Protein 2GIX (pdb70)

B-factor: mean 27.85, std 11.25, range [10.17, 77.4]

Structure (mmCIF, N/CA/C/O backbone):
data_2GIX
#
_entry.id   2GIX
#
_cell.length_a   140.674
_cell.length_b   98.876
_cell.length_c   98.094
_cell.angle_alpha   90.00
_cell.angle_beta   130.68
_cell.angle_gamma   90.00
#
_symmetry.space_group_name_H-M   'C 1 2 1'
#
loop_
_entity.id
_entity.type
_entity.pdbx_description
1 polymer 'Inward rectifier potassium channel 2'
2 non-polymer 'POTASSIUM ION'
3 non-polymer (4S)-2-METHYL-2,4-PENTANEDIOL
4 water water
#
loop_
_atom_site.group_PDB
_atom_site.id
_atom_site.type_symbol
_atom_site.label_atom_id
_atom_site.label_alt_id
_atom_site.label_comp_id
_atom_site.label_asym_id
_atom_site.label_entity_id
_atom_site.label_seq_id
_atom_site.pdbx_PDB_ins_code
_atom_site.Cartn_x
_atom_site.Cartn_y
_atom_site.Cartn_z
_atom_site.occupancy
_atom_site.B_iso_or_equiv
_atom_site.auth_seq_id
_atom_site.auth_comp_id
_atom_site.auth_asym_id
_atom_site.auth_atom_id
_atom_site.pdbx_PDB_model_num
ATOM 1 N N . SER A 1 2 ? 30.081 -46.684 4.044 1.00 45.24 41 SER A N 1
ATOM 2 C CA . SER A 1 2 ? 30.033 -46.524 5.528 1.00 45.29 41 SER A CA 1
ATOM 3 C C . SER A 1 2 ? 31.396 -46.606 6.304 1.00 44.35 41 SER A C 1
ATOM 4 O O . SER A 1 2 ? 31.973 -45.556 6.522 1.00 44.30 41 SER A O 1
ATOM 7 N N . HIS A 1 3 ? 31.919 -47.770 6.729 1.00 42.76 42 HIS A N 1
ATOM 8 C CA . HIS A 1 3 ? 32.854 -47.727 7.931 1.00 41.58 42 HIS A CA 1
ATOM 9 C C . HIS A 1 3 ? 34.114 -48.610 7.968 1.00 41.41 42 HIS A C 1
ATOM 10 O O . HIS A 1 3 ? 34.111 -49.732 7.463 1.00 41.15 42 HIS A O 1
ATOM 17 N N . GLY A 1 4 ? 35.178 -48.078 8.585 1.00 40.81 43 GLY A N 1
ATOM 18 C CA . GLY A 1 4 ? 36.445 -48.785 8.819 1.00 41.04 43 GLY A CA 1
ATOM 19 C C . GLY A 1 4 ? 36.304 -49.905 9.856 1.00 40.63 43 GLY A C 1
ATOM 20 O O . GLY A 1 4 ? 35.254 -50.037 10.497 1.00 40.68 43 GLY A O 1
ATOM 21 N N . ARG A 1 5 ? 37.338 -50.739 9.984 1.00 40.12 44 ARG A N 1
ATOM 22 C CA . ARG A 1 5 ? 37.297 -51.921 10.882 1.00 39.51 44 ARG A CA 1
ATOM 23 C C . ARG A 1 5 ? 37.196 -51.469 12.344 1.00 37.78 44 ARG A C 1
ATOM 24 O O . ARG A 1 5 ? 36.464 -52.025 13.160 1.00 38.14 44 ARG A O 1
ATOM 32 N N . SER A 1 6 ? 37.942 -50.430 12.657 1.00 35.22 45 SER A N 1
ATOM 33 C CA . SER A 1 6 ? 38.082 -49.979 14.017 1.00 33.14 45 SER A CA 1
ATOM 34 C C . SER A 1 6 ? 37.030 -48.900 14.297 1.00 30.20 45 SER A C 1
ATOM 35 O O . SER A 1 6 ? 36.670 -48.106 13.411 1.00 30.19 45 SER A O 1
ATOM 38 N N . ARG A 1 7 ? 36.505 -48.878 15.505 1.00 26.76 46 ARG A N 1
ATOM 39 C CA . ARG A 1 7 ? 35.681 -47.734 15.903 1.00 24.06 46 ARG A CA 1
ATOM 40 C C . ARG A 1 7 ? 36.477 -46.426 15.953 1.00 22.93 46 ARG A C 1
ATOM 41 O O . ARG A 1 7 ? 37.663 -46.416 16.254 1.00 22.66 46 ARG A O 1
ATOM 49 N N . PHE A 1 8 ? 35.794 -45.313 15.713 1.00 21.76 47 PHE A N 1
ATOM 50 C CA . PHE A 1 8 ? 36.434 -44.036 15.740 1.00 21.37 47 PHE A CA 1
ATOM 51 C C . PHE A 1 8 ? 36.547 -43.523 17.166 1.00 20.68 47 PHE A C 1
ATOM 52 O O . PHE A 1 8 ? 37.569 -42.915 17.550 1.00 20.62 47 PHE A O 1
ATOM 60 N N . VAL A 1 9 ? 35.497 -43.771 17.960 1.00 19.96 48 VAL A N 1
ATOM 61 C CA . VAL A 1 9 ? 35.430 -43.289 19.340 1.00 19.27 48 VAL A CA 1
ATOM 62 C C . VAL A 1 9 ? 35.220 -44.537 20.219 1.00 19.34 48 VAL A C 1
ATOM 63 O O . VAL A 1 9 ? 34.281 -45.299 20.005 1.00 17.33 48 VAL A O 1
ATOM 67 N N . LYS A 1 10 ? 36.121 -44.769 21.157 1.00 19.76 49 LYS A N 1
ATOM 68 C CA . LYS A 1 10 ? 35.947 -45.863 22.117 1.00 22.85 49 LYS A CA 1
ATOM 69 C C . LYS A 1 10 ? 34.881 -45.527 23.166 1.00 23.62 49 LYS A C 1
ATOM 70 O O . LYS A 1 10 ? 34.564 -44.344 23.358 1.00 22.18 49 LYS A O 1
ATOM 76 N N . LYS A 1 11 ? 34.356 -46.574 23.840 1.00 24.65 50 LYS A N 1
ATOM 77 C CA . LYS A 1 11 ? 33.276 -46.434 24.836 1.00 26.47 50 LYS A CA 1
ATOM 78 C C . LYS A 1 11 ? 33.614 -45.473 25.940 1.00 27.14 50 LYS A C 1
ATOM 79 O O . LYS A 1 11 ? 32.712 -44.813 26.509 1.00 28.66 50 LYS A O 1
ATOM 85 N N . ASP A 1 12 ? 34.903 -45.397 26.253 1.00 27.61 51 ASP A N 1
ATOM 86 C CA . ASP A 1 12 ? 35.413 -44.493 27.270 1.00 27.21 51 ASP A CA 1
ATOM 87 C C . ASP A 1 12 ? 35.677 -43.085 26.742 1.00 26.31 51 ASP A C 1
ATOM 88 O O . ASP A 1 12 ? 36.305 -42.296 27.450 1.00 27.00 51 ASP A O 1
ATOM 93 N N . GLY A 1 13 ? 35.260 -42.788 25.499 1.00 25.15 52 GLY A N 1
ATOM 94 C CA . GLY A 1 13 ? 35.428 -41.438 24.917 1.00 21.71 52 GLY A CA 1
ATOM 95 C C . GLY A 1 13 ? 36.778 -41.131 24.283 1.00 21.79 52 GLY A C 1
ATOM 96 O O . GLY A 1 13 ? 36.931 -40.100 23.619 1.00 19.49 52 GLY A O 1
ATOM 97 N N . HIS A 1 14 ? 37.763 -42.004 24.487 1.00 21.12 53 HIS A N 1
ATOM 98 C CA . HIS A 1 14 ? 39.035 -41.948 23.744 1.00 22.11 53 HIS A CA 1
ATOM 99 C C . HIS A 1 14 ? 38.803 -42.044 22.227 1.00 22.39 53 HIS A C 1
ATOM 100 O O . HIS A 1 14 ? 38.134 -42.948 21.745 1.00 21.37 53 HIS A O 1
ATOM 107 N N . CYS A 1 15 ? 39.329 -41.089 21.477 1.00 22.81 54 CYS A N 1
ATOM 108 C CA . CYS A 1 15 ? 39.297 -41.205 20.040 1.00 24.29 54 CYS A CA 1
ATOM 109 C C . CYS A 1 15 ? 40.499 -41.991 19.534 1.00 24.57 54 CYS A C 1
ATOM 110 O O . CYS A 1 15 ? 41.665 -41.656 19.816 1.00 26.47 54 CYS A O 1
ATOM 113 N N . ASN A 1 16 ? 40.182 -42.982 18.733 1.00 25.40 55 ASN A N 1
ATOM 114 C CA . ASN A 1 16 ? 41.094 -43.984 18.186 1.00 26.07 55 ASN A CA 1
ATOM 115 C C . ASN A 1 16 ? 41.887 -43.452 16.968 1.00 25.48 55 ASN A C 1
ATOM 116 O O . ASN A 1 16 ? 41.860 -44.019 15.886 1.00 24.44 55 ASN A O 1
ATOM 121 N N . VAL A 1 17 ? 42.595 -42.344 17.165 1.00 25.84 56 VAL A N 1
ATOM 122 C CA . VAL A 1 17 ? 43.250 -41.629 16.087 1.00 26.33 56 VAL A CA 1
ATOM 123 C C . VAL A 1 17 ? 44.702 -41.365 16.485 1.00 28.33 56 VAL A C 1
ATOM 124 O O . VAL A 1 17 ? 45.019 -41.046 17.667 1.00 27.15 56 VAL A O 1
ATOM 128 N N . GLN A 1 18 ? 45.608 -41.526 15.528 1.00 27.93 57 GLN A N 1
ATOM 129 C CA . GLN A 1 18 ? 46.976 -41.137 15.795 1.00 28.70 57 GLN A CA 1
ATOM 130 C C . GLN A 1 18 ? 47.379 -40.114 14.748 1.00 27.49 57 GLN A C 1
ATOM 131 O O . GLN A 1 18 ? 47.073 -40.271 13.577 1.00 27.06 57 GLN A O 1
ATOM 137 N N . PHE A 1 19 ? 48.002 -39.032 15.181 1.00 28.29 58 PHE A N 1
ATOM 138 C CA . PHE A 1 19 ? 48.429 -37.944 14.302 1.00 28.60 58 PHE A CA 1
ATOM 139 C C . PHE A 1 19 ? 49.861 -38.150 13.887 1.00 28.46 58 PHE A C 1
ATOM 140 O O . PHE A 1 19 ? 50.691 -38.440 14.713 1.00 28.83 58 PHE A O 1
ATOM 148 N N . ILE A 1 20 ? 50.155 -38.033 12.597 1.00 28.53 59 ILE A N 1
ATOM 149 C CA . ILE A 1 20 ? 51.546 -38.149 12.139 1.00 28.20 59 ILE A CA 1
ATOM 150 C C . ILE A 1 20 ? 51.939 -36.912 11.325 1.00 29.04 59 ILE A C 1
ATOM 151 O O . ILE A 1 20 ? 51.076 -36.222 10.781 1.00 27.82 59 ILE A O 1
ATOM 156 N N . ASN A 1 21 ? 53.236 -36.625 11.273 1.00 30.31 60 ASN A N 1
ATOM 157 C CA . ASN A 1 21 ? 53.775 -35.523 10.472 1.00 32.03 60 ASN A CA 1
ATOM 158 C C . ASN A 1 21 ? 53.239 -34.156 10.871 1.00 33.85 60 ASN A C 1
ATOM 159 O O . ASN A 1 21 ? 53.022 -33.321 10.017 1.00 33.55 60 ASN A O 1
ATOM 164 N N . VAL A 1 22 ? 52.997 -33.958 12.166 1.00 37.08 61 VAL A N 1
ATOM 165 C CA . VAL A 1 22 ? 52.526 -32.690 12.709 1.00 40.95 61 VAL A CA 1
ATOM 166 C C . VAL A 1 22 ? 53.791 -31.842 12.882 1.00 44.66 61 VAL A C 1
ATOM 167 O O . VAL A 1 22 ? 54.691 -32.205 13.662 1.00 45.77 61 VAL A O 1
ATOM 171 N N . GLY A 1 23 ? 53.919 -30.778 12.094 1.00 47.99 62 GLY A N 1
ATOM 172 C CA . GLY A 1 23 ? 55.206 -30.053 12.015 1.00 52.46 62 GLY A CA 1
ATOM 173 C C . GLY A 1 23 ? 56.028 -30.326 13.268 1.00 54.94 62 GLY A C 1
ATOM 174 O O . GLY A 1 23 ? 57.019 -31.050 13.212 1.00 56.32 62 GLY A O 1
ATOM 175 N N . GLU A 1 24 ? 55.575 -29.743 14.387 1.00 57.25 63 GLU A N 1
ATOM 176 C CA . GLU A 1 24 ? 55.965 -30.060 15.774 1.00 59.08 63 GLU A CA 1
ATOM 177 C C . GLU A 1 24 ? 56.022 -28.774 16.606 1.00 60.15 63 GLU A C 1
ATOM 178 O O . GLU A 1 24 ? 56.427 -27.727 16.093 1.00 60.66 63 GLU A O 1
ATOM 180 N N . LYS A 1 25 ? 55.603 -28.868 17.874 1.00 61.07 64 LYS A N 1
ATOM 181 C CA . LYS A 1 25 ? 55.768 -27.793 18.874 1.00 61.84 64 LYS A CA 1
ATOM 182 C C . LYS A 1 25 ? 55.429 -26.389 18.355 1.00 62.26 64 LYS A C 1
ATOM 183 O O . LYS A 1 25 ? 56.314 -25.613 17.952 1.00 62.76 64 LYS A O 1
ATOM 185 N N . ARG A 1 26 ? 54.142 -26.065 18.372 1.00 62.33 189 ARG A N 1
ATOM 186 C CA . ARG A 1 26 ? 53.669 -24.806 17.803 1.00 62.13 189 ARG A CA 1
ATOM 187 C C . ARG A 1 26 ? 53.037 -23.892 18.853 1.00 61.92 189 ARG A C 1
ATOM 188 O O . ARG A 1 26 ? 52.627 -24.342 19.942 1.00 62.73 189 ARG A O 1
ATOM 190 N N . ASN A 1 27 ? 53.004 -22.600 18.538 1.00 60.68 190 ASN A N 1
ATOM 191 C CA . ASN A 1 27 ? 52.078 -21.693 19.179 1.00 59.23 190 ASN A CA 1
ATOM 192 C C . ASN A 1 27 ? 50.853 -21.794 18.284 1.00 58.08 190 ASN A C 1
ATOM 193 O O . ASN A 1 27 ? 50.989 -21.837 17.045 1.00 59.13 190 ASN A O 1
ATOM 195 N N . GLU A 1 28 ? 49.665 -21.834 18.883 1.00 55.55 191 GLU A N 1
ATOM 196 C CA . GLU A 1 28 ? 48.410 -22.095 18.138 1.00 52.72 191 GLU A CA 1
ATOM 197 C C . GLU A 1 28 ? 48.359 -23.547 17.632 1.00 49.52 191 GLU A C 1
ATOM 198 O O . GLU A 1 28 ? 49.063 -23.935 16.694 1.00 50.09 191 GLU A O 1
ATOM 204 N N . THR A 1 29 ? 47.522 -24.344 18.274 1.00 45.04 192 THR A N 1
ATOM 205 C CA . THR A 1 29 ? 47.354 -25.726 17.920 1.00 40.33 192 THR A CA 1
ATOM 206 C C . THR A 1 29 ? 46.073 -25.931 17.099 1.00 36.06 192 THR A C 1
ATOM 207 O O . THR A 1 29 ? 45.922 -26.966 16.465 1.00 35.31 192 THR A O 1
ATOM 211 N N . LEU A 1 30 ? 45.174 -24.943 17.066 1.00 30.49 193 LEU A N 1
ATOM 212 C CA . LEU A 1 30 ? 44.122 -24.926 16.034 1.00 25.50 193 LEU A CA 1
ATOM 213 C C . LEU A 1 30 ? 44.719 -24.341 14.720 1.00 23.64 193 LEU A C 1
ATOM 214 O O . LEU A 1 30 ? 45.490 -23.407 14.769 1.00 21.54 193 LEU A O 1
ATOM 219 N N . VAL A 1 31 ? 44.411 -24.925 13.565 1.00 21.18 194 VAL A N 1
ATOM 220 C CA . VAL A 1 31 ? 45.027 -24.470 12.284 1.00 20.34 194 VAL A CA 1
ATOM 221 C C . VAL A 1 31 ? 43.990 -24.448 11.139 1.00 18.09 194 VAL A C 1
ATOM 222 O O . VAL A 1 31 ? 43.109 -25.302 11.109 1.00 18.23 194 VAL A O 1
ATOM 226 N N . PHE A 1 32 ? 44.054 -23.451 10.240 1.00 15.88 195 PHE A N 1
ATOM 227 C CA . PHE A 1 32 ? 43.247 -23.451 9.016 1.00 15.53 195 PHE A CA 1
ATOM 228 C C . PHE A 1 32 ? 44.112 -23.785 7.833 1.00 15.16 195 PHE A C 1
ATOM 229 O O . PHE A 1 32 ? 45.312 -23.475 7.855 1.00 17.08 195 PHE A O 1
ATOM 237 N N . SER A 1 33 ? 43.563 -24.432 6.823 1.00 15.35 196 SER A N 1
ATOM 238 C CA . SER A 1 33 ? 44.322 -24.688 5.575 1.00 15.87 196 SER A CA 1
ATOM 239 C C . SER A 1 33 ? 44.811 -23.339 4.970 1.00 17.46 196 SER A C 1
ATOM 240 O O . SER A 1 33 ? 44.147 -22.292 5.142 1.00 16.43 196 SER A O 1
ATOM 243 N N . HIS A 1 34 ? 45.958 -23.360 4.285 1.00 18.42 197 HIS A N 1
ATOM 244 C CA . HIS A 1 34 ? 46.543 -22.135 3.677 1.00 19.42 197 HIS A CA 1
ATOM 245 C C . HIS A 1 34 ? 45.594 -21.554 2.644 1.00 18.30 197 HIS A C 1
ATOM 246 O O . HIS A 1 34 ? 45.501 -20.347 2.512 1.00 18.31 197 HIS A O 1
ATOM 253 N N . ASN A 1 35 ? 44.885 -22.416 1.916 1.00 17.66 198 ASN A N 1
ATOM 254 C CA . ASN A 1 35 ? 43.925 -21.984 0.910 1.00 18.24 198 ASN A CA 1
ATOM 255 C C . ASN A 1 35 ? 42.509 -22.432 1.145 1.00 17.74 198 ASN A C 1
ATOM 256 O O . ASN A 1 35 ? 42.268 -23.461 1.731 1.00 18.01 198 ASN A O 1
ATOM 261 N N . ALA A 1 36 ? 41.573 -21.698 0.565 1.00 18.04 199 ALA A N 1
ATOM 262 C CA . ALA A 1 36 ? 40.204 -22.161 0.481 1.00 17.15 199 ALA A CA 1
ATOM 263 C C . ALA A 1 36 ? 39.977 -22.654 -0.947 1.00 17.72 199 ALA A C 1
ATOM 264 O O . ALA A 1 36 ? 40.814 -22.418 -1.885 1.00 19.13 199 ALA A O 1
ATOM 266 N N . VAL A 1 37 ? 38.870 -23.341 -1.157 1.00 16.85 200 VAL A N 1
ATOM 267 C CA . VAL A 1 37 ? 38.606 -23.911 -2.502 1.00 17.57 200 VAL A CA 1
ATOM 268 C C . VAL A 1 37 ? 37.193 -23.649 -2.885 1.00 17.60 200 VAL A C 1
ATOM 269 O O . VAL A 1 37 ? 36.341 -23.482 -2.028 1.00 19.43 200 VAL A O 1
ATOM 273 N N . ILE A 1 38 ? 36.946 -23.596 -4.176 1.00 17.45 201 ILE A N 1
ATOM 274 C CA . ILE A 1 38 ? 35.596 -23.618 -4.654 1.00 17.77 201 ILE A CA 1
ATOM 275 C C . ILE A 1 38 ? 35.433 -24.880 -5.510 1.00 19.76 201 ILE A C 1
ATOM 276 O O . ILE A 1 38 ? 36.252 -25.124 -6.425 1.00 20.56 201 ILE A O 1
ATOM 281 N N . ALA A 1 39 ? 34.414 -25.705 -5.209 1.00 18.71 202 ALA A N 1
ATOM 282 C CA . ALA A 1 39 ? 34.200 -26.909 -6.004 1.00 19.39 202 ALA A CA 1
ATOM 283 C C . ALA A 1 39 ? 32.774 -27.386 -5.905 1.00 19.94 202 ALA A C 1
ATOM 284 O O . ALA A 1 39 ? 32.006 -26.921 -5.046 1.00 19.12 202 ALA A O 1
ATOM 286 N N . MET A 1 40 ? 32.404 -28.307 -6.793 1.00 21.11 203 MET A N 1
ATOM 287 C CA . MET A 1 40 ? 31.054 -28.917 -6.733 1.00 22.13 203 MET A CA 1
ATOM 288 C C . MET A 1 40 ? 30.988 -29.999 -5.617 1.00 22.66 203 MET A C 1
ATOM 289 O O . MET A 1 40 ? 31.889 -30.819 -5.454 1.00 22.15 203 MET A O 1
ATOM 294 N N . ARG A 1 41 ? 29.916 -29.984 -4.856 1.00 23.85 204 ARG A N 1
ATOM 295 C CA . ARG A 1 41 ? 29.690 -31.016 -3.879 1.00 26.03 204 ARG A CA 1
ATOM 296 C C . ARG A 1 41 ? 28.206 -31.317 -3.901 1.00 27.05 204 ARG A C 1
ATOM 297 O O . ARG A 1 41 ? 27.378 -30.456 -3.612 1.00 27.23 204 ARG A O 1
ATOM 305 N N . ASP A 1 42 ? 27.889 -32.530 -4.330 1.00 27.86 205 ASP A N 1
ATOM 306 C CA . ASP A 1 42 ? 26.514 -32.984 -4.552 1.00 29.88 205 ASP A CA 1
ATOM 307 C C . ASP A 1 42 ? 25.601 -31.983 -5.265 1.00 29.24 205 ASP A C 1
ATOM 308 O O . ASP A 1 42 ? 24.543 -31.610 -4.758 1.00 29.83 205 ASP A O 1
ATOM 313 N N . GLY A 1 43 ? 26.053 -31.536 -6.428 1.00 28.32 206 GLY A N 1
ATOM 314 C CA . GLY A 1 43 ? 25.260 -30.701 -7.326 1.00 27.69 206 GLY A CA 1
ATOM 315 C C . GLY A 1 43 ? 25.278 -29.222 -7.011 1.00 27.33 206 GLY A C 1
ATOM 316 O O . GLY A 1 43 ? 24.574 -28.451 -7.664 1.00 27.31 206 GLY A O 1
ATOM 317 N N . LYS A 1 44 ? 26.078 -28.808 -6.025 1.00 25.46 207 LYS A N 1
ATOM 318 C CA . LYS A 1 44 ? 26.059 -27.431 -5.594 1.00 24.27 207 LYS A CA 1
ATOM 319 C C . LYS A 1 44 ? 27.464 -26.882 -5.538 1.00 22.75 207 LYS A C 1
ATOM 320 O O . LYS A 1 44 ? 28.406 -27.581 -5.124 1.00 20.99 207 LYS A O 1
ATOM 326 N N . LEU A 1 45 ? 27.617 -25.635 -5.971 1.00 20.99 208 LEU A N 1
ATOM 327 C CA . LEU A 1 45 ? 28.924 -24.999 -5.967 1.00 20.88 208 LEU A CA 1
ATOM 328 C C . LEU A 1 45 ? 29.137 -24.486 -4.555 1.00 20.18 208 LEU A C 1
ATOM 329 O O . LEU A 1 45 ? 28.268 -23.786 -4.015 1.00 20.56 208 LEU A O 1
ATOM 334 N N . CYS A 1 46 ? 30.262 -24.856 -3.947 1.00 20.19 209 CYS A N 1
ATOM 335 C CA . CYS A 1 46 ? 30.527 -24.559 -2.546 1.00 19.79 209 CYS A CA 1
ATOM 336 C C . CYS A 1 46 ? 31.897 -23.945 -2.388 1.00 19.06 209 CYS A C 1
ATOM 337 O O . CYS A 1 46 ? 32.868 -24.372 -3.075 1.00 19.53 209 CYS A O 1
ATOM 340 N N . LEU A 1 47 ? 31.974 -22.984 -1.462 1.00 16.66 210 LEU A N 1
ATOM 341 C CA . LEU A 1 47 ? 33.258 -22.501 -0.900 1.00 16.63 210 LEU A CA 1
ATOM 342 C C . LEU A 1 47 ? 33.607 -23.339 0.340 1.00 17.25 210 LEU A C 1
ATOM 343 O O . LEU A 1 47 ? 32.758 -23.489 1.235 1.00 16.65 210 LEU A O 1
ATOM 348 N N . MET A 1 48 ? 34.819 -23.903 0.388 1.00 16.58 211 MET A N 1
ATOM 349 C CA . MET A 1 48 ? 35.194 -24.800 1.494 1.00 17.37 211 MET A CA 1
ATOM 350 C C . MET A 1 48 ? 36.543 -24.398 2.016 1.00 16.06 211 MET A C 1
ATOM 351 O O . MET A 1 48 ? 37.332 -23.810 1.284 1.00 15.63 211 MET A O 1
ATOM 356 N N . TRP A 1 49 ? 36.798 -24.686 3.290 1.00 15.97 212 TRP A N 1
ATOM 357 C CA . TRP A 1 49 ? 38.097 -24.488 3.856 1.00 15.58 212 TRP A CA 1
ATOM 358 C C . TRP A 1 49 ? 38.258 -25.525 4.937 1.00 16.64 212 TRP A C 1
ATOM 359 O O . TRP A 1 49 ? 37.285 -26.109 5.407 1.00 17.10 212 TRP A O 1
ATOM 370 N N . ARG A 1 50 ? 39.487 -25.756 5.349 1.00 16.09 213 ARG A N 1
ATOM 371 C CA . ARG A 1 50 ? 39.731 -26.864 6.230 1.00 17.44 213 ARG A CA 1
ATOM 372 C C . ARG A 1 50 ? 40.194 -26.379 7.578 1.00 16.09 213 ARG A C 1
ATOM 373 O O . ARG A 1 50 ? 41.005 -25.468 7.655 1.00 15.48 213 ARG A O 1
ATOM 381 N N . VAL A 1 51 ? 39.730 -27.035 8.641 1.00 15.62 214 VAL A N 1
ATOM 382 C CA . VAL A 1 51 ? 40.199 -26.684 9.964 1.00 17.22 214 VAL A CA 1
ATOM 383 C C . VAL A 1 51 ? 40.693 -27.926 10.729 1.00 17.89 214 VAL A C 1
ATOM 384 O O . VAL A 1 51 ? 40.168 -29.013 10.555 1.00 17.69 214 VAL A O 1
ATOM 388 N N . GLY A 1 52 ? 41.729 -27.761 11.539 1.00 17.33 215 GLY A N 1
ATOM 389 C CA . GLY A 1 52 ? 42.298 -28.870 12.309 1.00 20.90 215 GLY A CA 1
ATOM 390 C C . GLY A 1 52 ? 42.652 -28.538 13.742 1.00 23.70 215 GLY A C 1
ATOM 391 O O . GLY A 1 52 ? 42.821 -27.360 14.104 1.00 22.38 215 GLY A O 1
ATOM 392 N N . ASN A 1 53 ? 42.754 -29.595 14.550 1.00 26.09 216 ASN A N 1
ATOM 393 C CA . ASN A 1 53 ? 42.976 -29.508 15.969 1.00 29.52 216 ASN A CA 1
ATOM 394 C C . ASN A 1 53 ? 44.199 -30.366 16.227 1.00 31.90 216 ASN A C 1
ATOM 395 O O . ASN A 1 53 ? 44.184 -31.592 15.996 1.00 30.71 216 ASN A O 1
ATOM 400 N N . LEU A 1 54 ? 45.262 -29.711 16.673 1.00 34.80 217 LEU A N 1
ATOM 401 C CA . LEU A 1 54 ? 46.484 -30.389 17.092 1.00 38.35 217 LEU A CA 1
ATOM 402 C C . LEU A 1 54 ? 46.657 -30.346 18.613 1.00 40.09 217 LEU A C 1
ATOM 403 O O . LEU A 1 54 ? 47.679 -30.791 19.148 1.00 40.79 217 LEU A O 1
ATOM 408 N N . GLN A 1 55 ? 45.648 -29.821 19.315 1.00 41.45 218 GLN A N 1
ATOM 409 C CA . GLN A 1 55 ? 45.694 -29.762 20.779 1.00 42.15 218 GLN A CA 1
ATOM 410 C C . GLN A 1 55 ? 45.966 -31.144 21.402 1.00 42.89 218 GLN A C 1
ATOM 411 O O . GLN A 1 55 ? 45.918 -32.203 20.714 1.00 43.06 218 GLN A O 1
ATOM 417 N N . LYS A 1 56 ? 46.250 -31.091 22.707 1.00 42.59 219 LYS A N 1
ATOM 418 C CA . LYS A 1 56 ? 46.360 -32.255 23.591 1.00 42.94 219 LYS A CA 1
ATOM 419 C C . LYS A 1 56 ? 44.975 -32.605 24.141 1.00 41.72 219 LYS A C 1
ATOM 420 O O . LYS A 1 56 ? 44.808 -33.619 24.840 1.00 42.20 219 LYS A O 1
ATOM 426 N N . SER A 1 57 ? 43.991 -31.766 23.797 1.00 39.61 220 SER A N 1
ATOM 427 C CA . SER A 1 57 ? 42.675 -31.794 24.413 1.00 37.14 220 SER A CA 1
ATOM 428 C C . SER A 1 57 ? 41.585 -31.644 23.327 1.00 34.70 220 SER A C 1
ATOM 429 O O . SER A 1 57 ? 41.858 -31.186 22.235 1.00 34.74 220 SER A O 1
ATOM 432 N N . HIS A 1 58 ? 40.361 -32.026 23.660 1.00 30.16 221 HIS A N 1
ATOM 433 C CA . HIS A 1 58 ? 39.212 -31.786 22.818 1.00 27.45 221 HIS A CA 1
ATOM 434 C C . HIS A 1 58 ? 38.778 -30.319 22.858 1.00 25.64 221 HIS A C 1
ATOM 435 O O . HIS A 1 58 ? 39.062 -29.621 23.837 1.00 24.91 221 HIS A O 1
ATOM 442 N N . LEU A 1 59 ? 38.176 -29.841 21.775 1.00 21.94 222 LEU A N 1
ATOM 443 C CA . LEU A 1 59 ? 37.643 -28.497 21.750 1.00 20.99 222 LEU A CA 1
ATOM 444 C C . LEU A 1 59 ? 36.160 -28.594 22.064 1.00 19.63 222 LEU A C 1
ATOM 445 O O . LEU A 1 59 ? 35.385 -29.138 21.291 1.00 20.56 222 LEU A O 1
ATOM 450 N N . VAL A 1 60 ? 35.761 -28.102 23.226 1.00 17.90 223 VAL A N 1
ATOM 451 C CA . VAL A 1 60 ? 34.386 -28.254 23.707 1.00 17.27 223 VAL A CA 1
ATOM 452 C C . VAL A 1 60 ? 33.478 -27.143 23.180 1.00 17.28 223 VAL A C 1
ATOM 453 O O . VAL A 1 60 ? 33.925 -25.989 23.066 1.00 18.14 223 VAL A O 1
ATOM 457 N N . GLU A 1 61 ? 32.237 -27.471 22.824 1.00 15.47 224 GLU A N 1
ATOM 458 C CA . GLU A 1 61 ? 31.307 -26.487 22.255 1.00 16.39 224 GLU A CA 1
ATOM 459 C C . GLU A 1 61 ? 31.988 -25.675 21.129 1.00 15.97 224 GLU A C 1
ATOM 460 O O . GLU A 1 61 ? 31.977 -24.460 21.107 1.00 15.69 224 GLU A O 1
ATOM 466 N N . ALA A 1 62 ? 32.586 -26.395 20.192 1.00 15.33 225 ALA A N 1
ATOM 467 C CA . ALA A 1 62 ? 33.268 -25.774 19.036 1.00 15.23 225 ALA A CA 1
ATOM 468 C C . ALA A 1 62 ? 32.266 -25.380 17.965 1.00 14.97 225 ALA A C 1
ATOM 469 O O . ALA A 1 62 ? 31.268 -26.071 17.721 1.00 14.90 225 ALA A O 1
ATOM 471 N N . HIS A 1 63 ? 32.521 -24.241 17.332 1.00 13.57 226 HIS A N 1
ATOM 472 C CA . HIS A 1 63 ? 31.627 -23.777 16.335 1.00 14.44 226 HIS A CA 1
ATOM 473 C C . HIS A 1 63 ? 32.425 -22.809 15.428 1.00 13.30 226 HIS A C 1
ATOM 474 O O . HIS A 1 63 ? 33.395 -22.194 15.860 1.00 11.86 226 HIS A O 1
ATOM 481 N N . VAL A 1 64 ? 31.994 -22.734 14.178 1.00 13.64 227 VAL A N 1
ATOM 482 C CA . VAL A 1 64 ? 32.656 -21.937 13.142 1.00 13.99 227 VAL A CA 1
ATOM 483 C C . VAL A 1 64 ? 31.838 -20.773 12.637 1.00 13.52 227 VAL A C 1
ATOM 484 O O . VAL A 1 64 ? 30.615 -20.827 12.656 1.00 12.18 227 VAL A O 1
ATOM 488 N N . ARG A 1 65 ? 32.524 -19.750 12.099 1.00 13.38 228 ARG A N 1
ATOM 489 C CA . ARG A 1 65 ? 31.851 -18.680 11.374 1.00 14.59 228 ARG A CA 1
ATOM 490 C C . ARG A 1 65 ? 32.784 -18.245 10.272 1.00 15.33 228 ARG A C 1
ATOM 491 O O . ARG A 1 65 ? 33.981 -18.527 10.334 1.00 15.32 228 ARG A O 1
ATOM 499 N N . ALA A 1 66 ? 32.229 -17.476 9.335 1.00 14.62 229 ALA A N 1
ATOM 500 C CA . ALA A 1 66 ? 33.031 -16.803 8.292 1.00 15.24 229 ALA A CA 1
ATOM 501 C C . ALA A 1 66 ? 32.379 -15.461 7.962 1.00 15.24 229 ALA A C 1
ATOM 502 O O . ALA A 1 66 ? 31.150 -15.338 8.074 1.00 16.08 229 ALA A O 1
ATOM 504 N N . GLN A 1 67 ? 33.183 -14.445 7.625 1.00 15.77 230 GLN A N 1
ATOM 505 C CA . GLN A 1 67 ? 32.598 -13.179 7.230 1.00 16.62 230 GLN A CA 1
ATOM 506 C C . GLN A 1 67 ? 33.320 -12.686 6.027 1.00 17.11 230 GLN A C 1
ATOM 507 O O . GLN A 1 67 ? 34.507 -12.812 5.950 1.00 17.01 230 GLN A O 1
ATOM 513 N N . LEU A 1 68 ? 32.592 -12.105 5.097 1.00 17.91 231 LEU A N 1
ATOM 514 C CA . LEU A 1 68 ? 33.213 -11.303 4.016 1.00 19.08 231 LEU A CA 1
ATOM 515 C C . LEU A 1 68 ? 33.396 -9.862 4.486 1.00 19.65 231 LEU A C 1
ATOM 516 O O . LEU A 1 68 ? 32.475 -9.244 5.028 1.00 19.11 231 LEU A O 1
ATOM 521 N N . LEU A 1 69 ? 34.627 -9.379 4.353 1.00 20.02 232 LEU A N 1
ATOM 522 C CA . LEU A 1 69 ? 35.028 -8.068 4.782 1.00 21.14 232 LEU A CA 1
ATOM 523 C C . LEU A 1 69 ? 35.139 -7.143 3.570 1.00 22.56 232 LEU A C 1
ATOM 524 O O . LEU A 1 69 ? 35.887 -7.441 2.621 1.00 22.13 232 LEU A O 1
ATOM 529 N N . LYS A 1 70 ? 34.356 -6.053 3.567 1.00 22.99 233 LYS A N 1
ATOM 530 C CA . LYS A 1 70 ? 34.520 -5.014 2.526 1.00 23.47 233 LYS A CA 1
ATOM 531 C C . LYS A 1 70 ? 34.047 -3.663 3.055 1.00 23.84 233 LYS A C 1
ATOM 532 O O . LYS A 1 70 ? 33.349 -3.598 4.086 1.00 23.38 233 LYS A O 1
ATOM 538 N N . SER A 1 71 ? 34.439 -2.592 2.374 1.00 22.62 234 SER A N 1
ATOM 539 C CA . SER A 1 71 ? 33.864 -1.300 2.692 1.00 23.15 234 SER A CA 1
ATOM 540 C C . SER A 1 71 ? 32.622 -1.189 1.818 1.00 23.18 234 SER A C 1
ATOM 541 O O . SER A 1 71 ? 32.487 -1.924 0.822 1.00 23.93 234 SER A O 1
ATOM 544 N N . ARG A 1 72 ? 31.684 -0.320 2.194 1.00 23.10 235 ARG A N 1
ATOM 545 C CA . ARG A 1 72 ? 30.586 0.017 1.296 1.00 22.27 235 ARG A CA 1
ATOM 546 C C . ARG A 1 72 ? 30.031 1.408 1.537 1.00 21.08 235 ARG A C 1
ATOM 547 O O . ARG A 1 72 ? 30.319 2.040 2.571 1.00 21.92 235 ARG A O 1
ATOM 555 N N . ILE A 1 73 ? 29.237 1.872 0.576 1.00 21.08 236 ILE A N 1
ATOM 556 C CA . ILE A 1 73 ? 28.531 3.155 0.640 1.00 21.54 236 ILE A CA 1
ATOM 557 C C . ILE A 1 73 ? 27.040 2.883 0.648 1.00 21.48 236 ILE A C 1
ATOM 558 O O . ILE A 1 73 ? 26.541 2.212 -0.227 1.00 21.34 236 ILE A O 1
ATOM 563 N N . THR A 1 74 ? 26.324 3.415 1.630 1.00 22.02 237 THR A N 1
ATOM 564 C CA . THR A 1 74 ? 24.878 3.297 1.624 1.00 22.18 237 THR A CA 1
ATOM 565 C C . THR A 1 74 ? 24.238 4.183 0.535 1.00 22.99 237 THR A C 1
ATOM 566 O O . THR A 1 74 ? 24.884 5.102 -0.006 1.00 23.56 237 THR A O 1
ATOM 570 N N . SER A 1 75 ? 22.975 3.912 0.218 1.00 22.82 238 SER A N 1
ATOM 571 C CA . SER A 1 75 ? 22.218 4.797 -0.635 1.00 25.18 238 SER A CA 1
ATOM 572 C C . SER A 1 75 ? 22.134 6.215 -0.095 1.00 25.07 238 SER A C 1
ATOM 573 O O . SER A 1 75 ? 21.945 7.142 -0.872 1.00 24.52 238 SER A O 1
ATOM 576 N N . GLU A 1 76 ? 22.259 6.404 1.215 1.00 24.42 239 GLU A N 1
ATOM 577 C CA . GLU A 1 76 ? 22.246 7.775 1.754 1.00 24.38 239 GLU A CA 1
ATOM 578 C C . GLU A 1 76 ? 23.609 8.431 1.597 1.00 23.43 239 GLU A C 1
ATOM 579 O O . GLU A 1 76 ? 23.816 9.556 2.046 1.00 24.83 239 GLU A O 1
ATOM 585 N N . GLY A 1 77 ? 24.568 7.747 0.991 1.00 22.83 240 GLY A N 1
ATOM 586 C CA . GLY A 1 77 ? 25.920 8.320 0.929 1.00 21.48 240 GLY A CA 1
ATOM 587 C C . GLY A 1 77 ? 26.813 8.065 2.115 1.00 22.31 240 GLY A C 1
ATOM 588 O O . GLY A 1 77 ? 27.900 8.659 2.233 1.00 22.95 240 GLY A O 1
ATOM 589 N N . GLU A 1 78 ? 26.438 7.146 3.010 1.00 21.52 241 GLU A N 1
ATOM 590 C CA . GLU A 1 78 ? 27.305 6.927 4.169 1.00 20.22 241 GLU A CA 1
ATOM 591 C C . GLU A 1 78 ? 28.438 5.975 3.822 1.00 19.60 241 GLU A C 1
ATOM 592 O O . GLU A 1 78 ? 28.206 4.973 3.223 1.00 19.16 241 GLU A O 1
ATOM 598 N N . TYR A 1 79 ? 29.655 6.306 4.211 1.00 19.83 242 TYR A N 1
ATOM 599 C CA . TYR A 1 79 ? 30.795 5.426 4.004 1.00 20.96 242 TYR A CA 1
ATOM 600 C C . TYR A 1 79 ? 30.965 4.525 5.215 1.00 20.71 242 TYR A C 1
ATOM 601 O O . TYR A 1 79 ? 31.120 5.003 6.345 1.00 20.68 242 TYR A O 1
ATOM 610 N N . ILE A 1 80 ? 30.965 3.219 4.975 1.00 21.04 243 ILE A N 1
ATOM 611 C CA . ILE A 1 80 ? 31.190 2.234 6.038 1.00 20.06 243 ILE A CA 1
ATOM 612 C C . ILE A 1 80 ? 32.547 1.637 5.791 1.00 20.23 243 ILE A C 1
ATOM 613 O O . ILE A 1 80 ? 32.717 0.939 4.802 1.00 20.86 243 ILE A O 1
ATOM 618 N N . PRO A 1 81 ? 33.563 1.979 6.605 1.00 21.19 244 PRO A N 1
ATOM 619 C CA . PRO A 1 81 ? 34.879 1.409 6.262 1.00 21.32 244 PRO A CA 1
ATOM 620 C C . PRO A 1 81 ? 34.941 -0.105 6.315 1.00 21.97 244 PRO A C 1
ATOM 621 O O . PRO A 1 81 ? 35.700 -0.697 5.597 1.00 21.14 244 PRO A O 1
ATOM 625 N N . LEU A 1 82 ? 34.193 -0.737 7.215 1.00 22.55 245 LEU A N 1
ATOM 626 C CA . LEU A 1 82 ? 34.253 -2.180 7.305 1.00 23.44 245 LEU A CA 1
ATOM 627 C C . LEU A 1 82 ? 32.883 -2.747 7.551 1.00 23.81 245 LEU A C 1
ATOM 628 O O . LEU A 1 82 ? 32.283 -2.567 8.624 1.00 23.44 245 LEU A O 1
ATOM 633 N N . ASP A 1 83 ? 32.364 -3.382 6.521 1.00 23.97 246 ASP A N 1
ATOM 634 C CA . ASP A 1 83 ? 31.099 -4.024 6.588 1.00 25.14 246 ASP A CA 1
ATOM 635 C C . ASP A 1 83 ? 31.462 -5.503 6.702 1.00 24.86 246 ASP A C 1
ATOM 636 O O . ASP A 1 83 ? 32.194 -6.029 5.859 1.00 24.53 246 ASP A O 1
ATOM 641 N N . GLN A 1 84 ? 31.021 -6.150 7.778 1.00 23.42 247 GLN A N 1
ATOM 642 C CA . GLN A 1 84 ? 31.360 -7.546 8.022 1.00 23.85 247 GLN A CA 1
ATOM 643 C C . GLN A 1 84 ? 30.124 -8.365 7.779 1.00 24.41 247 GLN A C 1
ATOM 644 O O . GLN A 1 84 ? 29.198 -8.328 8.594 1.00 24.59 247 GLN A O 1
ATOM 650 N N . ILE A 1 85 ? 30.132 -9.115 6.673 1.00 24.48 248 ILE A N 1
ATOM 651 C CA . ILE A 1 85 ? 28.959 -9.778 6.135 1.00 24.75 248 ILE A CA 1
ATOM 652 C C . ILE A 1 85 ? 29.083 -11.248 6.471 1.00 24.79 248 ILE A C 1
ATOM 653 O O . ILE A 1 85 ? 29.976 -11.938 5.987 1.00 22.81 248 ILE A O 1
ATOM 658 N N . ASP A 1 86 ? 28.199 -11.736 7.327 1.00 25.40 249 ASP A N 1
ATOM 659 C CA . ASP A 1 86 ? 28.266 -13.136 7.736 1.00 25.91 249 ASP A CA 1
ATOM 660 C C . ASP A 1 86 ? 28.007 -14.091 6.597 1.00 25.31 249 ASP A C 1
ATOM 661 O O . ASP A 1 86 ? 27.166 -13.842 5.781 1.00 26.52 249 ASP A O 1
ATOM 666 N N . ILE A 1 87 ? 28.811 -15.136 6.508 1.00 23.30 250 ILE A N 1
ATOM 667 C CA . ILE A 1 87 ? 28.695 -16.186 5.481 1.00 23.25 250 ILE A CA 1
ATOM 668 C C . ILE A 1 87 ? 28.137 -17.469 6.127 1.00 21.40 250 ILE A C 1
ATOM 669 O O . ILE A 1 87 ? 28.668 -17.950 7.141 1.00 21.49 250 ILE A O 1
ATOM 674 N N . ASN A 1 88 ? 27.058 -17.986 5.557 1.00 20.43 251 ASN A N 1
ATOM 675 C CA . ASN A 1 88 ? 26.312 -19.112 6.126 1.00 20.09 251 ASN A CA 1
ATOM 676 C C . ASN A 1 88 ? 27.076 -20.424 6.128 1.00 19.21 251 ASN A C 1
ATOM 677 O O . ASN A 1 88 ? 27.410 -21.008 5.056 1.00 19.71 251 ASN A O 1
ATOM 682 N N . VAL A 1 89 ? 27.366 -20.877 7.342 1.00 18.22 252 VAL A N 1
ATOM 683 C CA . VAL A 1 89 ? 28.001 -22.172 7.548 1.00 18.57 252 VAL A CA 1
ATOM 684 C C . VAL A 1 89 ? 27.131 -23.011 8.529 1.00 18.19 252 VAL A C 1
ATOM 685 O O . VAL A 1 89 ? 27.608 -23.863 9.228 1.00 18.70 252 VAL A O 1
ATOM 689 N N . GLY A 1 90 ? 25.835 -22.776 8.533 1.00 17.20 253 GLY A N 1
ATOM 690 C CA . GLY A 1 90 ? 24.976 -23.680 9.270 1.00 16.59 253 GLY A CA 1
ATOM 691 C C . GLY A 1 90 ? 24.426 -23.167 10.605 1.00 15.68 253 GLY A C 1
ATOM 692 O O . GLY A 1 90 ? 23.740 -23.916 11.323 1.00 17.17 253 GLY A O 1
ATOM 693 N N . PHE A 1 91 ? 24.592 -21.888 10.895 1.00 15.08 254 PHE A N 1
ATOM 694 C CA . PHE A 1 91 ? 24.072 -21.361 12.178 1.00 15.73 254 PHE A CA 1
ATOM 695 C C . PHE A 1 91 ? 22.634 -21.740 12.492 1.00 16.36 254 PHE A C 1
ATOM 696 O O . PHE A 1 91 ? 22.305 -22.204 13.585 1.00 16.68 254 PHE A O 1
ATOM 704 N N . ASP A 1 92 ? 21.781 -21.570 11.512 1.00 18.28 255 ASP A N 1
ATOM 705 C CA . ASP A 1 92 ? 20.348 -21.649 11.740 1.00 20.77 255 ASP A CA 1
ATOM 706 C C . ASP A 1 92 ? 19.849 -23.051 12.074 1.00 20.08 255 ASP A C 1
ATOM 707 O O . ASP A 1 92 ? 18.817 -23.171 12.740 1.00 18.82 255 ASP A O 1
ATOM 712 N N . SER A 1 93 ? 20.570 -24.104 11.653 1.00 18.85 256 SER A N 1
ATOM 713 C CA . SER A 1 93 ? 20.216 -25.483 12.080 1.00 17.98 256 SER A CA 1
ATOM 714 C C . SER A 1 93 ? 21.178 -26.082 13.120 1.00 18.10 256 SER A C 1
ATOM 715 O O . SER A 1 93 ? 20.996 -27.222 13.584 1.00 19.36 256 SER A O 1
ATOM 718 N N . GLY A 1 94 ? 22.189 -25.330 13.532 1.00 15.39 257 GLY A N 1
ATOM 719 C CA . GLY A 1 94 ? 23.115 -25.847 14.536 1.00 16.26 257 GLY A CA 1
ATOM 720 C C . GLY A 1 94 ? 24.262 -26.647 13.953 1.00 16.24 257 GLY A C 1
ATOM 721 O O . GLY A 1 94 ? 25.056 -27.219 14.687 1.00 16.00 257 GLY A O 1
ATOM 722 N N . ILE A 1 95 ? 24.377 -26.693 12.633 1.00 16.18 258 ILE A N 1
ATOM 723 C CA . ILE A 1 95 ? 25.479 -27.465 12.069 1.00 16.95 258 ILE A CA 1
ATOM 724 C C . ILE A 1 95 ? 26.763 -26.638 11.853 1.00 17.39 258 ILE A C 1
ATOM 725 O O . ILE A 1 95 ? 27.716 -27.144 11.264 1.00 17.19 258 ILE A O 1
ATOM 730 N N . ASP A 1 96 ? 26.783 -25.398 12.349 1.00 15.60 259 ASP A N 1
ATOM 731 C CA . ASP A 1 96 ? 28.026 -24.622 12.518 1.00 15.97 259 ASP A CA 1
ATOM 732 C C . ASP A 1 96 ? 28.794 -25.168 13.739 1.00 15.90 259 ASP A C 1
ATOM 733 O O . ASP A 1 96 ? 29.987 -24.843 13.983 1.00 16.56 259 ASP A O 1
ATOM 738 N N . ARG A 1 97 ? 28.120 -26.033 14.509 1.00 15.98 260 ARG A N 1
ATOM 739 C CA . ARG A 1 97 ? 28.721 -26.655 15.687 1.00 15.61 260 ARG A CA 1
ATOM 740 C C . ARG A 1 97 ? 29.401 -27.920 15.232 1.00 16.16 260 ARG A C 1
ATOM 741 O O . ARG A 1 97 ? 28.806 -28.704 14.521 1.00 17.45 260 ARG A O 1
ATOM 749 N N . ILE A 1 98 ? 30.626 -28.142 15.662 1.00 15.86 261 ILE A N 1
ATOM 750 C CA . ILE A 1 98 ? 31.406 -29.253 15.073 1.00 16.32 261 ILE A CA 1
ATOM 751 C C . ILE A 1 98 ? 32.006 -30.054 16.195 1.00 16.22 261 ILE A C 1
ATOM 752 O O . ILE A 1 98 ? 32.161 -29.542 17.309 1.00 16.16 261 ILE A O 1
ATOM 757 N N . PHE A 1 99 ? 32.299 -31.317 15.911 1.00 17.09 262 PHE A N 1
ATOM 758 C CA . PHE A 1 99 ? 32.991 -32.195 16.816 1.00 17.35 262 PHE A CA 1
ATOM 759 C C . PHE A 1 99 ? 34.307 -32.480 16.096 1.00 18.46 262 PHE A C 1
ATOM 760 O O . PHE A 1 99 ? 34.369 -33.297 15.148 1.00 17.97 262 PHE A O 1
ATOM 768 N N . LEU A 1 100 ? 35.347 -31.776 16.512 1.00 17.95 263 LEU A N 1
ATOM 769 C CA . LEU A 1 100 ? 36.553 -31.706 15.706 1.00 20.21 263 LEU A CA 1
ATOM 770 C C . LEU A 1 100 ? 37.560 -32.701 16.229 1.00 20.74 263 LEU A C 1
ATOM 771 O O . LEU A 1 100 ? 38.214 -32.444 17.243 1.00 21.38 263 LEU A O 1
ATOM 776 N N . VAL A 1 101 ? 37.719 -33.813 15.530 1.00 20.39 264 VAL A N 1
ATOM 777 C CA . VAL A 1 101 ? 38.783 -34.761 15.898 1.00 22.17 264 VAL A CA 1
ATOM 778 C C . VAL A 1 101 ? 39.846 -34.845 14.809 1.00 22.24 264 VAL A C 1
ATOM 779 O O . VAL A 1 101 ? 40.985 -34.384 15.005 1.00 24.30 264 VAL A O 1
ATOM 783 N N . SER A 1 102 ? 39.454 -35.411 13.669 1.00 21.09 265 SER A N 1
ATOM 784 C CA . SER A 1 102 ? 40.211 -35.397 12.403 1.00 20.72 265 SER A CA 1
ATOM 785 C C . SER A 1 102 ? 39.867 -34.083 11.637 1.00 19.60 265 SER A C 1
ATOM 786 O O . SER A 1 102 ? 38.748 -33.534 11.817 1.00 18.64 265 SER A O 1
ATOM 789 N N . PRO A 1 103 ? 40.823 -33.512 10.857 1.00 18.45 266 PRO A N 1
ATOM 790 C CA . PRO A 1 103 ? 40.498 -32.252 10.167 1.00 17.50 266 PRO A CA 1
ATOM 791 C C . PRO A 1 103 ? 39.159 -32.222 9.467 1.00 18.00 266 PRO A C 1
ATOM 792 O O . PRO A 1 103 ? 38.781 -33.160 8.780 1.00 18.02 266 PRO A O 1
ATOM 796 N N . ILE A 1 104 ? 38.435 -31.136 9.641 1.00 16.51 267 ILE A N 1
ATOM 797 C CA . ILE A 1 104 ? 37.123 -31.004 9.029 1.00 16.13 267 ILE A CA 1
ATOM 798 C C . ILE A 1 104 ? 37.137 -29.940 7.880 1.00 16.62 267 ILE A C 1
ATOM 799 O O . ILE A 1 104 ? 37.726 -28.863 8.021 1.00 16.90 267 ILE A O 1
ATOM 804 N N . THR A 1 105 ? 36.500 -30.278 6.770 1.00 15.21 268 THR A N 1
ATOM 805 C CA . THR A 1 105 ? 36.248 -29.352 5.659 1.00 16.10 268 THR A CA 1
ATOM 806 C C . THR A 1 105 ? 34.933 -28.637 5.917 1.00 16.54 268 THR A C 1
ATOM 807 O O . THR A 1 105 ? 33.860 -29.243 5.916 1.00 16.20 268 THR A O 1
ATOM 811 N N . ILE A 1 106 ? 35.037 -27.346 6.186 1.00 16.66 269 ILE A N 1
ATOM 812 C CA . ILE A 1 106 ? 33.856 -26.518 6.444 1.00 17.02 269 ILE A CA 1
ATOM 813 C C . ILE A 1 106 ? 33.293 -26.131 5.081 1.00 17.19 269 ILE A C 1
ATOM 814 O O . ILE A 1 106 ? 34.053 -25.792 4.173 1.00 17.84 269 ILE A O 1
ATOM 819 N N . VAL A 1 107 ? 31.974 -26.205 4.935 1.00 17.87 270 VAL A N 1
ATOM 820 C CA . VAL A 1 107 ? 31.301 -25.999 3.659 1.00 19.04 270 VAL A CA 1
ATOM 821 C C . VAL A 1 107 ? 30.313 -24.812 3.692 1.00 19.80 270 VAL A C 1
ATOM 822 O O . VAL A 1 107 ? 29.391 -24.787 4.487 1.00 20.53 270 VAL A O 1
ATOM 826 N N . HIS A 1 108 ? 30.534 -23.838 2.821 1.00 18.86 271 HIS A N 1
ATOM 827 C CA . HIS A 1 108 ? 29.568 -22.784 2.536 1.00 19.49 271 HIS A CA 1
ATOM 828 C C . HIS A 1 108 ? 28.938 -23.052 1.168 1.00 20.42 271 HIS A C 1
ATOM 829 O O . HIS A 1 108 ? 29.601 -22.882 0.126 1.00 19.68 271 HIS A O 1
ATOM 836 N N . GLU A 1 109 ? 27.665 -23.425 1.173 1.00 19.57 272 GLU A N 1
ATOM 837 C CA . GLU A 1 109 ? 26.935 -23.541 -0.074 1.00 20.94 272 GLU A CA 1
ATOM 838 C C . GLU A 1 109 ? 26.673 -22.187 -0.711 1.00 20.27 272 GLU A C 1
ATOM 839 O O . GLU A 1 109 ? 26.061 -21.305 -0.099 1.00 20.37 272 GLU A O 1
ATOM 845 N N . ILE A 1 110 ? 27.124 -22.013 -1.946 1.00 21.05 273 ILE A N 1
ATOM 846 C CA . ILE A 1 110 ? 26.947 -20.721 -2.622 1.00 22.65 273 ILE A CA 1
ATOM 847 C C . ILE A 1 110 ? 25.541 -20.791 -3.257 1.00 24.43 273 ILE A C 1
ATOM 848 O O . ILE A 1 110 ? 25.362 -21.281 -4.374 1.00 24.93 273 ILE A O 1
ATOM 853 N N . ASP A 1 111 ? 24.546 -20.343 -2.505 1.00 24.96 274 ASP A N 1
ATOM 854 C CA . ASP A 1 111 ? 23.190 -20.287 -3.023 1.00 26.63 274 ASP A CA 1
ATOM 855 C C . ASP A 1 111 ? 22.779 -18.819 -3.250 1.00 27.25 274 ASP A C 1
ATOM 856 O O . ASP A 1 111 ? 23.618 -17.908 -3.183 1.00 26.63 274 ASP A O 1
ATOM 861 N N . GLU A 1 112 ? 21.496 -18.586 -3.499 1.00 27.98 275 GLU A N 1
ATOM 862 C CA . GLU A 1 112 ? 21.037 -17.226 -3.829 1.00 30.21 275 GLU A CA 1
ATOM 863 C C . GLU A 1 112 ? 21.301 -16.194 -2.741 1.00 29.41 275 GLU A C 1
ATOM 864 O O . GLU A 1 112 ? 21.465 -15.022 -3.046 1.00 29.55 275 GLU A O 1
ATOM 870 N N . ASP A 1 113 ? 21.361 -16.631 -1.485 1.00 28.54 276 ASP A N 1
ATOM 871 C CA . ASP A 1 113 ? 21.648 -15.735 -0.362 1.00 28.92 276 ASP A CA 1
ATOM 872 C C . ASP A 1 113 ? 23.139 -15.571 -0.048 1.00 28.21 276 ASP A C 1
ATOM 873 O O . ASP A 1 113 ? 23.516 -14.815 0.828 1.00 27.95 276 ASP A O 1
ATOM 878 N N . SER A 1 114 ? 23.996 -16.241 -0.801 1.00 27.21 277 SER A N 1
ATOM 879 C CA . SER A 1 114 ? 25.406 -16.103 -0.546 1.00 26.48 277 SER A CA 1
ATOM 880 C C . SER A 1 114 ? 25.972 -14.849 -1.211 1.00 26.85 277 SER A C 1
ATOM 881 O O . SER A 1 114 ? 25.654 -14.593 -2.366 1.00 27.85 277 SER A O 1
ATOM 884 N N . PRO A 1 115 ? 26.893 -14.120 -0.534 1.00 26.65 278 PRO A N 1
ATOM 885 C CA . PRO A 1 115 ? 27.566 -13.008 -1.214 1.00 25.90 278 PRO A CA 1
ATOM 886 C C . PRO A 1 115 ? 28.287 -13.410 -2.491 1.00 26.04 278 PRO A C 1
ATOM 887 O O . PRO A 1 115 ? 28.603 -12.559 -3.290 1.00 25.51 278 PRO A O 1
ATOM 891 N N . LEU A 1 116 ? 28.554 -14.702 -2.689 1.00 25.97 279 LEU A N 1
ATOM 892 C CA . LEU A 1 116 ? 29.331 -15.163 -3.840 1.00 25.92 279 LEU A CA 1
ATOM 893 C C . LEU A 1 116 ? 28.484 -15.700 -4.982 1.00 26.11 279 LEU A C 1
ATOM 894 O O . LEU A 1 116 ? 29.010 -16.211 -5.963 1.00 26.16 279 LEU A O 1
ATOM 899 N N . TYR A 1 117 ? 27.168 -15.629 -4.831 1.00 26.40 280 TYR A N 1
ATOM 900 C CA . TYR A 1 117 ? 26.257 -16.215 -5.782 1.00 26.21 280 TYR A CA 1
ATOM 901 C C . TYR A 1 117 ? 26.580 -15.829 -7.235 1.00 27.31 280 TYR A C 1
ATOM 902 O O . TYR A 1 117 ? 26.586 -16.674 -8.120 1.00 26.75 280 TYR A O 1
ATOM 911 N N . ASP A 1 118 ? 26.887 -14.561 -7.481 1.00 28.32 281 ASP A N 1
ATOM 912 C CA . ASP A 1 118 ? 27.209 -14.123 -8.848 1.00 29.79 281 ASP A CA 1
ATOM 913 C C . ASP A 1 118 ? 28.655 -14.183 -9.278 1.00 29.50 281 ASP A C 1
ATOM 914 O O . ASP A 1 118 ? 29.020 -13.567 -10.289 1.00 29.50 281 ASP A O 1
ATOM 919 N N . LEU A 1 119 ? 29.501 -14.907 -8.569 1.00 28.33 282 LEU A N 1
ATOM 920 C CA . LEU A 1 119 ? 30.918 -14.805 -8.896 1.00 27.82 282 LEU A CA 1
ATOM 921 C C . LEU A 1 119 ? 31.409 -16.031 -9.636 1.00 26.43 282 LEU A C 1
ATOM 922 O O . LEU A 1 119 ? 31.247 -17.128 -9.170 1.00 25.64 282 LEU A O 1
ATOM 927 N N . SER A 1 120 ? 31.954 -15.807 -10.815 1.00 25.70 283 SER A N 1
ATOM 928 C CA . SER A 1 120 ? 32.528 -16.836 -11.661 1.00 25.31 283 SER A CA 1
ATOM 929 C C . SER A 1 120 ? 33.987 -16.931 -11.312 1.00 25.22 283 SER A C 1
ATOM 930 O O . SER A 1 120 ? 34.477 -16.125 -10.520 1.00 23.66 283 SER A O 1
ATOM 933 N N . LYS A 1 121 ? 34.691 -17.886 -11.912 1.00 25.36 284 LYS A N 1
ATOM 934 C CA . LYS A 1 121 ? 36.078 -18.076 -11.620 1.00 27.44 284 LYS A CA 1
ATOM 935 C C . LYS A 1 121 ? 36.865 -16.836 -12.073 1.00 29.38 284 LYS A C 1
ATOM 936 O O . LYS A 1 121 ? 37.813 -16.406 -11.426 1.00 26.88 284 LYS A O 1
ATOM 942 N N . GLN A 1 122 ? 36.460 -16.309 -13.230 1.00 31.48 285 GLN A N 1
ATOM 943 C CA . GLN A 1 122 ? 37.025 -15.090 -13.790 1.00 34.22 285 GLN A CA 1
ATOM 944 C C . GLN A 1 122 ? 36.819 -13.901 -12.839 1.00 33.84 285 GLN A C 1
ATOM 945 O O . GLN A 1 122 ? 37.777 -13.187 -12.531 1.00 34.45 285 GLN A O 1
ATOM 951 N N . ASP A 1 123 ? 35.586 -13.696 -12.370 1.00 33.98 286 ASP A N 1
ATOM 952 C CA . ASP A 1 123 ? 35.271 -12.680 -11.347 1.00 35.07 286 ASP A CA 1
ATOM 953 C C . ASP A 1 123 ? 36.196 -12.794 -10.130 1.00 35.57 286 ASP A C 1
ATOM 954 O O . ASP A 1 123 ? 36.836 -11.824 -9.737 1.00 35.69 286 ASP A O 1
ATOM 959 N N . ILE A 1 124 ? 36.268 -13.975 -9.524 1.00 35.38 287 ILE A N 1
ATOM 960 C CA . ILE A 1 124 ? 37.172 -14.169 -8.383 1.00 36.06 287 ILE A CA 1
ATOM 961 C C . ILE A 1 124 ? 38.643 -13.821 -8.721 1.00 36.31 287 ILE A C 1
ATOM 962 O O . ILE A 1 124 ? 39.330 -13.200 -7.903 1.00 35.99 287 ILE A O 1
ATOM 967 N N . ASP A 1 125 ? 39.109 -14.219 -9.911 1.00 37.08 288 ASP A N 1
ATOM 968 C CA . ASP A 1 125 ? 40.465 -13.878 -10.394 1.00 38.47 288 ASP A CA 1
ATOM 969 C C . ASP A 1 125 ? 40.759 -12.368 -10.397 1.00 38.63 288 ASP A C 1
ATOM 970 O O . ASP A 1 125 ? 41.916 -11.964 -10.321 1.00 38.91 288 ASP A O 1
ATOM 975 N N . ASN A 1 126 ? 39.718 -11.540 -10.454 1.00 38.72 289 ASN A N 1
ATOM 976 C CA . ASN A 1 126 ? 39.902 -10.092 -10.523 1.00 39.16 289 ASN A CA 1
ATOM 977 C C . ASN A 1 126 ? 39.336 -9.350 -9.335 1.00 38.07 289 ASN A C 1
ATOM 978 O O . ASN A 1 126 ? 39.204 -8.131 -9.366 1.00 38.03 289 ASN A O 1
ATOM 983 N N . ALA A 1 127 ? 38.995 -10.105 -8.291 1.00 36.44 290 ALA A N 1
ATOM 984 C CA . ALA A 1 127 ? 38.391 -9.562 -7.103 1.00 34.23 290 ALA A CA 1
ATOM 985 C C . ALA A 1 127 ? 39.442 -9.276 -6.011 1.00 33.28 290 ALA A C 1
ATOM 986 O O . ALA A 1 127 ? 40.578 -9.773 -6.052 1.00 32.64 290 ALA A O 1
ATOM 988 N N . ASP A 1 128 ? 39.058 -8.478 -5.030 1.00 33.08 291 ASP A N 1
ATOM 989 C CA . ASP A 1 128 ? 40.000 -8.038 -3.998 1.00 33.15 291 ASP A CA 1
ATOM 990 C C . ASP A 1 128 ? 39.473 -8.282 -2.565 1.00 31.52 291 ASP A C 1
ATOM 991 O O . ASP A 1 128 ? 40.086 -7.830 -1.578 1.00 31.72 291 ASP A O 1
ATOM 996 N N . PHE A 1 129 ? 38.340 -8.984 -2.452 1.00 28.65 292 PHE A N 1
ATOM 997 C CA . PHE A 1 129 ? 37.690 -9.169 -1.145 1.00 25.69 292 PHE A CA 1
ATOM 998 C C . PHE A 1 129 ? 38.493 -10.064 -0.180 1.00 22.85 292 PHE A C 1
ATOM 999 O O . PHE A 1 129 ? 39.458 -10.723 -0.578 1.00 21.38 292 PHE A O 1
ATOM 1007 N N . GLU A 1 130 ? 38.086 -10.083 1.091 1.00 22.27 293 GLU A N 1
ATOM 1008 C CA . GLU A 1 130 ? 38.754 -10.889 2.120 1.00 19.35 293 GLU A CA 1
ATOM 1009 C C . GLU A 1 130 ? 37.669 -11.626 2.917 1.00 20.26 293 GLU A C 1
ATOM 1010 O O . GLU A 1 130 ? 36.644 -11.033 3.306 1.00 19.85 293 GLU A O 1
ATOM 1016 N N . ILE A 1 131 ? 37.869 -12.923 3.094 1.00 19.09 294 ILE A N 1
ATOM 1017 C CA . ILE A 1 131 ? 36.962 -13.736 3.899 1.00 18.77 294 ILE A CA 1
ATOM 1018 C C . ILE A 1 131 ? 37.688 -14.173 5.163 1.00 17.94 294 ILE A C 1
ATOM 1019 O O . ILE A 1 131 ? 38.713 -14.828 5.094 1.00 18.13 294 ILE A O 1
ATOM 1024 N N . VAL A 1 132 ? 37.179 -13.768 6.325 1.00 17.41 295 VAL A N 1
ATOM 1025 C CA . VAL A 1 132 ? 37.785 -14.175 7.585 1.00 17.10 295 VAL A CA 1
ATOM 1026 C C . VAL A 1 132 ? 37.020 -15.414 8.030 1.00 15.89 295 VAL A C 1
ATOM 1027 O O . VAL A 1 132 ? 35.790 -15.490 7.853 1.00 15.30 295 VAL A O 1
ATOM 1031 N N . VAL A 1 133 ? 37.763 -16.363 8.577 1.00 15.64 296 VAL A N 1
ATOM 1032 C CA . VAL A 1 133 ? 37.201 -17.622 9.026 1.00 14.85 296 VAL A CA 1
ATOM 1033 C C . VAL A 1 133 ? 37.623 -17.752 10.463 1.00 15.47 296 VAL A C 1
ATOM 1034 O O . VAL A 1 133 ? 38.688 -17.260 10.836 1.00 14.42 296 VAL A O 1
ATOM 1038 N N . ILE A 1 134 ? 36.727 -18.320 11.278 1.00 15.41 297 ILE A N 1
ATOM 1039 C CA . ILE A 1 134 ? 36.897 -18.351 12.717 1.00 16.02 297 ILE A CA 1
ATOM 1040 C C . ILE A 1 134 ? 36.407 -19.686 13.213 1.00 14.71 297 ILE A C 1
ATOM 1041 O O . ILE A 1 134 ? 35.399 -20.230 12.720 1.00 14.54 297 ILE A O 1
ATOM 1046 N N . LEU A 1 135 ? 37.148 -20.193 14.189 1.00 13.79 298 LEU A N 1
ATOM 1047 C CA . LEU A 1 135 ? 36.789 -21.406 14.940 1.00 14.02 298 LEU A CA 1
ATOM 1048 C C . LEU A 1 135 ? 36.939 -20.985 16.396 1.00 14.18 298 LEU A C 1
ATOM 1049 O O . LEU A 1 135 ? 38.021 -20.495 16.807 1.00 14.63 298 LEU A O 1
ATOM 1054 N N . GLU A 1 136 ? 35.868 -21.190 17.165 1.00 14.40 299 GLU A N 1
ATOM 1055 C CA . GLU A 1 136 ? 35.818 -20.856 18.589 1.00 16.22 299 GLU A CA 1
ATOM 1056 C C . GLU A 1 136 ? 35.422 -22.094 19.392 1.00 16.01 299 GLU A C 1
ATOM 1057 O O . GLU A 1 136 ? 34.646 -22.904 18.916 1.00 16.85 299 GLU A O 1
ATOM 1063 N N . GLY A 1 137 ? 35.879 -22.193 20.626 1.00 15.91 300 GLY A N 1
ATOM 1064 C CA . GLY A 1 137 ? 35.482 -23.314 21.505 1.00 16.92 300 GLY A CA 1
ATOM 1065 C C . GLY A 1 137 ? 36.307 -23.241 22.756 1.00 16.51 300 GLY A C 1
ATOM 1066 O O . GLY A 1 137 ? 37.148 -22.348 22.875 1.00 16.93 300 GLY A O 1
ATOM 1067 N N . MET A 1 138 ? 36.107 -24.182 23.676 1.00 16.40 301 MET A N 1
ATOM 1068 C CA . MET A 1 138 ? 36.854 -24.221 24.944 1.00 17.18 301 MET A CA 1
ATOM 1069 C C . MET A 1 138 ? 37.799 -25.388 24.948 1.00 17.68 301 MET A C 1
ATOM 1070 O O . MET A 1 138 ? 37.398 -26.505 24.576 1.00 16.81 301 MET A O 1
ATOM 1075 N N . VAL A 1 139 ? 39.051 -25.155 25.335 1.00 17.21 302 VAL A N 1
ATOM 1076 C CA . VAL A 1 139 ? 39.978 -26.278 25.527 1.00 18.39 302 VAL A CA 1
ATOM 1077 C C . VAL A 1 139 ? 39.455 -27.125 26.677 1.00 19.09 302 VAL A C 1
ATOM 1078 O O . VAL A 1 139 ? 39.239 -26.599 27.780 1.00 17.88 302 VAL A O 1
ATOM 1082 N N . GLU A 1 140 ? 39.241 -28.424 26.437 1.00 19.52 303 GLU A N 1
ATOM 1083 C CA . GLU A 1 140 ? 38.649 -29.341 27.457 1.00 21.38 303 GLU A CA 1
ATOM 1084 C C . GLU A 1 140 ? 39.372 -29.217 28.829 1.00 22.41 303 GLU A C 1
ATOM 1085 O O . GLU A 1 140 ? 38.739 -29.035 29.879 1.00 22.26 303 GLU A O 1
ATOM 1091 N N . ALA A 1 141 ? 40.702 -29.303 28.789 1.00 22.63 304 ALA A N 1
ATOM 1092 C CA . ALA A 1 141 ? 41.494 -29.440 29.995 1.00 22.72 304 ALA A CA 1
ATOM 1093 C C . ALA A 1 141 ? 41.459 -28.179 30.887 1.00 23.20 304 ALA A C 1
ATOM 1094 O O . ALA A 1 141 ? 41.535 -28.286 32.137 1.00 23.94 304 ALA A O 1
ATOM 1096 N N . THR A 1 142 ? 41.304 -26.997 30.285 1.00 22.52 305 THR A N 1
ATOM 1097 C CA . THR A 1 142 ? 41.404 -25.749 31.069 1.00 22.13 305 THR A CA 1
ATOM 1098 C C . THR A 1 142 ? 40.253 -24.785 30.912 1.00 22.25 305 THR A C 1
ATOM 1099 O O . THR A 1 142 ? 40.276 -23.695 31.504 1.00 22.28 305 THR A O 1
ATOM 1103 N N . ALA A 1 143 ? 39.268 -25.147 30.095 1.00 22.58 306 ALA A N 1
ATOM 1104 C CA . ALA A 1 143 ? 38.161 -24.230 29.692 1.00 22.28 306 ALA A CA 1
ATOM 1105 C C . ALA A 1 143 ? 38.620 -22.914 29.012 1.00 23.47 306 ALA A C 1
ATOM 1106 O O . ALA A 1 143 ? 37.806 -22.031 28.821 1.00 24.65 306 ALA A O 1
ATOM 1108 N N . MET A 1 144 ? 39.898 -22.792 28.649 1.00 23.36 307 MET A N 1
ATOM 1109 C CA . MET A 1 144 ? 40.391 -21.662 27.845 1.00 24.15 307 MET A CA 1
ATOM 1110 C C . MET A 1 144 ? 39.568 -21.467 26.564 1.00 23.66 307 MET A C 1
ATOM 1111 O O . MET A 1 144 ? 39.513 -22.361 25.721 1.00 22.36 307 MET A O 1
ATOM 1116 N N . THR A 1 145 ? 38.957 -20.294 26.406 1.00 22.12 308 THR A N 1
ATOM 1117 C CA . THR A 1 145 ? 38.237 -19.997 25.195 1.00 22.38 308 THR A CA 1
ATOM 1118 C C . THR A 1 145 ? 39.201 -19.569 24.077 1.00 21.47 308 THR A C 1
ATOM 1119 O O . THR A 1 145 ? 39.940 -18.596 24.203 1.00 22.30 308 THR A O 1
ATOM 1123 N N . LYS A 1 146 ? 39.212 -20.314 22.990 1.00 20.36 309 LYS A N 1
ATOM 1124 C CA . LYS A 1 146 ? 40.049 -19.944 21.852 1.00 20.33 309 LYS A CA 1
ATOM 1125 C C . LYS A 1 146 ? 39.217 -19.327 20.776 1.00 18.92 309 LYS A C 1
ATOM 1126 O O . LYS A 1 146 ? 38.042 -19.692 20.621 1.00 18.67 309 LYS A O 1
ATOM 1132 N N . GLN A 1 147 ? 39.806 -18.397 20.036 1.00 16.76 310 GLN A N 1
ATOM 1133 C CA . GLN A 1 147 ? 39.242 -17.964 18.793 1.00 16.68 310 GLN A CA 1
ATOM 1134 C C . GLN A 1 147 ? 40.367 -18.065 17.773 1.00 18.64 310 GLN A C 1
ATOM 1135 O O . GLN A 1 147 ? 41.270 -17.213 17.710 1.00 19.83 310 GLN A O 1
ATOM 1141 N N . CYS A 1 148 ? 40.334 -19.147 16.999 1.00 18.21 311 CYS A N 1
ATOM 1142 C CA . CYS A 1 148 ? 41.320 -19.310 15.954 1.00 17.30 311 CYS A CA 1
ATOM 1143 C C . CYS A 1 148 ? 40.843 -18.529 14.731 1.00 16.40 311 CYS A C 1
ATOM 1144 O O . CYS A 1 148 ? 39.701 -18.653 14.349 1.00 15.89 311 CYS A O 1
ATOM 1147 N N . ARG A 1 149 ? 41.695 -17.687 14.140 1.00 15.92 312 ARG A N 1
ATOM 1148 C CA . ARG A 1 149 ? 41.239 -16.867 13.019 1.00 16.90 312 ARG A CA 1
ATOM 1149 C C . ARG A 1 149 ? 42.198 -17.101 11.873 1.00 16.67 312 ARG A C 1
ATOM 1150 O O . ARG A 1 149 ? 43.386 -17.300 12.080 1.00 16.31 312 ARG A O 1
ATOM 1158 N N . SER A 1 150 ? 41.673 -17.042 10.670 1.00 16.98 313 SER A N 1
ATOM 1159 C CA . SER A 1 150 ? 42.525 -16.910 9.483 1.00 16.79 313 SER A CA 1
ATOM 1160 C C . SER A 1 150 ? 41.778 -16.073 8.467 1.00 16.50 313 SER A C 1
ATOM 1161 O O . SER A 1 150 ? 40.701 -15.530 8.769 1.00 16.18 313 SER A O 1
ATOM 1164 N N . SER A 1 151 ? 42.338 -15.977 7.266 1.00 16.49 314 SER A N 1
ATOM 1165 C CA . SER A 1 151 ? 41.850 -15.101 6.237 1.00 17.60 314 SER A CA 1
ATOM 1166 C C . SER A 1 151 ? 42.177 -15.694 4.863 1.00 17.71 314 SER A C 1
ATOM 1167 O O . SER A 1 151 ? 43.291 -16.207 4.663 1.00 17.34 314 SER A O 1
ATOM 1170 N N . TYR A 1 152 ? 41.204 -15.605 3.946 1.00 16.17 315 TYR A N 1
ATOM 1171 C CA . TYR A 1 152 ? 41.408 -15.903 2.549 1.00 15.82 315 TYR A CA 1
ATOM 1172 C C . TYR A 1 152 ? 41.065 -14.638 1.762 1.00 16.46 315 TYR A C 1
ATOM 1173 O O . TYR A 1 152 ? 39.887 -14.175 1.745 1.00 15.05 315 TYR A O 1
ATOM 1182 N N . LEU A 1 153 ? 42.099 -14.072 1.147 1.00 15.89 316 LEU A N 1
ATOM 1183 C CA . LEU A 1 153 ? 41.879 -13.128 0.067 1.00 17.73 316 LEU A CA 1
ATOM 1184 C C . LEU A 1 153 ? 41.325 -13.880 -1.145 1.00 19.30 316 LEU A C 1
ATOM 1185 O O . LEU A 1 153 ? 41.547 -15.094 -1.263 1.00 18.84 316 LEU A O 1
ATOM 1190 N N . ALA A 1 154 ? 40.671 -13.150 -2.059 1.00 20.63 317 ALA A N 1
ATOM 1191 C CA . ALA A 1 154 ? 40.088 -13.748 -3.269 1.00 22.77 317 ALA A CA 1
ATOM 1192 C C . ALA A 1 154 ? 41.078 -14.578 -4.061 1.00 23.68 317 ALA A C 1
ATOM 1193 O O . ALA A 1 154 ? 40.718 -15.646 -4.570 1.00 24.39 317 ALA A O 1
ATOM 1195 N N . ASN A 1 155 ? 42.333 -14.115 -4.122 1.00 25.17 318 ASN A N 1
ATOM 1196 C CA . ASN A 1 155 ? 43.426 -14.832 -4.785 1.00 25.75 318 ASN A CA 1
ATOM 1197 C C . ASN A 1 155 ? 43.982 -16.039 -4.015 1.00 26.37 318 ASN A C 1
ATOM 1198 O O . ASN A 1 155 ? 44.825 -16.783 -4.534 1.00 25.78 318 ASN A O 1
ATOM 1203 N N . GLU A 1 156 ? 43.535 -16.230 -2.769 1.00 25.58 319 GLU A N 1
ATOM 1204 C CA . GLU A 1 156 ? 43.918 -17.415 -1.987 1.00 24.55 319 GLU A CA 1
ATOM 1205 C C . GLU A 1 156 ? 42.846 -18.536 -2.061 1.00 23.33 319 GLU A C 1
ATOM 1206 O O . GLU A 1 156 ? 42.994 -19.620 -1.469 1.00 22.76 319 GLU A O 1
ATOM 1212 N N . ILE A 1 157 ? 41.802 -18.278 -2.847 1.00 21.47 320 ILE A N 1
ATOM 1213 C CA . ILE A 1 157 ? 40.770 -19.263 -3.151 1.00 21.38 320 ILE A CA 1
ATOM 1214 C C . ILE A 1 157 ? 41.056 -19.999 -4.489 1.00 21.58 320 ILE A C 1
ATOM 1215 O O . ILE A 1 157 ? 41.153 -19.367 -5.548 1.00 22.08 320 ILE A O 1
ATOM 1220 N N . LEU A 1 158 ? 41.124 -21.321 -4.416 1.00 20.04 321 LEU A N 1
ATOM 1221 C CA . LEU A 1 158 ? 41.483 -22.160 -5.532 1.00 19.60 321 LEU A CA 1
ATOM 1222 C C . LEU A 1 158 ? 40.224 -22.704 -6.145 1.00 19.44 321 LEU A C 1
ATOM 1223 O O . LEU A 1 158 ? 39.602 -23.604 -5.623 1.00 19.90 321 LEU A O 1
ATOM 1228 N N . TRP A 1 159 ? 39.817 -22.108 -7.253 1.00 19.44 322 TRP A N 1
ATOM 1229 C CA . TRP A 1 159 ? 38.637 -22.528 -7.989 1.00 20.06 322 TRP A CA 1
ATOM 1230 C C . TRP A 1 159 ? 38.943 -23.893 -8.615 1.00 21.35 322 TRP A C 1
ATOM 1231 O O . TRP A 1 159 ? 40.024 -24.103 -9.204 1.00 21.87 322 TRP A O 1
ATOM 1242 N N . GLY A 1 160 ? 38.018 -24.839 -8.418 1.00 21.45 323 GLY A N 1
ATOM 1243 C CA . GLY A 1 160 ? 38.158 -26.163 -8.972 1.00 21.81 323 GLY A CA 1
ATOM 1244 C C . GLY A 1 160 ? 39.141 -27.072 -8.288 1.00 22.52 323 GLY A C 1
ATOM 1245 O O . GLY A 1 160 ? 39.691 -27.982 -8.935 1.00 23.88 323 GLY A O 1
ATOM 1246 N N . HIS A 1 161 ? 39.299 -26.901 -6.975 1.00 21.26 324 HIS A N 1
ATOM 1247 C CA . HIS A 1 161 ? 40.162 -27.732 -6.186 1.00 20.31 324 HIS A CA 1
ATOM 1248 C C . HIS A 1 161 ? 39.387 -28.435 -5.073 1.00 19.77 324 HIS A C 1
ATOM 1249 O O . HIS A 1 161 ? 38.320 -27.976 -4.672 1.00 18.66 324 HIS A O 1
ATOM 1256 N N . ARG A 1 162 ? 39.958 -29.534 -4.586 1.00 19.76 325 ARG A N 1
ATOM 1257 C CA . ARG A 1 162 ? 39.433 -30.313 -3.451 1.00 21.26 325 ARG A CA 1
ATOM 1258 C C . ARG A 1 162 ? 40.621 -30.637 -2.608 1.00 20.61 325 ARG A C 1
ATOM 1259 O O . ARG A 1 162 ? 41.729 -30.669 -3.118 1.00 21.46 325 ARG A O 1
ATOM 1267 N N . TYR A 1 163 ? 40.407 -30.810 -1.305 1.00 19.44 326 TYR A N 1
ATOM 1268 C CA . TYR A 1 163 ? 41.465 -31.177 -0.384 1.00 17.84 326 TYR A CA 1
ATOM 1269 C C . TYR A 1 163 ? 41.868 -32.657 -0.529 1.00 18.45 326 TYR A C 1
ATOM 1270 O O . TYR A 1 163 ? 41.008 -33.505 -0.775 1.00 19.92 326 TYR A O 1
ATOM 1279 N N . GLU A 1 164 ? 43.154 -32.946 -0.327 1.00 17.36 327 GLU A N 1
ATOM 1280 C CA . GLU A 1 164 ? 43.653 -34.287 -0.199 1.00 18.93 327 GLU A CA 1
ATOM 1281 C C . GLU A 1 164 ? 43.128 -34.829 1.140 1.00 19.54 327 GLU A C 1
ATOM 1282 O O . GLU A 1 164 ? 43.195 -34.106 2.171 1.00 20.11 327 GLU A O 1
ATOM 1288 N N . PRO A 1 165 ? 42.621 -36.090 1.135 1.00 18.44 328 PRO A N 1
ATOM 1289 C CA . PRO A 1 165 ? 42.228 -36.784 2.364 1.00 18.86 328 PRO A CA 1
ATOM 1290 C C . PRO A 1 165 ? 43.426 -36.778 3.319 1.00 19.19 328 PRO A C 1
ATOM 1291 O O . PRO A 1 165 ? 44.556 -37.003 2.876 1.00 19.94 328 PRO A O 1
ATOM 1295 N N . VAL A 1 166 ? 43.182 -36.566 4.607 1.00 18.98 329 VAL A N 1
ATOM 1296 C CA . VAL A 1 166 ? 44.223 -36.704 5.666 1.00 18.80 329 VAL A CA 1
ATOM 1297 C C . VAL A 1 166 ? 44.016 -37.946 6.549 1.00 18.97 329 VAL A C 1
ATOM 1298 O O . VAL A 1 166 ? 44.943 -38.418 7.227 1.00 19.16 329 VAL A O 1
ATOM 1302 N N . LEU A 1 167 ? 42.801 -38.473 6.528 1.00 18.70 330 LEU A N 1
ATOM 1303 C CA . LEU A 1 167 ? 42.389 -39.526 7.464 1.00 19.44 330 LEU A CA 1
ATOM 1304 C C . LEU A 1 167 ? 42.416 -40.877 6.757 1.00 19.56 330 LEU A C 1
ATOM 1305 O O . LEU A 1 167 ? 41.741 -41.037 5.732 1.00 19.22 330 LEU A O 1
ATOM 1310 N N . PHE A 1 168 ? 43.185 -41.800 7.331 1.00 20.12 331 PHE A N 1
ATOM 1311 C CA . PHE A 1 168 ? 43.412 -43.158 6.809 1.00 22.64 331 PHE A CA 1
ATOM 1312 C C . PHE A 1 168 ? 43.182 -44.264 7.835 1.00 24.07 331 PHE A C 1
ATOM 1313 O O . PHE A 1 168 ? 43.547 -44.165 9.002 1.00 24.56 331 PHE A O 1
ATOM 1321 N N . GLU A 1 169 ? 42.615 -45.344 7.355 1.00 26.65 332 GLU A N 1
ATOM 1322 C CA . GLU A 1 169 ? 42.319 -46.503 8.176 1.00 29.35 332 GLU A CA 1
ATOM 1323 C C . GLU A 1 169 ? 43.566 -47.394 8.358 1.00 30.70 332 GLU A C 1
ATOM 1324 O O . GLU A 1 169 ? 44.229 -47.795 7.388 1.00 30.51 332 GLU A O 1
ATOM 1330 N N . GLU A 1 170 ? 43.895 -47.680 9.610 1.00 31.81 333 GLU A N 1
ATOM 1331 C CA . GLU A 1 170 ? 44.786 -48.788 9.919 1.00 34.18 333 GLU A CA 1
ATOM 1332 C C . GLU A 1 170 ? 43.940 -49.920 10.503 1.00 35.32 333 GLU A C 1
ATOM 1333 O O . GLU A 1 170 ? 42.707 -49.796 10.641 1.00 35.94 333 GLU A O 1
ATOM 1339 N N . LYS A 1 171 ? 44.596 -51.032 10.827 1.00 37.08 334 LYS A N 1
ATOM 1340 C CA . LYS A 1 171 ? 43.905 -52.199 11.371 1.00 37.69 334 LYS A CA 1
ATOM 1341 C C . LYS A 1 171 ? 43.108 -51.870 12.637 1.00 36.93 334 LYS A C 1
ATOM 1342 O O . LYS A 1 171 ? 41.901 -52.118 12.698 1.00 36.03 334 LYS A O 1
ATOM 1348 N N . HIS A 1 172 ? 43.783 -51.295 13.624 1.00 36.88 335 HIS A N 1
ATOM 1349 C CA . HIS A 1 172 ? 43.142 -51.004 14.915 1.00 37.06 335 HIS A CA 1
ATOM 1350 C C . HIS A 1 172 ? 42.911 -49.528 15.219 1.00 35.51 335 HIS A C 1
ATOM 1351 O O . HIS A 1 172 ? 42.466 -49.189 16.302 1.00 35.75 335 HIS A O 1
ATOM 1358 N N . TYR A 1 173 ? 43.249 -48.639 14.297 1.00 32.77 336 TYR A N 1
ATOM 1359 C CA . TYR A 1 173 ? 43.146 -47.241 14.611 1.00 29.87 336 TYR A CA 1
ATOM 1360 C C . TYR A 1 173 ? 43.115 -46.456 13.317 1.00 28.62 336 TYR A C 1
ATOM 1361 O O . TYR A 1 173 ? 43.207 -47.029 12.220 1.00 28.60 336 TYR A O 1
ATOM 1370 N N . TYR A 1 174 ? 42.951 -45.149 13.448 1.00 25.94 337 TYR A N 1
ATOM 1371 C CA . TYR A 1 174 ? 42.915 -44.256 12.310 1.00 24.26 337 TYR A CA 1
ATOM 1372 C C . TYR A 1 174 ? 44.1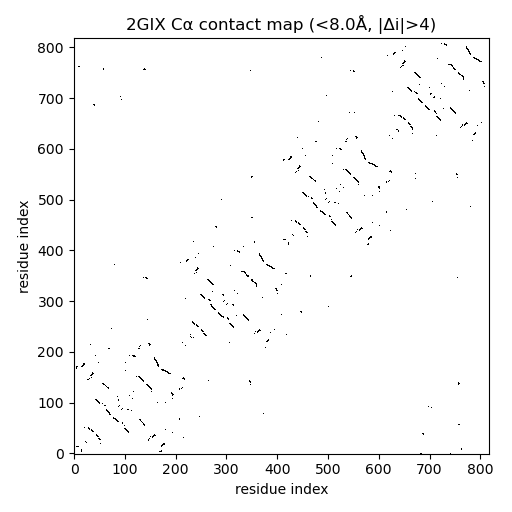27 -43.367 12.409 1.00 23.78 337 TYR A C 1
ATOM 1373 O O . TYR A 1 174 ? 44.581 -43.074 13.500 1.00 23.72 337 TYR A O 1
ATOM 1382 N N . LYS A 1 175 ? 44.708 -43.010 11.278 1.00 23.63 338 LYS A N 1
ATOM 1383 C CA . LYS A 1 175 ? 45.840 -42.126 11.324 1.00 24.39 338 LYS A CA 1
ATOM 1384 C C . LYS A 1 175 ? 45.497 -40.849 10.583 1.00 23.05 338 LYS A C 1
ATOM 1385 O O . LYS A 1 175 ? 44.790 -40.864 9.591 1.00 22.75 338 LYS A O 1
ATOM 1391 N N . VAL A 1 176 ? 45.926 -39.728 11.131 1.00 23.84 339 VAL A N 1
ATOM 1392 C CA . VAL A 1 176 ? 45.700 -38.438 10.487 1.00 23.01 339 VAL A CA 1
ATOM 1393 C C . VAL A 1 176 ? 47.047 -37.949 9.994 1.00 23.04 339 VAL A C 1
ATOM 1394 O O . VAL A 1 176 ? 47.917 -37.661 10.791 1.00 23.07 339 VAL A O 1
ATOM 1398 N N . ASP A 1 177 ? 47.215 -37.885 8.674 1.00 23.10 340 ASP A N 1
ATOM 1399 C CA . ASP A 1 177 ? 48.498 -37.493 8.092 1.00 22.58 340 ASP A CA 1
ATOM 1400 C C . ASP A 1 177 ? 48.526 -35.992 7.822 1.00 21.56 340 ASP A C 1
ATOM 1401 O O . ASP A 1 177 ? 47.985 -35.516 6.833 1.00 20.62 340 ASP A O 1
ATOM 1406 N N . TYR A 1 178 ? 49.147 -35.235 8.726 1.00 22.24 341 TYR A N 1
ATOM 1407 C CA . TYR A 1 178 ? 49.102 -33.775 8.619 1.00 22.91 341 TYR A CA 1
ATOM 1408 C C . TYR A 1 178 ? 49.951 -33.211 7.478 1.00 23.71 341 TYR A C 1
ATOM 1409 O O . TYR A 1 178 ? 49.817 -32.048 7.134 1.00 22.69 341 TYR A O 1
ATOM 1418 N N . SER A 1 179 ? 50.809 -34.045 6.872 1.00 23.88 342 SER A N 1
ATOM 1419 C CA . SER A 1 179 ? 51.561 -33.627 5.700 1.00 23.55 342 SER A CA 1
ATOM 1420 C C . SER A 1 179 ? 50.603 -33.379 4.539 1.00 23.39 342 SER A C 1
ATOM 1421 O O . SER A 1 179 ? 50.950 -32.681 3.609 1.00 23.44 342 SER A O 1
ATOM 1424 N N . ARG A 1 180 ? 49.375 -33.901 4.617 1.00 22.84 343 ARG A N 1
ATOM 1425 C CA . ARG A 1 180 ? 48.391 -33.669 3.568 1.00 23.24 343 ARG A CA 1
ATOM 1426 C C . ARG A 1 180 ? 47.395 -32.543 3.868 1.00 22.77 343 ARG A C 1
ATOM 1427 O O . ARG A 1 180 ? 46.593 -32.207 3.022 1.00 21.35 343 ARG A O 1
ATOM 1435 N N . PHE A 1 181 ? 47.438 -32.007 5.085 1.00 22.19 344 PHE A N 1
ATOM 1436 C CA . PHE A 1 181 ? 46.478 -30.999 5.545 1.00 20.64 344 PHE A CA 1
ATOM 1437 C C . PHE A 1 181 ? 46.222 -29.847 4.542 1.00 20.68 344 PHE A C 1
ATOM 1438 O O . PHE A 1 181 ? 45.075 -29.545 4.224 1.00 19.83 344 PHE A O 1
ATOM 1446 N N . HIS A 1 182 ? 47.290 -29.218 4.048 1.00 19.62 345 HIS A N 1
ATOM 1447 C CA . HIS A 1 182 ? 47.169 -28.080 3.156 1.00 19.68 345 HIS A CA 1
ATOM 1448 C C . HIS A 1 182 ? 47.088 -28.421 1.707 1.00 21.26 345 HIS A C 1
ATOM 1449 O O . HIS A 1 182 ? 46.886 -27.516 0.864 1.00 21.88 345 HIS A O 1
ATOM 1456 N N . LYS A 1 183 ? 47.247 -29.701 1.383 1.00 20.41 346 LYS A N 1
ATOM 1457 C CA . LYS A 1 183 ? 47.356 -30.083 -0.016 1.00 21.96 346 LYS A CA 1
ATOM 1458 C C . LYS A 1 183 ? 45.992 -30.217 -0.700 1.00 21.78 346 LYS A C 1
ATOM 1459 O O . LYS A 1 183 ? 44.987 -30.569 -0.074 1.00 19.22 346 LYS A O 1
ATOM 1465 N N . THR A 1 184 ? 45.957 -29.878 -1.981 1.00 22.74 347 THR A N 1
ATOM 1466 C CA . THR A 1 184 ? 44.756 -30.006 -2.774 1.00 25.93 347 THR A CA 1
ATOM 1467 C C . THR A 1 184 ? 45.055 -30.703 -4.083 1.00 28.33 347 THR A C 1
ATOM 1468 O O . THR A 1 184 ? 46.211 -30.795 -4.529 1.00 30.16 347 THR A O 1
ATOM 1472 N N . TYR A 1 185 ? 44.006 -31.194 -4.710 1.00 29.24 348 TYR A N 1
ATOM 1473 C CA . TYR A 1 185 ? 44.130 -31.590 -6.086 1.00 30.12 348 TYR A CA 1
ATOM 1474 C C . TYR A 1 185 ? 43.087 -30.859 -6.947 1.00 29.57 348 TYR A C 1
ATOM 1475 O O . TYR A 1 185 ? 42.138 -30.254 -6.443 1.00 26.98 348 TYR A O 1
ATOM 1484 N N . GLU A 1 186 ? 43.341 -30.868 -8.250 1.00 29.44 349 GLU A N 1
ATOM 1485 C CA . GLU A 1 186 ? 42.643 -30.026 -9.179 1.00 29.70 349 GLU A CA 1
ATOM 1486 C C . GLU A 1 186 ? 41.608 -30.882 -9.918 1.00 28.58 349 GLU A C 1
ATOM 1487 O O . GLU A 1 186 ? 41.874 -32.044 -10.283 1.00 29.19 349 GLU A O 1
ATOM 1493 N N . VAL A 1 187 ? 40.425 -30.303 -10.104 1.00 26.08 350 VAL A N 1
ATOM 1494 C CA . VAL A 1 187 ? 39.306 -30.984 -10.720 1.00 25.58 350 VAL A CA 1
ATOM 1495 C C . VAL A 1 187 ? 38.869 -30.226 -11.959 1.00 25.76 350 VAL A C 1
ATOM 1496 O O . VAL A 1 187 ? 38.002 -29.356 -11.861 1.00 25.22 350 VAL A O 1
ATOM 1500 N N . PRO A 1 188 ? 39.479 -30.549 -13.130 1.00 26.39 351 PRO A N 1
ATOM 1501 C CA . PRO A 1 188 ? 39.236 -29.842 -14.423 1.00 27.43 351 PRO A CA 1
ATOM 1502 C C . PRO A 1 188 ? 37.773 -29.788 -14.853 1.00 28.20 351 PRO A C 1
ATOM 1503 O O . PRO A 1 188 ? 37.378 -28.900 -15.586 1.00 29.22 351 PRO A O 1
ATOM 1507 N N . ASN A 1 189 ? 36.996 -30.744 -14.381 1.00 29.05 352 ASN A N 1
ATOM 1508 C CA . ASN A 1 189 ? 35.573 -30.899 -14.646 1.00 30.81 352 ASN A CA 1
ATOM 1509 C C . ASN A 1 189 ? 34.660 -29.810 -13.982 1.00 30.18 352 ASN A C 1
ATOM 1510 O O . ASN A 1 189 ? 33.520 -29.635 -14.383 1.00 31.14 352 ASN A O 1
ATOM 1515 N N . THR A 1 190 ? 35.192 -29.029 -13.042 1.00 29.81 353 THR A N 1
ATOM 1516 C CA . THR A 1 190 ? 34.449 -27.957 -12.342 1.00 27.64 353 THR A CA 1
ATOM 1517 C C . THR A 1 190 ? 33.984 -26.866 -13.304 1.00 28.63 353 THR A C 1
ATOM 1518 O O . THR A 1 190 ? 34.789 -26.337 -14.053 1.00 29.35 353 THR A O 1
ATOM 1522 N N . PRO A 1 191 ? 32.687 -26.471 -13.248 1.00 29.06 354 PRO A N 1
ATOM 1523 C CA . PRO A 1 191 ? 32.235 -25.359 -14.067 1.00 28.51 354 PRO A CA 1
ATOM 1524 C C . PRO A 1 191 ? 33.004 -24.095 -13.706 1.00 28.92 354 PRO A C 1
ATOM 1525 O O . PRO A 1 191 ? 33.374 -23.913 -12.546 1.00 27.96 354 PRO A O 1
ATOM 1529 N N . LEU A 1 192 ? 33.226 -23.230 -14.694 1.00 29.33 355 LEU A N 1
ATOM 1530 C CA . LEU A 1 192 ? 33.947 -21.960 -14.494 1.00 29.58 355 LEU A CA 1
ATOM 1531 C C . LEU A 1 192 ? 33.007 -20.770 -14.243 1.00 29.34 355 LEU A C 1
ATOM 1532 O O . LEU A 1 192 ? 33.436 -19.685 -13.866 1.00 30.31 355 LEU A O 1
ATOM 1537 N N . CYS A 1 193 ? 31.719 -20.989 -14.425 1.00 29.14 356 CYS A N 1
ATOM 1538 C CA . CYS A 1 193 ? 30.737 -19.936 -14.310 1.00 29.25 356 CYS A CA 1
ATOM 1539 C C . CYS A 1 193 ? 30.234 -19.839 -12.873 1.00 28.61 356 CYS A C 1
ATOM 1540 O O . CYS A 1 193 ? 30.534 -20.695 -12.056 1.00 28.95 356 CYS A O 1
ATOM 1543 N N . SER A 1 194 ? 29.401 -18.850 -12.597 1.00 27.66 357 SER A N 1
ATOM 1544 C CA . SER A 1 194 ? 28.920 -18.595 -11.246 1.00 27.17 357 SER A CA 1
ATOM 1545 C C . SER A 1 194 ? 27.843 -19.577 -10.835 1.00 26.55 357 SER A C 1
ATOM 1546 O O . SER A 1 194 ? 27.289 -20.289 -11.673 1.00 26.44 357 SER A O 1
ATOM 1549 N N . ALA A 1 195 ? 27.543 -19.592 -9.534 1.00 26.75 358 ALA A N 1
ATOM 1550 C CA . ALA A 1 195 ? 26.471 -20.411 -8.979 1.00 26.59 358 ALA A CA 1
ATOM 1551 C C . ALA A 1 195 ? 25.131 -20.008 -9.582 1.00 27.61 358 ALA A C 1
ATOM 1552 O O . ALA A 1 195 ? 24.288 -20.868 -9.828 1.00 26.53 358 ALA A O 1
ATOM 1554 N N . ARG A 1 196 ? 24.953 -18.712 -9.834 1.00 28.69 359 ARG A N 1
ATOM 1555 C CA . ARG A 1 196 ? 23.718 -18.210 -10.440 1.00 30.14 359 ARG A CA 1
ATOM 1556 C C . ARG A 1 196 ? 23.543 -18.734 -11.871 1.00 30.72 359 ARG A C 1
ATOM 1557 O O . ARG A 1 196 ? 22.453 -19.190 -12.237 1.00 31.54 359 ARG A O 1
ATOM 1565 N N . ASP A 1 197 ? 24.608 -18.670 -12.666 1.00 31.50 360 ASP A N 1
ATOM 1566 C CA . ASP A 1 197 ? 24.618 -19.268 -13.990 1.00 32.22 360 ASP A CA 1
ATOM 1567 C C . ASP A 1 197 ? 24.223 -20.738 -13.908 1.00 32.47 360 ASP A C 1
ATOM 1568 O O . ASP A 1 197 ? 23.417 -21.200 -14.699 1.00 31.94 360 ASP A O 1
ATOM 1573 N N . LEU A 1 198 ? 24.795 -21.465 -12.947 1.00 32.74 361 LEU A N 1
ATOM 1574 C CA . LEU A 1 198 ? 24.482 -22.884 -12.802 1.00 34.24 361 LEU A CA 1
ATOM 1575 C C . LEU A 1 198 ? 22.976 -23.094 -12.550 1.00 33.76 361 LEU A C 1
ATOM 1576 O O . LEU A 1 198 ? 22.375 -23.972 -13.133 1.00 33.26 361 LEU A O 1
ATOM 1581 N N . ALA A 1 199 ? 22.398 -22.270 -11.685 1.00 34.83 362 ALA A N 1
ATOM 1582 C CA . ALA A 1 199 ? 20.992 -22.337 -11.338 1.00 36.48 362 ALA A CA 1
ATOM 1583 C C . ALA A 1 199 ? 20.118 -22.029 -12.550 1.00 38.12 362 ALA A C 1
ATOM 1584 O O . ALA A 1 199 ? 19.051 -22.643 -12.717 1.00 38.21 362 ALA A O 1
ATOM 1586 N N . GLU A 1 200 ? 20.551 -21.070 -13.381 1.00 39.83 363 GLU A N 1
ATOM 1587 C CA . GLU A 1 200 ? 19.826 -20.740 -14.642 1.00 41.59 363 GLU A CA 1
ATOM 1588 C C . GLU A 1 200 ? 19.864 -21.869 -15.656 1.00 42.01 363 GLU A C 1
ATOM 1589 O O . GLU A 1 200 ? 18.834 -22.220 -16.212 1.00 42.03 363 GLU A O 1
ATOM 1595 N N . LYS A 1 201 ? 21.042 -22.449 -15.872 1.00 43.40 364 LYS A N 1
ATOM 1596 C CA . LYS A 1 201 ? 21.179 -23.584 -16.798 1.00 44.84 364 LYS A CA 1
ATOM 1597 C C . LYS A 1 201 ? 20.350 -24.813 -16.380 1.00 45.57 364 LYS A C 1
ATOM 1598 O O . LYS A 1 201 ? 19.681 -25.419 -17.214 1.00 45.35 364 LYS A O 1
ATOM 1604 N N . LYS A 1 202 ? 20.378 -25.148 -15.094 1.00 46.61 365 LYS A N 1
ATOM 1605 C CA . LYS A 1 202 ? 19.543 -26.201 -14.517 1.00 47.83 365 LYS A CA 1
ATOM 1606 C C . LYS A 1 202 ? 18.063 -25.937 -14.775 1.00 48.72 365 LYS A C 1
ATOM 1607 O O . LYS A 1 202 ? 17.306 -26.861 -15.045 1.00 48.68 365 LYS A O 1
ATOM 1613 N N . TYR A 1 203 ? 17.661 -24.672 -14.688 1.00 50.03 366 TYR A N 1
ATOM 1614 C CA . TYR A 1 203 ? 16.272 -24.277 -14.877 1.00 51.18 366 TYR A CA 1
ATOM 1615 C C . TYR A 1 203 ? 15.872 -24.463 -16.328 1.00 51.99 366 TYR A C 1
ATOM 1616 O O . TYR A 1 203 ? 14.837 -25.081 -16.629 1.00 51.97 366 TYR A O 1
ATOM 1625 N N . ILE A 1 204 ? 16.719 -23.947 -17.218 1.00 52.93 367 ILE A N 1
ATOM 1626 C CA . ILE A 1 204 ? 16.535 -24.055 -18.657 1.00 54.01 367 ILE A CA 1
ATOM 1627 C C . ILE A 1 204 ? 16.457 -25.520 -19.099 1.00 55.17 367 ILE A C 1
ATOM 1628 O O . ILE A 1 204 ? 15.616 -25.879 -19.923 1.00 55.23 367 ILE A O 1
ATOM 1633 N N . LEU A 1 205 ? 17.306 -26.361 -18.519 1.00 56.47 368 LEU A N 1
ATOM 1634 C CA . LEU A 1 205 ? 17.320 -27.784 -18.818 1.00 57.62 368 LEU A CA 1
ATOM 1635 C C . LEU A 1 205 ? 16.015 -28.504 -18.479 1.00 58.54 368 LEU A C 1
ATOM 1636 O O . LEU A 1 205 ? 15.593 -29.398 -19.219 1.00 58.90 368 LEU A O 1
ATOM 1641 N N . SER A 1 206 ? 15.378 -28.128 -17.377 1.00 59.32 369 SER A N 1
ATOM 1642 C CA . SER A 1 206 ? 14.168 -28.829 -16.960 1.00 60.37 369 SER A CA 1
ATOM 1643 C C . SER A 1 206 ? 12.882 -28.295 -17.625 1.00 61.05 369 SER A C 1
ATOM 1644 O O . SER A 1 206 ? 11.876 -29.010 -17.687 1.00 61.09 369 SER A O 1
ATOM 1647 N N . ASN A 1 207 ? 12.934 -27.061 -18.140 1.00 61.91 370 ASN A N 1
ATOM 1648 C CA . ASN A 1 207 ? 11.745 -26.354 -18.660 1.00 62.55 370 ASN A CA 1
ATOM 1649 C C . ASN A 1 207 ? 11.684 -26.191 -20.193 1.00 62.56 370 ASN A C 1
ATOM 1650 O O . ASN A 1 207 ? 12.549 -26.666 -20.939 1.00 62.33 370 ASN A O 1
ATOM 1655 N N . SER B 1 2 ? 36.599 -2.423 -3.266 1.00 35.93 41 SER B N 1
ATOM 1656 C CA . SER B 1 2 ? 36.026 -2.184 -1.894 1.00 36.21 41 SER B CA 1
ATOM 1657 C C . SER B 1 2 ? 36.827 -2.849 -0.747 1.00 35.31 41 SER B C 1
ATOM 1658 O O . SER B 1 2 ? 36.257 -3.281 0.290 1.00 34.89 41 SER B O 1
ATOM 1661 N N . HIS B 1 3 ? 38.140 -2.950 -0.933 1.00 33.82 42 HIS B N 1
ATOM 1662 C CA . HIS B 1 3 ? 39.018 -3.481 0.114 1.00 32.37 42 HIS B CA 1
ATOM 1663 C C . HIS B 1 3 ? 40.332 -2.720 0.036 1.00 32.33 42 HIS B C 1
ATOM 1664 O O . HIS B 1 3 ? 40.833 -2.463 -1.058 1.00 32.32 42 HIS B O 1
ATOM 1671 N N . GLY B 1 4 ? 40.850 -2.304 1.190 1.00 31.47 43 GLY B N 1
ATOM 1672 C CA . GLY B 1 4 ? 42.144 -1.667 1.281 1.00 31.75 43 GLY B CA 1
ATOM 1673 C C . GLY B 1 4 ? 43.268 -2.557 0.755 1.00 32.26 43 GLY B C 1
ATOM 1674 O O . GLY B 1 4 ? 43.056 -3.735 0.435 1.00 31.10 43 GLY B O 1
ATOM 1675 N N . ARG B 1 5 ? 44.459 -1.970 0.668 1.00 32.11 44 ARG B N 1
ATOM 1676 C CA . ARG B 1 5 ? 45.611 -2.615 0.086 1.00 33.24 44 ARG B CA 1
ATOM 1677 C C . ARG B 1 5 ? 46.056 -3.805 0.933 1.00 32.52 44 ARG B C 1
ATOM 1678 O O . ARG B 1 5 ? 46.335 -4.887 0.408 1.00 33.08 44 ARG B O 1
ATOM 1686 N N . SER B 1 6 ? 46.147 -3.590 2.238 1.00 29.85 45 SER B N 1
ATOM 1687 C CA . SER B 1 6 ? 46.549 -4.636 3.175 1.00 29.73 45 SER B CA 1
ATOM 1688 C C . SER B 1 6 ? 45.380 -5.550 3.607 1.00 27.27 45 SER B C 1
ATOM 1689 O O . SER B 1 6 ? 44.241 -5.128 3.601 1.00 27.25 45 SER B O 1
ATOM 1692 N N . ARG B 1 7 ? 45.692 -6.787 3.982 1.00 25.44 46 ARG B N 1
ATOM 1693 C CA . ARG B 1 7 ? 44.714 -7.692 4.585 1.00 23.99 46 ARG B CA 1
ATOM 1694 C C . ARG B 1 7 ? 44.366 -7.233 6.008 1.00 21.85 46 ARG B C 1
ATOM 1695 O O . ARG B 1 7 ? 45.196 -6.693 6.743 1.00 20.65 46 ARG B O 1
ATOM 1703 N N . PHE B 1 8 ? 43.113 -7.423 6.372 1.00 20.85 47 PHE B N 1
ATOM 1704 C CA . PHE B 1 8 ? 42.668 -7.035 7.731 1.00 19.67 47 PHE B CA 1
ATOM 1705 C C . PHE B 1 8 ? 43.139 -8.080 8.765 1.00 19.28 47 PHE B C 1
ATOM 1706 O O . PHE B 1 8 ? 43.500 -7.734 9.911 1.00 19.43 47 PHE B O 1
ATOM 1714 N N . VAL B 1 9 ? 43.121 -9.357 8.375 1.00 19.27 48 VAL B N 1
ATOM 1715 C CA . VAL B 1 9 ? 43.507 -10.444 9.267 1.00 18.61 48 VAL B CA 1
ATOM 1716 C C . VAL B 1 9 ? 44.655 -11.216 8.585 1.00 18.79 48 VAL B C 1
ATOM 1717 O O . VAL B 1 9 ? 44.525 -11.625 7.430 1.00 17.57 48 VAL B O 1
ATOM 1721 N N . LYS B 1 10 ? 45.767 -11.417 9.281 1.00 19.47 49 LYS B N 1
ATOM 1722 C CA . LYS B 1 10 ? 46.859 -12.156 8.688 1.00 21.37 49 LYS B CA 1
ATOM 1723 C C . LYS B 1 10 ? 46.588 -13.658 8.715 1.00 22.62 49 LYS B C 1
ATOM 1724 O O . LYS B 1 10 ? 45.735 -14.131 9.493 1.00 20.39 49 LYS B O 1
ATOM 1730 N N . LYS B 1 11 ? 47.311 -14.403 7.868 1.00 22.83 50 LYS B N 1
ATOM 1731 C CA . LYS B 1 11 ? 47.127 -15.861 7.797 1.00 25.05 50 LYS B CA 1
ATOM 1732 C C . LYS B 1 11 ? 47.250 -16.556 9.146 1.00 25.29 50 LYS B C 1
ATOM 1733 O O . LYS B 1 11 ? 46.559 -17.566 9.400 1.00 25.03 50 LYS B O 1
ATOM 1739 N N . ASP B 1 12 ? 48.153 -16.031 9.980 1.00 25.72 51 ASP B N 1
ATOM 1740 C CA . ASP B 1 12 ? 48.380 -16.523 11.331 1.00 26.71 51 ASP B CA 1
ATOM 1741 C C . ASP B 1 12 ? 47.332 -16.050 12.337 1.00 25.73 51 ASP B C 1
ATOM 1742 O O . ASP B 1 12 ? 47.446 -16.375 13.499 1.00 26.53 51 ASP B O 1
ATOM 1747 N N . GLY B 1 13 ? 46.334 -15.288 11.895 1.00 24.76 52 GLY B N 1
ATOM 1748 C CA . GLY B 1 13 ? 45.240 -14.848 12.789 1.00 25.00 52 GLY B CA 1
ATOM 1749 C C . GLY B 1 13 ? 45.425 -13.512 13.469 1.00 25.63 52 GLY B C 1
ATOM 1750 O O . GLY B 1 13 ? 44.476 -12.929 14.004 1.00 24.91 52 GLY B O 1
ATOM 1751 N N . HIS B 1 14 ? 46.633 -12.978 13.421 1.00 25.59 53 HIS B N 1
ATOM 1752 C CA . HIS B 1 14 ? 46.854 -11.646 13.951 1.00 27.25 53 HIS B CA 1
ATOM 1753 C C . HIS B 1 14 ? 46.042 -10.636 13.137 1.00 25.35 53 HIS B C 1
ATOM 1754 O O . HIS B 1 14 ? 46.074 -10.641 11.910 1.00 25.07 53 HIS B O 1
ATOM 1761 N N . CYS B 1 15 ? 45.315 -9.756 13.817 1.00 24.52 54 CYS B N 1
ATOM 1762 C CA . CYS B 1 15 ? 44.585 -8.686 13.111 1.00 24.67 54 CYS B CA 1
ATOM 1763 C C . CYS B 1 15 ? 45.531 -7.555 12.767 1.00 23.95 54 CYS B C 1
ATOM 1764 O O . CYS B 1 15 ? 46.322 -7.155 13.575 1.00 24.29 54 CYS B O 1
ATOM 1767 N N . ASN B 1 16 ? 45.491 -7.072 11.537 1.00 24.18 55 ASN B N 1
ATOM 1768 C CA . ASN B 1 16 ? 46.444 -6.053 11.082 1.00 25.37 55 ASN B CA 1
ATOM 1769 C C . ASN B 1 16 ? 45.983 -4.603 11.390 1.00 25.07 55 ASN B C 1
ATOM 1770 O O . ASN B 1 16 ? 45.813 -3.777 10.498 1.00 24.70 55 ASN B O 1
ATOM 1775 N N . VAL B 1 17 ? 45.791 -4.320 12.668 1.00 25.69 56 VAL B N 1
ATOM 1776 C CA . VAL B 1 17 ? 45.173 -3.079 13.137 1.00 26.18 56 VAL B CA 1
ATOM 1777 C C . VAL B 1 17 ? 46.049 -2.500 14.272 1.00 26.99 56 VAL B C 1
ATOM 1778 O O . VAL B 1 17 ? 46.498 -3.234 15.160 1.00 27.29 56 VAL B O 1
ATOM 1782 N N . GLN B 1 18 ? 46.314 -1.203 14.196 1.00 26.66 57 GLN B N 1
ATOM 1783 C CA . GLN B 1 18 ? 47.011 -0.454 15.237 1.00 27.76 57 GLN B CA 1
ATOM 1784 C C . GLN B 1 18 ? 46.018 0.531 15.838 1.00 25.72 57 GLN B C 1
ATOM 1785 O O 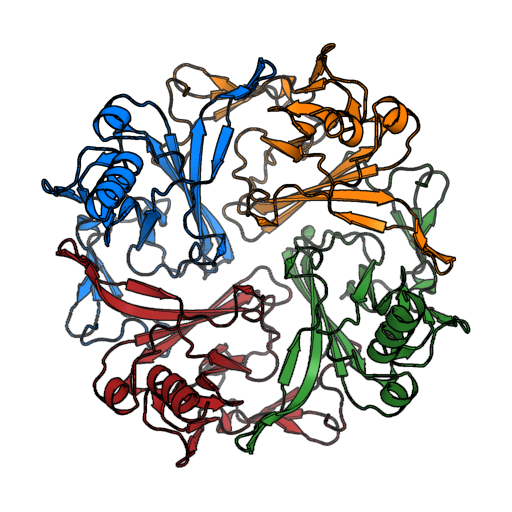. GLN B 1 18 ? 45.370 1.260 15.104 1.00 25.96 57 GLN B O 1
ATOM 1791 N N . PHE B 1 19 ? 45.914 0.554 17.164 1.00 25.17 58 PHE B N 1
ATOM 1792 C CA . PHE B 1 19 ? 45.036 1.466 17.877 1.00 24.89 58 PHE B CA 1
ATOM 1793 C C . PHE B 1 19 ? 45.809 2.724 18.309 1.00 24.73 58 PHE B C 1
ATOM 1794 O O . PHE B 1 19 ? 46.872 2.609 18.856 1.00 24.40 58 PHE B O 1
ATOM 1802 N N . ILE B 1 20 ? 45.298 3.914 18.026 1.00 23.68 59 ILE B N 1
ATOM 1803 C CA . ILE B 1 20 ? 46.024 5.126 18.411 1.00 24.91 59 ILE B CA 1
ATOM 1804 C C . ILE B 1 20 ? 45.086 6.054 19.201 1.00 26.42 59 ILE B C 1
ATOM 1805 O O . ILE B 1 20 ? 43.832 5.945 19.094 1.00 24.20 59 ILE B O 1
ATOM 1810 N N . ASN B 1 21 ? 45.684 6.975 19.965 1.00 27.91 60 ASN B N 1
ATOM 1811 C CA . ASN B 1 21 ? 44.925 7.994 20.707 1.00 30.80 60 ASN B CA 1
ATOM 1812 C C . ASN B 1 21 ? 43.906 7.378 21.653 1.00 34.04 60 ASN B C 1
ATOM 1813 O O . ASN B 1 21 ? 42.762 7.851 21.731 1.00 34.31 60 ASN B O 1
ATOM 1818 N N . VAL B 1 22 ? 44.285 6.293 22.328 1.00 37.70 61 VAL B N 1
ATOM 1819 C CA . VAL B 1 22 ? 43.372 5.650 23.279 1.00 41.79 61 VAL B CA 1
ATOM 1820 C C . VAL B 1 22 ? 43.367 6.416 24.601 1.00 45.33 61 VAL B C 1
ATOM 1821 O O . VAL B 1 22 ? 42.434 6.293 25.401 1.00 45.68 61 VAL B O 1
ATOM 1825 N N . GLY B 1 23 ? 44.422 7.208 24.798 1.00 48.81 62 GLY B N 1
ATOM 1826 C CA . GLY B 1 23 ? 44.573 8.115 25.929 1.00 53.53 62 GLY B CA 1
ATOM 1827 C C . GLY B 1 23 ? 44.868 7.443 27.255 1.00 56.36 62 GLY B C 1
ATOM 1828 O O . GLY B 1 23 ? 45.039 6.230 27.326 1.00 56.70 62 GLY B O 1
ATOM 1829 N N . GLU B 1 24 ? 44.965 8.264 28.299 1.00 59.72 63 GLU B N 1
ATOM 1830 C CA . GLU B 1 24 ? 44.887 7.804 29.691 1.00 62.52 63 GLU B CA 1
ATOM 1831 C C . GLU B 1 24 ? 43.411 7.615 30.042 1.00 63.79 63 GLU B C 1
ATOM 1832 O O . GLU B 1 24 ? 43.049 7.635 31.223 1.00 64.08 63 GLU B O 1
ATOM 1838 N N . LYS B 1 25 ? 42.581 7.441 29.000 1.00 65.25 64 LYS B N 1
ATOM 1839 C CA . LYS B 1 25 ? 41.108 7.441 29.087 1.00 66.42 64 LYS B CA 1
ATOM 1840 C C . LYS B 1 25 ? 40.573 6.915 30.427 1.00 67.09 64 LYS B C 1
ATOM 1841 O O . LYS B 1 25 ? 40.846 5.754 30.793 1.00 67.26 64 LYS B O 1
ATOM 1843 N N . ARG B 1 26 ? 39.833 7.780 31.149 1.00 67.56 189 ARG B N 1
ATOM 1844 C CA . ARG B 1 26 ? 39.253 7.465 32.483 1.00 67.28 189 ARG B CA 1
ATOM 1845 C C . ARG B 1 26 ? 39.083 5.952 32.715 1.00 66.76 189 ARG B C 1
ATOM 1846 O O . ARG B 1 26 ? 39.639 5.397 33.673 1.00 67.09 189 ARG B O 1
ATOM 1848 N N . ASN B 1 27 ? 38.335 5.302 31.822 1.00 65.74 190 ASN B N 1
ATOM 1849 C CA . ASN B 1 27 ? 38.305 3.838 31.743 1.00 64.73 190 ASN B CA 1
ATOM 1850 C C . ASN B 1 27 ? 39.022 3.321 30.473 1.00 63.73 190 ASN B C 1
ATOM 1851 O O . ASN B 1 27 ? 38.810 3.849 29.359 1.00 64.12 190 ASN B O 1
ATOM 1853 N N . GLU B 1 28 ? 39.898 2.326 30.662 1.00 61.66 191 GLU B N 1
ATOM 1854 C CA . GLU B 1 28 ? 40.313 1.418 29.579 1.00 59.27 191 GLU B CA 1
ATOM 1855 C C . GLU B 1 28 ? 39.152 0.434 29.346 1.00 57.34 191 GLU B C 1
ATOM 1856 O O . GLU B 1 28 ? 39.164 -0.388 28.427 1.00 56.88 191 GLU B O 1
ATOM 1858 N N . THR B 1 29 ? 38.147 0.581 30.207 1.00 54.84 192 THR B N 1
ATOM 1859 C CA . THR B 1 29 ? 36.923 -0.201 30.237 1.00 52.40 192 THR B CA 1
ATOM 1860 C C . THR B 1 29 ? 35.832 0.394 29.306 1.00 50.08 192 THR B C 1
ATOM 1861 O O . THR B 1 29 ? 34.844 -0.283 29.004 1.00 49.85 192 THR B O 1
ATOM 1865 N N . LEU B 1 30 ? 36.042 1.637 28.849 1.00 46.88 193 LEU B N 1
ATOM 1866 C CA . LEU B 1 30 ? 35.263 2.285 27.744 1.00 43.51 193 LEU B CA 1
ATOM 1867 C C . LEU B 1 30 ? 34.958 1.375 26.549 1.00 40.06 193 LEU B C 1
ATOM 1868 O O . LEU B 1 30 ? 35.846 0.852 25.874 1.00 41.23 193 LEU B O 1
ATOM 1873 N N . VAL B 1 31 ? 33.681 1.203 26.280 1.00 34.37 194 VAL B N 1
ATOM 1874 C CA . VAL B 1 31 ? 33.281 0.227 25.325 1.00 29.10 194 VAL B CA 1
ATOM 1875 C C . VAL B 1 31 ? 32.238 0.846 24.447 1.00 24.94 194 VAL B C 1
ATOM 1876 O O . VAL B 1 31 ? 32.253 0.601 23.271 1.00 24.13 194 VAL B O 1
ATOM 1880 N N . PHE B 1 32 ? 31.362 1.687 25.002 1.00 20.84 195 PHE B N 1
ATOM 1881 C CA . PHE B 1 32 ? 30.236 2.229 24.221 1.00 19.11 195 PHE B CA 1
ATOM 1882 C C . PHE B 1 32 ? 30.365 3.713 23.881 1.00 18.38 195 PHE B C 1
ATOM 1883 O O . PHE B 1 32 ? 30.843 4.466 24.723 1.00 17.78 195 PHE B O 1
ATOM 1891 N N . SER B 1 33 ? 29.875 4.137 22.697 1.00 17.00 196 SER B N 1
ATOM 1892 C CA . SER B 1 33 ? 29.850 5.559 22.374 1.00 16.84 196 SER B CA 1
ATOM 1893 C C . SER B 1 33 ? 28.982 6.326 23.379 1.00 16.64 196 SER B C 1
ATOM 1894 O O . SER B 1 33 ? 27.973 5.819 23.891 1.00 15.38 196 SER B O 1
ATOM 1897 N N . HIS B 1 34 ? 29.393 7.538 23.672 1.00 17.57 197 HIS B N 1
ATOM 1898 C CA . HIS B 1 34 ? 28.660 8.368 24.637 1.00 18.31 197 HIS B CA 1
ATOM 1899 C C . HIS B 1 34 ? 27.207 8.601 24.222 1.00 18.51 197 HIS B C 1
ATOM 1900 O O . HIS B 1 34 ? 26.321 8.626 25.102 1.00 19.20 197 HIS B O 1
ATOM 1907 N N . ASN B 1 35 ? 26.961 8.724 22.910 1.00 18.26 198 ASN B N 1
ATOM 1908 C CA . ASN B 1 35 ? 25.657 8.924 22.342 1.00 17.32 198 ASN B CA 1
ATOM 1909 C C . ASN B 1 35 ? 25.283 7.771 21.400 1.00 18.55 198 ASN B C 1
ATOM 1910 O O . ASN B 1 35 ? 26.157 7.130 20.799 1.00 19.15 198 ASN B O 1
ATOM 1915 N N . ALA B 1 36 ? 23.975 7.566 21.228 1.00 18.01 199 ALA B N 1
ATOM 1916 C CA . ALA B 1 36 ? 23.403 6.723 20.192 1.00 17.61 199 ALA B CA 1
ATOM 1917 C C . ALA B 1 36 ? 22.906 7.690 19.135 1.00 17.13 199 ALA B C 1
ATOM 1918 O O . ALA B 1 36 ? 22.780 8.884 19.422 1.00 17.70 199 ALA B O 1
ATOM 1920 N N . VAL B 1 37 ? 22.600 7.201 17.942 1.00 16.63 200 VAL B N 1
ATOM 1921 C CA . VAL B 1 37 ? 22.106 8.094 16.877 1.00 17.25 200 VAL B CA 1
ATOM 1922 C C . VAL B 1 37 ? 20.883 7.478 16.253 1.00 17.08 200 VAL B C 1
ATOM 1923 O O . VAL B 1 37 ? 20.677 6.312 16.364 1.00 17.27 200 VAL B O 1
ATOM 1927 N N . ILE B 1 38 ? 20.048 8.284 15.626 1.00 17.63 201 ILE B N 1
ATOM 1928 C CA . ILE B 1 38 ? 19.026 7.751 14.776 1.00 17.38 201 ILE B CA 1
ATOM 1929 C C . ILE B 1 38 ? 19.291 8.304 13.386 1.00 18.83 201 ILE B C 1
ATOM 1930 O O . ILE B 1 38 ? 19.410 9.522 13.200 1.00 19.50 201 ILE B O 1
ATOM 1935 N N . ALA B 1 39 ? 19.363 7.423 12.399 1.00 19.05 202 ALA B N 1
ATOM 1936 C CA . ALA B 1 39 ? 19.576 7.898 11.038 1.00 20.51 202 ALA B CA 1
ATOM 1937 C C . ALA B 1 39 ? 19.074 6.868 10.048 1.00 21.07 202 ALA B C 1
ATOM 1938 O O . ALA B 1 39 ? 18.845 5.686 10.393 1.00 18.64 202 ALA B O 1
ATOM 1940 N N . MET B 1 40 ? 18.946 7.328 8.798 1.00 21.85 203 MET B N 1
ATOM 1941 C CA . MET B 1 40 ? 18.610 6.455 7.658 1.00 23.32 203 MET B CA 1
ATOM 1942 C C . MET B 1 40 ? 19.823 5.636 7.223 1.00 24.60 203 MET B C 1
ATOM 1943 O O . MET B 1 40 ? 20.923 6.176 7.060 1.00 22.71 203 MET B O 1
ATOM 1948 N N . ARG B 1 41 ? 19.588 4.351 6.991 1.00 24.52 204 ARG B N 1
ATOM 1949 C CA . ARG B 1 41 ? 20.592 3.501 6.389 1.00 26.80 204 ARG B CA 1
ATOM 1950 C C . ARG B 1 41 ? 19.901 2.526 5.433 1.00 27.41 204 ARG B C 1
ATOM 1951 O O . ARG B 1 41 ? 19.041 1.751 5.828 1.00 27.90 204 ARG B O 1
ATOM 1959 N N . ASP B 1 42 ? 20.257 2.611 4.160 1.00 27.97 205 ASP B N 1
ATOM 1960 C CA . ASP B 1 42 ? 19.618 1.833 3.105 1.00 29.24 205 ASP B CA 1
ATOM 1961 C C . ASP B 1 42 ? 18.072 1.850 3.153 1.00 29.18 205 ASP B C 1
ATOM 1962 O O . ASP B 1 42 ? 17.429 0.815 3.153 1.00 30.17 205 ASP B O 1
ATOM 1967 N N . GLY B 1 43 ? 17.515 3.054 3.189 1.00 28.64 206 GLY B N 1
ATOM 1968 C CA . GLY B 1 43 ? 16.084 3.285 3.162 1.00 28.34 206 GLY B CA 1
ATOM 1969 C C . GLY B 1 43 ? 15.339 2.862 4.430 1.00 28.00 206 GLY B C 1
ATOM 1970 O O . GLY B 1 43 ? 14.118 2.823 4.426 1.00 27.07 206 GLY B O 1
ATOM 1971 N N . LYS B 1 44 ? 16.069 2.542 5.498 1.00 26.63 207 LYS B N 1
ATOM 1972 C CA . LYS B 1 44 ? 15.450 2.216 6.800 1.00 26.31 207 LYS B CA 1
ATOM 1973 C C . LYS B 1 44 ? 15.870 3.204 7.883 1.00 24.45 207 LYS B C 1
ATOM 1974 O O . LYS B 1 44 ? 17.026 3.596 7.947 1.00 24.32 207 LYS B O 1
ATOM 1980 N N . LEU B 1 45 ? 14.942 3.618 8.746 1.00 23.06 208 LEU B N 1
ATOM 1981 C CA . LEU B 1 45 ? 15.306 4.475 9.878 1.00 22.50 208 LEU B CA 1
ATOM 1982 C C . LEU B 1 45 ? 15.911 3.547 10.962 1.00 21.74 208 LEU B C 1
ATOM 1983 O O . LEU B 1 45 ? 15.276 2.547 11.348 1.00 22.74 208 LEU B O 1
ATOM 1988 N N . CYS B 1 46 ? 17.124 3.840 11.422 1.00 21.01 209 CYS B N 1
ATOM 1989 C CA . CYS B 1 46 ? 17.824 2.951 12.374 1.00 20.30 209 CYS B CA 1
ATOM 1990 C C . CYS B 1 46 ? 18.266 3.687 13.596 1.00 19.68 209 CYS B C 1
ATOM 1991 O O . CYS B 1 46 ? 18.763 4.811 13.509 1.00 20.52 209 CYS B O 1
ATOM 1994 N N . LEU B 1 47 ? 18.148 3.007 14.724 1.00 19.01 210 LEU B N 1
ATOM 1995 C CA . LEU B 1 47 ? 18.837 3.357 15.950 1.00 18.32 210 LEU B CA 1
ATOM 1996 C C . LEU B 1 47 ? 20.202 2.630 15.988 1.00 17.64 210 LEU B C 1
ATOM 1997 O O . LEU B 1 47 ? 20.274 1.410 15.775 1.00 16.78 210 LEU B O 1
ATOM 2002 N N . MET B 1 48 ? 21.265 3.405 16.215 1.00 16.32 211 MET B N 1
ATOM 2003 C CA . MET B 1 48 ? 22.635 2.878 16.175 1.00 17.39 211 MET B CA 1
ATOM 2004 C C . MET B 1 48 ? 23.451 3.345 17.330 1.00 15.76 211 MET B C 1
ATOM 2005 O O . MET B 1 48 ? 23.206 4.401 17.878 1.00 15.92 211 MET B O 1
ATOM 2010 N N . TRP B 1 49 ? 24.443 2.543 17.690 1.00 14.67 212 TRP B N 1
ATOM 2011 C CA . TRP B 1 49 ? 25.400 2.924 18.712 1.00 15.10 212 TRP B CA 1
ATOM 2012 C C . TRP B 1 49 ? 26.682 2.175 18.439 1.00 15.40 212 TRP B C 1
ATOM 2013 O O . TRP B 1 49 ? 26.651 1.132 17.796 1.00 14.49 212 TRP B O 1
ATOM 2024 N N . ARG B 1 50 ? 27.804 2.699 18.921 1.00 16.88 213 ARG B N 1
ATOM 2025 C CA . ARG B 1 50 ? 29.080 2.101 18.591 1.00 17.90 213 ARG B CA 1
ATOM 2026 C C . ARG B 1 50 ? 29.622 1.350 19.817 1.00 18.08 213 ARG B C 1
ATOM 2027 O O . ARG B 1 50 ? 29.420 1.749 20.966 1.00 18.80 213 ARG B O 1
ATOM 2035 N N . VAL B 1 51 ? 30.269 0.224 19.575 1.00 18.12 214 VAL B N 1
ATOM 2036 C CA . VAL B 1 51 ? 30.876 -0.530 20.628 1.00 19.07 214 VAL B CA 1
ATOM 2037 C C . VAL B 1 51 ? 32.320 -0.874 20.199 1.00 20.29 214 VAL B C 1
ATOM 2038 O O . VAL B 1 51 ? 32.553 -1.222 19.040 1.00 19.17 214 VAL B O 1
ATOM 2042 N N . GLY B 1 52 ? 33.288 -0.723 21.089 1.00 19.77 215 GLY B N 1
ATOM 2043 C CA . GLY B 1 52 ? 34.648 -1.181 20.786 1.00 22.78 215 GLY B CA 1
ATOM 2044 C C . GLY B 1 52 ? 34.967 -2.385 21.646 1.00 24.96 215 GLY B C 1
ATOM 2045 O O . GLY B 1 52 ? 34.268 -2.622 22.654 1.00 25.58 215 GLY B O 1
ATOM 2046 N N . ASN B 1 53 ? 35.999 -3.171 21.282 1.00 26.53 216 ASN B N 1
ATOM 2047 C CA . ASN B 1 53 ? 36.416 -4.263 22.200 1.00 27.51 216 ASN B CA 1
ATOM 2048 C C . ASN B 1 53 ? 37.132 -3.647 23.392 1.00 28.85 216 ASN B C 1
ATOM 2049 O O . ASN B 1 53 ? 37.643 -2.522 23.276 1.00 28.65 216 ASN B O 1
ATOM 2054 N N . LEU B 1 54 ? 37.142 -4.378 24.521 1.00 30.03 217 LEU B N 1
ATOM 2055 C CA . LEU B 1 54 ? 37.864 -3.981 25.724 1.00 31.38 217 LEU B CA 1
ATOM 2056 C C . LEU B 1 54 ? 39.342 -3.987 25.419 1.00 33.01 217 LEU B C 1
ATOM 2057 O O . LEU B 1 54 ? 39.823 -4.950 24.828 1.00 33.36 217 LEU B O 1
ATOM 2062 N N . GLN B 1 55 ? 40.075 -2.931 25.785 1.00 34.39 218 GLN B N 1
ATOM 2063 C CA . GLN B 1 55 ? 41.498 -2.858 25.404 1.00 36.49 218 GLN B CA 1
ATOM 2064 C C . GLN B 1 55 ? 42.327 -3.965 26.061 1.00 35.88 218 GLN B C 1
ATOM 2065 O O . GLN B 1 55 ? 43.219 -4.551 25.438 1.00 35.77 218 GLN B O 1
ATOM 2071 N N . LYS B 1 56 ? 41.999 -4.260 27.314 1.00 35.76 219 LYS B N 1
ATOM 2072 C CA . LYS B 1 56 ? 42.833 -5.153 28.126 1.00 36.53 219 LYS B CA 1
ATOM 2073 C C . LYS B 1 56 ? 42.204 -6.534 28.419 1.00 35.43 219 LYS B C 1
ATOM 2074 O O . LYS B 1 56 ? 42.806 -7.362 29.127 1.00 35.83 219 LYS B O 1
ATOM 2080 N N . SER B 1 57 ? 41.028 -6.784 27.848 1.00 33.71 220 SER B N 1
ATOM 2081 C CA . SER B 1 57 ? 40.280 -8.038 28.001 1.00 32.92 220 SER B CA 1
ATOM 2082 C C . SER B 1 57 ? 39.584 -8.402 26.681 1.00 31.49 220 SER B C 1
ATOM 2083 O O . SER B 1 57 ? 38.355 -8.410 26.628 1.00 32.19 220 SER B O 1
ATOM 2086 N N . HIS B 1 58 ? 40.347 -8.658 25.621 1.00 29.40 221 HIS B N 1
ATOM 2087 C CA . HIS B 1 58 ? 39.789 -8.860 24.296 1.00 27.75 221 HIS B CA 1
ATOM 2088 C C . HIS B 1 58 ? 38.720 -9.978 24.262 1.00 26.73 221 HIS B C 1
ATOM 2089 O O . HIS B 1 58 ? 39.036 -11.158 24.483 1.00 24.68 221 HIS B O 1
ATOM 2096 N N . LEU B 1 59 ? 37.492 -9.597 23.889 1.00 24.45 222 LEU B N 1
ATOM 2097 C CA . LEU B 1 59 ? 36.334 -10.492 23.988 1.00 22.22 222 LEU B CA 1
ATOM 2098 C C . LEU B 1 59 ? 36.083 -11.227 22.696 1.00 20.61 222 LEU B C 1
ATOM 2099 O O . LEU B 1 59 ? 36.071 -10.633 21.610 1.00 20.65 222 LEU B O 1
ATOM 2104 N N . VAL B 1 60 ? 35.888 -12.527 22.825 1.00 18.30 223 VAL B N 1
ATOM 2105 C CA . VAL B 1 60 ? 35.505 -13.425 21.729 1.00 16.52 223 VAL B CA 1
ATOM 2106 C C . VAL B 1 60 ? 34.203 -14.155 22.089 1.00 16.96 223 VAL B C 1
ATOM 2107 O O . VAL B 1 60 ? 33.690 -13.969 23.197 1.00 16.46 223 VAL B O 1
ATOM 2111 N N . GLU B 1 61 ? 33.627 -14.914 21.138 1.00 16.91 224 GLU B N 1
ATOM 2112 C CA . GLU B 1 61 ? 32.246 -15.386 21.294 1.00 18.33 224 GLU B CA 1
ATOM 2113 C C . GLU B 1 61 ? 31.331 -14.193 21.722 1.00 17.74 224 GLU B C 1
ATOM 2114 O O . GLU B 1 61 ? 30.473 -14.343 22.596 1.00 14.82 224 GLU B O 1
ATOM 2120 N N . ALA B 1 62 ? 31.570 -13.007 21.128 1.00 17.09 225 ALA B N 1
ATOM 2121 C CA . ALA B 1 62 ? 30.945 -11.757 21.628 1.00 15.51 225 ALA B CA 1
ATOM 2122 C C . ALA B 1 62 ? 29.602 -11.571 21.002 1.00 15.66 225 ALA B C 1
ATOM 2123 O O . ALA B 1 62 ? 29.395 -11.918 19.827 1.00 13.19 225 ALA B O 1
ATOM 2125 N N . HIS B 1 63 ? 28.660 -11.000 21.768 1.00 13.87 226 HIS B N 1
ATOM 2126 C CA . HIS B 1 63 ? 27.375 -10.729 21.186 1.00 13.75 226 HIS B CA 1
ATOM 2127 C C . HIS B 1 63 ? 26.717 -9.556 21.947 1.00 13.21 226 HIS B C 1
ATOM 2128 O O . HIS B 1 63 ? 27.133 -9.211 23.042 1.00 13.44 226 HIS B O 1
ATOM 2135 N N . VAL B 1 64 ? 25.725 -8.928 21.330 1.00 12.28 227 VAL B N 1
ATOM 2136 C CA . VAL B 1 64 ? 25.188 -7.697 21.862 1.00 12.42 227 VAL B CA 1
ATOM 2137 C C . VAL B 1 64 ? 23.704 -7.815 22.163 1.00 12.79 227 VAL B C 1
ATOM 2138 O O . VAL B 1 64 ? 23.010 -8.604 21.576 1.00 11.00 227 VAL B O 1
ATOM 2142 N N . ARG B 1 65 ? 23.216 -6.969 23.058 1.00 13.86 228 ARG B N 1
ATOM 2143 C CA . ARG B 1 65 ? 21.770 -6.889 23.290 1.00 14.43 228 ARG B CA 1
ATOM 2144 C C . ARG B 1 65 ? 21.453 -5.482 23.653 1.00 14.67 228 ARG B C 1
ATOM 2145 O O . ARG B 1 65 ? 22.366 -4.691 24.014 1.00 14.36 228 ARG B O 1
ATOM 2153 N N . ALA B 1 66 ? 20.162 -5.162 23.567 1.00 14.82 229 ALA B N 1
ATOM 2154 C CA . ALA B 1 66 ? 19.671 -3.877 24.007 1.00 14.42 229 ALA B CA 1
ATOM 2155 C C . ALA B 1 66 ? 18.273 -4.052 24.556 1.00 15.02 229 ALA B C 1
ATOM 2156 O O . ALA B 1 66 ? 17.483 -4.887 24.015 1.00 16.32 229 ALA B O 1
ATOM 2158 N N . GLN B 1 67 ? 17.918 -3.219 25.546 1.00 15.59 230 GLN B N 1
ATOM 2159 C CA . GLN B 1 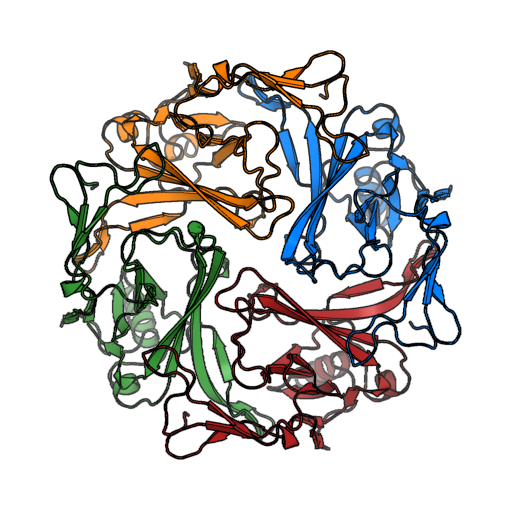67 ? 16.538 -3.207 26.047 1.00 16.86 230 GLN B CA 1
ATOM 2160 C C . GLN B 1 67 ? 16.037 -1.797 26.270 1.00 16.82 230 GLN B C 1
ATOM 2161 O O . GLN B 1 67 ? 16.758 -0.967 26.744 1.00 16.89 230 GLN B O 1
ATOM 2167 N N . LEU B 1 68 ? 14.794 -1.531 25.927 1.00 16.93 231 LEU B N 1
ATOM 2168 C CA . LEU B 1 68 ? 14.157 -0.328 26.425 1.00 18.66 231 LEU B CA 1
ATOM 2169 C C . LEU B 1 68 ? 13.539 -0.505 27.844 1.00 18.77 231 LEU B C 1
ATOM 2170 O O . LEU B 1 68 ? 12.800 -1.474 28.097 1.00 19.15 231 LEU B O 1
ATOM 2175 N N . LEU B 1 69 ? 13.899 0.390 28.766 1.00 20.39 232 LEU B N 1
ATOM 2176 C CA . LEU B 1 69 ? 13.474 0.358 30.163 1.00 21.72 232 LEU B CA 1
ATOM 2177 C C . LEU B 1 69 ? 12.396 1.423 30.362 1.00 23.37 232 LEU B C 1
ATOM 2178 O O . LEU B 1 69 ? 12.561 2.609 29.993 1.00 23.12 232 LEU B O 1
ATOM 2183 N N . LYS B 1 70 ? 11.258 0.987 30.884 1.00 23.79 233 LYS B N 1
ATOM 2184 C CA . LYS B 1 70 ? 10.219 1.924 31.299 1.00 24.13 233 LYS B CA 1
ATOM 2185 C C . LYS B 1 70 ? 9.290 1.195 32.260 1.00 24.20 233 LYS B C 1
ATOM 2186 O O . LYS B 1 70 ? 9.324 -0.035 32.334 1.00 25.19 233 LYS B O 1
ATOM 2192 N N . SER B 1 71 ? 8.448 1.959 32.959 1.00 23.56 234 SER B N 1
ATOM 2193 C CA . SER B 1 71 ? 7.322 1.399 33.717 1.00 23.82 234 SER B CA 1
ATOM 2194 C C . SER B 1 71 ? 6.083 1.290 32.818 1.00 24.44 234 SER B C 1
ATOM 2195 O O . SER B 1 71 ? 5.975 1.932 31.745 1.00 24.30 234 SER B O 1
ATOM 2198 N N . ARG B 1 72 ? 5.152 0.434 33.218 1.00 24.08 235 ARG B N 1
ATOM 2199 C CA . ARG B 1 72 ? 3.892 0.352 32.494 1.00 23.27 235 ARG B CA 1
ATOM 2200 C C . ARG B 1 72 ? 2.792 -0.208 33.365 1.00 22.78 235 ARG B C 1
ATOM 2201 O O . ARG B 1 72 ? 3.050 -0.822 34.402 1.00 23.30 235 ARG B O 1
ATOM 2209 N N . ILE B 1 73 ? 1.563 0.027 32.943 1.00 22.79 236 ILE B N 1
ATOM 2210 C CA . ILE B 1 73 ? 0.383 -0.426 33.683 1.00 22.66 236 ILE B CA 1
ATOM 2211 C C . ILE B 1 73 ? -0.244 -1.405 32.737 1.00 21.98 236 ILE B C 1
ATOM 2212 O O . ILE B 1 73 ? -0.469 -1.059 31.581 1.00 23.53 236 ILE B O 1
ATOM 2217 N N . THR B 1 74 ? -0.553 -2.609 33.193 1.00 21.55 237 THR B N 1
ATOM 2218 C CA . THR B 1 74 ? -1.237 -3.549 32.337 1.00 20.13 237 THR B CA 1
ATOM 2219 C C . THR B 1 74 ? -2.719 -3.168 32.191 1.00 20.94 237 THR B C 1
ATOM 2220 O O . THR B 1 74 ? -3.253 -2.376 32.993 1.00 21.22 237 THR B O 1
ATOM 2224 N N . SER B 1 75 ? -3.405 -3.757 31.206 1.00 20.28 238 SER B N 1
ATOM 2225 C CA . SER B 1 75 ? -4.832 -3.496 31.106 1.00 22.79 238 SER B CA 1
ATOM 2226 C C . SER B 1 75 ? -5.642 -3.927 32.345 1.00 22.26 238 SER B C 1
ATOM 2227 O O . SER B 1 75 ? -6.754 -3.422 32.542 1.00 20.68 238 SER B O 1
ATOM 2230 N N . GLU B 1 76 ? -5.093 -4.825 33.176 1.00 21.08 239 GLU B N 1
ATOM 2231 C CA . GLU B 1 76 ? -5.791 -5.264 34.394 1.00 21.98 239 GLU B CA 1
ATOM 2232 C C . GLU B 1 76 ? -5.525 -4.276 35.527 1.00 21.39 239 GLU B C 1
ATOM 2233 O O . GLU B 1 76 ? -5.937 -4.502 36.643 1.00 21.98 239 GLU B O 1
ATOM 2239 N N . GLY B 1 77 ? -4.750 -3.231 35.262 1.00 20.88 240 GLY B N 1
ATOM 2240 C CA . GLY B 1 77 ? -4.428 -2.259 36.287 1.00 20.65 240 GLY B CA 1
ATOM 2241 C C . GLY B 1 77 ? -3.176 -2.545 37.085 1.00 21.29 240 GLY B C 1
ATOM 2242 O O . GLY B 1 77 ? -2.905 -1.844 38.079 1.00 22.41 240 GLY B O 1
ATOM 2243 N N . GLU B 1 78 ? -2.394 -3.558 36.695 1.00 20.10 241 GLU B N 1
ATOM 2244 C CA . GLU B 1 78 ? -1.142 -3.854 37.421 1.00 19.63 241 GLU B CA 1
ATOM 2245 C C . GLU B 1 78 ? -0.039 -2.842 37.072 1.00 19.85 241 GLU B C 1
ATOM 2246 O O . GLU B 1 78 ? 0.202 -2.570 35.891 1.00 19.51 241 GLU B O 1
ATOM 2252 N N . TYR B 1 79 ? 0.627 -2.297 38.083 1.00 19.62 242 TYR B N 1
ATOM 2253 C CA . TYR B 1 79 ? 1.742 -1.380 37.872 1.00 19.43 242 TYR B CA 1
ATOM 2254 C C . TYR B 1 79 ? 3.016 -2.232 37.821 1.00 20.21 242 TYR B C 1
ATOM 2255 O O . TYR B 1 79 ? 3.286 -2.977 38.763 1.00 17.73 242 TYR B O 1
ATOM 2264 N N . ILE B 1 80 ? 3.745 -2.116 36.706 1.00 20.04 243 ILE B N 1
ATOM 2265 C CA . ILE B 1 80 ? 5.050 -2.759 36.506 1.00 21.07 243 ILE B CA 1
ATOM 2266 C C . ILE B 1 80 ? 6.147 -1.680 36.622 1.00 20.19 243 ILE B C 1
ATOM 2267 O O . ILE B 1 80 ? 6.254 -0.785 35.760 1.00 20.47 243 ILE B O 1
ATOM 2272 N N . PRO B 1 81 ? 6.911 -1.693 37.712 1.00 19.52 244 PRO B N 1
ATOM 2273 C CA . PRO B 1 81 ? 7.904 -0.657 37.871 1.00 19.78 244 PRO B CA 1
ATOM 2274 C C . PRO B 1 81 ? 8.946 -0.665 36.748 1.00 20.68 244 PRO B C 1
ATOM 2275 O O . PRO B 1 81 ? 9.406 0.401 36.331 1.00 20.69 244 PRO B O 1
ATOM 2279 N N . LEU B 1 82 ? 9.332 -1.849 36.280 1.00 20.80 245 LEU B N 1
ATOM 2280 C CA . LEU B 1 82 ? 10.412 -1.929 35.296 1.00 23.30 245 LEU B CA 1
ATOM 2281 C C . LEU B 1 82 ? 10.125 -3.015 34.300 1.00 23.36 245 LEU B C 1
ATOM 2282 O O . LEU B 1 82 ? 10.201 -4.172 34.630 1.00 24.04 245 LEU B O 1
ATOM 2287 N N . ASP B 1 83 ? 9.749 -2.605 33.098 1.00 24.52 246 ASP B N 1
ATOM 2288 C CA . ASP B 1 83 ? 9.489 -3.487 31.991 1.00 25.82 246 ASP B CA 1
ATOM 2289 C C . ASP B 1 83 ? 10.774 -3.345 31.153 1.00 25.03 246 ASP B C 1
ATOM 2290 O O . ASP B 1 83 ? 11.255 -2.227 30.930 1.00 24.79 246 ASP B O 1
ATOM 2295 N N . GLN B 1 84 ? 11.350 -4.480 30.775 1.00 23.69 247 GLN B N 1
ATOM 2296 C CA . GLN B 1 84 ? 12.635 -4.547 30.113 1.00 23.52 247 GLN B CA 1
ATOM 2297 C C . GLN B 1 84 ? 12.357 -5.200 28.799 1.00 23.83 247 GLN B C 1
ATOM 2298 O O . GLN B 1 84 ? 12.220 -6.411 28.729 1.00 23.22 247 GLN B O 1
ATOM 2304 N N . ILE B 1 85 ? 12.234 -4.384 27.764 1.00 24.56 248 ILE B N 1
ATOM 2305 C CA . ILE B 1 85 ? 11.756 -4.835 26.472 1.00 26.38 248 ILE B CA 1
ATOM 2306 C C . ILE B 1 85 ? 12.961 -4.942 25.551 1.00 25.68 248 ILE B C 1
ATOM 2307 O O . ILE B 1 85 ? 13.613 -3.947 25.228 1.00 22.69 248 ILE B O 1
ATOM 2312 N N . ASP B 1 86 ? 13.234 -6.167 25.124 1.00 26.35 249 ASP B N 1
ATOM 2313 C CA . ASP B 1 86 ? 14.408 -6.413 24.323 1.00 26.88 249 ASP B CA 1
ATOM 2314 C C . ASP B 1 86 ? 14.212 -5.736 22.959 1.00 24.71 249 ASP B C 1
ATOM 2315 O O . ASP B 1 86 ? 13.145 -5.781 22.430 1.00 24.70 249 ASP B O 1
ATOM 2320 N N . ILE B 1 87 ? 15.257 -5.116 22.434 1.00 22.99 250 ILE B N 1
ATOM 2321 C CA . ILE B 1 87 ? 15.298 -4.381 21.147 1.00 24.08 250 ILE B CA 1
ATOM 2322 C C . ILE B 1 87 ? 16.066 -5.252 20.095 1.00 22.75 250 ILE B C 1
ATOM 2323 O O . ILE B 1 87 ? 17.202 -5.679 20.360 1.00 21.12 250 ILE B O 1
ATOM 2328 N N . ASN B 1 88 ? 15.465 -5.539 18.942 1.00 21.94 251 ASN B N 1
ATOM 2329 C CA . ASN B 1 88 ? 16.059 -6.498 17.989 1.00 21.94 251 ASN B CA 1
ATOM 2330 C C . ASN B 1 88 ? 17.400 -5.961 17.424 1.00 20.71 251 ASN B C 1
ATOM 2331 O O . ASN B 1 88 ? 17.402 -4.941 16.735 1.00 20.53 251 ASN B O 1
ATOM 2336 N N . VAL B 1 89 ? 18.502 -6.656 17.725 1.00 17.74 252 VAL B N 1
ATOM 2337 C CA . VAL B 1 89 ? 19.795 -6.436 17.042 1.00 16.96 252 VAL B CA 1
ATOM 2338 C C . VAL B 1 89 ? 20.344 -7.710 16.350 1.00 16.33 252 VAL B C 1
ATOM 2339 O O . VAL B 1 89 ? 21.549 -7.853 16.164 1.00 16.06 252 VAL B O 1
ATOM 2343 N N . GLY B 1 90 ? 19.450 -8.627 16.000 1.00 14.73 253 GLY B N 1
ATOM 2344 C CA . GLY B 1 90 ? 19.798 -9.701 15.070 1.00 15.18 253 GLY B CA 1
ATOM 2345 C C . GLY B 1 90 ? 19.872 -11.037 15.744 1.00 15.45 253 GLY B C 1
ATOM 2346 O O . GLY B 1 90 ? 20.333 -11.962 15.149 1.00 16.43 253 GLY B O 1
ATOM 2347 N N . PHE B 1 91 ? 19.403 -11.163 16.979 1.00 14.02 254 PHE B N 1
ATOM 2348 C CA . PHE B 1 91 ? 19.356 -12.504 17.614 1.00 15.68 254 PHE B CA 1
ATOM 2349 C C . PHE B 1 91 ? 18.857 -13.652 16.729 1.00 15.81 254 PHE B C 1
ATOM 2350 O O . PHE B 1 91 ? 19.447 -14.736 16.666 1.00 14.86 254 PHE B O 1
ATOM 2358 N N . ASP B 1 92 ? 17.739 -13.425 16.071 1.00 18.23 255 ASP B N 1
ATOM 2359 C CA . ASP B 1 92 ? 17.098 -14.526 15.375 1.00 19.78 255 ASP B CA 1
ATOM 2360 C C . ASP B 1 92 ? 17.891 -15.052 14.180 1.00 20.24 255 ASP B C 1
ATOM 2361 O O . ASP B 1 92 ? 17.784 -16.229 13.872 1.00 18.75 255 ASP B O 1
ATOM 2366 N N . SER B 1 93 ? 18.711 -14.211 13.546 1.00 19.37 256 SER B N 1
ATOM 2367 C CA . SER B 1 93 ? 19.496 -14.715 12.434 1.00 19.26 256 SER B CA 1
ATOM 2368 C C . SER B 1 93 ? 20.950 -14.928 12.846 1.00 19.44 256 SER B C 1
ATOM 2369 O O . SER B 1 93 ? 21.772 -15.424 12.054 1.00 20.50 256 SER B O 1
ATOM 2372 N N . GLY B 1 94 ? 21.303 -14.544 14.070 1.00 18.86 257 GLY B N 1
ATOM 2373 C CA . GLY B 1 94 ? 22.668 -14.773 14.560 1.00 18.49 257 GLY B CA 1
ATOM 2374 C C . GLY B 1 94 ? 23.606 -13.585 14.318 1.00 18.44 257 GLY B C 1
ATOM 2375 O O . GLY B 1 94 ? 24.795 -13.658 14.586 1.00 17.61 257 GLY B O 1
ATOM 2376 N N . ILE B 1 95 ? 23.075 -12.467 13.848 1.00 18.16 258 ILE B N 1
ATOM 2377 C CA . ILE B 1 95 ? 23.946 -11.325 13.554 1.00 18.15 258 ILE B CA 1
ATOM 2378 C C . ILE B 1 95 ? 24.138 -10.405 14.773 1.00 18.34 258 ILE B C 1
ATOM 2379 O O . ILE B 1 95 ? 24.804 -9.379 14.684 1.00 18.44 258 ILE B O 1
ATOM 2384 N N . ASP B 1 96 ? 23.523 -10.770 15.903 1.00 16.80 259 ASP B N 1
ATOM 2385 C CA . ASP B 1 96 ? 23.838 -10.161 17.196 1.00 17.47 259 ASP B CA 1
ATOM 2386 C C . ASP B 1 96 ? 25.256 -10.638 17.636 1.00 15.99 259 ASP B C 1
ATOM 2387 O O . ASP B 1 96 ? 25.871 -10.063 18.498 1.00 16.03 259 ASP B O 1
ATOM 2392 N N . ARG B 1 97 ? 25.796 -11.655 16.970 1.00 16.24 260 ARG B N 1
ATOM 2393 C CA . ARG B 1 97 ? 27.117 -12.196 17.292 1.00 17.23 260 ARG B CA 1
ATOM 2394 C C . ARG B 1 97 ? 28.149 -11.404 16.499 1.00 18.19 260 ARG B C 1
ATOM 2395 O O . ARG B 1 97 ? 28.075 -11.347 15.266 1.00 20.16 260 ARG B O 1
ATOM 2403 N N . ILE B 1 98 ? 29.105 -10.799 17.164 1.00 17.57 261 ILE B N 1
ATOM 2404 C CA . ILE B 1 98 ? 30.011 -9.880 16.455 1.00 18.49 261 ILE B CA 1
ATOM 2405 C C . ILE B 1 98 ? 31.445 -10.370 16.568 1.00 19.30 261 ILE B C 1
ATOM 2406 O O . ILE B 1 98 ? 31.829 -10.982 17.568 1.00 20.58 261 ILE B O 1
ATOM 2411 N N . PHE B 1 99 ? 32.200 -10.158 15.497 1.00 19.64 262 PHE B N 1
ATOM 2412 C CA . PHE B 1 99 ? 33.625 -10.388 15.470 1.00 19.09 262 PHE B CA 1
ATOM 2413 C C . PHE B 1 99 ? 34.229 -8.996 15.643 1.00 18.86 262 PHE B C 1
ATOM 2414 O O . PHE B 1 99 ? 34.343 -8.242 14.686 1.00 17.51 262 PHE B O 1
ATOM 2422 N N . LEU B 1 100 ? 34.628 -8.685 16.879 1.00 18.81 263 LEU B N 1
ATOM 2423 C CA . LEU B 1 100 ? 34.852 -7.333 17.320 1.00 18.96 263 LEU B CA 1
ATOM 2424 C C . LEU B 1 100 ? 36.337 -7.023 17.318 1.00 19.02 263 LEU B C 1
ATOM 2425 O O . LEU B 1 100 ? 37.045 -7.418 18.207 1.00 18.78 263 LEU B O 1
ATOM 2430 N N . VAL B 1 101 ? 36.825 -6.375 16.276 1.00 19.11 264 VAL B N 1
ATOM 2431 C CA . VAL B 1 101 ? 38.259 -6.044 16.226 1.00 19.41 264 VAL B CA 1
ATOM 2432 C C . VAL B 1 101 ? 38.328 -4.509 16.355 1.00 20.26 264 VAL B C 1
ATOM 2433 O O . VAL B 1 101 ? 38.545 -3.982 17.446 1.00 21.29 264 VAL B O 1
ATOM 2437 N N . SER B 1 102 ? 38.024 -3.806 15.271 1.00 20.22 265 SER B N 1
ATOM 2438 C CA . SER B 1 102 ? 37.733 -2.377 15.318 1.00 21.17 265 SER B CA 1
ATOM 2439 C C . SER B 1 102 ? 36.264 -2.049 15.697 1.00 20.33 265 SER B C 1
ATOM 2440 O O . SER B 1 102 ? 35.362 -2.871 15.520 1.00 19.40 265 SER B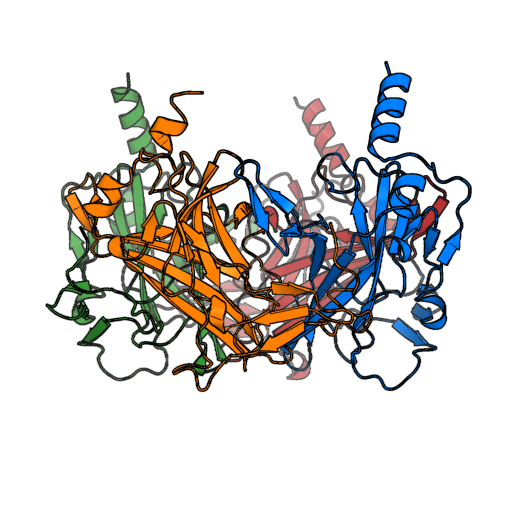 O 1
ATOM 2443 N N . PRO B 1 103 ? 36.044 -0.854 16.261 1.00 20.38 266 PRO B N 1
ATOM 2444 C CA . PRO B 1 103 ? 34.727 -0.510 16.801 1.00 19.84 266 PRO B CA 1
ATOM 2445 C C . PRO B 1 103 ? 33.611 -0.740 15.789 1.00 19.02 266 PRO B C 1
ATOM 2446 O O . PRO B 1 103 ? 33.734 -0.383 14.627 1.00 18.29 266 PRO B O 1
ATOM 2450 N N . ILE B 1 104 ? 32.566 -1.422 16.227 1.00 15.93 267 ILE B N 1
ATOM 2451 C CA . ILE B 1 104 ? 31.457 -1.762 15.368 1.00 16.91 267 ILE B CA 1
ATOM 2452 C C . ILE B 1 104 ? 30.242 -0.879 15.666 1.00 17.08 267 ILE B C 1
ATOM 2453 O O . ILE B 1 104 ? 29.956 -0.630 16.808 1.00 19.80 267 ILE B O 1
ATOM 2458 N N . THR B 1 105 ? 29.533 -0.424 14.644 1.00 17.28 268 THR B N 1
ATOM 2459 C CA . THR B 1 105 ? 28.268 0.307 14.830 1.00 16.50 268 THR B CA 1
ATOM 2460 C C . THR B 1 105 ? 27.112 -0.701 14.824 1.00 17.11 268 THR B C 1
ATOM 2461 O O . THR B 1 105 ? 26.832 -1.338 13.798 1.00 16.75 268 THR B O 1
ATOM 2465 N N . ILE B 1 106 ? 26.510 -0.908 15.992 1.00 14.97 269 ILE B N 1
ATOM 2466 C CA . ILE B 1 106 ? 25.405 -1.831 16.111 1.00 15.36 269 ILE B CA 1
ATOM 2467 C C . ILE B 1 106 ? 24.130 -1.157 15.574 1.00 15.70 269 ILE B C 1
ATOM 2468 O O . ILE B 1 106 ? 23.932 0.020 15.787 1.00 16.54 269 ILE B O 1
ATOM 2473 N N . VAL B 1 107 ? 23.279 -1.910 14.886 1.00 17.10 270 VAL B N 1
ATOM 2474 C CA . VAL B 1 107 ? 22.145 -1.337 14.160 1.00 17.19 270 VAL B CA 1
ATOM 2475 C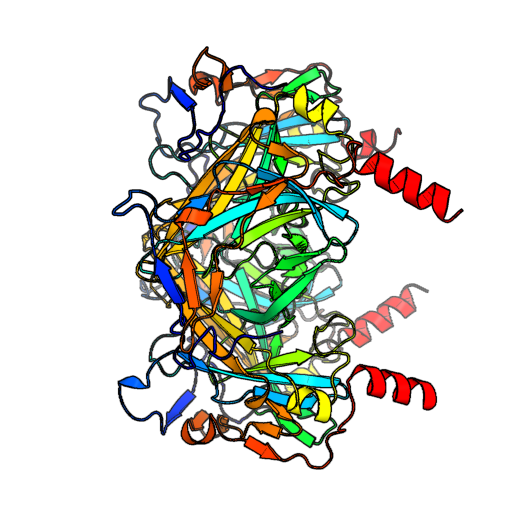 C . VAL B 1 107 ? 20.824 -2.032 14.589 1.00 18.32 270 VAL B C 1
ATOM 2476 O O . VAL B 1 107 ? 20.692 -3.232 14.494 1.00 17.37 270 VAL B O 1
ATOM 2480 N N . HIS B 1 108 ? 19.904 -1.256 15.152 1.00 18.79 271 HIS B N 1
ATOM 2481 C CA . HIS B 1 108 ? 18.550 -1.714 15.384 1.00 19.90 271 HIS B CA 1
ATOM 2482 C C . HIS B 1 108 ? 17.724 -1.041 14.304 1.00 20.07 271 HIS B C 1
ATOM 2483 O O . HIS B 1 108 ? 17.555 0.169 14.338 1.00 20.33 271 HIS B O 1
ATOM 2490 N N . GLU B 1 109 ? 17.195 -1.810 13.368 1.00 21.40 272 GLU B N 1
ATOM 2491 C CA . GLU B 1 109 ? 16.272 -1.264 12.358 1.00 24.06 272 GLU B CA 1
ATOM 2492 C C . GLU B 1 109 ? 14.922 -0.971 12.994 1.00 23.90 272 GLU B C 1
ATOM 2493 O O . GLU B 1 109 ? 14.311 -1.837 13.613 1.00 23.98 272 GLU B O 1
ATOM 2499 N N . ILE B 1 110 ? 14.452 0.258 12.864 1.00 25.63 273 ILE B N 1
ATOM 2500 C CA . ILE B 1 110 ? 13.186 0.618 13.504 1.00 25.94 273 ILE B CA 1
ATOM 2501 C C . ILE B 1 110 ? 12.063 0.166 12.547 1.00 27.73 273 ILE B C 1
ATOM 2502 O O . ILE B 1 110 ? 11.611 0.923 11.658 1.00 28.99 273 ILE B O 1
ATOM 2507 N N . ASP B 1 111 ? 11.669 -1.091 12.667 1.00 28.15 274 ASP B N 1
ATOM 2508 C CA . ASP B 1 111 ? 10.543 -1.574 11.874 1.00 29.96 274 ASP B CA 1
ATOM 2509 C C . ASP B 1 111 ? 9.249 -1.669 12.695 1.00 30.52 274 ASP B C 1
ATOM 2510 O O . ASP B 1 111 ? 9.135 -1.077 13.788 1.00 29.57 274 ASP B O 1
ATOM 2515 N N . GLU B 1 112 ? 8.274 -2.384 12.146 1.00 32.38 275 GLU B N 1
ATOM 2516 C CA . GLU B 1 112 ? 6.910 -2.414 12.711 1.00 34.34 275 GLU B CA 1
ATOM 2517 C C . GLU B 1 112 ? 6.917 -3.035 14.087 1.00 33.72 275 GLU B C 1
ATOM 2518 O O . GLU B 1 112 ? 6.073 -2.713 14.906 1.00 34.46 275 GLU B O 1
ATOM 2524 N N . ASP B 1 113 ? 7.936 -3.853 14.355 1.00 33.27 276 ASP B N 1
ATOM 2525 C CA . ASP B 1 113 ? 8.072 -4.587 15.615 1.00 33.30 276 ASP B CA 1
ATOM 2526 C C . ASP B 1 113 ? 8.993 -3.891 16.642 1.00 32.02 276 ASP B C 1
ATOM 2527 O O . ASP B 1 113 ? 9.123 -4.337 17.790 1.00 31.62 276 ASP B O 1
ATOM 2532 N N . SER B 1 114 ? 9.617 -2.783 16.242 1.00 30.23 277 SER B N 1
ATOM 2533 C CA . SER B 1 114 ? 10.414 -2.017 17.185 1.00 28.38 277 SER B CA 1
ATOM 2534 C C . SER B 1 114 ? 9.512 -1.201 18.111 1.00 28.82 277 SER B C 1
ATOM 2535 O O . SER B 1 114 ? 8.507 -0.700 17.672 1.00 29.04 277 SER B O 1
ATOM 2538 N N . PRO B 1 115 ? 9.895 -1.041 19.386 1.00 29.60 278 PRO B N 1
ATOM 2539 C CA . PRO B 1 115 ? 9.220 -0.076 20.285 1.00 30.51 278 PRO B CA 1
ATOM 2540 C C . PRO B 1 115 ? 9.364 1.392 19.869 1.00 30.62 278 PRO B C 1
ATOM 2541 O O . PRO B 1 115 ? 8.638 2.256 20.365 1.00 30.87 278 PRO B O 1
ATOM 2545 N N . LEU B 1 116 ? 10.277 1.677 18.943 1.00 29.44 279 LEU B N 1
ATOM 2546 C CA . LEU B 1 116 ? 10.449 3.035 18.499 1.00 28.90 279 LEU B CA 1
ATOM 2547 C C . LEU B 1 116 ? 9.657 3.377 17.238 1.00 29.18 279 LEU B C 1
ATOM 2548 O O . LEU B 1 116 ? 9.761 4.495 16.759 1.00 29.32 279 LEU B O 1
ATOM 2553 N N . TYR B 1 117 ? 8.877 2.431 16.711 1.00 29.04 280 TYR B N 1
ATOM 2554 C CA . TYR B 1 117 ? 8.287 2.549 15.371 1.00 30.89 280 TYR B CA 1
ATOM 2555 C C . TYR B 1 117 ? 7.452 3.829 15.163 1.00 30.88 280 TYR B C 1
ATOM 2556 O O . TYR B 1 117 ? 7.433 4.405 14.101 1.00 30.01 280 TYR B O 1
ATOM 2565 N N . ASP B 1 118 ? 6.805 4.277 16.224 1.00 32.76 281 ASP B N 1
ATOM 2566 C CA . ASP B 1 118 ? 5.911 5.418 16.184 1.00 34.30 281 ASP B CA 1
ATOM 2567 C C . ASP B 1 118 ? 6.508 6.750 16.644 1.00 34.38 281 ASP B C 1
ATOM 2568 O O . ASP B 1 118 ? 5.803 7.773 16.680 1.00 34.94 281 ASP B O 1
ATOM 2573 N N . LEU B 1 119 ? 7.802 6.754 16.943 1.00 33.37 282 LEU B N 1
ATOM 2574 C CA . LEU B 1 119 ? 8.452 7.936 17.478 1.00 33.09 282 LEU B CA 1
ATOM 2575 C C . LEU B 1 119 ? 9.151 8.813 16.430 1.00 32.44 282 LEU B C 1
ATOM 2576 O O . LEU B 1 119 ? 10.026 8.366 15.696 1.00 31.91 282 LEU B O 1
ATOM 2581 N N . SER B 1 120 ? 8.711 10.065 16.341 1.00 31.75 283 SER B N 1
ATOM 2582 C CA . SER B 1 120 ? 9.363 11.068 15.522 1.00 30.49 283 SER B CA 1
ATOM 2583 C C . SER B 1 120 ? 10.445 11.758 16.336 1.00 30.62 283 SER B C 1
ATOM 2584 O O . SER B 1 120 ? 10.550 11.519 17.531 1.00 30.52 283 SER B O 1
ATOM 2587 N N . LYS B 1 121 ? 11.232 12.624 15.701 1.00 30.97 284 LYS B N 1
ATOM 2588 C CA . LYS B 1 121 ? 12.233 13.401 16.398 1.00 32.61 284 LYS B CA 1
ATOM 2589 C C . LYS B 1 121 ? 11.638 14.181 17.594 1.00 34.18 284 LYS B C 1
ATOM 2590 O O . LYS B 1 121 ? 12.229 14.243 18.686 1.00 34.76 284 LYS B O 1
ATOM 2596 N N . GLN B 1 122 ? 10.470 14.772 17.394 1.00 35.65 285 GLN B N 1
ATOM 2597 C CA . GLN B 1 122 ? 9.822 15.524 18.477 1.00 37.56 285 GLN B CA 1
ATOM 2598 C C . GLN B 1 122 ? 9.289 14.619 19.600 1.00 37.40 285 GLN B C 1
ATOM 2599 O O . GLN B 1 122 ? 9.295 15.006 20.764 1.00 37.83 285 GLN B O 1
ATOM 2605 N N . ASP B 1 123 ? 8.832 13.427 19.243 1.00 38.02 286 ASP B N 1
ATOM 2606 C CA . ASP B 1 123 ? 8.480 12.409 20.229 1.00 39.13 286 ASP B CA 1
ATOM 2607 C C . ASP B 1 123 ? 9.695 12.011 21.073 1.00 39.60 286 ASP B C 1
ATOM 2608 O O . ASP B 1 123 ? 9.557 11.826 22.279 1.00 40.37 286 ASP B O 1
ATOM 2613 N N . ILE B 1 124 ? 10.868 11.858 20.456 1.00 39.49 287 ILE B N 1
ATOM 2614 C CA . ILE B 1 124 ? 12.059 11.513 21.232 1.00 40.09 287 ILE B CA 1
ATOM 2615 C C . ILE B 1 124 ? 12.469 12.684 22.135 1.00 40.59 287 ILE B C 1
ATOM 2616 O O . ILE B 1 124 ? 13.007 12.475 23.225 1.00 40.50 287 ILE B O 1
ATOM 2621 N N . ASP B 1 125 ? 12.206 13.912 21.690 1.00 41.42 288 ASP B N 1
ATOM 2622 C CA . ASP B 1 125 ? 12.507 15.106 22.500 1.00 41.97 288 ASP B CA 1
ATOM 2623 C C . ASP B 1 125 ? 11.654 15.230 23.769 1.00 41.31 288 ASP B C 1
ATOM 2624 O O . ASP B 1 125 ? 12.094 15.795 24.763 1.00 41.58 288 ASP B O 1
ATOM 2629 N N . ASN B 1 126 ? 10.440 14.704 23.719 1.00 41.17 289 ASN B N 1
ATOM 2630 C CA . ASN B 1 126 ? 9.497 14.777 24.844 1.00 40.49 289 ASN B CA 1
ATOM 2631 C C . ASN B 1 126 ? 9.539 13.523 25.689 1.00 39.73 289 ASN B C 1
ATOM 2632 O O . ASN B 1 126 ? 8.697 13.351 26.578 1.00 39.59 289 ASN B O 1
ATOM 2637 N N . ALA B 1 127 ? 10.467 12.619 25.362 1.00 37.45 290 ALA B N 1
ATOM 2638 C CA . ALA B 1 127 ? 10.509 11.306 25.997 1.00 35.88 290 ALA B CA 1
ATOM 2639 C C . ALA B 1 127 ? 11.482 11.283 27.165 1.00 34.05 290 ALA B C 1
ATOM 2640 O O . ALA B 1 127 ? 12.374 12.117 27.267 1.00 33.01 290 ALA B O 1
ATOM 2642 N N . ASP B 1 128 ? 11.294 10.314 28.047 1.00 33.57 291 ASP B N 1
ATOM 2643 C CA . ASP B 1 128 ? 12.183 10.121 29.179 1.00 32.97 291 ASP B CA 1
ATOM 2644 C C . ASP B 1 128 ? 12.707 8.659 29.277 1.00 31.59 291 ASP B C 1
ATOM 2645 O O . ASP B 1 128 ? 13.361 8.302 30.280 1.00 31.16 291 ASP B O 1
ATOM 2650 N N . PHE B 1 129 ? 12.409 7.818 28.282 1.00 29.36 292 PHE B N 1
ATOM 2651 C CA . PHE B 1 129 ? 12.845 6.392 28.358 1.00 27.72 292 PHE B CA 1
ATOM 2652 C C . PHE B 1 129 ? 14.358 6.230 28.383 1.00 25.09 292 PHE B C 1
ATOM 2653 O O . PHE B 1 129 ? 15.095 7.153 28.087 1.00 24.03 292 PHE B O 1
ATOM 2661 N N . GLU B 1 130 ? 14.799 5.017 28.676 1.00 24.22 293 GLU B N 1
ATOM 2662 C CA . GLU B 1 130 ? 16.220 4.709 28.764 1.00 21.66 293 GLU B CA 1
ATOM 2663 C C . GLU B 1 130 ? 16.480 3.440 27.945 1.00 21.28 293 GLU B C 1
ATOM 2664 O O . GLU B 1 130 ? 15.707 2.464 28.015 1.00 20.72 293 GLU B O 1
ATOM 2670 N N . ILE B 1 131 ? 17.550 3.413 27.179 1.00 18.76 294 ILE B N 1
ATOM 2671 C CA . ILE B 1 131 ? 17.873 2.189 26.415 1.00 17.80 294 ILE B CA 1
ATOM 2672 C C . ILE B 1 131 ? 19.185 1.660 26.983 1.00 17.40 294 ILE B C 1
ATOM 2673 O O . ILE B 1 131 ? 20.185 2.384 26.976 1.00 17.00 294 ILE B O 1
ATOM 2678 N N . VAL B 1 132 ? 19.147 0.476 27.604 1.00 16.02 295 VAL B N 1
ATOM 2679 C CA . VAL B 1 132 ? 20.384 -0.197 28.109 1.00 16.23 295 VAL B CA 1
ATOM 2680 C C . VAL B 1 132 ? 21.004 -0.966 26.967 1.00 14.97 295 VAL B C 1
ATOM 2681 O O . VAL B 1 132 ? 20.281 -1.589 26.194 1.00 16.08 295 VAL B O 1
ATOM 2685 N N . VAL B 1 133 ? 22.318 -0.885 26.839 1.00 15.13 296 VAL B N 1
ATOM 2686 C CA . VAL B 1 133 ? 23.038 -1.585 25.784 1.00 14.70 296 VAL B CA 1
ATOM 2687 C C . VAL B 1 133 ? 24.044 -2.507 26.472 1.00 15.60 296 VAL B C 1
ATOM 2688 O O . VAL B 1 133 ? 24.617 -2.149 27.489 1.00 14.44 296 VAL B O 1
ATOM 2692 N N . ILE B 1 134 ? 24.185 -3.723 25.936 1.00 15.17 297 ILE B N 1
ATOM 2693 C CA . ILE B 1 134 ? 25.017 -4.742 26.547 1.00 15.67 297 ILE B CA 1
ATOM 2694 C C . ILE B 1 134 ? 25.904 -5.424 25.509 1.00 14.46 297 ILE B C 1
ATOM 2695 O O . ILE B 1 134 ? 25.465 -5.668 24.386 1.00 12.75 297 ILE B O 1
ATOM 2700 N N . LEU B 1 135 ? 27.148 -5.669 25.926 1.00 15.12 298 LEU B N 1
ATOM 2701 C CA . LEU B 1 135 ? 28.131 -6.470 25.211 1.00 16.04 298 LEU B CA 1
ATOM 2702 C C . LEU B 1 135 ? 28.586 -7.559 26.178 1.00 16.30 298 LEU B C 1
ATOM 2703 O O . LEU B 1 135 ? 29.032 -7.259 27.281 1.00 17.50 298 LEU B O 1
ATOM 2708 N N . GLU B 1 136 ? 28.514 -8.824 25.746 1.00 17.31 299 GLU B N 1
ATOM 2709 C CA . GLU B 1 136 ? 29.005 -9.971 26.555 1.00 17.50 299 GLU B CA 1
ATOM 2710 C C . GLU B 1 136 ? 29.914 -10.833 25.693 1.00 17.90 299 GLU B C 1
ATOM 2711 O O . GLU B 1 136 ? 29.766 -10.827 24.471 1.00 16.19 299 GLU B O 1
ATOM 2717 N N . GLY B 1 137 ? 30.893 -11.493 26.322 1.00 17.28 300 GLY B N 1
ATOM 2718 C CA . GLY B 1 137 ? 31.740 -12.436 25.590 1.00 17.49 300 GLY B CA 1
ATOM 2719 C C . GLY B 1 137 ? 32.658 -13.061 26.589 1.00 17.66 300 GLY B C 1
ATOM 2720 O O . GLY B 1 137 ? 32.516 -12.810 27.804 1.00 17.69 300 GLY B O 1
ATOM 2721 N N . MET B 1 138 ? 33.585 -13.865 26.082 1.00 17.03 301 MET B N 1
ATOM 2722 C CA . MET B 1 138 ? 34.569 -14.571 26.863 1.00 16.83 301 MET B CA 1
ATOM 2723 C C . MET B 1 138 ? 35.884 -13.882 26.597 1.00 17.06 301 MET B C 1
ATOM 2724 O O . MET B 1 138 ? 36.142 -13.490 25.459 1.00 17.42 301 MET B O 1
ATOM 2729 N N . VAL B 1 139 ? 36.719 -13.738 27.615 1.00 16.70 302 VAL B N 1
ATOM 2730 C CA . VAL B 1 139 ? 38.060 -13.147 27.450 1.00 17.22 302 VAL B CA 1
ATOM 2731 C C . VAL B 1 139 ? 38.929 -14.185 26.711 1.00 17.39 302 VAL B C 1
ATOM 2732 O O . VAL B 1 139 ? 39.133 -15.298 27.168 1.00 14.81 302 VAL B O 1
ATOM 2736 N N . GLU B 1 140 ? 39.408 -13.807 25.541 1.00 17.54 303 GLU B N 1
ATOM 2737 C CA . GLU B 1 140 ? 40.191 -14.699 24.708 1.00 18.08 303 GLU B CA 1
ATOM 2738 C C . GLU B 1 140 ? 41.359 -15.322 25.448 1.00 19.20 303 GLU B C 1
ATOM 2739 O O . GLU B 1 140 ? 42.054 -14.638 26.221 1.00 19.74 303 GLU B O 1
ATOM 2745 N N . ALA B 1 141 ? 41.575 -16.619 25.219 1.00 19.38 304 ALA B N 1
ATOM 2746 C CA . ALA B 1 141 ? 42.645 -17.382 25.877 1.00 20.48 304 ALA B CA 1
ATOM 2747 C C . ALA B 1 141 ? 42.433 -17.601 27.413 1.00 21.19 304 ALA B C 1
ATOM 2748 O O . ALA B 1 141 ? 43.385 -17.880 28.174 1.00 20.31 304 ALA B O 1
ATOM 2750 N N . THR B 1 142 ? 41.183 -17.502 27.864 1.00 20.35 305 THR B N 1
ATOM 2751 C CA . THR B 1 142 ? 40.910 -17.689 29.281 1.00 19.39 305 THR B CA 1
ATOM 2752 C C . THR B 1 142 ? 39.556 -18.300 29.397 1.00 19.93 305 THR B C 1
ATOM 2753 O O . THR B 1 142 ? 38.847 -18.374 28.413 1.00 19.32 305 THR B O 1
ATOM 2757 N N . ALA B 1 143 ? 39.174 -18.642 30.636 1.00 18.57 306 ALA B N 1
ATOM 2758 C CA . ALA B 1 143 ? 37.841 -19.129 30.904 1.00 18.93 306 ALA B CA 1
ATOM 2759 C C . ALA B 1 143 ? 36.957 -18.031 31.532 1.00 19.26 306 ALA B C 1
ATOM 2760 O O . ALA B 1 143 ? 35.895 -18.340 32.083 1.00 18.33 306 ALA B O 1
ATOM 2762 N N . MET B 1 144 ? 37.382 -16.769 31.415 1.00 17.69 307 MET B N 1
ATOM 2763 C CA . MET B 1 144 ? 36.735 -15.660 32.121 1.00 18.24 307 MET B CA 1
ATOM 2764 C C . MET B 1 144 ? 35.714 -15.052 31.194 1.00 18.80 307 MET B C 1
ATOM 2765 O O . MET B 1 144 ? 35.884 -15.140 29.971 1.00 18.41 307 MET B O 1
ATOM 2770 N N . THR B 1 145 ? 34.647 -14.490 31.764 1.00 18.74 308 THR B N 1
ATOM 2771 C CA . THR B 1 145 ? 33.574 -13.879 31.021 1.00 20.57 308 THR B CA 1
ATOM 2772 C C . THR B 1 145 ? 33.414 -12.417 31.405 1.00 21.38 308 THR B C 1
ATOM 2773 O O . THR B 1 145 ? 33.877 -12.032 32.471 1.00 22.64 308 THR B O 1
ATOM 2777 N N . LYS B 1 146 ? 32.791 -11.611 30.524 1.00 21.32 309 LYS B N 1
ATOM 2778 C CA . LYS B 1 146 ? 32.533 -10.189 30.742 1.00 20.83 309 LYS B CA 1
ATOM 2779 C C . LYS B 1 146 ? 31.160 -9.780 30.213 1.00 19.49 309 LYS B C 1
ATOM 2780 O O . LYS B 1 146 ? 30.676 -10.315 29.191 1.00 18.15 309 LYS B O 1
ATOM 2786 N N . GLN B 1 147 ? 30.535 -8.856 30.931 1.00 18.50 310 GLN B N 1
ATOM 2787 C CA . GLN B 1 147 ? 29.299 -8.163 30.530 1.00 18.62 310 GLN B CA 1
ATOM 2788 C C . GLN B 1 147 ? 29.575 -6.673 30.728 1.00 19.15 310 GLN B C 1
ATOM 2789 O O . GLN B 1 147 ? 29.814 -6.273 31.854 1.00 18.97 310 GLN B O 1
ATOM 2795 N N . CYS B 1 148 ? 29.565 -5.881 29.636 1.00 18.13 311 CYS B N 1
ATOM 2796 C CA . CYS B 1 148 ? 29.865 -4.446 29.661 1.00 18.37 311 CYS B CA 1
ATOM 2797 C C . CYS B 1 148 ? 28.534 -3.798 29.424 1.00 16.55 311 CYS B C 1
ATOM 2798 O O . CYS B 1 148 ? 27.793 -4.265 28.577 1.00 14.32 311 CYS B O 1
ATOM 2801 N N . ARG B 1 149 ? 28.192 -2.784 30.214 1.00 14.84 312 ARG B N 1
ATOM 2802 C CA . ARG B 1 149 ? 26.885 -2.160 30.047 1.00 15.79 312 ARG B CA 1
ATOM 2803 C C . ARG B 1 149 ? 27.034 -0.669 29.881 1.00 16.23 312 ARG B C 1
ATOM 2804 O O . ARG B 1 149 ? 28.007 -0.051 30.351 1.00 15.65 312 ARG B O 1
ATOM 2812 N N . SER B 1 150 ? 26.036 -0.088 29.231 1.00 16.33 313 SER B N 1
ATOM 2813 C CA . SER B 1 150 ? 25.892 1.350 29.253 1.00 16.53 313 SER B CA 1
ATOM 2814 C C . SER B 1 150 ? 24.440 1.645 29.009 1.00 15.99 313 SER B C 1
ATOM 2815 O O . SER B 1 150 ? 23.590 0.745 28.959 1.00 15.66 313 SER B O 1
ATOM 2818 N N . SER B 1 151 ? 24.140 2.910 28.838 1.00 15.83 314 SER B N 1
ATOM 2819 C CA . SER B 1 151 ? 22.779 3.349 28.792 1.00 16.78 314 SER B CA 1
ATOM 2820 C C . SER B 1 151 ? 22.661 4.665 27.997 1.00 16.53 314 SER B C 1
ATOM 2821 O O . SER B 1 151 ? 23.570 5.502 28.022 1.00 17.40 314 SER B O 1
ATOM 2824 N N . TYR B 1 152 ? 21.569 4.804 27.255 1.00 16.14 315 TYR B N 1
ATOM 2825 C CA . TYR B 1 152 ? 21.232 6.039 26.584 1.00 17.26 315 TYR B CA 1
ATOM 2826 C C . TYR B 1 152 ? 19.832 6.484 27.070 1.00 17.60 315 TYR B C 1
ATOM 2827 O O . TYR B 1 152 ? 18.830 5.820 26.790 1.00 17.58 315 TYR B O 1
ATOM 2836 N N . LEU B 1 153 ? 19.777 7.634 27.729 1.00 18.60 316 LEU B N 1
ATOM 2837 C CA . LEU B 1 153 ? 18.486 8.320 27.896 1.00 20.12 316 LEU B CA 1
ATOM 2838 C C . LEU B 1 153 ? 18.015 8.829 26.543 1.00 21.12 316 LEU B C 1
ATOM 2839 O O . LEU B 1 153 ? 18.845 9.037 25.642 1.00 21.05 316 LEU B O 1
ATOM 2844 N N . ALA B 1 154 ? 16.692 8.996 26.384 1.00 21.77 317 ALA B N 1
ATOM 2845 C CA . ALA B 1 154 ? 16.131 9.538 25.163 1.00 23.01 317 ALA B CA 1
ATOM 2846 C C . ALA B 1 154 ? 16.855 10.787 24.663 1.00 24.18 317 ALA B C 1
ATOM 2847 O O . ALA B 1 154 ? 17.119 10.941 23.464 1.00 24.17 317 ALA B O 1
ATOM 2849 N N . ASN B 1 155 ? 17.200 11.677 25.588 1.00 25.82 318 ASN B N 1
ATOM 2850 C CA . ASN B 1 155 ? 17.953 12.884 25.247 1.00 26.84 318 ASN B CA 1
ATOM 2851 C C . ASN B 1 155 ? 19.427 12.679 24.910 1.00 26.30 318 ASN B C 1
ATOM 2852 O O . ASN B 1 155 ? 20.113 13.640 24.621 1.00 25.79 318 ASN B O 1
ATOM 2857 N N . GLU B 1 156 ? 19.918 11.441 24.981 1.00 24.72 319 GLU B N 1
ATOM 2858 C CA . GLU B 1 156 ? 21.301 11.152 24.597 1.00 24.08 319 GLU B CA 1
ATOM 2859 C C . GLU B 1 156 ? 21.353 10.495 23.223 1.00 23.52 319 GLU B C 1
ATOM 2860 O O . GLU B 1 156 ? 22.436 10.091 22.757 1.00 24.33 319 GLU B O 1
ATOM 2866 N N . ILE B 1 157 ? 20.183 10.371 22.603 1.00 21.43 320 ILE B N 1
ATOM 2867 C CA . ILE B 1 157 ? 20.069 9.828 21.262 1.00 20.77 320 ILE B CA 1
ATOM 2868 C C . ILE B 1 157 ? 20.021 11.006 20.299 1.00 21.00 320 ILE B C 1
ATOM 2869 O O . ILE B 1 157 ? 19.117 11.843 20.387 1.00 20.09 320 ILE B O 1
ATOM 2874 N N . LEU B 1 158 ? 20.988 11.072 19.387 1.00 20.35 321 LEU B N 1
ATOM 2875 C CA . LEU B 1 158 ? 21.059 12.200 18.444 1.00 19.94 321 LEU B CA 1
ATOM 2876 C C . LEU B 1 158 ? 20.377 11.905 17.135 1.00 21.19 321 LEU B C 1
ATOM 2877 O O . LEU B 1 158 ? 20.874 11.125 16.316 1.00 19.94 321 LEU B O 1
ATOM 2882 N N . TRP B 1 159 ? 19.229 12.544 16.934 1.00 21.76 322 TRP B N 1
ATOM 2883 C CA . TRP B 1 159 ? 18.412 12.312 15.738 1.00 22.87 322 TRP B CA 1
ATOM 2884 C C . TRP B 1 159 ? 19.111 13.018 14.555 1.00 22.73 322 TRP B C 1
ATOM 2885 O O . TRP B 1 159 ? 19.469 14.206 14.632 1.00 23.57 322 TRP B O 1
ATOM 2896 N N . GLY B 1 160 ? 19.277 12.287 13.469 1.00 22.27 323 GLY B N 1
ATOM 2897 C CA . GLY B 1 160 ? 19.925 12.828 12.301 1.00 22.66 323 GLY B CA 1
ATOM 2898 C C . GLY B 1 160 ? 21.426 12.892 12.391 1.00 23.47 323 GLY B C 1
ATOM 2899 O O . GLY B 1 160 ? 22.023 13.748 11.713 1.00 25.51 323 GLY B O 1
ATOM 2900 N N . HIS B 1 161 ? 22.060 12.005 13.189 1.00 22.11 324 HIS B N 1
ATOM 2901 C CA . HIS B 1 161 ? 23.512 11.969 13.273 1.00 21.63 324 HIS B CA 1
ATOM 2902 C C . HIS B 1 161 ? 24.098 10.651 12.796 1.00 21.06 324 HIS B C 1
ATOM 2903 O O . HIS B 1 161 ? 23.432 9.630 12.846 1.00 20.78 324 HIS B O 1
ATOM 2910 N N . ARG B 1 162 ? 25.361 10.678 12.372 1.00 21.13 325 ARG B N 1
ATOM 2911 C CA . ARG B 1 162 ? 26.094 9.433 12.031 1.00 22.12 325 ARG B CA 1
ATOM 2912 C C . ARG B 1 162 ? 27.427 9.485 12.709 1.00 21.45 325 ARG B C 1
ATOM 2913 O O . ARG B 1 162 ? 27.891 10.581 13.004 1.00 21.40 325 ARG B O 1
ATOM 2921 N N . TYR B 1 163 ? 28.042 8.333 13.008 1.00 20.45 326 TYR B N 1
ATOM 2922 C CA . TYR B 1 163 ? 29.391 8.327 13.637 1.00 19.18 326 TYR B CA 1
ATOM 2923 C C . TYR B 1 163 ? 30.484 8.760 12.649 1.00 19.75 326 TYR B C 1
ATOM 2924 O O . TYR B 1 163 ? 30.442 8.391 11.488 1.00 20.71 326 TYR B O 1
ATOM 2933 N N . GLU B 1 164 ? 31.459 9.508 13.123 1.00 18.99 327 GLU B N 1
ATOM 2934 C CA . GLU B 1 164 ? 32.722 9.620 12.416 1.00 21.00 327 GLU B CA 1
ATOM 2935 C C . GLU B 1 164 ? 33.436 8.242 12.297 1.00 20.66 327 GLU B C 1
ATOM 2936 O O . GLU B 1 164 ? 33.500 7.509 13.281 1.00 20.34 327 GLU B O 1
ATOM 2942 N N . PRO B 1 165 ? 33.966 7.908 11.088 1.00 20.51 328 PRO B N 1
ATOM 2943 C CA . PRO B 1 165 ? 34.825 6.734 10.860 1.00 20.12 328 PRO B CA 1
ATOM 2944 C C . PRO B 1 165 ? 35.941 6.730 11.878 1.00 18.86 328 PRO B C 1
ATOM 2945 O O . PRO B 1 165 ? 36.506 7.770 12.137 1.00 17.97 328 PRO B O 1
ATOM 2949 N N . VAL B 1 166 ? 36.260 5.574 12.455 1.00 19.08 329 VAL B N 1
ATOM 2950 C CA . VAL B 1 166 ? 37.483 5.451 13.245 1.00 18.20 329 VAL B CA 1
ATOM 2951 C C . VAL B 1 166 ? 38.531 4.597 12.511 1.00 18.78 329 VAL B C 1
ATOM 2952 O O . VAL B 1 166 ? 39.686 4.586 12.891 1.00 19.28 329 VAL B O 1
ATOM 2956 N N . LEU B 1 167 ? 38.137 3.888 11.461 1.00 18.64 330 LEU B N 1
ATOM 2957 C CA . LEU B 1 167 ? 39.038 2.883 10.876 1.00 19.27 330 LEU B CA 1
ATOM 2958 C C . LEU B 1 167 ? 39.660 3.450 9.593 1.00 19.34 330 LEU B C 1
ATOM 2959 O O . LEU B 1 167 ? 38.909 3.851 8.709 1.00 19.75 330 LEU B O 1
ATOM 2964 N N . PHE B 1 168 ? 40.997 3.452 9.506 1.00 19.24 331 PHE B N 1
ATOM 2965 C CA . PHE B 1 168 ? 41.718 4.144 8.407 1.00 21.73 331 PHE B CA 1
ATOM 2966 C C . PHE B 1 168 ? 42.766 3.243 7.788 1.00 23.36 331 PHE B C 1
ATOM 2967 O O . PHE B 1 168 ? 43.443 2.522 8.507 1.00 21.70 331 PHE B O 1
ATOM 2975 N N . GLU B 1 169 ? 42.873 3.291 6.463 1.00 24.31 332 GLU B N 1
ATOM 2976 C CA . GLU B 1 169 ? 43.891 2.508 5.759 1.00 26.87 332 GLU B CA 1
ATOM 2977 C C . GLU B 1 169 ? 45.261 3.187 5.733 1.00 28.47 332 GLU B C 1
ATOM 2978 O O . GLU B 1 169 ? 45.378 4.312 5.272 1.00 28.17 332 GLU B O 1
ATOM 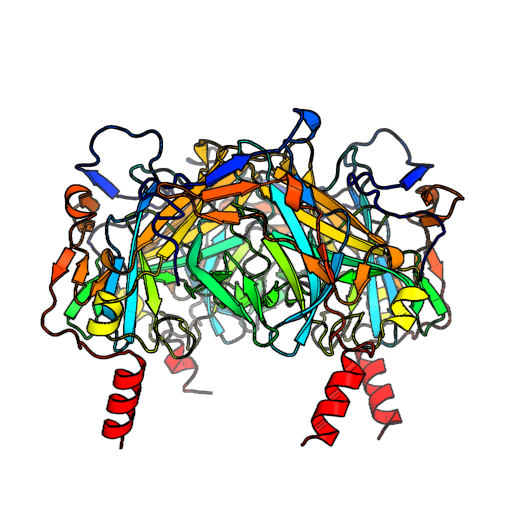2984 N N . GLU B 1 170 ? 46.294 2.512 6.244 1.00 29.83 333 GLU B N 1
ATOM 2985 C CA . GLU B 1 170 ? 47.679 2.852 5.915 1.00 31.32 333 GLU B CA 1
ATOM 2986 C C . GLU B 1 170 ? 48.183 1.826 4.895 1.00 32.54 333 GLU B C 1
ATOM 2987 O O . GLU B 1 170 ? 47.456 0.883 4.524 1.00 32.80 333 GLU B O 1
ATOM 2993 N N . LYS B 1 171 ? 49.423 1.983 4.436 1.00 33.88 334 LYS B N 1
ATOM 2994 C CA . LYS B 1 171 ? 49.980 1.052 3.439 1.00 35.20 334 LYS B CA 1
ATOM 2995 C C . LYS B 1 171 ? 50.006 -0.429 3.895 1.00 34.50 334 LYS B C 1
ATOM 2996 O O . LYS B 1 171 ? 49.525 -1.302 3.190 1.00 34.58 334 LYS B O 1
ATOM 3002 N N . HIS B 1 172 ? 50.567 -0.701 5.067 1.00 34.45 335 HIS B N 1
ATOM 3003 C CA . HIS B 1 172 ? 50.745 -2.093 5.496 1.00 34.25 335 HIS B CA 1
ATOM 3004 C C . HIS B 1 172 ? 49.833 -2.520 6.644 1.00 33.06 335 HIS B C 1
ATOM 3005 O O . HIS B 1 172 ? 50.033 -3.597 7.207 1.00 32.85 335 HIS B O 1
ATOM 3012 N N . TYR B 1 173 ? 48.899 -1.658 7.046 1.00 30.70 336 TYR B N 1
ATOM 3013 C CA . TYR B 1 173 ? 48.015 -1.980 8.172 1.00 28.36 336 TYR B CA 1
ATOM 3014 C C . TYR B 1 173 ? 46.881 -0.974 8.258 1.00 27.26 336 TYR B C 1
ATOM 3015 O O . TYR B 1 173 ? 46.784 -0.060 7.424 1.00 26.55 336 TYR B O 1
ATOM 3024 N N . TYR B 1 174 ? 46.014 -1.163 9.248 1.00 25.26 337 TYR B N 1
ATOM 3025 C CA . TYR B 1 174 ? 44.861 -0.288 9.442 1.00 24.81 337 TYR B CA 1
ATOM 3026 C C . TYR B 1 174 ? 45.039 0.349 10.795 1.00 24.70 337 TYR B C 1
ATOM 3027 O O . TYR B 1 174 ? 45.591 -0.279 11.709 1.00 25.09 337 TYR B O 1
ATOM 3036 N N . LYS B 1 175 ? 44.670 1.610 10.924 1.00 24.30 338 LYS B N 1
ATOM 3037 C CA . LYS B 1 175 ? 44.686 2.195 12.236 1.00 25.79 338 LYS B CA 1
ATOM 3038 C C . LYS B 1 175 ? 43.274 2.551 12.677 1.00 24.15 338 LYS B C 1
ATOM 3039 O O . LYS B 1 175 ? 42.433 2.901 11.857 1.00 24.27 338 LYS B O 1
ATOM 3045 N N . VAL B 1 176 ? 43.050 2.432 13.982 1.00 23.44 339 VAL B N 1
ATOM 3046 C CA . VAL B 1 176 ? 41.795 2.780 14.619 1.00 23.12 339 VAL B CA 1
ATOM 3047 C C . VAL B 1 176 ? 42.105 4.028 15.438 1.00 22.48 339 VAL B C 1
ATOM 3048 O O . VAL B 1 176 ? 42.871 3.971 16.393 1.00 22.35 339 VAL B O 1
ATOM 3052 N N . ASP B 1 177 ? 41.533 5.154 15.046 1.00 21.57 340 ASP B N 1
ATOM 3053 C CA . ASP B 1 177 ? 41.842 6.395 15.723 1.00 21.89 340 ASP B CA 1
ATOM 3054 C C . ASP B 1 177 ? 40.768 6.602 16.765 1.00 21.66 340 ASP B C 1
ATOM 3055 O O . ASP B 1 177 ? 39.663 7.017 16.448 1.00 20.72 340 ASP B O 1
ATOM 3060 N N . TYR B 1 178 ? 41.105 6.292 18.018 1.00 20.83 341 TYR B N 1
ATOM 3061 C CA . TYR B 1 178 ? 40.124 6.376 19.093 1.00 22.21 341 TYR B CA 1
ATOM 3062 C C . TYR B 1 178 ? 39.692 7.810 19.444 1.00 21.92 341 TYR B C 1
ATOM 3063 O O . TYR B 1 178 ? 38.670 7.997 20.127 1.00 20.85 341 TYR B O 1
ATOM 3072 N N . SER B 1 179 ? 40.435 8.806 18.945 1.00 21.03 342 SER B N 1
ATOM 3073 C CA . SER B 1 179 ? 40.028 10.216 19.076 1.00 21.54 342 SER B CA 1
ATOM 3074 C C . SER B 1 179 ? 38.687 10.501 18.398 1.00 21.86 342 SER B C 1
ATOM 3075 O O . SER B 1 179 ? 37.970 11.438 18.763 1.00 22.36 342 SER B O 1
ATOM 3078 N N . ARG B 1 180 ? 38.286 9.641 17.463 1.00 21.62 343 ARG B N 1
ATOM 3079 C CA . ARG B 1 180 ? 37.024 9.841 16.767 1.00 20.72 343 ARG B CA 1
ATOM 3080 C C . ARG B 1 180 ? 35.918 8.967 17.257 1.00 20.17 343 ARG B C 1
ATOM 3081 O O . ARG B 1 180 ? 34.799 9.076 16.783 1.00 19.84 343 ARG B O 1
ATOM 3089 N N . PHE B 1 181 ? 36.225 8.103 18.219 1.00 19.87 344 PHE B N 1
ATOM 3090 C CA . PHE B 1 181 ? 35.232 7.148 18.739 1.00 19.08 344 PHE B CA 1
ATOM 3091 C C . PHE B 1 181 ? 33.848 7.733 19.083 1.00 18.26 344 PHE B C 1
ATOM 3092 O O . PHE B 1 181 ? 32.844 7.183 18.709 1.00 18.28 344 PHE B O 1
ATOM 3100 N N . HIS B 1 182 ? 33.802 8.803 19.868 1.00 17.71 345 HIS B N 1
ATOM 3101 C CA . HIS B 1 182 ? 32.536 9.400 20.292 1.00 18.66 345 HIS B CA 1
ATOM 3102 C C . HIS B 1 182 ? 31.986 10.457 19.347 1.00 20.11 345 HIS B C 1
ATOM 3103 O O . HIS B 1 182 ? 30.885 11.030 19.589 1.00 19.40 345 HIS B O 1
ATOM 3110 N N . LYS B 1 183 ? 32.715 10.714 18.250 1.00 19.79 346 LYS B N 1
ATOM 3111 C CA . LYS B 1 183 ? 32.367 11.862 17.424 1.00 20.54 346 LYS B CA 1
ATOM 3112 C C . LYS B 1 183 ? 31.297 11.526 16.402 1.00 20.82 346 LYS B C 1
ATOM 3113 O O . LYS B 1 183 ? 31.225 10.387 15.907 1.00 18.79 346 LYS B O 1
ATOM 3119 N N . THR B 1 184 ? 30.447 12.510 16.097 1.00 20.80 347 THR B N 1
ATOM 3120 C CA . THR B 1 184 ? 29.415 12.330 15.118 1.00 23.42 347 THR B CA 1
ATOM 3121 C C . THR B 1 184 ? 29.389 13.495 14.125 1.00 25.39 347 THR B C 1
ATOM 3122 O O . THR B 1 184 ? 29.989 14.551 14.362 1.00 26.52 347 THR B O 1
ATOM 3126 N N . TYR B 1 185 ? 28.727 13.284 13.008 1.00 26.98 348 TYR B N 1
ATOM 3127 C CA . TYR B 1 185 ? 28.371 14.396 12.177 1.00 28.79 348 TYR B CA 1
ATOM 3128 C C . TYR B 1 185 ? 26.868 14.440 11.974 1.00 29.43 348 TYR B C 1
ATOM 3129 O O . TYR B 1 185 ? 26.143 13.479 12.296 1.00 28.01 348 TYR B O 1
ATOM 3138 N N . GLU B 1 186 ? 26.395 15.587 11.511 1.00 29.38 349 GLU B N 1
ATOM 3139 C CA . GLU B 1 186 ? 24.976 15.806 11.360 1.00 30.96 349 GLU B CA 1
ATOM 3140 C C . GLU B 1 186 ? 24.577 15.641 9.903 1.00 30.14 349 GLU B C 1
ATOM 3141 O O . GLU B 1 186 ? 25.247 16.124 8.973 1.00 31.41 349 GLU B O 1
ATOM 3147 N N . VAL B 1 187 ? 23.476 14.946 9.709 1.00 28.59 350 VAL B N 1
ATOM 3148 C CA . VAL B 1 187 ? 22.900 14.738 8.410 1.00 29.12 350 VAL B CA 1
ATOM 3149 C C . VAL B 1 187 ? 21.576 15.528 8.316 1.00 29.04 350 VAL B C 1
ATOM 3150 O O . VAL B 1 187 ? 20.527 14.976 8.653 1.00 28.32 350 VAL B O 1
ATOM 3154 N N . PRO B 1 188 ? 21.632 16.828 7.907 1.00 29.75 351 PRO B N 1
ATOM 3155 C CA . PRO B 1 188 ? 20.385 17.664 7.818 1.00 30.84 351 PRO B CA 1
ATOM 3156 C C . PRO B 1 188 ? 19.266 17.037 6.993 1.00 31.49 351 PRO B C 1
ATOM 3157 O O . PRO B 1 188 ? 18.111 17.339 7.207 1.00 31.72 351 PRO B O 1
ATOM 3161 N N . ASN B 1 189 ? 19.652 16.131 6.100 1.00 33.08 352 ASN B N 1
ATOM 3162 C CA . ASN B 1 189 ? 18.796 15.402 5.157 1.00 35.21 352 ASN B CA 1
ATOM 3163 C C . ASN B 1 189 ? 17.887 14.367 5.843 1.00 35.29 352 ASN B C 1
ATOM 3164 O O . ASN B 1 189 ? 16.979 13.821 5.210 1.00 35.83 352 ASN B O 1
ATOM 3169 N N . THR B 1 190 ? 18.129 14.097 7.132 1.00 34.28 353 THR B N 1
ATOM 3170 C CA . THR B 1 190 ? 17.374 13.054 7.827 1.00 32.99 353 THR B CA 1
ATOM 3171 C C . THR B 1 190 ? 15.922 13.439 8.011 1.00 33.17 353 THR B C 1
ATOM 3172 O O . THR B 1 190 ? 15.638 14.509 8.547 1.00 33.18 353 THR B O 1
ATOM 3176 N N . PRO B 1 191 ? 14.998 12.552 7.596 1.00 33.61 354 PRO B N 1
ATOM 3177 C CA . PRO B 1 191 ? 13.573 12.814 7.796 1.00 34.24 354 PRO B CA 1
ATOM 3178 C C . PRO B 1 191 ? 13.311 12.981 9.281 1.00 34.61 354 PRO B C 1
ATOM 3179 O O . PRO B 1 191 ? 13.959 12.324 10.069 1.00 34.27 354 PRO B O 1
ATOM 3183 N N . LEU B 1 192 ? 12.380 13.868 9.641 1.00 34.70 355 LEU B N 1
ATOM 3184 C CA . LEU B 1 192 ? 12.054 14.155 11.037 1.00 34.98 355 LEU B CA 1
ATOM 3185 C C . LEU B 1 192 ? 10.833 13.378 11.553 1.00 34.72 355 LEU B C 1
ATOM 3186 O O . LEU B 1 192 ? 10.497 13.440 12.716 1.00 36.01 355 LEU B O 1
ATOM 3191 N N . CYS B 1 193 ? 10.175 12.625 10.694 1.00 34.67 356 CYS B N 1
ATOM 3192 C CA . CYS B 1 193 ? 9.015 11.864 11.131 1.00 35.30 356 CYS B CA 1
ATOM 3193 C C . CYS B 1 193 ? 9.371 10.457 11.663 1.00 34.90 356 CYS B C 1
ATOM 3194 O O . CYS B 1 193 ? 10.516 10.041 11.593 1.00 34.72 356 CYS B O 1
ATOM 3197 N N . SER B 1 194 ? 8.372 9.723 12.152 1.00 34.68 357 SER B N 1
ATOM 3198 C CA . SER B 1 194 ? 8.562 8.362 12.655 1.00 34.56 357 SER B CA 1
ATOM 3199 C C . SER B 1 194 ? 8.817 7.387 11.516 1.00 34.30 357 SER B C 1
ATOM 3200 O O . SER B 1 194 ? 8.520 7.685 10.365 1.00 34.47 357 SER B O 1
ATOM 3203 N N . ALA B 1 195 ? 9.380 6.223 11.845 1.00 34.45 358 ALA B N 1
ATOM 3204 C CA . ALA B 1 195 ? 9.486 5.133 10.910 1.00 34.56 358 ALA B CA 1
ATOM 3205 C C . ALA B 1 195 ? 8.115 4.635 10.436 1.00 35.84 358 ALA B C 1
ATOM 3206 O O . ALA B 1 195 ? 8.016 4.103 9.345 1.00 35.02 358 ALA B O 1
ATOM 3208 N N . ARG B 1 196 ? 7.069 4.792 11.246 1.00 37.85 359 ARG B N 1
ATOM 3209 C CA . ARG B 1 196 ? 5.707 4.442 10.805 1.00 40.81 359 ARG B CA 1
ATOM 3210 C C . ARG B 1 196 ? 5.260 5.311 9.623 1.00 41.53 359 ARG B C 1
ATOM 3211 O O . ARG B 1 196 ? 4.803 4.799 8.615 1.00 41.73 359 ARG B O 1
ATOM 3219 N N . ASP B 1 197 ? 5.453 6.616 9.753 1.00 43.27 360 ASP B N 1
ATOM 3220 C CA . ASP B 1 197 ? 5.098 7.584 8.719 1.00 44.86 360 ASP B CA 1
ATOM 3221 C C . ASP B 1 197 ? 5.936 7.438 7.455 1.00 46.33 360 ASP B C 1
ATOM 3222 O O . ASP B 1 197 ? 5.417 7.651 6.349 1.00 46.55 360 ASP B O 1
ATOM 3227 N N . LEU B 1 198 ? 7.222 7.095 7.612 1.00 47.42 361 LEU B N 1
ATOM 3228 C CA . LEU B 1 198 ? 8.105 6.826 6.478 1.00 48.58 361 LEU B CA 1
ATOM 3229 C C . LEU B 1 198 ? 7.643 5.607 5.716 1.00 49.92 361 LEU B C 1
ATOM 3230 O O . LEU B 1 198 ? 7.782 5.532 4.502 1.00 49.83 361 LEU B O 1
ATOM 3235 N N . ALA B 1 199 ? 7.129 4.631 6.448 1.00 52.06 362 ALA B N 1
ATOM 3236 C CA . ALA B 1 199 ? 6.597 3.423 5.841 1.00 54.59 362 ALA B CA 1
ATOM 3237 C C . ALA B 1 199 ? 5.245 3.733 5.169 1.00 56.59 362 ALA B C 1
ATOM 3238 O O . ALA B 1 199 ? 5.022 3.341 4.018 1.00 57.15 362 ALA B O 1
ATOM 3240 N N . GLU B 1 200 ? 4.355 4.451 5.867 1.00 58.81 363 GLU B N 1
ATOM 3241 C CA . GLU B 1 200 ? 3.050 4.815 5.286 1.00 60.71 363 GLU B CA 1
ATOM 3242 C C . GLU B 1 200 ? 3.164 5.995 4.307 1.00 62.33 363 GLU B C 1
ATOM 3243 O O . GLU B 1 200 ? 2.360 6.931 4.348 1.00 62.66 363 GLU B O 1
ATOM 3249 N N . LYS B 1 201 ? 4.197 5.943 3.458 1.00 64.30 364 LYS B N 1
ATOM 3250 C CA . LYS B 1 201 ? 4.296 6.723 2.203 1.00 66.13 364 LYS B CA 1
ATOM 3251 C C . LYS B 1 201 ? 5.305 6.044 1.258 1.00 67.35 364 LYS B C 1
ATOM 3252 O O . LYS B 1 201 ? 6.381 6.581 0.966 1.00 67.59 364 LYS B O 1
ATOM 3258 N N . LYS B 1 202 ? 4.939 4.846 0.797 1.00 68.87 365 LYS B N 1
ATOM 3259 C CA . LYS B 1 202 ? 5.802 4.025 -0.070 1.00 70.00 365 LYS B CA 1
ATOM 3260 C C . LYS B 1 202 ? 5.030 3.349 -1.211 1.00 70.38 365 LYS B C 1
ATOM 3261 O O . LYS B 1 202 ? 4.368 2.324 -1.015 1.00 70.83 365 LYS B O 1
ATOM 3267 N N . SER C 1 2 ? 7.002 8.233 31.959 1.00 44.47 41 SER C N 1
ATOM 3268 C CA . SER C 1 2 ? 6.997 6.814 32.506 1.00 44.05 41 SER C CA 1
ATOM 3269 C C . SER C 1 2 ? 8.396 6.204 32.731 1.00 43.52 41 SER C C 1
ATOM 3270 O O . SER C 1 2 ? 8.605 4.984 32.547 1.00 43.70 41 SER C O 1
ATOM 3273 N N . HIS C 1 3 ? 9.350 7.054 33.100 1.00 41.93 42 HIS C N 1
ATOM 3274 C CA . HIS C 1 3 ? 10.649 6.615 33.583 1.00 41.19 42 HIS C CA 1
ATOM 3275 C C . HIS C 1 3 ? 10.822 7.487 34.815 1.00 40.70 42 HIS C C 1
ATOM 3276 O O . HIS C 1 3 ? 10.229 8.563 34.877 1.00 40.97 42 HIS C O 1
ATOM 3283 N N . GLY C 1 4 ? 11.572 7.010 35.804 1.00 39.84 43 GLY C N 1
ATOM 3284 C CA . GLY C 1 4 ? 11.906 7.795 36.981 1.00 39.70 43 GLY C CA 1
ATOM 3285 C C . GLY C 1 4 ? 12.862 8.938 36.637 1.00 39.77 43 GLY C C 1
ATOM 3286 O O . GLY C 1 4 ? 13.362 9.039 35.505 1.00 38.80 43 GLY C O 1
ATOM 3287 N N . ARG C 1 5 ? 13.095 9.815 37.620 1.00 39.26 44 ARG C N 1
ATOM 3288 C CA . ARG C 1 5 ? 13.999 10.947 37.447 1.00 38.62 44 ARG C CA 1
ATOM 3289 C C . ARG C 1 5 ? 15.408 10.496 37.060 1.00 37.04 44 ARG C C 1
ATOM 3290 O O . ARG C 1 5 ? 15.982 11.040 36.134 1.00 37.48 44 ARG C O 1
ATOM 3298 N N . SER C 1 6 ? 15.961 9.522 37.784 1.00 34.99 45 SER C N 1
ATOM 3299 C CA . SER C 1 6 ? 17.340 9.088 37.584 1.00 33.36 45 SER C CA 1
ATOM 3300 C C . SER C 1 6 ? 17.457 7.993 36.513 1.00 30.88 45 SER C C 1
ATOM 3301 O O . SER C 1 6 ? 16.494 7.273 36.231 1.00 30.11 45 SER C O 1
ATOM 3304 N N . ARG C 1 7 ? 18.646 7.853 35.953 1.00 27.53 46 ARG C N 1
ATOM 3305 C CA . ARG C 1 7 ? 18.913 6.717 35.094 1.00 25.62 46 ARG C CA 1
ATOM 3306 C C . ARG C 1 7 ? 18.995 5.427 35.923 1.00 24.63 46 ARG C C 1
ATOM 3307 O O . ARG C 1 7 ? 19.380 5.461 37.077 1.00 23.71 46 ARG C O 1
ATOM 3315 N N . PHE C 1 8 ? 18.647 4.294 35.313 1.00 23.75 47 PHE C N 1
ATOM 3316 C CA . PHE C 1 8 ? 18.752 2.992 35.984 1.00 21.97 47 PHE C CA 1
ATOM 3317 C C . PHE C 1 8 ? 20.181 2.432 35.884 1.00 21.38 47 PHE C C 1
ATOM 3318 O O . PHE C 1 8 ? 20.690 1.758 36.806 1.00 19.91 47 PHE C O 1
ATOM 3326 N N . VAL C 1 9 ? 20.834 2.711 34.750 1.00 20.11 48 VAL C N 1
ATOM 3327 C CA . VAL C 1 9 ? 22.181 2.249 34.495 1.00 18.43 48 VAL C CA 1
ATOM 3328 C C . VAL C 1 9 ? 22.998 3.488 34.145 1.00 18.37 48 VAL C C 1
ATOM 3329 O O . VAL C 1 9 ? 22.587 4.245 33.292 1.00 17.21 48 VAL C O 1
ATOM 3333 N N . LYS C 1 10 ? 24.107 3.698 34.831 1.00 18.09 49 LYS C N 1
ATOM 3334 C CA . LYS C 1 10 ? 24.982 4.812 34.569 1.00 21.33 49 LYS C CA 1
ATOM 3335 C C . LYS C 1 10 ? 25.823 4.593 33.307 1.00 22.36 49 LYS C C 1
ATOM 3336 O O . LYS C 1 10 ? 25.998 3.456 32.844 1.00 21.15 49 LYS C O 1
ATOM 3342 N N . LYS C 1 11 ? 26.389 5.683 32.783 1.00 23.87 50 LYS C N 1
ATOM 3343 C CA . LYS C 1 11 ? 27.156 5.575 31.535 1.00 25.38 50 LYS C CA 1
ATOM 3344 C C . LYS C 1 11 ? 28.325 4.636 31.696 1.00 25.72 50 LYS C C 1
ATOM 3345 O O . LYS C 1 11 ? 28.731 4.004 30.725 1.00 28.00 50 LYS C O 1
ATOM 3351 N N . ASP C 1 12 ? 28.881 4.560 32.898 1.00 26.07 51 ASP C N 1
ATOM 3352 C CA . ASP C 1 12 ? 29.983 3.629 33.162 1.00 26.74 51 ASP C CA 1
ATOM 3353 C C . ASP C 1 12 ? 29.516 2.165 33.390 1.00 26.41 51 ASP C C 1
ATOM 3354 O O . ASP C 1 12 ? 30.320 1.342 33.791 1.00 25.67 51 ASP C O 1
ATOM 3359 N N . GLY C 1 13 ? 28.231 1.863 33.190 1.00 25.46 52 GLY C N 1
ATOM 3360 C CA . GLY C 1 13 ? 27.740 0.499 33.369 1.00 26.47 52 GLY C CA 1
ATOM 3361 C C . GLY C 1 13 ? 27.255 0.095 34.758 1.00 26.48 52 GLY C C 1
ATOM 3362 O O . GLY C 1 13 ? 26.529 -0.895 34.917 1.00 25.92 52 GLY C O 1
ATOM 3363 N N . HIS C 1 14 ? 27.662 0.825 35.776 1.00 26.28 53 HIS C N 1
ATOM 3364 C CA . HIS C 1 14 ? 27.146 0.561 37.118 1.00 27.39 53 HIS C CA 1
ATOM 3365 C C . HIS C 1 14 ? 25.647 0.860 37.201 1.00 25.98 53 HIS C C 1
ATOM 3366 O O . HIS C 1 14 ? 25.163 1.817 36.601 1.00 24.72 53 HIS C O 1
ATOM 3373 N N . CYS C 1 15 ? 24.911 0.032 37.930 1.00 25.68 54 CYS C N 1
ATOM 3374 C CA . CYS C 1 15 ? 23.479 0.257 38.028 1.00 26.72 54 CYS C CA 1
ATOM 3375 C C . CYS C 1 15 ? 23.257 1.279 39.122 1.00 25.45 54 CYS C C 1
ATOM 3376 O O . CYS C 1 15 ? 23.969 1.307 40.083 1.00 26.08 54 CYS C O 1
ATOM 3379 N N . ASN C 1 16 ? 22.255 2.109 38.967 1.00 25.30 55 ASN C N 1
ATOM 3380 C CA . ASN C 1 16 ? 21.954 3.153 39.943 1.00 25.23 55 ASN C CA 1
ATOM 3381 C C . ASN C 1 16 ? 20.872 2.691 40.957 1.00 25.04 55 ASN C C 1
ATOM 3382 O O . ASN C 1 16 ? 19.808 3.325 41.081 1.00 24.15 55 ASN C O 1
ATOM 3387 N N . VAL C 1 17 ? 21.165 1.611 41.668 1.00 24.87 56 VAL C N 1
ATOM 3388 C CA . VAL C 1 17 ? 20.191 0.897 42.491 1.00 26.01 56 VAL C CA 1
ATOM 3389 C C . VAL C 1 17 ? 20.815 0.578 43.829 1.00 26.77 56 VAL C C 1
ATOM 3390 O O . VAL C 1 17 ? 21.981 0.141 43.884 1.00 25.42 56 VAL C O 1
ATOM 3394 N N . GLN C 1 18 ? 20.082 0.826 44.925 1.00 26.41 57 GLN C N 1
ATOM 3395 C CA . GLN C 1 18 ? 20.571 0.337 46.217 1.00 27.10 57 GLN C CA 1
ATOM 3396 C C . GLN C 1 18 ? 19.652 -0.755 46.736 1.00 25.83 57 GLN C C 1
ATOM 3397 O O . GLN C 1 18 ? 18.429 -0.618 46.663 1.00 25.63 57 GLN C O 1
ATOM 3403 N N . PHE C 1 19 ? 20.235 -1.849 47.212 1.00 25.48 58 PHE C N 1
ATOM 3404 C CA . PHE C 1 19 ? 19.468 -2.973 47.764 1.00 26.28 58 PHE C CA 1
ATOM 3405 C C . PHE C 1 19 ? 19.271 -2.798 49.273 1.00 26.32 58 PHE C C 1
ATOM 3406 O O . PHE C 1 19 ? 20.235 -2.591 49.990 1.00 25.73 58 PHE C O 1
ATOM 3414 N N . ILE C 1 20 ? 18.039 -2.880 49.754 1.00 26.02 59 ILE C N 1
ATOM 3415 C CA . ILE C 1 20 ? 17.836 -2.711 51.201 1.00 27.13 59 ILE C CA 1
ATOM 3416 C C . ILE C 1 20 ? 17.127 -3.959 51.732 1.00 28.46 59 ILE C C 1
ATOM 3417 O O . ILE C 1 20 ? 16.511 -4.690 50.960 1.00 28.58 59 ILE C O 1
ATOM 3422 N N . ASN C 1 21 ? 17.252 -4.211 53.037 1.00 30.68 60 ASN C N 1
ATOM 3423 C CA . ASN C 1 21 ? 16.574 -5.309 53.704 1.00 32.44 60 ASN C CA 1
ATOM 3424 C C . ASN C 1 21 ? 16.905 -6.675 53.104 1.00 34.73 60 ASN C C 1
ATOM 3425 O O . ASN C 1 21 ? 16.044 -7.534 52.965 1.00 34.22 60 ASN C O 1
ATOM 3430 N N . VAL C 1 22 ? 18.182 -6.853 52.779 1.00 37.10 61 VAL C N 1
ATOM 3431 C CA . VAL C 1 22 ? 18.673 -8.050 52.114 1.00 40.09 61 VAL C CA 1
ATOM 3432 C C . VAL C 1 22 ? 18.866 -9.176 53.128 1.00 42.57 61 VAL C C 1
ATOM 3433 O O . VAL C 1 22 ? 18.879 -10.355 52.757 1.00 43.66 61 VAL C O 1
ATOM 3437 N N . GLY C 1 23 ? 18.992 -8.814 54.405 1.00 44.46 62 GLY C N 1
ATOM 3438 C CA . GLY C 1 23 ? 19.256 -9.787 55.466 1.00 46.99 62 GLY C CA 1
ATOM 3439 C C . GLY C 1 23 ? 20.725 -10.187 55.529 1.00 48.50 62 GLY C C 1
ATOM 3440 O O . GLY C 1 23 ? 21.616 -9.432 55.090 1.00 48.46 62 GLY C O 1
ATOM 3441 N N . GLU C 1 24 ? 20.986 -11.381 56.061 1.00 49.90 63 GLU C N 1
ATOM 3442 C CA . GLU C 1 24 ? 22.373 -11.814 56.296 1.00 50.98 63 GLU C CA 1
ATOM 3443 C C . GLU C 1 24 ? 23.053 -12.186 54.976 1.00 51.13 63 GLU C C 1
ATOM 3444 O O . GLU C 1 24 ? 22.511 -12.985 54.204 1.00 51.15 63 GLU C O 1
ATOM 3446 N N . LYS C 1 25 ? 24.216 -11.572 54.725 1.00 51.66 64 LYS C N 1
ATOM 3447 C CA . LYS C 1 25 ? 25.032 -11.819 53.517 1.00 52.08 64 LYS C CA 1
ATOM 3448 C C . LYS C 1 25 ? 25.242 -13.314 53.197 1.00 52.30 64 LYS C C 1
ATOM 3449 O O . LYS C 1 25 ? 26.175 -13.949 53.714 1.00 52.36 64 LYS C O 1
ATOM 3451 N N . ARG C 1 26 ? 24.375 -13.860 52.336 1.00 51.91 189 ARG C N 1
ATOM 3452 C CA . ARG C 1 26 ? 24.359 -15.309 52.033 1.00 51.50 189 ARG C CA 1
ATOM 3453 C C . ARG C 1 26 ? 25.465 -15.737 51.041 1.00 51.09 189 ARG C C 1
ATOM 3454 O O . ARG C 1 26 ? 26.023 -14.902 50.301 1.00 51.02 189 ARG C O 1
ATOM 3456 N N . ASN C 1 27 ? 25.784 -17.037 51.035 1.00 49.90 190 ASN C N 1
ATOM 3457 C CA . ASN C 1 27 ? 26.753 -17.577 50.078 1.00 48.60 190 ASN C CA 1
ATOM 3458 C C . ASN C 1 27 ? 26.123 -17.776 48.680 1.00 47.19 190 ASN C C 1
ATOM 3459 O O . ASN C 1 27 ? 26.803 -17.588 47.653 1.00 47.11 190 ASN C O 1
ATOM 3461 N N . GLU C 1 28 ? 24.835 -18.141 48.642 1.00 44.59 191 GLU C N 1
ATOM 3462 C CA . GLU C 1 28 ? 24.069 -18.108 47.387 1.00 41.92 191 GLU C CA 1
ATOM 3463 C C . GLU C 1 28 ? 23.240 -16.829 47.325 1.00 39.42 191 GLU C C 1
ATOM 3464 O O . GLU C 1 28 ? 22.377 -16.628 48.178 1.00 39.27 191 GLU C O 1
ATOM 3470 N N . THR C 1 29 ? 23.514 -15.958 46.352 1.00 35.10 192 THR C N 1
ATOM 3471 C CA . THR C 1 29 ? 22.799 -14.694 46.306 1.00 33.17 192 THR C CA 1
ATOM 3472 C C . THR C 1 29 ? 21.691 -14.699 45.272 1.00 29.89 192 THR C C 1
ATOM 3473 O O . THR C 1 29 ? 20.886 -13.770 45.215 1.00 29.20 192 THR C O 1
ATOM 3477 N N . LEU C 1 30 ? 21.615 -15.755 44.473 1.00 26.40 193 LEU C N 1
ATOM 3478 C CA . LEU C 1 30 ? 20.467 -15.894 43.571 1.00 23.78 193 LEU C CA 1
ATOM 3479 C C . LEU C 1 30 ? 19.277 -16.528 44.308 1.00 22.41 193 LEU C C 1
ATOM 3480 O O . LEU C 1 30 ? 19.416 -17.528 44.971 1.00 21.20 193 LEU C O 1
ATOM 3485 N N . VAL C 1 31 ? 18.092 -15.967 44.157 1.00 21.67 194 VAL C N 1
ATOM 3486 C CA . VAL C 1 31 ? 16.951 -16.437 44.977 1.00 20.92 194 VAL C CA 1
ATOM 3487 C C . VAL C 1 31 ? 15.639 -16.426 44.163 1.00 18.87 194 VAL C C 1
ATOM 3488 O O . VAL C 1 31 ? 15.451 -15.546 43.341 1.00 19.32 194 VAL C O 1
ATOM 3492 N N . PHE C 1 32 ? 14.761 -17.412 44.390 1.00 17.39 195 PHE C N 1
ATOM 3493 C CA . PHE C 1 32 ? 13.427 -17.460 43.778 1.00 15.69 195 PHE C CA 1
ATOM 3494 C C . PHE C 1 32 ? 12.378 -17.170 44.812 1.00 16.10 195 PHE C C 1
ATOM 3495 O O . PHE C 1 32 ? 12.617 -17.403 45.997 1.00 17.05 195 PHE C O 1
ATOM 3503 N N . SER C 1 33 ? 11.244 -16.625 44.381 1.00 16.07 196 SER C N 1
ATOM 3504 C CA . SER C 1 33 ? 10.134 -16.340 45.309 1.00 17.59 196 SER C CA 1
ATOM 3505 C C . SER C 1 33 ? 9.588 -17.647 45.893 1.00 17.40 196 SER C C 1
ATOM 3506 O O . SER C 1 33 ? 9.669 -18.683 45.234 1.00 18.18 196 SER C O 1
ATOM 3509 N N . HIS C 1 34 ? 9.082 -17.608 47.133 1.00 18.27 197 HIS C N 1
ATOM 3510 C CA . HIS C 1 34 ? 8.582 -18.810 47.790 1.00 18.86 197 HIS C CA 1
ATOM 3511 C C . HIS C 1 34 ? 7.414 -19.374 47.008 1.00 18.01 197 HIS C C 1
ATOM 3512 O O . HIS C 1 34 ? 7.297 -20.594 46.879 1.00 19.67 197 HIS C O 1
ATOM 3519 N N . ASN C 1 35 ? 6.570 -18.500 46.458 1.00 17.01 198 ASN C N 1
ATOM 3520 C CA . ASN C 1 35 ? 5.433 -18.919 45.668 1.00 17.65 198 ASN C CA 1
ATOM 3521 C C . ASN C 1 35 ? 5.509 -18.468 44.190 1.00 17.71 198 ASN C C 1
ATOM 3522 O O . ASN C 1 35 ? 6.146 -17.477 43.865 1.00 17.53 198 ASN C O 1
ATOM 3527 N N . ALA C 1 36 ? 4.791 -19.189 43.341 1.00 16.90 199 ALA C N 1
ATOM 3528 C CA . ALA C 1 36 ? 4.532 -18.794 41.975 1.00 17.24 199 ALA C CA 1
ATOM 3529 C C . ALA C 1 36 ? 3.104 -18.307 41.976 1.00 16.99 199 ALA C C 1
ATOM 3530 O O . ALA C 1 36 ? 2.350 -18.571 42.930 1.00 19.76 199 ALA C O 1
ATOM 3532 N N . VAL C 1 37 ? 2.689 -17.603 40.937 1.00 17.32 200 VAL C N 1
ATOM 3533 C CA . VAL C 1 37 ? 1.308 -17.076 40.916 1.00 17.63 200 VAL C CA 1
ATOM 3534 C C . VAL C 1 37 ? 0.675 -17.365 39.577 1.00 18.35 200 VAL C C 1
ATOM 3535 O O . VAL C 1 37 ? 1.367 -17.581 38.592 1.00 19.06 200 VAL C O 1
ATOM 3539 N N . ILE C 1 38 ? -0.648 -17.355 39.517 1.00 17.78 201 ILE C N 1
ATOM 3540 C CA . ILE C 1 38 ? -1.282 -17.384 38.261 1.00 17.85 201 ILE C CA 1
ATOM 3541 C C . ILE C 1 38 ? -2.188 -16.158 38.257 1.00 19.13 201 ILE C C 1
ATOM 3542 O O . ILE C 1 38 ? -2.949 -15.951 39.207 1.00 20.06 201 ILE C O 1
ATOM 3547 N N . ALA C 1 39 ? -2.092 -15.339 37.217 1.00 18.51 202 ALA C N 1
ATOM 3548 C CA . ALA C 1 39 ? -2.907 -14.138 37.156 1.00 19.33 202 ALA C CA 1
ATOM 3549 C C . ALA C 1 39 ? -3.056 -13.685 35.723 1.00 19.76 202 ALA C C 1
ATOM 3550 O O . ALA C 1 39 ? -2.346 -14.179 34.827 1.00 19.58 202 ALA C O 1
ATOM 3552 N N . MET C 1 40 ? -3.972 -12.743 35.482 1.00 20.98 203 MET C N 1
ATOM 3553 C CA . MET C 1 40 ? -4.119 -12.138 34.145 1.00 21.36 203 MET C CA 1
ATOM 3554 C C . MET C 1 40 ? -3.065 -11.057 33.886 1.00 21.49 203 MET C C 1
ATOM 3555 O O . MET C 1 40 ? -2.811 -10.217 34.742 1.00 20.15 203 MET C O 1
ATOM 3560 N N . ARG C 1 41 ? -2.505 -11.066 32.689 1.00 22.58 204 ARG C N 1
ATOM 3561 C CA . ARG C 1 41 ? -1.609 -9.987 32.274 1.00 25.98 204 ARG C CA 1
ATOM 3562 C C . ARG C 1 41 ? -1.821 -9.677 30.816 1.00 26.39 204 ARG C C 1
ATOM 3563 O O . ARG C 1 41 ? -1.654 -10.557 29.964 1.00 26.60 204 ARG C O 1
ATOM 3571 N N . ASP C 1 42 ? -2.242 -8.443 30.512 1.00 27.86 205 ASP C N 1
ATOM 3572 C CA . ASP C 1 42 ? -2.469 -8.033 29.105 1.00 29.17 205 ASP C CA 1
ATOM 3573 C C . ASP C 1 42 ? -3.448 -8.974 28.380 1.00 28.63 205 ASP C C 1
ATOM 3574 O O . ASP C 1 42 ? -3.228 -9.332 27.208 1.00 28.95 205 ASP C O 1
ATOM 3579 N N . GLY C 1 43 ? -4.503 -9.398 29.071 1.00 27.74 206 GLY C N 1
ATOM 3580 C CA . GLY C 1 43 ? -5.528 -10.268 28.457 1.00 26.96 206 GLY C CA 1
ATOM 3581 C C . GLY C 1 43 ? -5.194 -11.760 28.456 1.00 27.10 206 GLY C C 1
ATOM 3582 O O . GLY C 1 43 ? -6.005 -12.575 28.030 1.00 27.03 206 GLY C O 1
ATOM 3583 N N . LYS C 1 44 ? -4.013 -12.130 28.957 1.00 26.49 207 LYS C N 1
ATOM 3584 C CA . LYS C 1 44 ? -3.574 -13.545 28.956 1.00 25.78 207 LYS C CA 1
ATOM 3585 C C . LYS C 1 44 ? -3.395 -14.122 30.364 1.00 23.45 207 LYS C C 1
ATOM 3586 O O . LYS C 1 44 ? -2.887 -13.463 31.257 1.00 21.81 207 LYS C O 1
ATOM 3592 N N . LEU C 1 45 ? -3.841 -15.357 30.557 1.00 21.45 208 LEU C N 1
ATOM 3593 C CA . LEU C 1 45 ? -3.656 -16.043 31.821 1.00 20.93 208 LEU C CA 1
ATOM 3594 C C . LEU C 1 45 ? -2.196 -16.582 31.898 1.00 20.21 208 LEU C C 1
ATOM 3595 O O . LEU C 1 45 ? -1.750 -17.323 31.028 1.00 21.22 208 LEU C O 1
ATOM 3600 N N . CYS C 1 46 ? -1.434 -16.158 32.896 1.00 19.96 209 CYS C N 1
ATOM 3601 C CA . CYS C 1 46 ? 0.002 -16.492 32.945 1.00 18.26 209 CYS C CA 1
ATOM 3602 C C . CYS C 1 46 ? 0.331 -17.099 34.287 1.00 18.14 209 CYS C C 1
ATOM 3603 O O . CYS C 1 46 ? -0.246 -16.668 35.316 1.00 18.46 209 CYS C O 1
ATOM 3606 N N . LEU C 1 47 ? 1.274 -18.059 34.281 1.00 16.15 210 LEU C N 1
ATOM 3607 C CA . LEU C 1 47 ? 2.001 -18.518 35.455 1.00 16.21 210 LEU C CA 1
ATOM 3608 C C . LEU C 1 47 ? 3.257 -17.646 35.566 1.00 16.12 210 LEU C C 1
ATOM 3609 O O . LEU C 1 47 ? 3.990 -17.497 34.570 1.00 14.54 210 LEU C O 1
ATOM 3614 N N . MET C 1 48 ? 3.521 -17.093 36.756 1.00 15.67 211 MET C N 1
ATOM 3615 C CA . MET C 1 48 ? 4.742 -16.217 36.970 1.00 15.75 211 MET C CA 1
ATOM 3616 C C . MET C 1 48 ? 5.453 -16.589 38.220 1.00 14.88 211 MET C C 1
ATOM 3617 O O . MET C 1 48 ? 4.850 -17.162 39.118 1.00 15.78 211 MET C O 1
ATOM 3622 N N . TRP C 1 49 ? 6.741 -16.273 38.286 1.00 14.10 212 TRP C N 1
ATOM 3623 C CA . TRP C 1 49 ? 7.524 -16.518 39.486 1.00 14.10 212 TRP C CA 1
ATOM 3624 C C . TRP C 1 49 ? 8.595 -15.446 39.464 1.00 15.94 212 TRP C C 1
ATOM 3625 O O . TRP C 1 49 ? 8.920 -14.907 38.391 1.00 17.24 212 TRP C O 1
ATOM 3636 N N . ARG C 1 50 ? 9.127 -15.103 40.608 1.00 16.73 213 ARG C N 1
ATOM 3637 C CA . ARG C 1 50 ? 10.104 -14.004 40.655 1.00 18.16 213 ARG C CA 1
ATOM 3638 C C . ARG C 1 50 ? 11.493 -14.575 40.950 1.00 17.22 213 ARG C C 1
ATOM 3639 O O . ARG C 1 50 ? 11.638 -15.527 41.727 1.00 15.90 213 ARG C O 1
ATOM 3647 N N . VAL C 1 51 ? 12.508 -13.934 40.376 1.00 16.44 214 VAL C N 1
ATOM 3648 C CA . VAL C 1 51 ? 13.883 -14.264 40.684 1.00 17.00 214 VAL C CA 1
ATOM 3649 C C . VAL C 1 51 ? 14.715 -12.999 40.978 1.00 16.61 214 VAL C C 1
ATOM 3650 O O . VAL C 1 51 ? 14.428 -11.956 40.457 1.00 16.16 214 VAL C O 1
ATOM 3654 N N . GLY C 1 52 ? 15.730 -13.089 41.827 1.00 16.84 215 GLY C N 1
ATOM 3655 C CA . GLY C 1 52 ? 16.549 -11.935 42.116 1.00 18.29 215 GLY C CA 1
ATOM 3656 C C . GLY C 1 52 ? 17.956 -12.304 42.452 1.00 20.30 215 GLY C C 1
ATOM 3657 O O . GLY C 1 52 ? 18.278 -13.482 42.651 1.00 20.79 215 GLY C O 1
ATOM 3658 N N . ASN C 1 53 ? 18.814 -11.291 42.423 1.00 21.97 216 ASN C N 1
ATOM 3659 C CA . ASN C 1 53 ? 20.202 -11.418 42.832 1.00 23.75 216 ASN C CA 1
ATOM 3660 C C . ASN C 1 53 ? 20.323 -10.480 44.024 1.00 26.54 216 ASN C C 1
ATOM 3661 O O . ASN C 1 53 ? 20.131 -9.260 43.878 1.00 27.01 216 ASN C O 1
ATOM 3666 N N . LEU C 1 54 ? 20.553 -11.056 45.204 1.00 28.74 217 LEU C N 1
ATOM 3667 C CA . LEU C 1 54 ? 20.685 -10.317 46.478 1.00 31.20 217 LEU C CA 1
ATOM 3668 C C . LEU C 1 54 ? 21.908 -9.361 46.490 1.00 32.73 217 LEU C C 1
ATOM 3669 O O . LEU C 1 54 ? 22.025 -8.485 47.362 1.00 33.09 217 LEU C O 1
ATOM 3674 N N . GLN C 1 55 ? 22.809 -9.512 45.522 1.00 34.13 218 GLN C N 1
ATOM 3675 C CA . GLN C 1 55 ? 23.929 -8.572 45.443 1.00 36.17 218 GLN C CA 1
ATOM 3676 C C . GLN C 1 55 ? 24.169 -8.031 44.059 1.00 35.71 218 GLN C C 1
ATOM 3677 O O . GLN C 1 55 ? 23.530 -8.470 43.092 1.00 35.72 218 GLN C O 1
ATOM 3683 N N . LYS C 1 56 ? 25.046 -7.042 43.952 1.00 35.38 219 LYS C N 1
ATOM 3684 C CA . LYS C 1 56 ? 25.142 -6.320 42.699 1.00 35.70 219 LYS C CA 1
ATOM 3685 C C . LYS C 1 56 ? 26.184 -6.879 41.730 1.00 35.15 219 LYS C C 1
ATOM 3686 O O . LYS C 1 56 ? 26.952 -6.115 41.113 1.00 37.10 219 LYS C O 1
ATOM 3692 N N . SER C 1 57 ? 26.185 -8.196 41.556 1.00 32.99 220 SER C N 1
ATOM 3693 C CA . SER C 1 57 ? 27.145 -8.852 40.657 1.00 30.86 220 SER C CA 1
ATOM 3694 C C . SER C 1 57 ? 26.596 -8.952 39.241 1.00 29.48 220 SER C C 1
ATOM 3695 O O . SER C 1 57 ? 25.396 -8.780 39.025 1.00 29.30 220 SER C O 1
ATOM 3698 N N . HIS C 1 58 ? 27.473 -9.222 38.275 1.00 27.62 221 HIS C N 1
ATOM 3699 C CA . HIS C 1 58 ? 27.051 -9.404 36.879 1.00 27.13 221 HIS C CA 1
ATOM 3700 C C . HIS C 1 58 ? 26.787 -10.879 36.579 1.00 24.97 221 HIS C C 1
ATOM 3701 O O . HIS C 1 58 ? 27.747 -11.653 36.493 1.00 23.44 221 HIS C O 1
ATOM 3708 N N . LEU C 1 59 ? 25.517 -11.248 36.345 1.00 23.69 222 LEU C N 1
ATOM 3709 C CA . LEU C 1 59 ? 25.201 -12.608 35.925 1.00 21.77 222 LEU C CA 1
ATOM 3710 C C . LEU C 1 59 ? 25.231 -12.586 34.404 1.00 21.42 222 LEU C C 1
ATOM 3711 O O . LEU C 1 59 ? 24.283 -12.135 33.757 1.00 20.70 222 LEU C O 1
ATOM 3716 N N . VAL C 1 60 ? 26.325 -13.068 33.840 1.00 20.24 223 VAL C N 1
ATOM 3717 C CA . VAL C 1 60 ? 26.582 -12.936 32.406 1.00 19.94 223 VAL C CA 1
ATOM 3718 C C . VAL C 1 60 ? 25.860 -14.059 31.676 1.00 19.72 223 VAL C C 1
ATOM 3719 O O . VAL C 1 60 ? 25.836 -15.216 32.158 1.00 19.01 223 VAL C O 1
ATOM 3723 N N . GLU C 1 61 ? 25.248 -13.706 30.552 1.00 16.77 224 GLU C N 1
ATOM 3724 C CA . GLU C 1 61 ? 24.526 -14.673 29.729 1.00 18.88 224 GLU C CA 1
ATOM 3725 C C . GLU C 1 61 ? 23.503 -15.476 30.567 1.00 18.05 224 GLU C C 1
ATOM 3726 O O . GLU C 1 61 ? 23.428 -16.704 30.513 1.00 17.16 224 GLU C O 1
ATOM 3732 N N . ALA C 1 62 ? 22.722 -14.724 31.337 1.00 16.65 225 ALA C N 1
ATOM 3733 C CA . ALA C 1 62 ? 21.718 -15.300 32.230 1.00 16.13 225 ALA C CA 1
ATOM 3734 C C . ALA C 1 62 ? 20.507 -15.678 31.402 1.00 16.09 225 ALA C C 1
ATOM 3735 O O . ALA C 1 62 ? 20.098 -14.933 30.491 1.00 15.35 225 ALA C O 1
ATOM 3737 N N . HIS C 1 63 ? 19.918 -16.837 31.720 1.00 15.04 226 HIS C N 1
ATOM 3738 C CA . HIS C 1 63 ? 18.706 -17.238 31.083 1.00 15.16 226 HIS C CA 1
ATOM 3739 C C . HIS C 1 63 ? 17.946 -18.201 32.033 1.00 14.50 226 HIS C C 1
ATOM 3740 O O . HIS C 1 63 ? 18.525 -18.795 32.922 1.00 15.89 226 HIS C O 1
ATOM 3747 N N . VAL C 1 64 ? 16.646 -18.309 31.810 1.00 14.88 227 VAL C N 1
ATOM 3748 C CA . VAL C 1 64 ? 15.743 -19.058 32.683 1.00 15.09 227 VAL C CA 1
ATOM 3749 C C . VAL C 1 64 ? 15.089 -20.227 31.954 1.00 14.65 227 VAL C C 1
ATOM 3750 O O . VAL C 1 64 ? 14.918 -20.179 30.765 1.00 14.67 227 VAL C O 1
ATOM 3754 N N . ARG C 1 65 ? 14.741 -21.290 32.695 1.00 15.08 228 ARG C N 1
ATOM 3755 C CA . ARG C 1 65 ? 13.932 -22.371 32.165 1.00 14.78 228 ARG C CA 1
ATOM 3756 C C . ARG C 1 65 ? 12.994 -22.827 33.256 1.00 15.63 228 ARG C C 1
ATOM 3757 O O . ARG C 1 65 ? 13.187 -22.524 34.443 1.00 15.35 228 ARG C O 1
ATOM 3765 N N . ALA C 1 66 ? 11.988 -23.590 32.855 1.00 16.02 229 ALA C N 1
ATOM 3766 C CA . ALA C 1 66 ? 11.078 -24.187 33.814 1.00 16.26 229 ALA C CA 1
ATOM 3767 C C . ALA C 1 66 ? 10.625 -25.500 33.210 1.00 16.05 229 ALA C C 1
ATOM 3768 O O . ALA C 1 66 ? 10.552 -25.602 31.981 1.00 15.76 229 ALA C O 1
ATOM 3770 N N . GLN C 1 67 ? 10.424 -26.528 34.048 1.00 15.63 230 GLN C N 1
ATOM 3771 C CA . GLN C 1 67 ? 9.953 -27.817 33.553 1.00 15.94 230 GLN C CA 1
ATOM 3772 C C . GLN C 1 67 ? 8.858 -28.342 34.469 1.00 16.48 230 GLN C C 1
ATOM 3773 O O . GLN C 1 67 ? 8.985 -28.233 35.664 1.00 15.69 230 GLN C O 1
ATOM 3779 N N . LEU C 1 68 ? 7.800 -28.898 33.888 1.00 17.00 231 LEU C N 1
ATOM 3780 C CA . LEU C 1 68 ? 6.861 -29.713 34.633 1.00 19.63 231 LEU C CA 1
ATOM 3781 C C . LEU C 1 68 ? 7.429 -31.137 34.801 1.00 20.53 231 LEU C C 1
ATOM 3782 O O . LEU C 1 68 ? 7.838 -31.779 33.810 1.00 19.57 231 LEU C O 1
ATOM 3787 N N . LEU C 1 69 ? 7.460 -31.617 36.043 1.00 20.67 232 LEU C N 1
ATOM 3788 C CA . LEU C 1 69 ? 7.971 -32.933 36.387 1.00 22.88 232 LEU C CA 1
ATOM 3789 C C . LEU C 1 69 ? 6.817 -33.866 36.723 1.00 23.83 232 LEU C C 1
ATOM 3790 O O . LEU C 1 69 ? 5.992 -33.548 37.585 1.00 24.10 232 LEU C O 1
ATOM 3795 N N . LYS C 1 70 ? 6.766 -34.998 36.027 1.00 24.27 233 LYS C N 1
ATOM 3796 C CA . LYS C 1 70 ? 5.723 -36.003 36.245 1.00 24.01 233 LYS C CA 1
ATOM 3797 C C . LYS C 1 70 ? 6.130 -37.342 35.670 1.00 23.86 233 LYS C C 1
ATOM 3798 O O . LYS C 1 70 ? 7.017 -37.432 34.804 1.00 23.47 233 LYS C O 1
ATOM 3804 N N . SER C 1 71 ? 5.454 -38.394 36.133 1.00 23.32 234 SER C N 1
ATOM 3805 C CA . SER C 1 71 ? 5.646 -39.703 35.538 1.00 23.81 234 SER C CA 1
ATOM 3806 C C . SER C 1 71 ? 4.664 -39.814 34.401 1.00 23.50 234 SER C C 1
ATOM 3807 O O . SER C 1 71 ? 3.663 -39.073 34.327 1.00 24.45 234 SER C O 1
ATOM 3810 N N . ARG C 1 72 ? 4.934 -40.728 33.483 1.00 24.22 235 ARG C N 1
ATOM 3811 C CA . ARG C 1 72 ? 4.063 -40.882 32.326 1.00 23.19 235 ARG C CA 1
ATOM 3812 C C . ARG C 1 72 ? 4.071 -42.323 31.836 1.00 22.21 235 ARG C C 1
ATOM 3813 O O . ARG C 1 72 ? 5.097 -43.002 31.943 1.00 20.99 235 ARG C O 1
ATOM 3821 N N . ILE C 1 73 ? 2.947 -42.755 31.271 1.00 21.01 236 ILE C N 1
ATOM 3822 C CA . ILE C 1 73 ? 2.847 -44.047 30.565 1.00 21.77 236 ILE C CA 1
ATOM 3823 C C . ILE C 1 73 ? 2.628 -43.780 29.088 1.00 20.85 236 ILE C C 1
ATOM 3824 O O . ILE C 1 73 ? 1.692 -43.095 28.742 1.00 22.29 236 ILE C O 1
ATOM 3829 N N . THR C 1 74 ? 3.476 -44.320 28.209 1.00 21.02 237 THR C N 1
ATOM 3830 C CA . THR C 1 74 ? 3.267 -44.163 26.780 1.00 21.36 237 THR C CA 1
ATOM 3831 C C . THR C 1 74 ? 2.151 -45.094 26.295 1.00 22.69 237 THR C C 1
ATOM 3832 O O . THR C 1 74 ? 1.791 -46.074 26.992 1.00 23.60 237 THR C O 1
ATOM 3836 N N . SER C 1 75 ? 1.658 -44.823 25.093 1.00 23.30 238 SER C N 1
ATOM 3837 C CA . SER C 1 75 ? 0.661 -45.679 24.429 1.00 25.63 238 SER C CA 1
ATOM 3838 C C . SER C 1 75 ? 1.090 -47.140 24.274 1.00 25.21 238 SER C C 1
ATOM 3839 O O . SER C 1 75 ? 0.241 -48.023 24.210 1.00 23.86 238 SER C O 1
ATOM 3842 N N . GLU C 1 76 ? 2.406 -47.387 24.223 1.00 24.74 239 GLU C N 1
ATOM 3843 C CA . GLU C 1 76 ? 2.947 -48.754 24.148 1.00 24.29 239 GLU C CA 1
ATOM 3844 C C . GLU C 1 76 ? 3.025 -49.415 25.514 1.00 23.49 239 GLU C C 1
ATOM 3845 O O . GLU C 1 76 ? 3.507 -50.539 25.613 1.00 21.91 239 GLU C O 1
ATOM 3851 N N . GLY C 1 77 ? 2.617 -48.699 26.568 1.00 22.31 240 GLY C N 1
ATOM 3852 C CA . GLY C 1 77 ? 2.673 -49.258 27.916 1.00 21.40 240 GLY C CA 1
ATOM 3853 C C . GLY C 1 77 ? 3.990 -49.042 28.613 1.00 20.85 240 GLY C C 1
ATOM 3854 O O . GLY C 1 77 ? 4.220 -49.614 29.660 1.00 20.52 240 GLY C O 1
ATOM 3855 N N . GLU C 1 78 ? 4.876 -48.193 28.059 1.00 20.00 241 GLU C N 1
ATOM 3856 C CA . GLU C 1 78 ? 6.133 -47.932 28.731 1.00 19.76 241 GLU C CA 1
ATOM 3857 C C . GLU C 1 78 ? 5.951 -46.943 29.887 1.00 19.52 241 GLU C C 1
ATOM 3858 O O . GLU C 1 78 ? 5.389 -45.885 29.709 1.00 20.10 241 GLU C O 1
ATOM 3864 N N . TYR C 1 79 ? 6.478 -47.290 31.054 1.00 20.57 242 TYR C N 1
ATOM 3865 C CA . TYR C 1 79 ? 6.421 -46.453 32.244 1.00 20.58 242 TYR C CA 1
ATOM 3866 C C . TYR C 1 79 ? 7.678 -45.572 32.291 1.00 21.18 242 TYR C C 1
ATOM 3867 O O . TYR C 1 79 ? 8.809 -46.094 32.275 1.00 19.47 242 TYR C O 1
ATOM 3876 N N . ILE C 1 80 ? 7.452 -44.253 32.395 1.00 21.04 243 ILE C N 1
ATOM 3877 C CA . ILE C 1 80 ? 8.518 -43.238 32.451 1.00 19.95 243 ILE C CA 1
ATOM 3878 C C . ILE C 1 80 ? 8.449 -42.602 33.800 1.00 19.60 243 ILE C C 1
ATOM 3879 O O . ILE C 1 80 ? 7.454 -41.961 34.103 1.00 19.86 243 ILE C O 1
ATOM 3884 N N . PRO C 1 81 ? 9.430 -42.888 34.682 1.00 19.01 244 PRO C N 1
ATOM 3885 C CA . PRO C 1 81 ? 9.384 -42.406 36.045 1.00 18.75 244 PRO C CA 1
ATOM 3886 C C . PRO C 1 81 ? 9.421 -40.895 36.113 1.00 19.72 244 PRO C C 1
ATOM 3887 O O . PRO C 1 81 ? 8.796 -40.294 36.990 1.00 19.37 244 PRO C O 1
ATOM 3891 N N . LEU C 1 82 ? 10.221 -40.285 35.248 1.00 19.56 245 LEU C N 1
ATOM 3892 C CA . LEU C 1 82 ? 10.377 -38.846 35.249 1.00 21.13 245 LEU C CA 1
ATOM 3893 C C . LEU C 1 82 ? 10.426 -38.289 33.839 1.00 21.48 245 LEU C C 1
ATOM 3894 O O . LEU C 1 82 ? 11.415 -38.445 33.107 1.00 22.30 245 LEU C O 1
ATOM 3899 N N . ASP C 1 83 ? 9.310 -37.701 33.443 1.00 21.77 246 ASP C N 1
ATOM 3900 C CA . ASP C 1 83 ? 9.230 -36.974 32.217 1.00 22.66 246 ASP C CA 1
ATOM 3901 C C . ASP C 1 83 ? 9.435 -35.476 32.582 1.00 22.85 246 ASP C C 1
ATOM 3902 O O . ASP C 1 83 ? 8.708 -34.931 33.433 1.00 21.34 246 ASP C O 1
ATOM 3907 N N . GLN C 1 84 ? 10.418 -34.837 31.955 1.00 21.73 247 GLN C N 1
ATOM 3908 C CA . GLN C 1 84 ? 10.776 -33.471 32.296 1.00 22.43 247 GLN C CA 1
ATOM 3909 C C . GLN C 1 84 ? 10.334 -32.651 31.128 1.00 24.09 247 GLN C C 1
ATOM 3910 O O . GLN C 1 84 ? 11.018 -32.624 30.109 1.00 24.44 247 GLN C O 1
ATOM 3916 N N . ILE C 1 85 ? 9.199 -31.964 31.274 1.00 23.61 248 ILE C N 1
ATOM 3917 C CA . ILE C 1 85 ? 8.553 -31.262 30.152 1.00 24.63 248 ILE C CA 1
ATOM 3918 C C . ILE C 1 85 ? 8.870 -29.775 30.235 1.00 23.85 248 ILE C C 1
ATOM 3919 O O . ILE C 1 85 ? 8.415 -29.112 31.174 1.00 22.25 248 ILE C O 1
ATOM 3924 N N . ASP C 1 86 ? 9.667 -29.250 29.295 1.00 23.38 249 ASP C N 1
ATOM 3925 C CA . ASP C 1 86 ? 9.983 -27.820 29.311 1.00 24.78 249 ASP C CA 1
ATOM 3926 C C . ASP C 1 86 ? 8.749 -26.992 29.035 1.00 24.24 249 ASP C C 1
ATOM 3927 O O . ASP C 1 86 ? 7.927 -27.356 28.254 1.00 25.73 249 ASP C O 1
ATOM 3932 N N . ILE C 1 87 ? 8.647 -25.912 29.763 1.00 22.85 250 ILE C N 1
ATOM 3933 C CA . ILE C 1 87 ? 7.596 -24.945 29.720 1.00 24.38 250 ILE C CA 1
ATOM 3934 C C . ILE C 1 87 ? 8.163 -23.656 29.086 1.00 23.10 250 ILE C C 1
ATOM 3935 O O . ILE C 1 87 ? 9.289 -23.194 29.422 1.00 23.21 250 ILE C O 1
ATOM 3940 N N . ASN C 1 88 ? 7.386 -23.090 28.179 1.00 21.15 251 ASN C N 1
ATOM 3941 C CA . ASN C 1 88 ? 7.838 -21.962 27.365 1.00 20.76 251 ASN C CA 1
ATOM 3942 C C . ASN C 1 88 ? 8.008 -20.669 28.172 1.00 19.74 251 ASN C C 1
ATOM 3943 O O . ASN C 1 88 ? 7.033 -20.099 28.679 1.00 20.84 251 ASN C O 1
ATOM 3948 N N . VAL C 1 89 ? 9.256 -20.201 28.286 1.00 18.06 252 VAL C N 1
ATOM 3949 C CA . VAL C 1 89 ? 9.540 -18.878 28.852 1.00 18.00 252 VAL C CA 1
ATOM 3950 C C . VAL C 1 89 ? 10.350 -18.025 27.838 1.00 17.68 252 VAL C C 1
ATOM 3951 O O . VAL C 1 89 ? 11.115 -17.143 28.195 1.00 18.94 252 VAL C O 1
ATOM 3955 N N . GLY C 1 90 ? 10.218 -18.345 26.575 1.00 18.09 253 GLY C N 1
ATOM 3956 C CA . GLY C 1 90 ? 10.747 -17.469 25.558 1.00 18.19 253 GLY C CA 1
ATOM 3957 C C . GLY C 1 90 ? 11.991 -17.925 24.809 1.00 18.36 253 GLY C C 1
ATOM 3958 O O . GLY C 1 90 ? 12.584 -17.122 24.049 1.00 17.09 253 GLY C O 1
ATOM 3959 N N . PHE C 1 91 ? 12.376 -19.190 24.964 1.00 18.07 254 PHE C N 1
ATOM 3960 C CA . PHE C 1 91 ? 13.567 -19.682 24.239 1.00 19.08 254 PHE C CA 1
ATOM 3961 C C . PHE C 1 91 ? 13.607 -19.328 22.754 1.00 19.69 254 PHE C C 1
ATOM 3962 O O . PHE C 1 91 ? 14.607 -18.818 22.223 1.00 18.22 254 PHE C O 1
ATOM 3970 N N . ASP C 1 92 ? 12.511 -19.584 22.069 1.00 20.88 255 ASP C N 1
ATOM 3971 C CA . ASP C 1 92 ? 12.581 -19.491 20.629 1.00 23.03 255 ASP C CA 1
ATOM 3972 C C . ASP C 1 92 ? 12.749 -18.045 20.136 1.00 21.54 255 ASP C C 1
ATOM 3973 O O . ASP C 1 92 ? 13.290 -17.834 19.063 1.00 19.13 255 ASP C O 1
ATOM 3978 N N . SER C 1 93 ? 12.357 -17.048 20.932 1.00 20.26 256 SER C N 1
ATOM 3979 C CA . SER C 1 93 ? 12.572 -15.652 20.499 1.00 19.67 256 SER C CA 1
ATOM 3980 C C . SER C 1 93 ? 13.745 -15.005 21.203 1.00 19.37 256 SER C C 1
ATOM 3981 O O . SER C 1 93 ? 14.105 -13.868 20.891 1.00 20.50 256 SER C O 1
ATOM 3984 N N . GLY C 1 94 ? 14.384 -15.697 22.145 1.00 17.10 257 GLY C N 1
ATOM 3985 C CA . GLY C 1 94 ? 15.506 -15.122 22.849 1.00 15.88 257 GLY C CA 1
ATOM 3986 C C . GLY C 1 94 ? 15.156 -14.375 24.152 1.00 16.99 257 GLY C C 1
ATOM 3987 O O . GLY C 1 94 ? 16.024 -13.872 24.838 1.00 15.42 257 GLY C O 1
ATOM 3988 N N . ILE C 1 95 ? 13.881 -14.318 24.500 1.00 17.09 258 ILE C N 1
ATOM 3989 C CA . ILE C 1 95 ? 13.469 -13.553 25.690 1.00 18.40 258 ILE C CA 1
ATOM 3990 C C . ILE C 1 95 ? 13.485 -14.374 26.984 1.00 18.19 258 ILE C C 1
ATOM 3991 O O . ILE C 1 95 ? 13.151 -13.845 28.045 1.00 18.17 258 ILE C O 1
ATOM 3996 N N . ASP C 1 96 ? 13.916 -15.653 26.905 1.00 18.12 259 ASP C N 1
ATOM 3997 C CA . ASP C 1 96 ? 14.360 -16.442 28.100 1.00 17.98 259 ASP C CA 1
ATOM 3998 C C . ASP C 1 96 ? 15.706 -15.870 28.638 1.00 16.68 259 ASP C C 1
ATOM 3999 O O . ASP C 1 96 ? 16.141 -16.184 29.745 1.00 16.38 259 ASP C O 1
ATOM 4004 N N . ARG C 1 97 ? 16.376 -15.031 27.838 1.00 15.86 260 ARG C N 1
ATOM 4005 C CA . ARG C 1 97 ? 17.661 -14.483 28.233 1.00 15.66 260 ARG C CA 1
ATOM 4006 C C . ARG C 1 97 ? 17.334 -13.224 29.014 1.00 16.50 260 ARG C C 1
ATOM 4007 O O . ARG C 1 97 ? 16.540 -12.380 28.522 1.00 17.75 260 ARG C O 1
ATOM 4015 N N . ILE C 1 98 ? 17.914 -13.054 30.181 1.00 15.77 261 ILE C N 1
ATOM 4016 C CA . ILE C 1 98 ? 17.503 -11.877 30.990 1.00 17.08 261 ILE C CA 1
ATOM 4017 C C . ILE C 1 98 ? 18.678 -11.001 31.341 1.00 16.91 261 ILE C C 1
ATOM 4018 O O . ILE C 1 98 ? 19.819 -11.437 31.290 1.00 16.93 261 ILE C O 1
ATOM 4023 N N . PHE C 1 99 ? 18.378 -9.748 31.659 1.00 17.53 262 PHE C N 1
ATOM 4024 C CA . PHE C 1 99 ? 19.397 -8.839 32.174 1.00 17.14 262 PHE C CA 1
ATOM 4025 C C . PHE C 1 99 ? 18.978 -8.493 33.605 1.00 18.76 262 PHE C C 1
ATOM 4026 O O . PHE C 1 99 ? 18.054 -7.676 33.809 1.00 18.79 262 PHE C O 1
ATOM 4034 N N . LEU C 1 100 ? 19.648 -9.126 34.568 1.00 18.50 263 LEU C N 1
ATOM 4035 C CA . LEU C 1 100 ? 19.176 -9.215 35.937 1.00 19.18 263 LEU C CA 1
ATOM 4036 C C . LEU C 1 100 ? 19.841 -8.134 36.780 1.00 19.59 263 LEU C C 1
ATOM 4037 O O . LEU C 1 100 ? 21.029 -8.224 37.071 1.00 18.34 263 LEU C O 1
ATOM 4042 N N . VAL C 1 101 ? 19.072 -7.111 37.132 1.00 18.38 264 VAL C N 1
ATOM 4043 C CA . VAL C 1 101 ? 19.562 -6.106 38.064 1.00 21.38 264 VAL C CA 1
ATOM 4044 C C . VAL C 1 101 ? 18.684 -6.197 39.307 1.00 20.56 264 VAL C C 1
ATOM 4045 O O . VAL C 1 101 ? 19.068 -6.789 40.329 1.00 21.06 264 VAL C O 1
ATOM 4049 N N . SER C 1 102 ? 17.484 -5.661 39.181 1.00 20.72 265 SER C N 1
ATOM 4050 C CA . SER C 1 102 ? 16.476 -5.784 40.220 1.00 21.31 265 SER C CA 1
ATOM 4051 C C . SER C 1 102 ? 15.548 -6.975 39.892 1.00 19.97 265 SER C C 1
ATOM 4052 O O . SER C 1 102 ? 15.562 -7.459 38.736 1.00 20.78 265 SER C O 1
ATOM 4055 N N . PRO C 1 103 ? 14.840 -7.527 40.917 1.00 18.79 266 PRO C N 1
ATOM 4056 C CA . PRO C 1 103 ? 14.129 -8.780 40.757 1.00 17.50 266 PRO C CA 1
ATOM 4057 C C . PRO C 1 103 ? 13.218 -8.773 39.557 1.00 17.85 266 PRO C C 1
ATOM 4058 O O . PRO C 1 103 ? 12.496 -7.798 39.341 1.00 16.59 266 PRO C O 1
ATOM 4062 N N . ILE C 1 104 ? 13.270 -9.850 38.780 1.00 15.59 267 ILE C N 1
ATOM 4063 C CA . ILE C 1 104 ? 12.470 -9.969 37.592 1.00 16.70 267 ILE C CA 1
ATOM 4064 C C . ILE C 1 104 ? 11.323 -10.993 37.771 1.00 16.47 267 ILE C C 1
ATOM 4065 O O . ILE C 1 104 ? 11.525 -12.082 38.289 1.00 18.27 267 ILE C O 1
ATOM 4070 N N . THR C 1 105 ? 10.134 -10.649 37.317 1.00 16.71 268 THR C N 1
ATOM 4071 C CA . THR C 1 105 ? 9.029 -11.606 37.292 1.00 16.14 268 THR C CA 1
ATOM 4072 C C . THR C 1 105 ? 9.055 -12.353 35.957 1.00 16.62 268 THR C C 1
ATOM 4073 O O . THR C 1 105 ? 8.831 -11.761 34.883 1.00 16.17 268 THR C O 1
ATOM 4077 N N . ILE C 1 106 ? 9.349 -13.647 36.025 1.00 15.94 269 ILE C N 1
ATOM 4078 C CA . ILE C 1 106 ? 9.402 -14.522 34.841 1.00 16.30 269 ILE C CA 1
ATOM 4079 C C . ILE C 1 106 ? 7.984 -14.954 34.492 1.00 17.32 269 ILE C C 1
ATOM 4080 O O . ILE C 1 106 ? 7.169 -15.245 35.359 1.00 17.98 269 ILE C O 1
ATOM 4085 N N . VAL C 1 107 ? 7.662 -14.933 33.213 1.00 18.18 270 VAL C N 1
ATOM 4086 C CA . VAL C 1 107 ? 6.289 -15.105 32.758 1.00 19.45 270 VAL C CA 1
ATOM 4087 C C . VAL C 1 107 ? 6.129 -16.283 31.769 1.00 19.64 270 VAL C C 1
ATOM 4088 O O . VAL C 1 107 ? 6.759 -16.301 30.700 1.00 19.43 270 VAL C O 1
ATOM 4092 N N . HIS C 1 108 ? 5.304 -17.261 32.137 1.00 18.62 271 HIS C N 1
ATOM 4093 C CA . HIS C 1 108 ? 4.863 -18.299 31.205 1.00 18.74 271 HIS C CA 1
ATOM 4094 C C . HIS C 1 108 ? 3.419 -18.029 30.781 1.00 19.34 271 HIS C C 1
ATOM 4095 O O . HIS C 1 108 ? 2.504 -18.148 31.596 1.00 19.20 271 HIS C O 1
ATOM 4102 N N . GLU C 1 109 ? 3.202 -17.706 29.512 1.00 19.90 272 GLU C N 1
ATOM 4103 C CA . GLU C 1 109 ? 1.831 -17.489 29.023 1.00 21.90 272 GLU C CA 1
ATOM 4104 C C . GLU C 1 109 ? 1.129 -18.809 28.884 1.00 21.52 272 GLU C C 1
ATOM 4105 O O . GLU C 1 109 ? 1.638 -19.701 28.233 1.00 22.15 272 GLU C O 1
ATOM 4111 N N . ILE C 1 110 ? -0.053 -18.963 29.483 1.00 23.27 273 ILE C N 1
ATOM 4112 C CA . ILE C 1 110 ? -0.729 -20.253 29.421 1.00 22.47 273 ILE C CA 1
ATOM 4113 C C . ILE C 1 110 ? -1.564 -20.249 28.148 1.00 23.80 273 ILE C C 1
ATOM 4114 O O . ILE C 1 110 ? -2.714 -19.771 28.122 1.00 23.94 273 ILE C O 1
ATOM 4119 N N . ASP C 1 111 ? -0.949 -20.705 27.072 1.00 24.31 274 ASP C N 1
ATOM 4120 C CA . ASP C 1 111 ? -1.620 -20.768 25.786 1.00 26.03 274 ASP C CA 1
ATOM 4121 C C . ASP C 1 111 ? -1.914 -22.209 25.369 1.00 26.80 274 ASP C C 1
ATOM 4122 O O . ASP C 1 111 ? -1.700 -23.139 26.163 1.00 27.03 274 ASP C O 1
ATOM 4127 N N . GLU C 1 112 ? -2.399 -22.420 24.148 1.00 28.29 275 GLU C N 1
ATOM 4128 C CA . GLU C 1 112 ? -2.786 -23.795 23.755 1.00 30.28 275 GLU C CA 1
ATOM 4129 C C . GLU C 1 112 ? -1.652 -24.809 23.850 1.00 29.86 275 GLU C C 1
ATOM 4130 O O . GLU C 1 112 ? -1.922 -25.982 24.065 1.00 29.24 275 GLU C O 1
ATOM 4136 N N . ASP C 1 113 ? -0.393 -24.357 23.775 1.00 29.01 276 ASP C N 1
ATOM 4137 C CA . ASP C 1 113 ? 0.764 -25.264 23.890 1.00 28.50 276 ASP C CA 1
ATOM 4138 C C . ASP C 1 113 ? 1.252 -25.489 25.324 1.00 27.58 276 ASP C C 1
ATOM 4139 O O . ASP C 1 113 ? 2.150 -26.330 25.588 1.00 28.11 276 ASP C O 1
ATOM 4144 N N . SER C 1 114 ? 0.680 -24.750 26.277 1.00 25.88 277 SER C N 1
ATOM 4145 C CA . SER C 1 114 ? 1.090 -24.913 27.631 1.00 23.48 277 SER C CA 1
ATOM 4146 C C . SER C 1 114 ? 0.482 -26.174 28.248 1.00 24.69 277 SER C C 1
ATOM 4147 O O . SER C 1 114 ? -0.714 -26.446 28.062 1.00 24.17 277 SER C O 1
ATOM 4150 N N . PRO C 1 115 ? 1.285 -26.900 29.055 1.00 24.63 278 PRO C N 1
ATOM 4151 C CA . PRO C 1 115 ? 0.822 -28.013 29.879 1.00 24.92 278 PRO C CA 1
ATOM 4152 C C . PRO C 1 115 ? -0.306 -27.598 30.798 1.00 25.46 278 PRO C C 1
ATOM 4153 O O . PRO C 1 115 ? -1.026 -28.448 31.292 1.00 26.16 278 PRO C O 1
ATOM 4157 N N . LEU C 1 116 ? -0.462 -26.304 31.048 1.00 25.13 279 LEU C N 1
ATOM 4158 C CA . LEU C 1 116 ? -1.472 -25.858 31.996 1.00 25.10 279 LEU C CA 1
ATOM 4159 C C . LEU C 1 116 ? -2.769 -25.357 31.340 1.00 24.78 279 LEU C C 1
ATOM 4160 O O . LEU C 1 116 ? -3.691 -24.946 32.043 1.00 23.40 279 LEU C O 1
ATOM 4165 N N . TYR C 1 117 ? -2.809 -25.342 30.007 1.00 24.43 280 TYR C N 1
ATOM 4166 C CA . TYR C 1 117 ? -3.947 -24.798 29.248 1.00 25.65 280 TYR C CA 1
ATOM 4167 C C . TYR C 1 117 ? -5.331 -25.202 29.793 1.00 26.86 280 TYR C C 1
ATOM 4168 O O . TYR C 1 117 ? -6.233 -24.370 29.882 1.00 26.27 280 TYR C O 1
ATOM 4177 N N . ASP C 1 118 ? -5.473 -26.449 30.238 1.00 28.10 281 ASP C N 1
ATOM 4178 C CA . ASP C 1 118 ? -6.775 -26.914 30.651 1.00 30.31 281 ASP C CA 1
ATOM 4179 C C . ASP C 1 118 ? -7.036 -26.846 32.155 1.00 30.17 281 ASP C C 1
ATOM 4180 O O . ASP C 1 118 ? -8.056 -27.339 32.610 1.00 29.86 281 ASP C O 1
ATOM 4185 N N . LEU C 1 119 ? -6.149 -26.210 32.926 1.00 29.36 282 LEU C N 1
ATOM 4186 C CA . LEU C 1 119 ? -6.293 -26.206 34.373 1.00 29.22 282 LEU C CA 1
ATOM 4187 C C . LEU C 1 119 ? -6.951 -24.933 34.929 1.00 28.49 282 LEU C C 1
ATOM 4188 O O . LEU C 1 119 ? -6.485 -23.831 34.691 1.00 27.13 282 LEU C O 1
ATOM 4193 N N . SER C 1 120 ? -8.054 -25.131 35.653 1.00 27.06 283 SER C N 1
ATOM 4194 C CA . SER C 1 120 ? -8.802 -24.098 36.356 1.00 25.13 283 SER C CA 1
ATOM 4195 C C . SER C 1 120 ? -8.238 -24.020 37.757 1.00 25.00 283 SER C C 1
ATOM 4196 O O . SER C 1 120 ? -7.390 -24.825 38.099 1.00 23.46 283 SER C O 1
ATOM 4199 N N . LYS C 1 121 ? -8.684 -23.047 38.565 1.00 25.78 284 LYS C N 1
ATOM 4200 C CA . LYS C 1 121 ? -8.231 -22.919 39.949 1.00 27.75 284 LYS C CA 1
ATOM 4201 C C . LYS C 1 121 ? -8.529 -24.191 40.769 1.00 28.80 284 LYS C C 1
ATOM 4202 O O . LYS C 1 121 ? -7.694 -24.639 41.578 1.00 27.18 284 LYS C O 1
ATOM 4208 N N . GLN C 1 122 ? -9.725 -24.749 40.560 1.00 30.77 285 GLN C N 1
ATOM 4209 C CA . GLN C 1 122 ? -10.121 -26.006 41.220 1.00 33.74 285 GLN C CA 1
ATOM 4210 C C . GLN C 1 122 ? -9.173 -27.160 40.864 1.00 34.31 285 GLN C C 1
ATOM 4211 O O . GLN C 1 122 ? -8.755 -27.899 41.750 1.00 35.26 285 GLN C O 1
ATOM 4217 N N . ASP C 1 123 ? -8.829 -27.295 39.578 1.00 34.73 286 ASP C N 1
ATOM 4218 C CA . ASP C 1 123 ? -7.906 -28.313 39.088 1.00 35.29 286 ASP C CA 1
ATOM 4219 C C . ASP C 1 123 ? -6.583 -28.172 39.822 1.00 35.92 286 ASP C C 1
ATOM 4220 O O . ASP C 1 123 ? -6.105 -29.129 40.444 1.00 36.19 286 ASP C O 1
ATOM 4225 N N . ILE C 1 124 ? -6.000 -26.967 39.775 1.00 36.03 287 ILE C N 1
ATOM 4226 C CA . ILE C 1 124 ? -4.738 -26.714 40.483 1.00 36.15 287 ILE C CA 1
ATOM 4227 C C . ILE C 1 124 ? -4.846 -27.055 41.987 1.00 35.98 287 ILE C C 1
ATOM 4228 O O . ILE C 1 124 ? -3.958 -27.684 42.522 1.00 34.78 287 ILE C O 1
ATOM 4233 N N . ASP C 1 125 ? -5.932 -26.634 42.642 1.00 37.17 288 ASP C N 1
ATOM 4234 C CA . ASP C 1 125 ? -6.190 -26.956 44.068 1.00 38.43 288 ASP C CA 1
ATOM 4235 C C . ASP C 1 125 ? -6.103 -28.463 44.345 1.00 39.00 288 ASP C C 1
ATOM 4236 O O . ASP C 1 125 ? -5.709 -28.886 45.418 1.00 39.03 288 ASP C O 1
ATOM 4241 N N . ASN C 1 126 ? -6.458 -29.264 43.349 1.00 38.79 289 ASN C N 1
ATOM 4242 C CA . ASN C 1 126 ? -6.499 -30.706 43.472 1.00 39.14 289 ASN C CA 1
ATOM 4243 C C . ASN C 1 126 ? -5.272 -31.426 42.970 1.00 37.69 289 ASN C C 1
ATOM 4244 O O . ASN C 1 126 ? -5.257 -32.635 42.992 1.00 37.27 289 ASN C O 1
ATOM 4249 N N . ALA C 1 127 ? -4.290 -30.707 42.431 1.00 36.80 290 ALA C N 1
ATOM 4250 C CA . ALA C 1 127 ? -3.270 -31.366 41.607 1.00 35.12 290 ALA C CA 1
ATOM 4251 C C . ALA C 1 127 ? -2.022 -31.652 42.418 1.00 33.88 290 ALA C C 1
ATOM 4252 O O . ALA C 1 127 ? -1.886 -31.145 43.541 1.00 33.39 290 ALA C O 1
ATOM 4254 N N . ASP C 1 128 ? -1.130 -32.493 41.879 1.00 32.78 291 ASP C N 1
ATOM 4255 C CA . ASP C 1 128 ? 0.053 -32.890 42.643 1.00 32.50 291 ASP C CA 1
ATOM 4256 C C . ASP C 1 128 ? 1.378 -32.672 41.903 1.00 31.15 291 ASP C C 1
ATOM 4257 O O . ASP C 1 128 ? 2.442 -33.180 42.331 1.00 31.99 291 ASP C O 1
ATOM 4262 N N . PHE C 1 129 ? 1.328 -31.900 40.822 1.00 27.64 292 PHE C N 1
ATOM 4263 C CA . PHE C 1 129 ? 2.474 -31.797 39.923 1.00 25.77 292 PHE C CA 1
ATOM 4264 C C . PHE C 1 129 ? 3.530 -30.894 40.544 1.00 22.81 292 PHE C C 1
ATOM 4265 O O . PHE C 1 129 ? 3.274 -30.262 41.559 1.00 21.19 292 PHE C O 1
ATOM 4273 N N . GLU C 1 130 ? 4.716 -30.870 39.929 1.00 21.56 293 GLU C N 1
ATOM 4274 C CA . GLU C 1 130 ? 5.824 -30.072 40.411 1.00 18.74 293 GLU C CA 1
ATOM 4275 C C . GLU C 1 130 ? 6.467 -29.337 39.231 1.00 18.52 293 GLU C C 1
ATOM 4276 O O . GLU C 1 130 ? 6.734 -29.944 38.163 1.00 18.22 293 GLU C O 1
ATOM 4282 N N . ILE C 1 131 ? 6.655 -28.029 39.398 1.00 17.12 294 ILE C N 1
ATOM 4283 C CA . ILE C 1 131 ? 7.353 -27.214 38.389 1.00 17.67 294 ILE C CA 1
ATOM 4284 C C . ILE C 1 131 ? 8.727 -26.828 38.922 1.00 17.35 294 ILE C C 1
ATOM 4285 O O . ILE C 1 131 ? 8.821 -26.158 39.940 1.00 18.53 294 ILE C O 1
ATOM 4290 N N . VAL C 1 132 ? 9.797 -27.264 38.276 1.00 16.12 295 VAL C N 1
ATOM 4291 C CA . VAL C 1 132 ? 11.124 -26.823 38.704 1.00 17.20 295 VAL C CA 1
ATOM 4292 C C . VAL C 1 132 ? 11.459 -25.589 37.864 1.00 16.87 295 VAL C C 1
ATOM 4293 O O . VAL C 1 132 ? 11.109 -25.560 36.679 1.00 17.15 295 VAL C O 1
ATOM 4297 N N . VAL C 1 133 ? 12.090 -24.578 38.473 1.00 16.28 296 VAL C N 1
ATOM 4298 C CA . VAL C 1 133 ? 12.460 -23.361 37.774 1.00 16.51 296 VAL C CA 1
ATOM 4299 C C . VAL C 1 133 ? 13.946 -23.208 37.952 1.00 16.91 296 VAL C C 1
ATOM 4300 O O . VAL C 1 133 ? 14.484 -23.596 38.982 1.00 17.29 296 VAL C O 1
ATOM 4304 N N . ILE C 1 134 ? 14.617 -22.656 36.941 1.00 16.99 297 ILE C N 1
ATOM 4305 C CA . ILE C 1 134 ? 16.065 -22.600 36.961 1.00 17.59 297 ILE C CA 1
ATOM 4306 C C . ILE C 1 134 ? 16.522 -21.271 36.400 1.00 16.29 297 ILE C C 1
ATOM 4307 O O . ILE C 1 134 ? 15.883 -20.740 35.511 1.00 15.07 297 ILE C O 1
ATOM 4312 N N . LEU C 1 135 ? 17.650 -20.781 36.918 1.00 15.06 298 LEU C N 1
ATOM 4313 C CA . LEU C 1 135 ? 18.301 -19.574 36.402 1.00 15.49 298 LEU C CA 1
ATOM 4314 C C . LEU C 1 135 ? 19.738 -19.967 36.336 1.00 15.89 298 LEU C C 1
ATOM 4315 O O . LEU C 1 135 ? 20.294 -20.408 37.355 1.00 16.68 298 LEU C O 1
ATOM 4320 N N . GLU C 1 136 ? 20.315 -19.855 35.129 1.00 16.87 299 GLU C N 1
ATOM 4321 C CA . GLU C 1 136 ? 21.697 -20.190 34.848 1.00 17.36 299 GLU C CA 1
ATOM 4322 C C . GLU C 1 136 ? 22.405 -18.944 34.304 1.00 18.35 299 GLU C C 1
ATOM 4323 O O . GLU C 1 136 ? 21.787 -18.082 33.696 1.00 17.85 299 GLU C O 1
ATOM 4329 N N . GLY C 1 137 ? 23.697 -18.857 34.552 1.00 18.59 300 GLY C N 1
ATOM 4330 C CA . GLY C 1 137 ? 24.554 -17.891 33.848 1.00 18.82 300 GLY C CA 1
ATOM 4331 C C . GLY C 1 137 ? 25.882 -18.028 34.548 1.00 19.58 300 GLY C C 1
ATOM 4332 O O . GLY C 1 137 ? 26.058 -18.960 35.337 1.00 19.23 300 GLY C O 1
ATOM 4333 N N . MET C 1 138 ? 26.791 -17.081 34.318 1.00 18.94 301 MET C N 1
ATOM 4334 C CA . MET C 1 138 ? 28.104 -17.107 34.942 1.00 19.37 301 MET C CA 1
ATOM 4335 C C . MET C 1 138 ? 28.373 -15.781 35.631 1.00 19.52 301 MET C C 1
ATOM 4336 O O . MET C 1 138 ? 28.255 -14.737 35.005 1.00 18.35 301 MET C O 1
ATOM 4341 N N . VAL C 1 139 ? 28.761 -15.811 36.902 1.00 20.25 302 VAL C N 1
ATOM 4342 C CA . VAL C 1 139 ? 29.037 -14.534 37.580 1.00 20.69 302 VAL C CA 1
ATOM 4343 C C . VAL C 1 139 ? 30.417 -13.981 37.153 1.00 21.01 302 VAL C C 1
ATOM 4344 O O . VAL C 1 139 ? 31.409 -14.689 37.206 1.00 21.14 302 VAL C O 1
ATOM 4348 N N . GLU C 1 140 ? 30.440 -12.749 36.658 1.00 20.94 303 GLU C N 1
ATOM 4349 C CA . GLU C 1 140 ? 31.638 -12.191 36.040 1.00 22.55 303 GLU C CA 1
ATOM 4350 C C . GLU C 1 140 ? 32.866 -12.187 36.984 1.00 22.66 303 GLU C C 1
ATOM 4351 O O . GLU C 1 140 ? 33.901 -12.772 36.658 1.00 22.01 303 GLU C O 1
ATOM 4357 N N . ALA C 1 141 ? 32.719 -11.557 38.151 1.00 23.00 304 ALA C N 1
ATOM 4358 C CA . ALA C 1 141 ? 33.865 -11.271 39.037 1.00 23.61 304 ALA C CA 1
ATOM 4359 C C . ALA C 1 141 ? 34.410 -12.534 39.689 1.00 23.76 304 ALA C C 1
ATOM 4360 O O . ALA C 1 141 ? 35.578 -12.600 39.993 1.00 24.82 304 ALA C O 1
ATOM 4362 N N . THR C 1 142 ? 33.554 -13.526 39.913 1.00 23.00 305 THR C N 1
ATOM 4363 C CA . THR C 1 142 ? 33.954 -14.674 40.675 1.00 22.09 305 THR C CA 1
ATOM 4364 C C . THR C 1 142 ? 34.219 -15.860 39.733 1.00 22.36 305 THR C C 1
ATOM 4365 O O . THR C 1 142 ? 34.653 -16.898 40.221 1.00 21.21 305 THR C O 1
ATOM 4369 N N . ALA C 1 143 ? 33.913 -15.700 38.433 1.00 22.21 306 ALA C N 1
ATOM 4370 C CA . ALA C 1 143 ? 34.018 -16.793 37.426 1.00 21.93 306 ALA C CA 1
ATOM 4371 C C . ALA C 1 143 ? 33.305 -18.111 37.826 1.00 21.90 306 ALA C C 1
ATOM 4372 O O . ALA C 1 143 ? 33.902 -19.199 37.765 1.00 22.88 306 ALA C O 1
ATOM 4374 N N . MET C 1 144 ? 32.076 -18.020 38.289 1.00 21.97 307 MET C N 1
ATOM 4375 C CA . MET C 1 144 ? 31.349 -19.175 38.814 1.00 21.86 307 MET C CA 1
ATOM 4376 C C . MET C 1 144 ? 30.081 -19.355 37.994 1.00 21.27 307 MET C C 1
ATOM 4377 O O . MET C 1 144 ? 29.224 -18.442 37.957 1.00 19.69 307 MET C O 1
ATOM 4382 N N . THR C 1 145 ? 29.992 -20.490 37.293 1.00 20.44 308 THR C N 1
ATOM 4383 C CA . THR C 1 145 ? 28.796 -20.823 36.572 1.00 21.98 308 THR C CA 1
ATOM 4384 C C . THR C 1 145 ? 27.754 -21.207 37.627 1.00 21.15 308 THR C C 1
ATOM 4385 O O . THR C 1 145 ? 28.054 -21.925 38.577 1.00 22.81 308 THR C O 1
ATOM 4389 N N . LYS C 1 146 ? 26.540 -20.698 37.473 1.00 20.49 309 LYS C N 1
ATOM 4390 C CA . LYS C 1 146 ? 25.493 -20.846 38.473 1.00 20.01 309 LYS C CA 1
ATOM 4391 C C . LYS C 1 146 ? 24.323 -21.573 37.869 1.00 19.78 309 LYS C C 1
ATOM 4392 O O . LYS C 1 146 ? 24.014 -21.402 36.689 1.00 17.78 309 LYS C O 1
ATOM 4398 N N . GLN C 1 147 ? 23.691 -22.427 38.656 1.00 17.65 310 GLN C N 1
ATOM 4399 C CA . GLN C 1 147 ? 22.397 -22.952 38.269 1.00 18.43 310 GLN C CA 1
ATOM 4400 C C . GLN C 1 147 ? 21.528 -22.862 39.539 1.00 18.73 310 GLN C C 1
ATOM 4401 O O . GLN C 1 147 ? 21.567 -23.731 40.388 1.00 20.01 310 GLN C O 1
ATOM 4407 N N . CYS C 1 148 ? 20.792 -21.769 39.672 1.00 17.18 311 CYS C N 1
ATOM 4408 C CA . CYS C 1 148 ? 19.974 -21.584 40.826 1.00 17.96 311 CYS C CA 1
ATOM 4409 C C . CYS C 1 148 ? 18.710 -22.393 40.548 1.00 17.15 311 CYS C C 1
ATOM 4410 O O . CYS C 1 148 ? 18.144 -22.264 39.493 1.00 15.72 311 CYS C O 1
ATOM 4413 N N . ARG C 1 149 ? 18.304 -23.254 41.474 1.00 15.91 312 ARG C N 1
ATOM 4414 C CA . ARG C 1 149 ? 17.132 -24.131 41.250 1.00 17.21 312 ARG C CA 1
ATOM 4415 C C . ARG C 1 149 ? 16.100 -23.898 42.337 1.00 16.56 312 ARG C C 1
ATOM 4416 O O . ARG C 1 149 ? 16.464 -23.724 43.500 1.00 16.79 312 ARG C O 1
ATOM 4424 N N . SER C 1 150 ? 14.825 -23.950 41.962 1.00 16.36 313 SER C N 1
ATOM 4425 C CA . SER C 1 150 ? 13.764 -24.042 42.958 1.00 16.50 313 SER C CA 1
ATOM 4426 C C . SER C 1 150 ? 12.626 -24.865 42.372 1.00 16.07 313 SER C C 1
ATOM 4427 O O . SER C 1 150 ? 12.747 -25.428 41.270 1.00 16.68 313 SER C O 1
ATOM 4430 N N . SER C 1 151 ? 11.520 -24.936 43.091 1.00 16.69 314 SER C N 1
ATOM 4431 C CA . SER C 1 151 ? 10.461 -25.841 42.740 1.00 17.27 314 SER C CA 1
ATOM 4432 C C . SER C 1 151 ? 9.180 -25.250 43.294 1.00 17.67 314 SER C C 1
ATOM 4433 O O . SER C 1 151 ? 9.207 -24.703 44.405 1.00 18.73 314 SER C O 1
ATOM 4436 N N . TYR C 1 152 ? 8.097 -25.345 42.523 1.00 16.39 315 TYR C N 1
ATOM 4437 C CA . TYR C 1 152 ? 6.764 -25.078 43.010 1.00 16.73 315 TYR C CA 1
ATOM 4438 C C . TYR C 1 152 ? 5.907 -26.313 42.782 1.00 16.62 3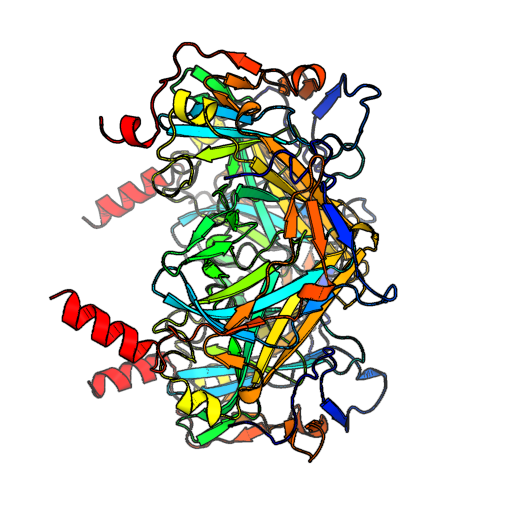15 TYR C C 1
ATOM 4439 O O . TYR C 1 152 ? 5.698 -26.740 41.637 1.00 17.02 315 TYR C O 1
ATOM 4448 N N . LEU C 1 153 ? 5.413 -26.870 43.872 1.00 16.28 316 LEU C N 1
ATOM 4449 C CA . LEU C 1 153 ? 4.320 -27.826 43.789 1.00 17.98 316 LEU C CA 1
ATOM 4450 C C . LEU C 1 153 ? 3.030 -27.104 43.449 1.00 19.80 316 LEU C C 1
ATOM 4451 O O . LEU C 1 153 ? 2.937 -25.895 43.688 1.00 19.15 316 LEU C O 1
ATOM 4456 N N . ALA C 1 154 ? 2.010 -27.842 42.977 1.00 20.46 317 ALA C N 1
ATOM 4457 C CA . ALA C 1 154 ? 0.744 -27.193 42.580 1.00 21.51 317 ALA C CA 1
ATOM 4458 C C . ALA C 1 154 ? 0.160 -26.387 43.707 1.00 22.84 317 ALA C C 1
ATOM 4459 O O . ALA C 1 154 ? -0.321 -25.286 43.477 1.00 23.62 317 ALA C O 1
ATOM 4461 N N . ASN C 1 155 ? 0.249 -26.898 44.936 1.00 24.43 318 ASN C N 1
ATOM 4462 C CA . ASN C 1 155 ? -0.207 -26.178 46.124 1.00 24.71 318 ASN C CA 1
ATOM 4463 C C . ASN C 1 155 ? 0.622 -24.942 46.545 1.00 25.78 318 ASN C C 1
ATOM 4464 O O . ASN C 1 155 ? 0.210 -24.207 47.469 1.00 25.88 318 ASN C O 1
ATOM 4469 N N . GLU C 1 156 ? 1.737 -24.668 45.846 1.00 23.48 319 GLU C N 1
ATOM 4470 C CA . GLU C 1 156 ? 2.520 -23.466 46.112 1.00 22.67 319 GLU C CA 1
ATOM 4471 C C . GLU C 1 156 ? 2.298 -22.372 45.038 1.00 21.69 319 GLU C C 1
ATOM 4472 O O . GLU C 1 156 ? 2.942 -21.319 45.046 1.00 23.02 319 GLU C O 1
ATOM 4478 N N . ILE C 1 157 ? 1.374 -22.617 44.135 1.00 20.57 320 ILE C N 1
ATOM 4479 C CA . ILE C 1 157 ? 1.026 -21.656 43.096 1.00 21.02 320 ILE C CA 1
ATOM 4480 C C . ILE C 1 157 ? -0.267 -21.000 43.580 1.00 21.63 320 ILE C C 1
ATOM 4481 O O . ILE C 1 157 ? -1.219 -21.703 43.967 1.00 20.51 320 ILE C O 1
ATOM 4486 N N . LEU C 1 158 ? -0.244 -19.668 43.603 1.00 20.93 321 LEU C N 1
ATOM 4487 C CA . LEU C 1 158 ? -1.287 -18.829 44.190 1.00 21.02 321 LEU C CA 1
ATOM 4488 C C . LEU C 1 158 ? -2.096 -18.256 43.068 1.00 19.98 321 LEU C C 1
ATOM 4489 O O . LEU C 1 158 ? -1.676 -17.326 42.373 1.00 20.87 321 LEU C O 1
ATOM 4494 N N . TRP C 1 159 ? -3.261 -18.845 42.838 1.00 19.46 322 TRP C N 1
ATOM 4495 C CA . TRP C 1 159 ? -4.125 -18.448 41.730 1.00 19.18 322 TRP C CA 1
ATOM 4496 C C . TRP C 1 159 ? -4.710 -17.092 42.109 1.00 20.44 322 TRP C C 1
ATOM 4497 O O . TRP C 1 159 ? -5.119 -16.898 43.238 1.00 20.34 322 TRP C O 1
ATOM 4508 N N . GLY C 1 160 ? -4.679 -16.126 41.205 1.00 21.98 323 GLY C N 1
ATOM 4509 C CA . GLY C 1 160 ? -5.197 -14.807 41.504 1.00 22.85 323 GLY C CA 1
ATOM 4510 C C . GLY C 1 160 ? -4.357 -13.848 42.323 1.00 23.62 323 GLY C C 1
ATOM 4511 O O . GLY C 1 160 ? -4.901 -12.849 42.814 1.00 25.60 323 GLY C O 1
ATOM 4512 N N . HIS C 1 161 ? -3.044 -14.104 42.442 1.00 22.12 324 HIS C N 1
ATOM 4513 C CA . HIS C 1 161 ? -2.115 -13.242 43.158 1.00 21.09 324 HIS C CA 1
ATOM 4514 C C . HIS C 1 161 ? -1.114 -12.530 42.211 1.00 21.17 324 HIS C C 1
ATOM 4515 O O . HIS C 1 161 ? -0.852 -13.031 41.108 1.00 19.90 324 HIS C O 1
ATOM 4522 N N . ARG C 1 162 ? -0.575 -11.391 42.661 1.00 19.49 325 ARG C N 1
ATOM 4523 C CA . ARG C 1 162 ? 0.490 -10.674 41.944 1.00 21.14 325 ARG C CA 1
ATOM 4524 C C . ARG C 1 162 ? 1.553 -10.369 42.956 1.00 20.37 325 ARG C C 1
ATOM 4525 O O . ARG C 1 162 ? 1.276 -10.382 44.138 1.00 19.55 325 ARG C O 1
ATOM 4533 N N . TYR C 1 163 ? 2.773 -10.126 42.518 1.00 19.72 326 TYR C N 1
ATOM 4534 C CA . TYR C 1 163 ? 3.845 -9.807 43.444 1.00 19.21 326 TYR C CA 1
ATOM 4535 C C . TYR C 1 163 ? 3.740 -8.354 43.876 1.00 20.31 326 TYR C C 1
ATOM 4536 O O . TYR C 1 163 ? 3.356 -7.525 43.069 1.00 21.79 326 TYR C O 1
ATOM 4545 N N . GLU C 1 164 ? 4.098 -8.063 45.133 1.00 21.11 327 GLU C N 1
ATOM 4546 C CA . GLU C 1 164 ? 4.324 -6.701 45.607 1.00 21.73 327 GLU C CA 1
ATOM 4547 C C . GLU C 1 164 ? 5.556 -6.120 44.864 1.00 21.96 327 GLU C C 1
ATOM 4548 O O . GLU C 1 164 ? 6.574 -6.805 44.742 1.00 21.34 327 GLU C O 1
ATOM 4554 N N . PRO C 1 165 ? 5.455 -4.867 44.384 1.00 20.90 328 PRO C N 1
ATOM 4555 C CA . PRO C 1 165 ? 6.607 -4.119 43.897 1.00 20.63 328 PRO C CA 1
ATOM 4556 C C . PRO C 1 165 ? 7.756 -4.129 44.880 1.00 19.35 328 PRO C C 1
ATOM 4557 O O . PRO C 1 165 ? 7.563 -3.880 46.069 1.00 19.09 328 PRO C O 1
ATOM 4561 N N . VAL C 1 166 ? 8.945 -4.432 44.395 1.00 17.76 329 VAL C N 1
ATOM 4562 C CA . VAL C 1 166 ? 10.162 -4.252 45.191 1.00 16.56 329 VAL C CA 1
ATOM 4563 C C . VAL C 1 166 ? 10.970 -3.046 44.785 1.00 17.88 329 VAL C C 1
ATOM 4564 O O . VAL C 1 166 ? 11.823 -2.593 45.544 1.00 20.72 329 VAL C O 1
ATOM 4568 N N . LEU C 1 167 ? 10.695 -2.478 43.619 1.00 18.75 330 LEU C N 1
ATOM 4569 C CA . LEU C 1 167 ? 11.600 -1.440 43.082 1.00 19.22 330 LEU C CA 1
ATOM 4570 C C . LEU C 1 167 ? 10.916 -0.066 43.175 1.00 20.64 330 LEU C C 1
ATOM 4571 O O . LEU C 1 167 ? 9.828 0.085 42.622 1.00 19.36 330 LEU C O 1
ATOM 4576 N N . PHE C 1 168 ? 11.594 0.877 43.850 1.00 20.27 331 PHE C N 1
ATOM 4577 C CA . PHE C 1 168 ? 11.112 2.235 44.174 1.00 23.51 331 PHE C CA 1
ATOM 4578 C C . PHE C 1 168 ? 12.099 3.318 43.774 1.00 24.95 331 PHE C C 1
ATOM 4579 O O . PHE C 1 168 ? 13.312 3.167 43.923 1.00 24.30 331 PHE C O 1
ATOM 4587 N N . GLU C 1 169 ? 11.544 4.433 43.335 1.00 27.57 332 GLU C N 1
ATOM 4588 C CA . GLU C 1 169 ? 12.344 5.566 42.912 1.00 30.04 332 GLU C CA 1
ATOM 4589 C C . GLU C 1 169 ? 12.657 6.480 44.102 1.00 31.17 332 GLU C C 1
ATOM 4590 O O . GLU C 1 169 ? 11.756 6.907 44.839 1.00 31.01 332 GLU C O 1
ATOM 4596 N N . GLU C 1 170 ? 13.937 6.762 44.305 1.00 31.75 333 GLU C N 1
ATOM 4597 C CA . GLU C 1 170 ? 14.335 7.929 45.089 1.00 33.33 333 GLU C CA 1
ATOM 4598 C C . GLU C 1 170 ? 14.697 9.084 44.132 1.00 33.93 333 GLU C C 1
ATOM 4599 O O . GLU C 1 170 ? 14.652 8.944 42.891 1.00 33.40 333 GLU C O 1
ATOM 4605 N N . LYS C 1 171 ? 15.022 10.240 44.692 1.00 35.01 334 LYS C N 1
ATOM 4606 C CA . LYS C 1 171 ? 15.339 11.388 43.844 1.00 35.68 334 LYS C CA 1
ATOM 4607 C C . LYS C 1 171 ? 16.532 11.072 42.929 1.00 35.11 334 LYS C C 1
ATOM 4608 O O . LYS C 1 171 ? 16.479 11.283 41.696 1.00 35.62 334 LYS C O 1
ATOM 4614 N N . HIS C 1 172 ? 17.595 10.540 43.513 1.00 34.80 335 HIS C N 1
ATOM 4615 C CA . HIS C 1 172 ? 18.838 10.346 42.739 1.00 34.87 335 HIS C CA 1
ATOM 4616 C C . HIS C 1 172 ? 19.144 8.914 42.296 1.00 32.81 335 HIS C C 1
ATOM 4617 O O . HIS C 1 172 ? 20.044 8.707 41.482 1.00 32.99 335 HIS C O 1
ATOM 4624 N N . TYR C 1 173 ? 18.408 7.942 42.842 1.00 31.15 336 TYR C N 1
ATOM 4625 C CA . TYR C 1 173 ? 18.642 6.520 42.587 1.00 28.90 336 TYR C CA 1
ATOM 4626 C C . TYR C 1 173 ? 17.332 5.692 42.749 1.00 28.26 336 TYR C C 1
ATOM 4627 O O . TYR C 1 173 ? 16.245 6.252 42.925 1.00 28.03 336 TYR C O 1
ATOM 4636 N N . TYR C 1 174 ? 17.461 4.371 42.670 1.00 26.27 337 TYR C N 1
ATOM 4637 C CA . TYR C 1 174 ? 16.359 3.421 42.854 1.00 25.10 337 TYR C CA 1
ATOM 4638 C C . TYR C 1 174 ? 16.714 2.539 44.024 1.00 24.61 337 TYR C C 1
ATOM 4639 O O . TYR C 1 174 ? 17.901 2.283 44.272 1.00 26.01 337 TYR C O 1
ATOM 4648 N N . LYS C 1 175 ? 15.736 2.120 44.801 1.00 24.16 338 LYS C N 1
ATOM 4649 C CA . LYS C 1 175 ? 16.046 1.125 45.848 1.00 24.25 338 LYS C CA 1
ATOM 4650 C C . LYS C 1 175 ? 15.209 -0.110 45.623 1.00 21.91 338 LYS C C 1
ATOM 4651 O O . LYS C 1 175 ? 14.139 -0.032 45.057 1.00 21.18 338 LYS C O 1
ATOM 4657 N N . VAL C 1 176 ? 15.758 -1.250 46.003 1.00 21.30 339 VAL C N 1
ATOM 4658 C CA . VAL C 1 176 ? 15.051 -2.506 45.898 1.00 20.89 339 VAL C CA 1
ATOM 4659 C C . VAL C 1 176 ? 14.830 -2.929 47.308 1.00 21.11 339 VAL C C 1
ATOM 4660 O O . VAL C 1 176 ? 15.790 -3.074 48.070 1.00 21.91 339 VAL C O 1
ATOM 4664 N N . ASP C 1 177 ? 13.572 -3.110 47.661 1.00 21.78 340 ASP C N 1
ATOM 4665 C CA . ASP C 1 177 ? 13.244 -3.474 49.045 1.00 23.20 340 ASP C CA 1
ATOM 4666 C C . ASP C 1 177 ? 12.945 -4.967 49.089 1.00 22.67 340 ASP C C 1
ATOM 4667 O O . ASP C 1 177 ? 11.839 -5.400 48.786 1.00 22.19 340 ASP C O 1
ATOM 4672 N N . TYR C 1 178 ? 13.954 -5.739 49.482 1.00 23.94 341 TYR C N 1
ATOM 4673 C CA . TYR C 1 178 ? 13.845 -7.195 49.478 1.00 23.42 341 TYR C CA 1
ATOM 4674 C C . TYR C 1 178 ? 12.915 -7.711 50.548 1.00 24.22 341 TYR C C 1
ATOM 4675 O O . TYR C 1 178 ? 12.554 -8.877 50.523 1.00 22.29 341 TYR C O 1
ATOM 4684 N N . SER C 1 179 ? 12.490 -6.860 51.491 1.00 24.09 342 SER C N 1
ATOM 4685 C CA . SER C 1 179 ? 11.447 -7.279 52.438 1.00 24.13 342 SER C CA 1
ATOM 4686 C C . SER C 1 179 ? 10.116 -7.564 51.697 1.00 24.41 342 SER C C 1
ATOM 4687 O O . SER C 1 179 ? 9.243 -8.262 52.231 1.00 25.96 342 SER C O 1
ATOM 4690 N N . ARG C 1 180 ? 9.953 -7.051 50.470 1.00 22.90 343 ARG C N 1
ATOM 4691 C CA . ARG C 1 180 ? 8.709 -7.280 49.700 1.00 21.90 343 ARG C CA 1
ATOM 4692 C C . ARG C 1 180 ? 8.871 -8.418 48.669 1.00 21.02 343 ARG C C 1
ATOM 4693 O O . ARG C 1 180 ? 7.934 -8.740 47.954 1.00 19.70 343 ARG C O 1
ATOM 4701 N N . PHE C 1 181 ? 10.057 -9.023 48.613 1.00 20.80 344 PHE C N 1
ATOM 4702 C CA . PHE C 1 181 ? 10.409 -9.975 47.527 1.00 19.73 344 PHE C CA 1
ATOM 4703 C C . PHE C 1 181 ? 9.426 -11.161 47.392 1.00 19.11 344 PHE C C 1
ATOM 4704 O O . PHE C 1 181 ? 8.951 -11.491 46.303 1.00 19.11 344 PHE C O 1
ATOM 4712 N N . HIS C 1 182 ? 9.084 -11.769 48.514 1.00 18.95 345 HIS C N 1
ATOM 4713 C CA . HIS C 1 182 ? 8.192 -12.910 48.528 1.00 18.99 345 HIS C CA 1
ATOM 4714 C C . HIS C 1 182 ? 6.754 -12.532 48.665 1.00 21.17 345 HIS C C 1
ATOM 4715 O O . HIS C 1 182 ? 5.898 -13.423 48.650 1.00 22.40 345 HIS C O 1
ATOM 4722 N N . LYS C 1 183 ? 6.473 -11.246 48.830 1.00 21.56 346 LYS C N 1
ATOM 4723 C CA . LYS C 1 183 ? 5.106 -10.835 49.196 1.00 23.64 346 LYS C CA 1
ATOM 4724 C C . LYS C 1 183 ? 4.208 -10.741 47.989 1.00 24.22 346 LYS C C 1
ATOM 4725 O O . LYS C 1 183 ? 4.635 -10.330 46.892 1.00 23.24 346 LYS C O 1
ATOM 4731 N N . THR C 1 184 ? 2.966 -11.163 48.178 1.00 25.07 347 THR C N 1
ATOM 4732 C CA . THR C 1 184 ? 1.997 -11.146 47.100 1.00 28.18 347 THR C CA 1
ATOM 4733 C C . THR C 1 184 ? 0.711 -10.502 47.586 1.00 29.81 347 THR C C 1
ATOM 4734 O O . THR C 1 184 ? 0.494 -10.361 48.793 1.00 31.30 347 THR C O 1
ATOM 4738 N N . TYR C 1 185 ? -0.122 -10.077 46.655 1.00 30.29 348 TYR C N 1
ATOM 4739 C CA . TYR C 1 185 ? -1.464 -9.693 47.018 1.00 31.41 348 TYR C CA 1
ATOM 4740 C C . TYR C 1 185 ? -2.496 -10.348 46.099 1.00 30.61 348 TYR C C 1
ATOM 4741 O O . TYR C 1 185 ? -2.206 -10.720 44.968 1.00 27.60 348 TYR C O 1
ATOM 4750 N N . GLU C 1 186 ? -3.699 -10.493 46.645 1.00 30.10 349 GLU C N 1
ATOM 4751 C CA . GLU C 1 186 ? -4.791 -11.156 45.992 1.00 30.36 349 GLU C CA 1
ATOM 4752 C C . GLU C 1 186 ? -5.559 -10.200 45.070 1.00 29.02 349 GLU C C 1
ATOM 4753 O O . GLU C 1 186 ? -5.777 -9.046 45.416 1.00 31.20 349 GLU C O 1
ATOM 4759 N N . VAL C 1 187 ? -5.945 -10.694 43.899 1.00 26.60 350 VAL C N 1
ATOM 4760 C CA . VAL C 1 187 ? -6.704 -9.957 42.928 1.00 25.93 350 VAL C CA 1
ATOM 4761 C C . VAL C 1 187 ? -8.036 -10.727 42.723 1.00 26.41 350 VAL C C 1
ATOM 4762 O O . VAL C 1 187 ? -8.121 -11.656 41.910 1.00 26.55 350 VAL C O 1
ATOM 4766 N N . PRO C 1 188 ? -9.068 -10.353 43.499 1.00 25.91 351 PRO C N 1
ATOM 4767 C CA . PRO C 1 188 ? -10.365 -11.051 43.462 1.00 27.47 351 PRO C CA 1
ATOM 4768 C C . PRO C 1 188 ? -11.011 -11.096 42.076 1.00 27.87 351 PRO C C 1
ATOM 4769 O O . PRO C 1 188 ? -11.779 -12.015 41.783 1.00 28.24 351 PRO C O 1
ATOM 4773 N N . ASN C 1 189 ? -10.653 -10.129 41.244 1.00 29.09 352 ASN C N 1
ATOM 4774 C CA . ASN C 1 189 ? -11.140 -10.001 39.888 1.00 30.55 352 ASN C CA 1
ATOM 4775 C C . ASN C 1 189 ? -10.616 -11.092 38.901 1.00 30.22 352 ASN C C 1
ATOM 4776 O O . ASN C 1 189 ? -11.182 -11.269 37.799 1.00 31.31 352 ASN C O 1
ATOM 4781 N N . THR C 1 190 ? -9.608 -11.865 39.305 1.00 29.60 353 THR C N 1
ATOM 4782 C CA . THR C 1 190 ? -9.079 -12.970 38.449 1.00 28.03 353 THR C CA 1
ATOM 4783 C C . THR C 1 190 ? -10.096 -14.085 38.084 1.00 28.56 353 THR C C 1
ATOM 4784 O O . THR C 1 190 ? -10.663 -14.705 38.974 1.00 28.98 353 THR C O 1
ATOM 4788 N N . PRO C 1 191 ? -10.231 -14.427 36.787 1.00 29.11 354 PRO C N 1
ATOM 4789 C CA . PRO C 1 191 ? -11.076 -15.577 36.448 1.00 28.89 354 PRO C CA 1
ATOM 4790 C C . PRO C 1 191 ? -10.610 -16.831 37.181 1.00 29.39 354 PRO C C 1
ATOM 4791 O O . PRO C 1 191 ? -9.401 -16.969 37.451 1.00 27.72 354 PRO C O 1
ATOM 4795 N N . LEU C 1 192 ? -11.569 -17.702 37.535 1.00 28.19 355 LEU C N 1
ATOM 4796 C CA . LEU C 1 192 ? -11.283 -19.009 38.161 1.00 29.14 355 LEU C CA 1
ATOM 4797 C C . LEU C 1 192 ? -11.241 -20.197 37.174 1.00 28.78 355 LEU C C 1
ATOM 4798 O O . LEU C 1 192 ? -10.853 -21.308 37.530 1.00 28.93 355 LEU C O 1
ATOM 4803 N N . CYS C 1 193 ? -11.642 -19.972 35.935 1.00 28.30 356 CYS C N 1
ATOM 4804 C CA . CYS C 1 193 ? -11.671 -21.047 34.969 1.00 28.95 356 CYS C CA 1
ATOM 4805 C C . CYS C 1 193 ? -10.321 -21.181 34.262 1.00 28.61 356 CYS C C 1
ATOM 4806 O O . CYS C 1 193 ? -9.413 -20.387 34.515 1.00 28.80 356 CYS C O 1
ATOM 4809 N N . SER C 1 194 ? -10.214 -22.136 33.337 1.00 28.45 357 SER C N 1
ATOM 4810 C CA . SER C 1 194 ? -8.956 -22.429 32.626 1.00 28.80 357 SER C CA 1
ATOM 4811 C C . SER C 1 194 ? -8.658 -21.422 31.520 1.00 28.81 357 SER C C 1
ATOM 4812 O O . SER C 1 194 ? -9.569 -20.725 31.036 1.00 28.17 357 SER C O 1
ATOM 4815 N N . ALA C 1 195 ? -7.394 -21.394 31.089 1.00 28.03 358 ALA C N 1
ATOM 4816 C CA . ALA C 1 195 ? -7.014 -20.643 29.899 1.00 28.17 358 ALA C CA 1
ATOM 4817 C C . ALA C 1 195 ? -7.861 -21.066 28.670 1.00 28.26 358 ALA C C 1
ATOM 4818 O O . ALA C 1 195 ? -8.271 -20.210 27.877 1.00 28.31 358 ALA C O 1
ATOM 4820 N N . ARG C 1 196 ? -8.124 -22.360 28.533 1.00 27.70 359 ARG C N 1
ATOM 4821 C CA . ARG C 1 196 ? -8.924 -22.867 27.438 1.00 28.76 359 ARG C CA 1
ATOM 4822 C C . ARG C 1 196 ? -10.342 -22.277 27.453 1.00 28.50 359 ARG C C 1
ATOM 4823 O O . ARG C 1 196 ? -10.817 -21.899 26.412 1.00 27.82 359 ARG C O 1
ATOM 4831 N N . ASP C 1 197 ? -10.978 -22.231 28.625 1.00 29.33 360 ASP C N 1
ATOM 4832 C CA . ASP C 1 197 ? -12.315 -21.672 28.810 1.00 31.29 360 ASP C CA 1
ATOM 4833 C C . ASP C 1 197 ? -12.285 -20.199 28.470 1.00 31.80 360 ASP C C 1
ATOM 4834 O O . ASP C 1 197 ? -13.163 -19.697 27.755 1.00 31.27 360 ASP C O 1
ATOM 4839 N N . LEU C 1 198 ? -11.262 -19.510 29.001 1.00 32.26 361 LEU C N 1
ATOM 4840 C CA . LEU C 1 198 ? -11.022 -18.100 28.691 1.00 32.49 361 LEU C CA 1
ATOM 4841 C C . LEU C 1 198 ? -10.951 -17.840 27.180 1.00 32.32 361 LEU C C 1
ATOM 4842 O O . LEU C 1 198 ? -11.572 -16.897 26.696 1.00 31.65 361 LEU C O 1
ATOM 4847 N N . ALA C 1 199 ? -10.199 -18.656 26.440 1.00 33.04 362 ALA C N 1
ATOM 4848 C CA . ALA C 1 199 ? -10.125 -18.475 25.003 1.00 33.90 362 ALA C CA 1
ATOM 4849 C C . ALA C 1 199 ? -11.502 -18.732 24.336 1.00 35.35 362 ALA C C 1
ATOM 4850 O O . ALA C 1 199 ? -11.890 -18.028 23.393 1.00 34.15 362 ALA C O 1
ATOM 4852 N N . GLU C 1 200 ? -12.258 -19.713 24.841 1.00 36.81 363 GLU C N 1
ATOM 4853 C CA . GLU C 1 200 ? -13.593 -19.965 24.271 1.00 39.39 363 GLU C CA 1
ATOM 4854 C C . GLU C 1 200 ? -14.553 -18.799 24.513 1.00 41.08 363 GLU C C 1
ATOM 4855 O O . GLU C 1 200 ? -15.211 -18.336 23.578 1.00 40.95 363 GLU C O 1
ATOM 4861 N N . LYS C 1 201 ? -14.624 -18.328 25.760 1.00 43.03 364 LYS C N 1
ATOM 4862 C CA . LYS C 1 201 ? -15.464 -17.186 26.121 1.00 45.22 364 LYS C CA 1
ATOM 4863 C C . LYS C 1 201 ? -15.110 -15.926 25.316 1.00 46.40 364 LYS C C 1
ATOM 4864 O O . LYS C 1 201 ? -16.005 -15.142 24.970 1.00 47.08 364 LYS C O 1
ATOM 4870 N N . LYS C 1 202 ? -13.827 -15.762 24.985 1.00 47.59 365 LYS C N 1
ATOM 4871 C CA . LYS C 1 202 ? -13.325 -14.665 24.142 1.00 49.09 365 LYS C CA 1
ATOM 4872 C C . LYS C 1 202 ? -13.806 -14.707 22.685 1.00 50.21 365 LYS C C 1
ATOM 4873 O O . LYS C 1 202 ? -14.144 -13.673 22.105 1.00 50.67 365 LYS C O 1
ATOM 4879 N N . TYR C 1 203 ? -13.779 -15.893 22.086 1.00 51.40 366 TYR C N 1
ATOM 4880 C CA . TYR C 1 203 ? -14.237 -16.088 20.718 1.00 52.60 366 TYR C CA 1
ATOM 4881 C C . TYR C 1 203 ? -15.739 -15.808 20.602 1.00 53.56 366 TYR C C 1
ATOM 4882 O O . TYR C 1 203 ? -16.175 -15.103 19.683 1.00 53.54 366 TYR C O 1
ATOM 4891 N N . ILE C 1 204 ? -16.510 -16.367 21.538 1.00 54.46 367 ILE C N 1
ATOM 4892 C CA . ILE C 1 204 ? -17.958 -16.177 21.615 1.00 55.89 367 ILE C CA 1
ATOM 4893 C C . ILE C 1 204 ? -18.374 -14.694 21.659 1.00 57.30 367 ILE C C 1
ATOM 4894 O O . ILE C 1 204 ? -19.417 -14.316 21.123 1.00 57.45 367 ILE C O 1
ATOM 4899 N N . LEU C 1 205 ? -17.547 -13.855 22.277 1.00 58.99 368 LEU C N 1
ATOM 4900 C CA . LEU C 1 205 ? -17.828 -12.425 22.358 1.00 60.50 368 LEU C CA 1
ATOM 4901 C C . LEU C 1 205 ? -17.260 -11.649 21.171 1.00 61.44 368 LEU C C 1
ATOM 4902 O O . LEU C 1 205 ? -17.782 -10.593 20.819 1.00 61.84 368 LEU C O 1
ATOM 4907 N N . SER C 1 206 ? -16.214 -12.193 20.549 1.00 62.71 369 SER C N 1
ATOM 4908 C CA . SER C 1 206 ? -15.642 -11.657 19.308 1.00 63.87 369 SER C CA 1
ATOM 4909 C C . SER C 1 206 ? -16.591 -11.857 18.106 1.00 64.72 369 SER C C 1
ATOM 4910 O O . SER C 1 206 ? -16.259 -11.503 16.958 1.00 65.00 369 SER C O 1
ATOM 4913 N N . ASN C 1 207 ? -17.771 -12.415 18.383 1.00 65.26 370 ASN C N 1
ATOM 4914 C CA . ASN C 1 207 ? -18.819 -12.618 17.381 1.00 65.74 370 ASN C CA 1
ATOM 4915 C C . ASN C 1 207 ? -20.203 -12.287 17.931 1.00 65.77 370 ASN C C 1
ATOM 4916 O O . ASN C 1 207 ? -21.196 -12.347 17.207 1.00 66.04 370 ASN C O 1
ATOM 4921 N N . SER D 1 2 ? 1.217 -38.093 37.017 1.00 37.58 41 SER D N 1
ATOM 4922 C CA . SER D 1 2 ? 1.207 -38.137 38.513 1.00 36.86 41 SER D CA 1
ATOM 4923 C C . SER D 1 2 ? 2.641 -37.969 39.105 1.00 35.35 41 SER D C 1
ATOM 4924 O O . SER D 1 2 ? 3.663 -37.946 38.376 1.00 35.10 41 SER D O 1
ATOM 4927 N N . HIS D 1 3 ? 2.701 -37.745 40.409 1.00 33.38 42 HIS D N 1
ATOM 4928 C CA . HIS D 1 3 ? 3.937 -37.347 41.070 1.00 31.17 42 HIS D CA 1
ATOM 4929 C C . HIS D 1 3 ? 4.073 -38.212 42.303 1.00 31.46 42 HIS D C 1
ATOM 4930 O O . HIS D 1 3 ? 3.045 -38.581 42.894 1.00 31.33 42 HIS D O 1
ATOM 4937 N N . GLY D 1 4 ? 5.321 -38.558 42.668 1.00 30.18 43 GLY D N 1
ATOM 4938 C CA . GLY D 1 4 ? 5.633 -39.267 43.908 1.00 30.64 43 GLY D CA 1
ATOM 4939 C C . GLY D 1 4 ? 5.247 -38.430 45.132 1.00 31.24 43 GLY D C 1
ATOM 4940 O O . GLY D 1 4 ? 4.825 -37.275 44.991 1.00 30.20 43 GLY D O 1
ATOM 4941 N N . ARG D 1 5 ? 5.372 -38.996 46.332 1.00 30.67 44 ARG D N 1
ATOM 4942 C CA . ARG D 1 5 ? 4.944 -38.264 47.520 1.00 31.27 44 ARG D CA 1
ATOM 4943 C C . ARG D 1 5 ? 5.866 -37.067 47.799 1.00 30.11 44 ARG D C 1
ATOM 4944 O O . ARG D 1 5 ? 5.387 -35.958 48.104 1.00 30.58 44 ARG D O 1
ATOM 4952 N N . SER D 1 6 ? 7.170 -37.294 47.668 1.00 27.64 45 SER D N 1
ATOM 4953 C CA . SER D 1 6 ? 8.213 -36.327 48.015 1.00 27.55 45 SER D CA 1
ATOM 4954 C C . SER D 1 6 ? 8.482 -35.360 46.824 1.00 25.85 45 SER D C 1
ATOM 4955 O O . SER D 1 6 ? 8.283 -35.747 45.688 1.00 25.04 45 SER D O 1
ATOM 4958 N N . ARG D 1 7 ? 8.950 -34.140 47.083 1.00 23.72 46 ARG D N 1
ATOM 4959 C CA . ARG D 1 7 ? 9.342 -33.237 45.992 1.00 22.55 46 ARG D CA 1
ATOM 4960 C C . ARG D 1 7 ? 10.678 -33.698 45.435 1.00 21.05 46 ARG D C 1
ATOM 4961 O O . ARG D 1 7 ? 11.487 -34.277 46.161 1.00 20.38 46 ARG D O 1
ATOM 4969 N N . PHE D 1 8 ? 10.878 -33.469 44.137 1.00 20.67 47 PHE D N 1
ATOM 4970 C CA . PHE D 1 8 ? 12.110 -33.856 43.459 1.00 19.06 47 PHE D CA 1
ATOM 4971 C C . PHE D 1 8 ? 13.202 -32.822 43.772 1.00 18.95 47 PHE D C 1
ATOM 4972 O O . PHE D 1 8 ? 14.387 -33.155 44.009 1.00 18.67 47 PHE D O 1
ATOM 4980 N N . VAL D 1 9 ? 12.802 -31.555 43.814 1.00 17.96 48 VAL D N 1
ATOM 4981 C CA . VAL D 1 9 ? 13.741 -30.464 44.048 1.00 17.53 48 VAL D CA 1
ATOM 4982 C C . VAL D 1 9 ? 13.195 -29.693 45.253 1.00 18.08 48 VAL D C 1
ATOM 4983 O O . VAL D 1 9 ? 12.029 -29.356 45.280 1.00 16.74 48 VAL D O 1
ATOM 4987 N N . LYS D 1 10 ? 14.020 -29.514 46.268 1.00 17.77 49 LYS D N 1
ATOM 4988 C CA . LYS D 1 10 ? 13.612 -28.795 47.465 1.00 21.15 49 LYS D CA 1
ATOM 4989 C C . LYS D 1 10 ? 13.576 -27.260 47.167 1.00 22.44 49 LYS D C 1
ATOM 4990 O O . LYS D 1 10 ? 14.166 -26.800 46.178 1.00 20.29 49 LYS D O 1
ATOM 4996 N N . LYS D 1 11 ? 12.897 -26.482 48.010 1.00 22.77 50 LYS D N 1
ATOM 4997 C CA . LYS D 1 11 ? 12.821 -25.021 47.810 1.00 23.97 50 LYS D CA 1
ATOM 4998 C C . LYS D 1 11 ? 14.184 -24.355 47.722 1.00 23.28 50 LYS D C 1
ATOM 4999 O O . LYS D 1 11 ? 14.343 -23.376 47.005 1.00 23.94 50 LYS D O 1
ATOM 5005 N N . ASP D 1 12 ? 15.146 -24.875 48.468 1.00 24.02 51 ASP D N 1
ATOM 5006 C CA . ASP D 1 12 ? 16.511 -24.356 48.460 1.00 24.57 51 ASP D CA 1
ATOM 5007 C C . ASP D 1 12 ? 17.337 -24.890 47.270 1.00 24.14 51 ASP D C 1
ATOM 5008 O O . ASP D 1 12 ? 18.530 -24.654 47.238 1.00 25.49 51 ASP D O 1
ATOM 5013 N N . GLY D 1 13 ? 16.712 -25.607 46.334 1.00 21.97 52 GLY D N 1
ATOM 5014 C CA . GLY D 1 13 ? 17.418 -26.122 45.125 1.00 22.05 52 GLY D CA 1
ATOM 5015 C C . GLY D 1 13 ? 18.151 -27.455 45.243 1.00 22.28 52 GLY D C 1
ATOM 5016 O O . GLY D 1 13 ? 18.659 -28.016 44.246 1.00 19.82 52 GLY D O 1
ATOM 5017 N N . HIS D 1 14 ? 18.206 -27.996 46.455 1.00 22.06 53 HIS D N 1
ATOM 5018 C CA . HIS D 1 14 ? 18.837 -29.311 46.637 1.00 24.65 53 HIS D CA 1
ATOM 5019 C C . HIS D 1 14 ? 17.940 -30.335 45.960 1.00 23.02 53 HIS D C 1
ATOM 5020 O O . HIS D 1 14 ? 16.731 -30.301 46.129 1.00 22.57 53 HIS D O 1
ATOM 5027 N N . CYS D 1 15 ? 18.522 -31.256 45.208 1.00 22.93 54 CYS D N 1
ATOM 5028 C CA . CYS D 1 15 ? 17.720 -32.285 44.544 1.00 23.30 54 CYS D CA 1
ATOM 5029 C C . CYS D 1 15 ? 17.484 -33.427 45.511 1.00 23.60 54 CYS D C 1
ATOM 5030 O O . CYS D 1 15 ? 18.436 -33.933 46.107 1.00 24.21 54 CYS D O 1
ATOM 5033 N N . ASN D 1 16 ? 16.237 -33.825 45.686 1.00 23.40 55 ASN D N 1
ATOM 5034 C CA . ASN D 1 16 ? 15.887 -34.839 46.722 1.00 25.50 55 ASN D CA 1
ATOM 5035 C C . ASN D 1 16 ? 16.171 -36.312 46.265 1.00 25.78 55 ASN D C 1
ATOM 5036 O O . ASN D 1 16 ? 15.279 -37.150 46.195 1.00 26.05 55 ASN D O 1
ATOM 5041 N N . VAL D 1 17 ? 17.423 -36.610 45.940 1.00 27.03 56 VAL D N 1
ATOM 5042 C CA . VAL D 1 17 ? 17.779 -37.844 45.242 1.00 28.36 56 VAL D CA 1
ATOM 5043 C C . VAL D 1 17 ? 19.031 -38.437 45.877 1.00 28.95 56 VAL D C 1
ATOM 5044 O O . VAL D 1 17 ? 20.002 -37.705 46.165 1.00 28.30 56 VAL D O 1
ATOM 5048 N N . GLN D 1 18 ? 19.000 -39.751 46.099 1.00 29.75 57 GLN D N 1
ATOM 5049 C CA . GLN D 1 18 ? 20.144 -40.516 46.642 1.00 30.57 57 GLN D CA 1
ATOM 5050 C C . GLN D 1 18 ? 20.577 -41.540 45.605 1.00 29.50 57 GLN D C 1
ATOM 5051 O O . GLN D 1 18 ? 19.743 -42.246 45.056 1.00 29.27 57 GLN D O 1
ATOM 5057 N N . PHE D 1 19 ? 21.876 -41.598 45.323 1.00 28.81 58 PHE D N 1
ATOM 5058 C CA . PHE D 1 19 ? 22.437 -42.544 44.368 1.00 28.68 58 PHE D CA 1
ATOM 5059 C C . PHE D 1 19 ? 22.913 -43.819 45.083 1.00 28.58 58 PHE D C 1
ATOM 5060 O O . PHE D 1 19 ? 23.585 -43.734 46.097 1.00 28.00 58 PHE D O 1
ATOM 5068 N N . ILE D 1 20 ? 22.580 -44.996 44.554 1.00 28.12 59 ILE D N 1
ATOM 5069 C CA . ILE D 1 20 ? 23.047 -46.247 45.178 1.00 28.96 59 ILE D CA 1
ATOM 5070 C C . ILE D 1 20 ? 23.668 -47.131 44.117 1.00 28.75 59 ILE D C 1
ATOM 5071 O O . ILE D 1 20 ? 23.440 -46.917 42.920 1.00 27.49 59 ILE D O 1
ATOM 5076 N N . ASN D 1 21 ? 24.472 -48.092 44.556 1.00 29.16 60 ASN D N 1
ATOM 5077 C CA . ASN D 1 21 ? 25.105 -49.046 43.646 1.00 30.22 60 ASN D CA 1
ATOM 5078 C C . ASN D 1 21 ? 25.947 -48.338 42.548 1.00 32.24 60 ASN D C 1
ATOM 5079 O O . ASN D 1 21 ? 25.999 -48.781 41.407 1.00 31.38 60 ASN D O 1
ATOM 5084 N N . VAL D 1 22 ? 26.603 -47.235 42.902 1.00 34.30 61 VAL D N 1
ATOM 5085 C CA . VAL D 1 22 ? 27.480 -46.568 41.928 1.00 38.24 61 VAL D CA 1
ATOM 5086 C C . VAL D 1 22 ? 28.887 -47.186 41.840 1.00 40.23 61 VAL D C 1
ATOM 5087 O O . VAL D 1 22 ? 29.596 -46.952 40.867 1.00 41.14 61 VAL D O 1
ATOM 5091 N N . GLY D 1 23 ? 29.275 -47.982 42.835 1.00 42.04 62 GLY D N 1
ATOM 5092 C CA . GLY D 1 23 ? 30.545 -48.709 42.774 1.00 44.93 62 GLY D CA 1
ATOM 5093 C C . GLY D 1 23 ? 31.763 -47.865 43.123 1.00 46.88 62 GLY D C 1
ATOM 5094 O O . GLY D 1 23 ? 31.680 -46.928 43.920 1.00 46.91 62 GLY D O 1
ATOM 5095 N N . GLU D 1 24 ? 32.900 -48.193 42.519 1.00 48.89 63 GLU D N 1
ATOM 5096 C CA . GLU D 1 24 ? 34.171 -47.547 42.884 1.00 51.14 63 GLU D CA 1
ATOM 5097 C C . GLU D 1 24 ? 34.271 -46.090 42.399 1.00 51.89 63 GLU D C 1
ATOM 5098 O O . GLU D 1 24 ? 33.589 -45.704 41.448 1.00 52.18 63 GLU D O 1
ATOM 5104 N N . LYS D 1 25 ? 35.117 -45.317 43.095 1.00 52.83 64 LYS D N 1
ATOM 5105 C CA . LYS D 1 25 ? 35.689 -44.010 42.686 1.00 53.66 64 LYS D CA 1
ATOM 5106 C C . LYS D 1 25 ? 35.762 -43.759 41.184 1.00 53.55 64 LYS D C 1
ATOM 5107 O O . LYS D 1 25 ? 35.217 -42.771 40.694 1.00 54.14 64 LYS D O 1
ATOM 5113 N N . ARG D 1 26 ? 36.447 -44.653 40.469 1.00 53.24 189 ARG D N 1
ATOM 5114 C CA . ARG D 1 26 ? 36.567 -44.599 39.013 1.00 53.04 189 ARG D CA 1
ATOM 5115 C C . ARG D 1 26 ? 35.251 -44.296 38.282 1.00 52.67 189 ARG D C 1
ATOM 5116 O O . ARG D 1 26 ? 35.254 -43.704 37.191 1.00 53.30 189 ARG D O 1
ATOM 5118 N N . ASN D 1 27 ? 34.136 -44.723 38.877 1.00 51.23 190 ASN D N 1
ATOM 5119 C CA . ASN D 1 27 ? 32.832 -44.673 38.233 1.00 49.53 190 ASN D CA 1
ATOM 5120 C C . ASN D 1 27 ? 32.073 -43.352 38.509 1.00 48.18 190 ASN D C 1
ATOM 5121 O O . ASN D 1 27 ? 30.964 -43.158 38.000 1.00 48.25 190 ASN D O 1
ATOM 5123 N N . GLU D 1 28 ? 32.667 -42.446 39.291 1.00 45.85 191 GLU D N 1
ATOM 5124 C CA . GLU D 1 28 ? 31.999 -41.177 39.614 1.00 43.51 191 GLU D CA 1
ATOM 5125 C C . GLU D 1 28 ? 32.298 -40.063 38.573 1.00 41.76 191 GLU D C 1
ATOM 5126 O O . GLU D 1 28 ? 33.017 -39.085 38.854 1.00 42.34 191 GLU D O 1
ATOM 5128 N N . THR D 1 29 ? 31.721 -40.236 37.378 1.00 38.71 192 THR D N 1
ATOM 5129 C CA . THR D 1 29 ? 31.883 -39.333 36.232 1.00 35.24 192 THR D CA 1
ATOM 5130 C C . THR D 1 29 ? 30.552 -39.270 35.457 1.00 31.14 192 THR D C 1
ATOM 5131 O O . THR D 1 29 ? 29.528 -39.830 35.870 1.00 28.95 192 THR D O 1
ATOM 5135 N N . LEU D 1 30 ? 30.583 -38.557 34.339 1.00 27.30 193 LEU D N 1
ATOM 5136 C CA . LEU D 1 30 ? 29.509 -38.615 33.343 1.00 24.81 193 LEU D CA 1
ATOM 5137 C C . LEU D 1 30 ? 29.620 -39.950 32.589 1.00 23.72 193 LEU D C 1
ATOM 5138 O O . LEU D 1 30 ? 30.736 -40.432 32.314 1.00 23.31 193 LEU D O 1
ATOM 5143 N N . VAL D 1 31 ? 28.491 -40.556 32.257 1.00 21.41 194 VAL D N 1
ATOM 5144 C CA . VAL D 1 31 ? 28.506 -41.916 31.700 1.00 20.52 194 VAL D CA 1
ATOM 5145 C C . VAL D 1 31 ? 27.330 -42.070 30.750 1.00 18.08 194 VAL D C 1
ATOM 5146 O O . VAL D 1 31 ? 26.286 -41.519 30.972 1.00 17.64 194 VAL D O 1
ATOM 5150 N N . PHE D 1 32 ? 27.544 -42.825 29.683 1.00 18.02 195 PHE D N 1
ATOM 5151 C CA . PHE D 1 32 ? 26.518 -43.200 28.706 1.00 16.97 195 PHE D CA 1
ATOM 5152 C C . PHE D 1 32 ? 26.235 -44.664 28.877 1.00 16.47 195 PHE D C 1
ATOM 5153 O O . PHE D 1 32 ? 27.136 -45.404 29.219 1.00 16.69 195 PHE D O 1
ATOM 5161 N N . SER D 1 33 ? 25.012 -45.112 28.600 1.00 16.19 196 SER D N 1
ATOM 5162 C CA . SER D 1 33 ? 24.723 -46.534 28.664 1.00 16.95 196 SER D CA 1
ATOM 5163 C C . SER D 1 33 ? 25.557 -47.311 27.628 1.00 17.48 196 SER D C 1
ATOM 5164 O O . SER D 1 33 ? 25.905 -46.792 26.550 1.00 16.24 196 SER D O 1
ATOM 5167 N N . HIS D 1 34 ? 25.928 -48.524 27.970 1.00 18.36 197 HIS D N 1
ATOM 5168 C CA . HIS D 1 34 ? 26.702 -49.363 27.027 1.00 19.41 197 HIS D CA 1
ATOM 5169 C C . HIS D 1 34 ? 26.020 -49.541 25.671 1.00 18.71 197 HIS D C 1
ATOM 5170 O O . HIS D 1 34 ? 26.679 -49.551 24.637 1.00 19.64 197 HIS D O 1
ATOM 5177 N N . ASN D 1 35 ? 24.701 -49.697 25.665 1.00 18.36 198 ASN D N 1
ATOM 5178 C CA . ASN D 1 35 ? 23.926 -49.839 24.436 1.00 17.69 198 ASN D CA 1
ATOM 5179 C C . ASN D 1 35 ? 22.993 -48.695 24.221 1.00 16.99 198 ASN D C 1
ATOM 5180 O O . ASN D 1 35 ? 22.548 -48.060 25.187 1.00 15.98 198 ASN D O 1
ATOM 5185 N N . ALA D 1 36 ? 22.625 -48.498 22.941 1.00 16.95 199 ALA D N 1
ATOM 5186 C CA . ALA D 1 36 ? 21.502 -47.688 22.556 1.00 16.58 199 ALA D CA 1
ATOM 5187 C C . ALA D 1 36 ? 20.351 -48.649 22.220 1.00 16.67 199 ALA D C 1
ATOM 5188 O O . ALA D 1 36 ? 20.572 -49.873 22.099 1.00 17.53 199 ALA D O 1
ATOM 5190 N N . VAL D 1 37 ? 19.137 -48.123 22.092 1.00 16.71 200 VAL D N 1
ATOM 5191 C CA . VAL D 1 37 ? 17.978 -48.973 21.755 1.00 18.23 200 VAL D CA 1
ATOM 5192 C C . VAL D 1 37 ? 17.158 -48.338 20.659 1.00 18.54 200 VAL D C 1
ATOM 5193 O O . VAL D 1 37 ? 17.261 -47.141 20.421 1.00 20.96 200 VAL D O 1
ATOM 5197 N N . ILE D 1 38 ? 16.355 -49.138 19.979 1.00 19.12 201 ILE D N 1
ATOM 5198 C CA . ILE D 1 38 ? 15.376 -48.652 19.049 1.00 20.34 201 ILE D CA 1
ATOM 5199 C C . ILE D 1 38 ? 14.038 -49.228 19.490 1.00 21.23 201 ILE D C 1
ATOM 5200 O O . ILE D 1 38 ? 13.910 -50.440 19.723 1.00 21.71 201 ILE D O 1
ATOM 5205 N N . ALA D 1 39 ? 13.078 -48.343 19.719 1.00 21.41 202 ALA D N 1
ATOM 5206 C CA . ALA D 1 39 ? 11.752 -48.785 20.127 1.00 21.67 202 ALA D CA 1
ATOM 5207 C C . ALA D 1 39 ? 10.713 -47.733 19.790 1.00 21.36 202 ALA D C 1
ATOM 5208 O O . ALA D 1 39 ? 11.038 -46.569 19.561 1.00 19.29 202 ALA D O 1
ATOM 5210 N N . MET D 1 40 ? 9.450 -48.159 19.789 1.00 21.50 203 MET D N 1
ATOM 5211 C CA . MET D 1 40 ? 8.332 -47.234 19.617 1.00 23.02 203 MET D CA 1
ATOM 5212 C C . MET D 1 40 ? 8.064 -46.451 20.883 1.00 23.71 203 MET D C 1
ATOM 5213 O O . MET D 1 40 ? 8.039 -46.998 21.985 1.00 22.78 203 MET D O 1
ATOM 5218 N N . ARG D 1 41 ? 7.831 -45.168 20.709 1.00 23.78 204 ARG D N 1
ATOM 5219 C CA . ARG D 1 41 ? 7.368 -44.384 21.845 1.00 25.83 204 ARG D CA 1
ATOM 5220 C C . ARG D 1 41 ? 6.369 -43.404 21.297 1.00 26.29 204 ARG D C 1
ATOM 5221 O O . ARG D 1 41 ? 6.675 -42.631 20.386 1.00 26.40 204 ARG D O 1
ATOM 5229 N N . ASP D 1 42 ? 5.144 -43.483 21.820 1.00 28.58 205 ASP D N 1
ATOM 5230 C CA . ASP D 1 42 ? 4.020 -42.640 21.369 1.00 29.05 205 ASP D CA 1
ATOM 5231 C C . ASP D 1 42 ? 3.800 -42.661 19.845 1.00 28.39 205 ASP D C 1
ATOM 5232 O O . ASP D 1 42 ? 3.633 -41.619 19.196 1.00 28.34 205 ASP D O 1
ATOM 5237 N N . GLY D 1 43 ? 3.809 -43.868 19.302 1.00 27.51 206 GLY D N 1
ATOM 5238 C CA . GLY D 1 43 ? 3.558 -44.099 17.893 1.00 27.25 206 GLY D CA 1
ATOM 5239 C C . GLY D 1 43 ? 4.699 -43.630 16.996 1.00 27.67 206 GLY D C 1
ATOM 5240 O O . GLY D 1 43 ? 4.511 -43.468 15.794 1.00 28.46 206 GLY D O 1
ATOM 5241 N N . LYS D 1 44 ? 5.891 -43.414 17.557 1.00 25.96 207 LYS D N 1
ATOM 5242 C CA . LYS D 1 44 ? 7.040 -43.096 16.707 1.00 25.22 207 LYS D CA 1
ATOM 5243 C C . LYS D 1 44 ? 8.214 -44.006 17.012 1.00 22.71 207 LYS D C 1
ATOM 5244 O O . LYS D 1 44 ? 8.514 -44.299 18.150 1.00 22.68 207 LYS D O 1
ATOM 5250 N N . LEU D 1 45 ? 8.863 -44.484 15.981 1.00 21.11 208 LEU D N 1
ATOM 5251 C CA . LEU D 1 45 ? 10.058 -45.293 16.171 1.00 19.52 208 LEU D CA 1
ATOM 5252 C C . LEU D 1 45 ? 11.257 -44.381 16.532 1.00 18.54 208 LEU D C 1
ATOM 5253 O O . LEU D 1 45 ? 11.528 -43.395 15.832 1.00 20.09 208 LEU D O 1
ATOM 5258 N N . CYS D 1 46 ? 11.966 -44.691 17.613 1.00 18.15 209 CYS D N 1
ATOM 5259 C CA . CYS D 1 46 ? 12.994 -43.795 18.147 1.00 18.39 209 CYS D CA 1
ATOM 5260 C C . CYS D 1 46 ? 14.282 -44.563 18.434 1.00 18.33 209 CYS D C 1
ATOM 5261 O O . CYS D 1 46 ? 14.237 -45.728 18.863 1.00 19.74 209 CYS D O 1
ATOM 5264 N N . LEU D 1 47 ? 15.400 -43.896 18.192 1.00 17.28 210 LEU D N 1
ATOM 5265 C CA . LEU D 1 47 ? 16.723 -44.304 18.688 1.00 18.27 210 LEU D CA 1
ATOM 5266 C C . LEU D 1 47 ? 16.928 -43.637 20.049 1.00 17.29 210 LEU D C 1
ATOM 5267 O O . LEU D 1 47 ? 16.732 -42.422 20.185 1.00 18.97 210 LEU D O 1
ATOM 5272 N N . MET D 1 48 ? 17.241 -44.409 21.083 1.00 16.92 211 MET D N 1
ATOM 5273 C CA . MET D 1 48 ? 17.408 -43.793 22.409 1.00 18.41 211 MET D CA 1
ATOM 5274 C C . MET D 1 48 ? 18.672 -44.281 23.018 1.00 17.13 211 MET D C 1
ATOM 5275 O O . MET D 1 48 ? 19.143 -45.332 22.673 1.00 18.41 211 MET D O 1
ATOM 5280 N N . TRP D 1 49 ? 19.240 -43.489 23.900 1.00 17.14 212 TRP D N 1
ATOM 5281 C CA . TRP D 1 49 ? 20.386 -43.866 24.704 1.00 16.41 212 TRP D CA 1
ATOM 5282 C C . TRP D 1 49 ? 20.314 -43.072 26.024 1.00 17.60 212 TRP D C 1
ATOM 5283 O O . TRP D 1 49 ? 19.619 -42.081 26.101 1.00 16.52 212 TRP D O 1
ATOM 5294 N N . ARG D 1 50 ? 21.009 -43.540 27.060 1.00 17.46 213 ARG D N 1
ATOM 5295 C CA . ARG D 1 50 ? 20.835 -42.992 28.398 1.00 17.80 213 ARG D CA 1
ATOM 5296 C C . ARG D 1 50 ? 22.147 -42.335 28.761 1.00 17.48 213 ARG D C 1
ATOM 5297 O O . ARG D 1 50 ? 23.212 -42.808 28.373 1.00 17.45 213 ARG D O 1
ATOM 5305 N N . VAL D 1 51 ? 22.046 -41.209 29.438 1.00 17.10 214 VAL D N 1
ATOM 5306 C CA . VAL D 1 51 ? 23.189 -40.531 29.979 1.00 20.30 214 VAL D CA 1
ATOM 5307 C C . VAL D 1 51 ? 22.966 -40.270 31.464 1.00 21.10 214 VAL D C 1
ATOM 5308 O O . VAL D 1 51 ? 21.859 -40.010 31.888 1.00 20.87 214 VAL D O 1
ATOM 5312 N N . GLY D 1 52 ? 24.040 -40.285 32.227 1.00 22.32 215 GLY D N 1
ATOM 5313 C CA . GLY D 1 52 ? 23.975 -39.962 33.633 1.00 24.99 215 GLY D CA 1
ATOM 5314 C C . GLY D 1 52 ? 25.170 -39.203 34.180 1.00 26.51 215 GLY D C 1
ATOM 5315 O O . GLY D 1 52 ? 26.225 -39.105 33.541 1.00 25.89 215 GLY D O 1
ATOM 5316 N N . ASN D 1 53 ? 24.967 -38.618 35.357 1.00 27.42 216 ASN D N 1
ATOM 5317 C CA . ASN D 1 53 ? 26.050 -38.002 36.120 1.00 29.62 216 ASN D CA 1
ATOM 5318 C C . ASN D 1 53 ? 26.145 -38.755 37.432 1.00 31.84 216 ASN D C 1
ATOM 5319 O O . ASN D 1 53 ? 25.205 -38.722 38.219 1.00 31.60 216 ASN D O 1
ATOM 5324 N N . LEU D 1 54 ? 27.260 -39.441 37.672 1.00 35.41 217 LEU D N 1
ATOM 5325 C CA . LEU D 1 54 ? 27.476 -40.112 38.964 1.00 39.58 217 LEU D CA 1
ATOM 5326 C C . LEU D 1 54 ? 28.385 -39.328 39.925 1.00 41.94 217 LEU D C 1
ATOM 5327 O O . LEU D 1 54 ? 28.660 -39.811 41.023 1.00 43.05 217 LEU D O 1
ATOM 5332 N N . GLN D 1 55 ? 28.891 -38.165 39.509 1.00 44.51 218 GLN D N 1
ATOM 5333 C CA . GLN D 1 55 ? 29.691 -37.322 40.406 1.00 46.49 218 GLN D CA 1
ATOM 5334 C C . GLN D 1 55 ? 28.837 -36.614 41.436 1.00 46.88 218 GLN D C 1
ATOM 5335 O O . GLN D 1 55 ? 27.589 -36.673 41.413 1.00 47.68 218 GLN D O 1
ATOM 5341 N N . LYS D 1 56 ? 29.539 -35.899 42.311 1.00 47.45 219 LYS D N 1
ATOM 5342 C CA . LYS D 1 56 ? 28.945 -35.133 43.416 1.00 47.93 219 LYS D CA 1
ATOM 5343 C C . LYS D 1 56 ? 28.598 -33.727 42.946 1.00 46.57 219 LYS D C 1
ATOM 5344 O O . LYS D 1 56 ? 27.812 -33.035 43.582 1.00 47.07 219 LYS D O 1
ATOM 5350 N N . SER D 1 57 ? 29.187 -33.325 41.820 1.00 45.01 220 SER D N 1
ATOM 5351 C CA . SER D 1 57 ? 29.015 -31.982 41.263 1.00 42.80 220 SER D CA 1
ATOM 5352 C C . SER D 1 57 ? 27.989 -31.996 40.102 1.00 40.71 220 SER D C 1
ATOM 5353 O O . SER D 1 57 ? 28.090 -32.879 39.234 1.00 40.20 220 SER D O 1
ATOM 5356 N N . HIS D 1 58 ? 27.031 -31.035 40.110 1.00 37.14 221 HIS D N 1
ATOM 5357 C CA . HIS D 1 58 ? 26.029 -30.831 39.051 1.00 34.24 221 HIS D CA 1
ATOM 5358 C C . HIS D 1 58 ? 26.709 -30.381 37.722 1.00 32.55 221 HIS D C 1
ATOM 5359 O O . HIS D 1 58 ? 27.677 -29.592 37.733 1.00 31.44 221 HIS D O 1
ATOM 5366 N N . LEU D 1 59 ? 26.176 -30.858 36.587 1.00 29.66 222 LEU D N 1
ATOM 5367 C CA . LEU D 1 59 ? 26.582 -30.352 35.273 1.00 27.48 222 LEU D CA 1
ATOM 5368 C C . LEU D 1 59 ? 25.611 -29.274 34.805 1.00 26.68 222 LEU D C 1
ATOM 5369 O O . LEU D 1 59 ? 24.452 -29.550 34.518 1.00 28.02 222 LEU D O 1
ATOM 5374 N N . VAL D 1 60 ? 26.101 -28.045 34.733 1.00 24.41 223 VAL D N 1
ATOM 5375 C CA . VAL D 1 60 ? 25.318 -26.832 34.427 1.00 24.88 223 VAL D CA 1
ATOM 5376 C C . VAL D 1 60 ? 25.244 -26.581 32.924 1.00 22.82 223 VAL D C 1
ATOM 5377 O O . VAL D 1 60 ? 26.169 -26.952 32.195 1.00 22.39 223 VAL D O 1
ATOM 5381 N N . GLU D 1 61 ? 24.146 -25.979 32.467 1.00 21.15 224 GLU D N 1
ATOM 5382 C CA . GLU D 1 61 ? 23.956 -25.607 31.061 1.00 21.23 224 GLU D CA 1
ATOM 5383 C C . GLU D 1 61 ? 24.270 -26.776 30.109 1.00 19.60 224 GLU D C 1
ATOM 5384 O O . GLU D 1 61 ? 25.019 -26.645 29.156 1.00 18.01 224 GLU D O 1
ATOM 5390 N N . ALA D 1 62 ? 23.684 -27.930 30.422 1.00 17.56 225 ALA D N 1
ATOM 5391 C CA . ALA D 1 62 ? 24.020 -29.189 29.747 1.00 16.22 225 ALA D CA 1
ATOM 5392 C C . ALA D 1 62 ? 23.202 -29.374 28.518 1.00 16.10 225 ALA D C 1
ATOM 5393 O O . ALA D 1 62 ? 22.028 -28.947 28.460 1.00 14.36 225 ALA D O 1
ATOM 5395 N N . HIS D 1 63 ? 23.801 -30.003 27.488 1.00 13.77 226 HIS D N 1
ATOM 5396 C CA . HIS D 1 63 ? 23.056 -30.246 26.301 1.00 13.81 226 HIS D CA 1
ATOM 5397 C C . HIS D 1 63 ? 23.759 -31.404 25.581 1.00 13.42 226 HIS D C 1
ATOM 5398 O O . HIS D 1 63 ? 24.920 -31.724 25.864 1.00 12.65 226 HIS D O 1
ATOM 5405 N N . VAL D 1 64 ? 23.042 -32.031 24.667 1.00 13.68 227 VAL D N 1
ATOM 5406 C CA . VAL D 1 64 ? 23.500 -33.290 24.067 1.00 13.94 227 VAL D CA 1
ATOM 5407 C C . VAL D 1 64 ? 23.563 -33.136 22.565 1.00 13.71 227 VAL D C 1
ATOM 5408 O O . VAL D 1 64 ? 22.827 -32.353 21.987 1.00 12.94 227 VAL D O 1
ATOM 5412 N N . ARG D 1 65 ? 24.415 -33.928 21.933 1.00 14.64 228 ARG D N 1
ATOM 5413 C CA . ARG D 1 65 ? 24.421 -34.010 20.480 1.00 15.97 228 ARG D CA 1
ATOM 5414 C C . ARG D 1 65 ? 24.666 -35.424 20.094 1.00 15.57 228 ARG D C 1
ATOM 5415 O O . ARG D 1 65 ? 25.111 -36.225 20.916 1.00 14.91 228 ARG D O 1
ATOM 5423 N N . ALA D 1 66 ? 24.432 -35.715 18.822 1.00 15.03 229 ALA D N 1
ATOM 5424 C CA . ALA D 1 66 ? 24.837 -37.017 18.273 1.00 14.76 229 ALA D CA 1
ATOM 5425 C C . ALA D 1 66 ? 25.104 -36.863 16.798 1.00 14.27 229 ALA D C 1
ATOM 5426 O O . ALA D 1 66 ? 24.545 -35.953 16.140 1.00 14.88 229 ALA D O 1
ATOM 5428 N N . GLN D 1 67 ? 25.952 -37.751 16.271 1.00 15.29 230 GLN D N 1
ATOM 5429 C CA . GLN D 1 67 ? 26.339 -37.694 14.864 1.00 17.02 230 GLN D CA 1
ATOM 5430 C C . GLN D 1 67 ? 26.490 -39.122 14.373 1.00 17.06 230 GLN D C 1
ATOM 5431 O O . GLN D 1 67 ? 27.079 -39.913 15.050 1.00 17.10 230 GLN D O 1
ATOM 5437 N N . LEU D 1 68 ? 26.019 -39.428 13.170 1.00 17.72 231 LEU D N 1
ATOM 5438 C CA . LEU D 1 68 ? 26.367 -40.682 12.502 1.00 18.09 231 LEU D CA 1
ATOM 5439 C C . LEU D 1 68 ? 27.664 -40.522 11.684 1.00 18.68 231 LEU D C 1
ATOM 5440 O O . LEU D 1 68 ? 27.807 -39.550 10.914 1.00 19.48 231 LEU D O 1
ATOM 5445 N N . LEU D 1 69 ? 28.622 -41.420 11.897 1.00 20.40 232 LEU D N 1
ATOM 5446 C CA . LEU D 1 69 ? 29.910 -41.353 11.221 1.00 21.99 232 LEU D CA 1
ATOM 5447 C C . LEU D 1 69 ? 29.934 -42.423 10.115 1.00 22.82 232 LEU D C 1
ATOM 5448 O O . LEU D 1 69 ? 29.612 -43.588 10.358 1.00 22.34 232 LEU D O 1
ATOM 5453 N N . LYS D 1 70 ? 30.272 -42.003 8.903 1.00 22.45 233 LYS D N 1
ATOM 5454 C CA . LYS D 1 70 ? 30.530 -42.927 7.831 1.00 22.83 233 LYS D CA 1
ATOM 5455 C C . LYS D 1 70 ? 31.351 -42.232 6.766 1.00 23.48 233 LYS D C 1
ATOM 5456 O O . LYS D 1 70 ? 31.418 -40.989 6.703 1.00 23.07 233 LYS D O 1
ATOM 5462 N N . SER D 1 71 ? 31.958 -43.035 5.908 1.00 22.17 234 SER D N 1
ATOM 5463 C CA . SER D 1 71 ? 32.463 -42.534 4.632 1.00 22.80 234 SER D CA 1
ATOM 5464 C C . SER D 1 71 ? 31.366 -42.333 3.588 1.00 22.09 234 SER D C 1
ATOM 5465 O O . SER D 1 71 ? 30.266 -42.898 3.694 1.00 21.61 234 SER D O 1
ATOM 5468 N N . ARG D 1 72 ? 31.674 -41.526 2.577 1.00 21.19 235 ARG D N 1
ATOM 5469 C CA . ARG D 1 72 ? 30.684 -41.129 1.599 1.00 21.65 235 ARG D CA 1
ATOM 5470 C C . ARG D 1 72 ? 31.409 -40.773 0.302 1.00 20.42 235 ARG D C 1
ATOM 5471 O O . ARG D 1 72 ? 32.487 -40.214 0.344 1.00 19.90 235 ARG D O 1
ATOM 5479 N N . ILE D 1 73 ? 30.814 -41.132 -0.836 1.00 20.24 236 ILE D N 1
ATOM 5480 C CA . ILE D 1 73 ? 31.253 -40.654 -2.139 1.00 20.14 236 ILE D CA 1
ATOM 5481 C C . ILE D 1 73 ? 30.231 -39.678 -2.664 1.00 18.97 236 ILE D C 1
ATOM 5482 O O . ILE D 1 73 ? 29.072 -40.032 -2.839 1.00 20.65 236 ILE D O 1
ATOM 5487 N N . THR D 1 74 ? 30.665 -38.486 -3.032 1.00 20.19 237 THR D N 1
ATOM 5488 C CA . THR D 1 74 ? 29.743 -37.491 -3.591 1.00 19.12 237 THR D CA 1
ATOM 5489 C C . THR D 1 74 ? 29.415 -37.855 -5.026 1.00 20.47 237 THR D C 1
ATOM 5490 O O . THR D 1 74 ? 30.143 -38.643 -5.634 1.00 21.03 237 THR D O 1
ATOM 5494 N N . SER D 1 75 ? 28.347 -37.274 -5.581 1.00 20.91 238 SER D N 1
ATOM 5495 C CA . SER D 1 75 ? 28.003 -37.502 -6.982 1.00 22.91 238 SER D CA 1
ATOM 5496 C C . SER D 1 75 ? 29.102 -37.084 -7.985 1.00 22.08 238 SER D C 1
ATOM 5497 O O . SER D 1 75 ? 29.136 -37.567 -9.119 1.00 20.51 238 SER D O 1
ATOM 5500 N N . GLU D 1 76 ? 29.982 -36.180 -7.561 1.00 21.20 239 GLU D N 1
ATOM 5501 C CA . GLU D 1 76 ? 31.144 -35.764 -8.376 1.00 21.90 239 GLU D CA 1
ATOM 5502 C C . GLU D 1 76 ? 32.303 -36.741 -8.304 1.00 21.79 239 GLU D C 1
ATOM 5503 O O . GLU D 1 76 ? 33.337 -36.498 -8.918 1.00 22.60 239 GLU D O 1
ATOM 5509 N N . GLY D 1 77 ? 32.186 -37.787 -7.487 1.00 22.09 240 GLY D N 1
ATOM 5510 C CA . GLY D 1 77 ? 33.272 -38.746 -7.345 1.00 21.27 240 GLY D CA 1
ATOM 5511 C C . GLY D 1 77 ? 34.235 -38.461 -6.229 1.00 22.41 240 GLY D C 1
ATOM 5512 O O . GLY D 1 77 ? 35.277 -39.123 -6.101 1.00 22.95 240 GLY D O 1
ATOM 5513 N N . GLU D 1 78 ? 33.912 -37.473 -5.397 1.00 21.64 241 GLU D N 1
ATOM 5514 C CA . GLU D 1 78 ? 34.770 -37.141 -4.281 1.00 20.53 241 GLU D CA 1
ATOM 5515 C C . GLU D 1 78 ? 34.585 -38.105 -3.096 1.00 19.39 241 GLU D C 1
ATOM 5516 O O . GLU D 1 78 ? 33.463 -38.356 -2.647 1.00 19.20 241 GLU D O 1
ATOM 5522 N N . TYR D 1 79 ? 35.692 -38.678 -2.631 1.00 19.05 242 TYR D N 1
ATOM 5523 C CA . TYR D 1 79 ? 35.717 -39.550 -1.467 1.00 19.24 242 TYR D CA 1
ATOM 5524 C C . TYR D 1 79 ? 35.914 -38.679 -0.187 1.00 20.30 242 TYR D C 1
ATOM 5525 O O . TYR D 1 79 ? 36.895 -37.913 -0.069 1.00 19.08 242 TYR D O 1
ATOM 5534 N N . ILE D 1 80 ? 34.953 -38.811 0.736 1.00 20.35 243 ILE D N 1
ATOM 5535 C CA . ILE D 1 80 ? 34.955 -38.143 2.029 1.00 20.85 243 ILE D CA 1
ATOM 5536 C C . ILE D 1 80 ? 35.160 -39.244 3.071 1.00 21.23 243 ILE D C 1
ATOM 5537 O O . ILE D 1 80 ? 34.278 -40.110 3.251 1.00 21.21 243 ILE D O 1
ATOM 5542 N N . PRO D 1 81 ? 36.353 -39.285 3.676 1.00 21.42 244 PRO D N 1
ATOM 5543 C CA . PRO D 1 81 ? 36.711 -40.289 4.642 1.00 22.00 244 PRO D CA 1
ATOM 5544 C C . PRO D 1 81 ? 35.760 -40.291 5.808 1.00 23.19 244 PRO D C 1
ATOM 5545 O O . PRO D 1 81 ? 35.360 -41.356 6.268 1.00 23.62 244 PRO D O 1
ATOM 5549 N N . LEU D 1 82 ? 35.405 -39.103 6.289 1.00 23.45 245 LEU D N 1
ATOM 5550 C CA . LEU D 1 82 ? 34.564 -39.020 7.451 1.00 25.72 245 LEU D CA 1
ATOM 5551 C C . LEU D 1 82 ? 33.492 -37.952 7.269 1.00 25.88 245 LEU D C 1
ATOM 5552 O O . LEU D 1 82 ? 33.789 -36.770 7.261 1.00 25.98 245 LEU D O 1
ATOM 5557 N N . ASP D 1 83 ? 32.265 -38.409 7.097 1.00 25.23 246 ASP D N 1
ATOM 5558 C CA . ASP D 1 83 ? 31.103 -37.563 7.050 1.00 26.63 246 ASP D CA 1
ATOM 5559 C C . ASP D 1 83 ? 30.492 -37.695 8.461 1.00 25.55 246 ASP D C 1
ATOM 5560 O O . ASP D 1 83 ? 30.303 -38.816 8.939 1.00 24.73 246 ASP D O 1
ATOM 5565 N N . GLN D 1 84 ? 30.217 -36.559 9.101 1.00 23.08 247 GLN D N 1
ATOM 5566 C CA . GLN D 1 84 ? 29.730 -36.515 10.471 1.00 23.60 247 GLN D CA 1
ATOM 5567 C C . GLN D 1 84 ? 28.377 -35.894 10.324 1.00 24.31 247 GLN D C 1
ATOM 5568 O O . GLN D 1 84 ? 28.261 -34.682 10.211 1.00 25.73 247 GLN D O 1
ATOM 5574 N N . ILE D 1 85 ? 27.357 -36.746 10.261 1.00 24.17 248 ILE D N 1
ATOM 5575 C CA . ILE D 1 85 ? 26.006 -36.327 9.970 1.00 24.42 248 ILE D CA 1
ATOM 5576 C C . ILE D 1 85 ? 25.247 -36.147 11.267 1.00 24.22 248 ILE D C 1
ATOM 5577 O O . ILE D 1 85 ? 25.080 -37.077 12.045 1.00 22.68 248 ILE D O 1
ATOM 5582 N N . ASP D 1 86 ? 24.788 -34.934 11.497 1.00 25.73 249 ASP D N 1
ATOM 5583 C CA . ASP D 1 86 ? 24.111 -34.614 12.754 1.00 26.07 249 ASP D CA 1
ATOM 5584 C C . ASP D 1 86 ? 22.772 -35.348 12.914 1.00 23.63 249 ASP D C 1
ATOM 5585 O O . ASP D 1 86 ? 22.041 -35.518 11.961 1.00 23.91 249 ASP D O 1
ATOM 5590 N N . ILE D 1 87 ? 22.525 -35.871 14.111 1.00 21.37 250 ILE D N 1
ATOM 5591 C CA . ILE D 1 87 ? 21.308 -36.637 14.454 1.00 20.59 250 ILE D CA 1
ATOM 5592 C C . ILE D 1 87 ? 20.472 -35.772 15.410 1.00 19.66 250 ILE D C 1
ATOM 5593 O O . ILE D 1 87 ? 20.954 -35.338 16.431 1.00 18.89 250 ILE D O 1
ATOM 5598 N N . ASN D 1 88 ? 19.247 -35.488 15.022 1.00 18.38 251 ASN D N 1
ATOM 5599 C CA . ASN D 1 88 ? 18.456 -34.470 15.665 1.00 19.30 251 ASN D CA 1
ATOM 5600 C C . ASN D 1 88 ? 17.972 -34.988 17.025 1.00 17.90 251 ASN D C 1
ATOM 5601 O O . ASN D 1 88 ? 17.241 -35.971 17.096 1.00 18.17 251 ASN D O 1
ATOM 5606 N N . VAL D 1 89 ? 18.425 -34.324 18.086 1.00 15.70 252 VAL D N 1
ATOM 5607 C CA . VAL D 1 89 ? 17.933 -34.581 19.445 1.00 16.15 252 VAL D CA 1
ATOM 5608 C C . VAL D 1 89 ? 17.313 -33.312 20.071 1.00 16.02 252 VAL D C 1
ATOM 5609 O O . VAL D 1 89 ? 17.295 -33.166 21.290 1.00 17.32 252 VAL D O 1
ATOM 5613 N N . GLY D 1 90 ? 16.785 -32.413 19.249 1.00 14.88 253 GLY D N 1
ATOM 5614 C CA . GLY D 1 90 ? 15.975 -31.293 19.796 1.00 16.45 253 GLY D CA 1
ATOM 5615 C C . GLY D 1 90 ? 16.594 -29.901 19.716 1.00 16.07 253 GLY D C 1
ATOM 5616 O O . GLY D 1 90 ? 16.016 -28.933 20.241 1.00 17.20 253 GLY D O 1
ATOM 5617 N N . PHE D 1 91 ? 17.751 -29.765 19.056 1.00 14.81 254 PHE D N 1
ATOM 5618 C CA . PHE D 1 91 ? 18.387 -28.430 18.884 1.00 15.09 254 PHE D CA 1
ATOM 5619 C C . PHE D 1 91 ? 17.458 -27.276 18.583 1.00 16.33 254 PHE D C 1
ATOM 5620 O O . PHE D 1 91 ? 17.535 -26.180 19.230 1.00 16.12 254 PHE D O 1
ATOM 5628 N N . ASP D 1 92 ? 16.600 -27.498 17.587 1.00 17.15 255 ASP D N 1
ATOM 5629 C CA . ASP D 1 92 ? 15.823 -26.426 17.006 1.00 20.05 255 ASP D CA 1
ATOM 5630 C C . ASP D 1 92 ? 14.722 -25.893 17.905 1.00 20.08 255 ASP D C 1
ATOM 5631 O O . ASP D 1 92 ? 14.238 -24.794 17.659 1.00 20.58 255 ASP D O 1
ATOM 5636 N N . SER D 1 93 ? 14.295 -26.688 18.884 1.00 20.59 256 SER D N 1
ATOM 5637 C CA . SER D 1 93 ? 13.280 -26.239 19.793 1.00 19.52 256 SER D CA 1
ATOM 5638 C C . SER D 1 93 ? 13.895 -26.037 21.165 1.00 19.57 256 SER D C 1
ATOM 5639 O O . SER D 1 93 ? 13.222 -25.539 22.076 1.00 19.97 256 SER D O 1
ATOM 5642 N N . GLY D 1 94 ? 15.185 -26.356 21.309 1.00 18.83 257 GLY D N 1
ATOM 5643 C CA . GLY D 1 94 ? 15.915 -26.223 22.565 1.00 18.28 257 GLY D CA 1
ATOM 5644 C C . GLY D 1 94 ? 15.807 -27.400 23.536 1.00 17.99 257 GLY D C 1
ATOM 5645 O O . GLY D 1 94 ? 16.235 -27.316 24.689 1.00 17.84 257 GLY D O 1
ATOM 5646 N N . ILE D 1 95 ? 15.271 -28.516 23.076 1.00 17.74 258 ILE D N 1
ATOM 5647 C CA . ILE D 1 95 ? 15.097 -29.644 24.003 1.00 18.40 258 ILE D CA 1
ATOM 5648 C C . ILE D 1 95 ? 16.361 -30.559 24.077 1.00 17.98 258 ILE D C 1
ATOM 5649 O O . ILE D 1 95 ? 16.382 -31.554 24.786 1.00 16.10 258 ILE D O 1
ATOM 5654 N N . ASP D 1 96 ? 17.398 -30.187 23.320 1.00 17.14 259 ASP D N 1
ATOM 5655 C CA . ASP D 1 96 ? 18.755 -30.774 23.440 1.00 17.69 259 ASP D CA 1
ATOM 5656 C C . ASP D 1 96 ? 19.386 -30.311 24.741 1.00 16.58 259 ASP D C 1
ATOM 5657 O O . ASP D 1 96 ? 20.348 -30.912 25.253 1.00 16.32 259 ASP D O 1
ATOM 5662 N N . ARG D 1 97 ? 18.812 -29.248 25.319 1.00 16.43 260 ARG D N 1
ATOM 5663 C CA . ARG D 1 97 ? 19.232 -28.743 26.626 1.00 16.27 260 ARG D CA 1
ATOM 5664 C C . ARG D 1 97 ? 18.568 -29.558 27.713 1.00 17.12 260 ARG D C 1
ATOM 5665 O O . ARG D 1 97 ? 17.357 -29.726 27.723 1.00 18.19 260 ARG D O 1
ATOM 5673 N N . ILE D 1 98 ? 19.346 -30.071 28.626 1.00 16.78 261 ILE D N 1
ATOM 5674 C CA . ILE D 1 98 ? 18.759 -30.966 29.619 1.00 17.53 261 ILE D CA 1
ATOM 5675 C C . ILE D 1 98 ? 19.027 -30.468 31.043 1.00 17.91 261 ILE D C 1
ATOM 5676 O O . ILE D 1 98 ? 20.002 -29.784 31.293 1.00 20.74 261 ILE D O 1
ATOM 5681 N N . PHE D 1 99 ? 18.144 -30.799 31.965 1.00 18.14 262 PHE D N 1
ATOM 5682 C CA . PHE D 1 99 ? 18.375 -30.535 33.354 1.00 18.84 262 PHE D CA 1
ATOM 5683 C C . PHE D 1 99 ? 18.658 -31.889 33.972 1.00 19.42 262 PHE D C 1
ATOM 5684 O O . PHE D 1 99 ? 17.726 -32.671 34.266 1.00 18.21 262 PHE D O 1
ATOM 5692 N N . LEU D 1 100 ? 19.957 -32.173 34.158 1.00 19.91 263 LEU D N 1
ATOM 5693 C CA . LEU D 1 100 ? 20.407 -33.524 34.417 1.00 21.69 263 LEU D CA 1
ATOM 5694 C C . LEU D 1 100 ? 20.552 -33.735 35.906 1.00 22.47 263 LEU D C 1
ATOM 5695 O O . LEU D 1 100 ? 21.475 -33.180 36.540 1.00 22.91 263 LEU D O 1
ATOM 5700 N N . VAL D 1 101 ? 19.601 -34.466 36.481 1.00 21.33 264 VAL D N 1
ATOM 5701 C CA . VAL D 1 101 ? 19.712 -34.862 37.870 1.00 22.65 264 VAL D CA 1
ATOM 5702 C C . VAL D 1 101 ? 19.950 -36.378 37.931 1.00 23.45 264 VAL D C 1
ATOM 5703 O O . VAL D 1 101 ? 21.095 -36.833 38.081 1.00 24.81 264 VAL D O 1
ATOM 5707 N N . SER D 1 102 ? 18.878 -37.134 37.782 1.00 22.38 265 SER D N 1
ATOM 5708 C CA . SER D 1 102 ? 18.910 -38.558 37.596 1.00 22.51 265 SER D CA 1
ATOM 5709 C C . SER D 1 102 ? 19.038 -38.897 36.072 1.00 21.48 265 SER D C 1
ATOM 5710 O O . SER D 1 102 ? 18.763 -38.045 35.218 1.00 19.78 265 SER D O 1
ATOM 5713 N N . PRO D 1 103 ? 19.509 -40.118 35.740 1.00 20.75 266 PRO D N 1
ATOM 5714 C CA . PRO D 1 103 ? 19.830 -40.438 34.346 1.00 20.21 266 PRO D CA 1
ATOM 5715 C C . PRO D 1 103 ? 18.665 -40.200 33.385 1.00 20.18 266 PRO D C 1
ATOM 5716 O O . PRO D 1 103 ? 17.538 -40.507 33.715 1.00 20.94 266 PRO D O 1
ATOM 5720 N N . ILE D 1 104 ? 18.979 -39.645 32.222 1.00 17.84 267 ILE D N 1
ATOM 5721 C CA . ILE D 1 104 ? 18.010 -39.204 31.219 1.00 17.76 267 ILE D CA 1
ATOM 5722 C C . ILE D 1 104 ? 18.149 -40.085 29.975 1.00 18.21 267 ILE D C 1
ATOM 5723 O O . ILE D 1 104 ? 19.275 -40.411 29.590 1.00 18.42 267 ILE D O 1
ATOM 5728 N N . THR D 1 105 ? 17.017 -40.453 29.370 1.00 17.14 268 THR D N 1
ATOM 5729 C CA . THR D 1 105 ? 17.026 -41.205 28.106 1.00 17.18 268 THR D CA 1
ATOM 5730 C C . THR D 1 105 ? 16.833 -40.176 27.016 1.00 17.69 268 THR D C 1
ATOM 5731 O O . THR D 1 105 ? 15.797 -39.472 26.997 1.00 17.31 268 THR D O 1
ATOM 5735 N N . ILE D 1 106 ? 17.866 -40.000 26.188 1.00 16.22 269 ILE D N 1
ATOM 5736 C CA . ILE D 1 106 ? 17.843 -39.059 25.070 1.00 15.96 269 ILE D CA 1
ATOM 5737 C C . ILE D 1 106 ? 17.093 -39.713 23.905 1.00 16.62 269 ILE D C 1
ATOM 5738 O O . ILE D 1 106 ? 17.273 -40.891 23.647 1.00 17.28 269 ILE D O 1
ATOM 5743 N N . VAL D 1 107 ? 16.282 -38.952 23.189 1.00 16.25 270 VAL D N 1
ATOM 5744 C CA . VAL D 1 107 ? 15.415 -39.555 22.193 1.00 17.50 270 VAL D CA 1
ATOM 5745 C C . VAL D 1 107 ? 15.653 -38.853 20.827 1.00 18.08 270 VAL D C 1
ATOM 5746 O O . VAL D 1 107 ? 15.529 -37.633 20.705 1.00 18.00 270 VAL D O 1
ATOM 5750 N N . HIS D 1 108 ? 16.096 -39.633 19.858 1.00 18.30 271 HIS D N 1
ATOM 5751 C CA . HIS D 1 108 ? 16.046 -39.273 18.431 1.00 18.06 271 HIS D CA 1
ATOM 5752 C C . HIS D 1 108 ? 14.812 -39.914 17.745 1.00 19.18 271 HIS D C 1
ATOM 5753 O O . HIS D 1 108 ? 14.798 -41.140 17.467 1.00 19.26 271 HIS D O 1
ATOM 5760 N N . GLU D 1 109 ? 13.818 -39.091 17.389 1.00 19.30 272 GLU D N 1
ATOM 5761 C CA . GLU D 1 109 ? 12.729 -39.580 16.556 1.00 21.08 272 GLU D CA 1
ATOM 5762 C C . GLU D 1 109 ? 13.215 -39.882 15.149 1.00 20.30 272 GLU D C 1
ATOM 5763 O O . GLU D 1 109 ? 13.830 -39.044 14.478 1.00 19.51 272 GLU D O 1
ATOM 5769 N N . ILE D 1 110 ? 12.989 -41.098 14.704 1.00 22.33 273 ILE D N 1
ATOM 5770 C CA . ILE D 1 110 ? 13.412 -41.446 13.347 1.00 22.93 273 ILE D CA 1
ATOM 5771 C C . ILE D 1 110 ? 12.304 -40.977 12.413 1.00 24.84 273 ILE D C 1
ATOM 5772 O O . ILE D 1 110 ? 11.340 -41.677 12.137 1.00 25.37 273 ILE D O 1
ATOM 5777 N N . ASP D 1 111 ? 12.404 -39.730 11.997 1.00 26.12 274 ASP D N 1
ATOM 5778 C CA . ASP D 1 111 ? 11.416 -39.176 11.109 1.00 27.92 274 ASP D CA 1
ATOM 5779 C C . ASP D 1 111 ? 12.035 -39.123 9.690 1.00 29.03 274 ASP D C 1
ATOM 5780 O O . ASP D 1 111 ? 13.100 -39.698 9.455 1.00 28.09 274 ASP D O 1
ATOM 5785 N N . GLU D 1 112 ? 11.359 -38.438 8.773 1.00 30.38 275 GLU D N 1
ATOM 5786 C CA . GLU D 1 112 ? 11.781 -38.293 7.372 1.00 32.78 275 GLU D CA 1
ATOM 5787 C C . GLU D 1 112 ? 13.171 -37.679 7.163 1.00 32.34 275 GLU D C 1
ATOM 5788 O O . GLU D 1 112 ? 13.822 -37.941 6.143 1.00 32.87 275 GLU D O 1
ATOM 5794 N N . ASP D 1 113 ? 13.621 -36.865 8.115 1.00 31.91 276 ASP D N 1
ATOM 5795 C CA . ASP D 1 113 ? 14.919 -36.187 8.031 1.00 31.79 276 ASP D CA 1
ATOM 5796 C C . ASP D 1 113 ? 16.070 -36.956 8.732 1.00 30.48 276 ASP D C 1
ATOM 5797 O O . ASP D 1 113 ? 17.245 -36.510 8.702 1.00 29.82 276 ASP D O 1
ATOM 5802 N N . SER D 1 114 ? 15.728 -38.071 9.388 1.00 28.66 277 SER D N 1
ATOM 5803 C CA . SER D 1 114 ? 16.704 -38.899 10.108 1.00 26.97 277 SER D CA 1
ATOM 5804 C C . SER D 1 114 ? 17.518 -39.745 9.130 1.00 27.40 277 SER D C 1
ATOM 5805 O O . SER D 1 114 ? 16.943 -40.303 8.207 1.00 26.72 277 SER D O 1
ATOM 5808 N N . PRO D 1 115 ? 18.854 -39.846 9.339 1.00 27.05 278 PRO D N 1
ATOM 5809 C CA . PRO D 1 115 ? 19.718 -40.769 8.576 1.00 27.42 278 PRO D CA 1
ATOM 5810 C C . PRO D 1 115 ? 19.270 -42.236 8.684 1.00 27.42 278 PRO D C 1
ATOM 5811 O O . PRO D 1 115 ? 19.673 -43.082 7.877 1.00 28.21 278 PRO D O 1
ATOM 5815 N N . LEU D 1 116 ? 18.426 -42.544 9.663 1.00 27.01 279 LEU D N 1
ATOM 5816 C CA . LEU D 1 116 ? 17.992 -43.915 9.890 1.00 27.06 279 LEU D CA 1
ATOM 5817 C C . LEU D 1 116 ? 16.575 -44.216 9.374 1.00 27.35 279 LEU D C 1
ATOM 5818 O O . LEU D 1 116 ? 16.041 -45.310 9.618 1.00 26.78 279 LEU D O 1
ATOM 5823 N N . TYR D 1 117 ? 15.970 -43.249 8.690 1.00 27.37 280 TYR D N 1
ATOM 5824 C CA . TYR D 1 117 ? 14.568 -43.361 8.226 1.00 29.41 280 TYR D CA 1
ATOM 5825 C C . TYR D 1 117 ? 14.246 -44.636 7.415 1.00 29.75 280 TYR D C 1
ATOM 5826 O O . TYR D 1 117 ? 13.222 -45.274 7.640 1.00 29.82 280 TYR D O 1
ATOM 5835 N N . ASP D 1 118 ? 15.153 -45.014 6.511 1.00 31.05 281 ASP D N 1
ATOM 5836 C CA . ASP D 1 118 ? 14.983 -46.169 5.637 1.00 32.00 281 ASP D CA 1
ATOM 5837 C C . ASP D 1 118 ? 15.496 -47.504 6.195 1.00 31.95 281 ASP D C 1
ATOM 5838 O O . ASP D 1 118 ? 15.432 -48.507 5.499 1.00 32.52 281 ASP D O 1
ATOM 5843 N N . LEU D 1 119 ? 15.971 -47.550 7.439 1.00 31.32 282 LEU D N 1
ATOM 5844 C CA . LEU D 1 119 ? 16.587 -48.766 7.990 1.00 31.24 282 LEU D CA 1
ATOM 5845 C C . LEU D 1 119 ? 15.676 -49.646 8.869 1.00 30.55 282 LEU D C 1
ATOM 5846 O O . LEU D 1 119 ? 15.141 -49.173 9.873 1.00 30.14 282 LEU D O 1
ATOM 5851 N N . SER D 1 120 ? 15.519 -50.920 8.487 1.00 29.41 283 SER D N 1
ATOM 5852 C CA . SER D 1 120 ? 14.817 -51.952 9.274 1.00 28.71 283 SER D CA 1
ATOM 5853 C C . SER D 1 120 ? 15.753 -52.635 10.246 1.00 29.24 283 SER D C 1
ATOM 5854 O O . SER D 1 120 ? 16.966 -52.389 10.206 1.00 29.41 283 SER D O 1
ATOM 5857 N N . LYS D 1 121 ? 15.221 -53.497 11.119 1.00 29.84 284 LYS D N 1
ATOM 5858 C CA . LYS D 1 121 ? 16.071 -54.286 12.011 1.00 31.66 284 LYS D CA 1
ATOM 5859 C C . LYS D 1 121 ? 17.148 -55.072 11.249 1.00 33.64 284 LYS D C 1
ATOM 5860 O O . LYS D 1 121 ? 18.283 -55.175 11.705 1.00 33.57 284 LYS D O 1
ATOM 5866 N N . GLN D 1 122 ? 16.776 -55.633 10.099 1.00 35.63 285 GLN D N 1
ATOM 5867 C CA . GLN D 1 122 ? 17.734 -56.371 9.246 1.00 36.98 285 GLN D CA 1
ATOM 5868 C C . GLN D 1 122 ? 18.824 -55.446 8.703 1.00 36.82 285 GLN D C 1
ATOM 5869 O O . GLN D 1 122 ? 19.967 -55.872 8.588 1.00 37.00 285 GLN D O 1
ATOM 5875 N N . ASP D 1 123 ? 18.470 -54.210 8.354 1.00 36.86 286 ASP D N 1
ATOM 5876 C CA . ASP D 1 123 ? 19.452 -53.227 7.864 1.00 37.73 286 ASP D CA 1
ATOM 5877 C C . ASP D 1 123 ? 20.476 -52.879 8.934 1.00 38.47 286 ASP D C 1
ATOM 5878 O O . ASP D 1 123 ? 21.669 -52.781 8.618 1.00 38.23 286 ASP D O 1
ATOM 5883 N N . ILE D 1 124 ? 20.023 -52.688 10.182 1.00 38.36 287 ILE D N 1
ATOM 5884 C CA . ILE D 1 124 ? 20.945 -52.429 11.287 1.00 39.34 287 ILE D CA 1
ATOM 5885 C C . ILE D 1 124 ? 21.849 -53.639 11.535 1.00 39.57 287 ILE D C 1
ATOM 5886 O O . ILE D 1 124 ? 23.037 -53.483 11.819 1.00 40.33 287 ILE D O 1
ATOM 5891 N N . ASP D 1 125 ? 21.284 -54.839 11.429 1.00 40.14 288 ASP D N 1
ATOM 5892 C CA . ASP D 1 125 ? 22.038 -56.094 11.595 1.00 40.85 288 ASP D CA 1
ATOM 5893 C C . ASP D 1 125 ? 23.224 -56.197 10.649 1.00 40.54 288 ASP D C 1
ATOM 5894 O O . ASP D 1 125 ? 24.237 -56.795 10.977 1.00 41.13 288 ASP D O 1
ATOM 5899 N N . ASN D 1 126 ? 23.074 -55.635 9.459 1.00 39.84 289 ASN D N 1
ATOM 5900 C CA . ASN D 1 126 ? 24.080 -55.764 8.416 1.00 39.47 289 ASN D CA 1
ATOM 5901 C C . ASN D 1 126 ? 25.020 -54.587 8.353 1.00 38.62 289 ASN D C 1
ATOM 5902 O O . ASN D 1 126 ? 26.018 -54.649 7.635 1.00 39.24 289 ASN D O 1
ATOM 5907 N N . ALA D 1 127 ? 24.663 -53.504 9.062 1.00 36.86 290 ALA D N 1
ATOM 5908 C CA . ALA D 1 127 ? 25.319 -52.204 8.936 1.00 34.76 290 ALA D CA 1
ATOM 5909 C C . ALA D 1 127 ? 26.584 -52.108 9.777 1.00 33.46 290 ALA D C 1
ATOM 5910 O O . ALA D 1 127 ? 26.782 -52.871 10.752 1.00 31.47 290 ALA D O 1
ATOM 5912 N N . ASP D 1 128 ? 27.451 -51.166 9.413 1.00 32.85 291 ASP D N 1
ATOM 5913 C CA . ASP D 1 128 ? 28.689 -51.009 10.193 1.00 32.76 291 ASP D CA 1
ATOM 5914 C C . ASP D 1 128 ? 28.940 -49.567 10.686 1.00 30.80 291 ASP D C 1
ATOM 5915 O O . ASP D 1 128 ? 30.025 -49.267 11.164 1.00 30.19 291 ASP D O 1
ATOM 5920 N N . PHE D 1 129 ? 27.939 -48.689 10.564 1.00 29.39 292 PHE D N 1
ATOM 5921 C CA . PHE D 1 129 ? 28.119 -47.292 10.960 1.00 27.15 292 PHE D CA 1
ATOM 5922 C C . PHE D 1 129 ? 28.368 -47.169 12.459 1.00 25.88 292 PHE D C 1
ATOM 5923 O O . PHE D 1 129 ? 28.183 -48.116 13.205 1.00 25.16 292 PHE D O 1
ATOM 5931 N N . GLU D 1 130 ? 28.768 -45.973 12.879 1.00 24.97 293 GLU D N 1
ATOM 5932 C CA . GLU D 1 130 ? 29.009 -45.657 14.261 1.00 23.07 293 GLU D CA 1
ATOM 5933 C C . GLU D 1 130 ? 28.254 -44.353 14.575 1.00 22.10 293 GLU D C 1
ATOM 5934 O O . GLU D 1 130 ? 28.265 -43.399 13.809 1.00 22.62 293 GLU D O 1
ATOM 5940 N N . ILE D 1 131 ? 27.580 -44.321 15.701 1.00 20.32 294 ILE D N 1
ATOM 5941 C CA . ILE D 1 131 ? 26.885 -43.109 16.091 1.00 18.98 294 ILE D CA 1
ATOM 5942 C C . ILE D 1 131 ? 27.610 -42.582 17.306 1.00 17.97 294 ILE D C 1
ATOM 5943 O O . ILE D 1 131 ? 27.645 -43.251 18.349 1.00 17.91 294 ILE D O 1
ATOM 5948 N N . VAL D 1 132 ? 28.239 -41.422 17.179 1.00 16.77 295 VAL D N 1
ATOM 5949 C CA . VAL D 1 132 ? 28.943 -40.824 18.333 1.00 15.94 295 VAL D CA 1
ATOM 5950 C C . VAL D 1 132 ? 27.989 -39.987 19.187 1.00 15.61 295 VAL D C 1
ATOM 5951 O O . VAL D 1 132 ? 27.172 -39.239 18.654 1.00 16.68 295 VAL D O 1
ATOM 5955 N N . VAL D 1 133 ? 28.074 -40.105 20.500 1.00 16.10 296 VAL D N 1
ATOM 5956 C CA . VAL D 1 133 ? 27.146 -39.361 21.360 1.00 14.36 296 VAL D CA 1
ATOM 5957 C C . VAL D 1 133 ? 27.924 -38.440 22.280 1.00 14.14 296 VAL D C 1
ATOM 5958 O O . VAL D 1 133 ? 28.971 -38.798 22.773 1.00 14.17 296 VAL D O 1
ATOM 5962 N N . ILE D 1 134 ? 27.402 -37.236 22.535 1.00 13.16 297 ILE D N 1
ATOM 5963 C CA . ILE D 1 134 ? 28.185 -36.271 23.277 1.00 12.69 297 ILE D CA 1
ATOM 5964 C C . ILE D 1 134 ? 27.271 -35.591 24.294 1.00 13.67 297 ILE D C 1
ATOM 5965 O O . ILE D 1 134 ? 26.096 -35.313 24.007 1.00 14.13 297 ILE D O 1
ATOM 5970 N N . LEU D 1 135 ? 27.850 -35.282 25.451 1.00 13.19 298 LEU D N 1
ATOM 5971 C CA . LEU D 1 135 ? 27.192 -34.500 26.507 1.00 12.91 298 LEU D CA 1
ATOM 5972 C C . LEU D 1 135 ? 28.194 -33.455 26.953 1.00 13.09 298 LEU D C 1
ATOM 5973 O O . LEU D 1 135 ? 29.331 -33.794 27.264 1.00 13.78 298 LEU D O 1
ATOM 5978 N N . GLU D 1 136 ? 27.775 -32.190 26.961 1.00 13.24 299 GLU D N 1
ATOM 5979 C CA . GLU D 1 136 ? 28.638 -31.074 27.295 1.00 16.40 299 GLU D CA 1
ATOM 5980 C C . GLU D 1 136 ? 27.915 -30.196 28.317 1.00 15.88 299 GLU D C 1
ATOM 5981 O O . GLU D 1 136 ? 26.665 -30.185 28.366 1.00 16.62 299 GLU D O 1
ATOM 5987 N N . GLY D 1 137 ? 28.697 -29.470 29.097 1.00 15.35 300 GLY D N 1
ATOM 5988 C CA . GLY D 1 137 ? 28.168 -28.554 30.141 1.00 16.36 300 GLY D CA 1
ATOM 5989 C C . GLY D 1 137 ? 29.312 -27.977 30.955 1.00 17.05 300 GLY D C 1
ATOM 5990 O O . GLY D 1 137 ? 30.468 -28.251 30.685 1.00 18.05 300 GLY D O 1
ATOM 5991 N N . MET D 1 138 ? 28.971 -27.162 31.941 1.00 17.62 301 MET D N 1
ATOM 5992 C CA . MET D 1 138 ? 29.909 -26.469 32.822 1.00 17.01 301 MET D CA 1
ATOM 5993 C C . MET D 1 138 ? 29.809 -27.075 34.191 1.00 18.12 301 MET D C 1
ATOM 5994 O O . MET D 1 138 ? 28.743 -27.544 34.612 1.00 18.82 301 MET D O 1
ATOM 5999 N N . VAL D 1 139 ? 30.929 -27.112 34.886 1.00 17.87 302 VAL D N 1
ATOM 6000 C CA . VAL D 1 139 ? 30.960 -27.607 36.257 1.00 18.30 302 VAL D CA 1
ATOM 6001 C C . VAL D 1 139 ? 30.420 -26.498 37.189 1.00 18.24 302 VAL D C 1
ATOM 6002 O O . VAL D 1 139 ? 30.971 -25.417 37.267 1.00 17.54 302 VAL D O 1
ATOM 6006 N N . GLU D 1 140 ? 29.350 -26.802 37.905 1.00 18.87 303 GLU D N 1
ATOM 6007 C CA . GLU D 1 140 ? 28.678 -25.809 38.730 1.00 19.46 303 GLU D CA 1
ATOM 6008 C C . GLU D 1 140 ? 29.642 -25.136 39.683 1.00 19.00 303 GLU D C 1
ATOM 6009 O O . GLU D 1 140 ? 30.492 -25.801 40.275 1.00 19.46 303 GLU D O 1
ATOM 6015 N N . ALA D 1 141 ? 29.511 -23.812 39.820 1.00 18.55 304 ALA D N 1
ATOM 6016 C CA . ALA D 1 141 ? 30.311 -23.015 40.763 1.00 19.95 304 ALA D CA 1
ATOM 6017 C C . ALA D 1 141 ? 31.765 -22.905 40.350 1.00 19.58 304 ALA D C 1
ATOM 6018 O O . ALA D 1 141 ? 32.640 -22.514 41.165 1.00 20.36 304 ALA D O 1
ATOM 6020 N N . THR D 1 142 ? 32.051 -23.253 39.091 1.00 19.68 305 THR D N 1
ATOM 6021 C CA . THR D 1 142 ? 33.400 -23.027 38.553 1.00 18.86 305 THR D CA 1
ATOM 6022 C C . THR D 1 142 ? 33.301 -22.471 37.147 1.00 18.05 305 THR D C 1
ATOM 6023 O O . THR D 1 142 ? 32.199 -22.303 36.636 1.00 19.42 305 THR D O 1
ATOM 6027 N N . ALA D 1 143 ? 34.444 -22.294 36.488 1.00 18.03 306 ALA D N 1
ATOM 6028 C CA . ALA D 1 143 ? 34.475 -21.829 35.081 1.00 17.85 306 ALA D CA 1
ATOM 6029 C C . ALA D 1 143 ? 34.878 -22.993 34.186 1.00 18.71 306 ALA D C 1
ATOM 6030 O O . ALA D 1 143 ? 35.174 -22.793 33.013 1.00 18.32 306 ALA D O 1
ATOM 6032 N N . MET D 1 144 ? 34.867 -24.211 34.745 1.00 17.88 307 MET D N 1
ATOM 6033 C CA . MET D 1 144 ? 35.349 -25.374 34.016 1.00 18.45 307 MET D CA 1
ATOM 6034 C C . MET D 1 144 ? 34.220 -26.038 33.231 1.00 17.07 307 MET D C 1
ATOM 6035 O O . MET D 1 144 ? 33.026 -25.949 33.590 1.00 16.40 307 MET D O 1
ATOM 6040 N N . THR D 1 145 ? 34.632 -26.724 32.181 1.00 17.51 308 THR D N 1
ATOM 6041 C CA . THR D 1 145 ? 33.733 -27.397 31.277 1.00 18.67 308 THR D CA 1
ATOM 6042 C C . THR D 1 145 ? 33.963 -28.900 31.327 1.00 20.52 308 THR D C 1
ATOM 6043 O O . THR D 1 145 ? 34.980 -29.351 31.863 1.00 19.60 308 THR D O 1
ATOM 6047 N N . LYS D 1 146 ? 32.981 -29.651 30.788 1.00 21.28 309 LYS D N 1
ATOM 6048 C CA . LYS D 1 146 ? 33.075 -31.108 30.574 1.00 22.17 309 LYS D CA 1
ATOM 6049 C C . LYS D 1 146 ? 32.521 -31.436 29.201 1.00 20.84 309 LYS D C 1
ATOM 6050 O O . LYS D 1 146 ? 31.496 -30.852 28.762 1.00 20.73 309 LYS D O 1
ATOM 6056 N N . GLN D 1 147 ? 33.164 -32.379 28.529 1.00 19.57 310 GLN D N 1
ATOM 6057 C CA . GLN D 1 147 ? 32.591 -33.020 27.341 1.00 19.55 310 GLN D CA 1
ATOM 6058 C C . GLN D 1 147 ? 32.694 -34.534 27.526 1.00 20.24 310 GLN D C 1
ATOM 6059 O O . GLN D 1 147 ? 33.807 -35.034 27.659 1.00 21.73 310 GLN D O 1
ATOM 6065 N N . CYS D 1 148 ? 31.564 -35.241 27.576 1.00 17.27 311 CYS D N 1
ATOM 6066 C CA . CYS D 1 148 ? 31.558 -36.705 27.702 1.00 17.81 311 CYS D CA 1
ATOM 6067 C C . CYS D 1 148 ? 31.258 -37.252 26.325 1.00 16.46 311 CYS D C 1
ATOM 6068 O O . CYS D 1 148 ? 30.345 -36.770 25.693 1.00 16.53 311 CYS D O 1
ATOM 6071 N N . ARG D 1 149 ? 32.061 -38.193 25.840 1.00 16.11 312 ARG D N 1
ATOM 6072 C CA . ARG D 1 149 ? 31.901 -38.767 24.505 1.00 17.50 312 ARG D CA 1
ATOM 6073 C C . ARG D 1 149 ? 31.736 -40.277 24.626 1.00 18.13 312 ARG D C 1
ATOM 6074 O O . ARG D 1 149 ? 32.435 -40.919 25.421 1.00 18.74 312 ARG D O 1
ATOM 6082 N N . SER D 1 150 ? 30.826 -40.841 23.846 1.00 17.71 313 SER D N 1
ATOM 6083 C CA . SER D 1 150 ? 30.825 -42.284 23.683 1.00 16.94 313 SER D CA 1
ATOM 6084 C C . SER D 1 150 ? 30.435 -42.584 22.263 1.00 16.65 313 SER D C 1
ATOM 6085 O O . SER D 1 150 ? 30.228 -41.668 21.419 1.00 16.47 313 SER D O 1
ATOM 6088 N N . SER D 1 151 ? 30.304 -43.860 21.959 1.00 16.59 314 SER D N 1
ATOM 6089 C CA . SER D 1 151 ? 29.711 -44.210 20.688 1.00 16.62 314 SER D CA 1
ATOM 6090 C C . SER D 1 151 ? 29.016 -45.546 20.686 1.00 15.12 314 SER D C 1
ATOM 6091 O O . SER D 1 151 ? 29.241 -46.403 21.559 1.00 15.37 314 SER D O 1
ATOM 6094 N N . TYR D 1 152 ? 28.121 -45.699 19.721 1.00 16.32 315 TYR D N 1
ATOM 6095 C CA . TYR D 1 152 ? 27.401 -46.947 19.496 1.00 15.78 315 TYR D CA 1
ATOM 6096 C C . TYR D 1 152 ? 27.655 -47.371 18.037 1.00 16.75 315 TYR D C 1
ATOM 6097 O O . TYR D 1 152 ? 27.257 -46.686 17.082 1.00 16.79 315 TYR D O 1
ATOM 6106 N N . LEU D 1 153 ? 28.294 -48.515 17.880 1.00 17.88 316 LEU D N 1
ATOM 6107 C CA . LEU D 1 153 ? 28.319 -49.207 16.581 1.00 18.79 316 LEU D CA 1
ATOM 6108 C C . LEU D 1 153 ? 26.921 -49.707 16.280 1.00 20.13 316 LEU D C 1
ATOM 6109 O O . LEU D 1 153 ? 26.135 -49.948 17.211 1.00 19.25 316 LEU D O 1
ATOM 6114 N N . ALA D 1 154 ? 26.598 -49.855 14.989 1.00 21.91 317 ALA D N 1
ATOM 6115 C CA . ALA D 1 154 ? 25.298 -50.431 14.603 1.00 23.79 317 ALA D CA 1
ATOM 6116 C C . ALA D 1 154 ? 24.959 -51.721 15.392 1.00 24.94 317 ALA D C 1
ATOM 6117 O O . ALA D 1 154 ? 23.791 -51.945 15.794 1.00 24.17 317 ALA D O 1
ATOM 6119 N N . ASN D 1 155 ? 25.987 -52.527 15.689 1.00 25.82 318 ASN D N 1
ATOM 6120 C CA . ASN D 1 155 ? 25.768 -53.790 16.396 1.00 26.06 318 ASN D CA 1
ATOM 6121 C C . ASN D 1 155 ? 25.588 -53.615 17.891 1.00 25.68 318 ASN D C 1
ATOM 6122 O O . ASN D 1 155 ? 25.342 -54.574 18.591 1.00 25.41 318 ASN D O 1
ATOM 6127 N N . GLU D 1 156 ? 25.703 -52.383 18.379 1.00 24.05 319 GLU D N 1
ATOM 6128 C CA . GLU D 1 156 ? 25.474 -52.101 19.801 1.00 23.84 319 GLU D CA 1
ATOM 6129 C C . GLU D 1 156 ? 24.125 -51.455 20.024 1.00 22.53 319 GLU D C 1
ATOM 6130 O O . GLU D 1 156 ? 23.814 -51.080 21.147 1.00 23.27 319 GLU D O 1
ATOM 6136 N N . ILE D 1 157 ? 23.331 -51.343 18.960 1.00 20.60 320 ILE D N 1
ATOM 6137 C CA . ILE D 1 157 ? 21.992 -50.799 19.038 1.00 20.19 320 ILE D CA 1
ATOM 6138 C C . ILE D 1 157 ? 21.016 -51.977 19.129 1.00 21.31 320 ILE D C 1
ATOM 6139 O O . ILE D 1 157 ? 21.033 -52.874 18.268 1.00 21.31 320 ILE D O 1
ATOM 6144 N N . LEU D 1 158 ? 20.214 -51.991 20.186 1.00 20.32 321 LEU D N 1
ATOM 6145 C CA . LEU D 1 158 ? 19.323 -53.093 20.436 1.00 20.18 321 LEU D CA 1
ATOM 6146 C C . LEU D 1 158 ? 17.926 -52.773 19.966 1.00 20.80 321 LEU D C 1
ATOM 6147 O O . LEU D 1 158 ? 17.191 -51.994 20.587 1.00 19.16 321 LEU D O 1
ATOM 6152 N N . TRP D 1 159 ? 17.576 -53.361 18.835 1.00 20.90 322 TRP D N 1
ATOM 6153 C CA . TRP D 1 159 ? 16.255 -53.182 18.243 1.00 21.83 322 TRP D CA 1
ATOM 6154 C C . TRP D 1 159 ? 15.215 -53.853 19.135 1.00 22.38 322 TRP D C 1
ATOM 6155 O O . TRP D 1 159 ? 15.389 -55.011 19.528 1.00 23.30 322 TRP D O 1
ATOM 6166 N N . GLY D 1 160 ? 14.153 -53.115 19.458 1.00 22.36 323 GLY D N 1
ATOM 6167 C CA . GLY D 1 160 ? 13.030 -53.607 20.268 1.00 22.44 323 GLY D CA 1
ATOM 6168 C C . GLY D 1 160 ? 13.357 -53.781 21.741 1.00 23.00 323 GLY D C 1
ATOM 6169 O O . GLY D 1 160 ? 12.874 -54.737 22.386 1.00 24.34 323 GLY D O 1
ATOM 6170 N N . HIS D 1 161 ? 14.167 -52.869 22.298 1.00 21.69 324 HIS D N 1
ATOM 6171 C CA . HIS D 1 161 ? 14.465 -52.881 23.714 1.00 21.47 324 HIS D CA 1
ATOM 6172 C C . HIS D 1 161 ? 14.136 -51.511 24.345 1.00 20.82 324 HIS D C 1
ATOM 6173 O O . HIS D 1 161 ? 14.112 -50.474 23.661 1.00 19.69 324 HIS D O 1
ATOM 6180 N N . ARG D 1 162 ? 13.889 -51.524 25.650 1.00 21.15 325 ARG D N 1
ATOM 6181 C CA . ARG D 1 162 ? 13.721 -50.271 26.432 1.00 21.68 325 ARG D CA 1
ATOM 6182 C C . ARG D 1 162 ? 14.602 -50.368 27.647 1.00 20.89 325 ARG D C 1
ATOM 6183 O O . ARG D 1 162 ? 15.008 -51.467 27.977 1.00 21.67 325 ARG D O 1
ATOM 6191 N N . TYR D 1 163 ? 14.934 -49.245 28.292 1.00 20.29 326 TYR D N 1
ATOM 6192 C CA . TYR D 1 163 ? 15.821 -49.276 29.461 1.00 19.72 326 TYR D CA 1
ATOM 6193 C C . TYR D 1 163 ? 15.038 -49.700 30.696 1.00 20.42 326 TYR D C 1
ATOM 6194 O O . TYR D 1 163 ? 13.881 -49.316 30.835 1.00 20.87 326 TYR D O 1
ATOM 6203 N N . GLU D 1 164 ? 15.668 -50.466 31.578 1.00 20.09 327 GLU D N 1
ATOM 6204 C CA . GLU D 1 164 ? 15.146 -50.622 32.960 1.00 21.98 327 GLU D CA 1
ATOM 6205 C C . GLU D 1 164 ? 15.087 -49.268 33.697 1.00 21.35 327 GLU D C 1
ATOM 6206 O O . GLU D 1 164 ? 16.043 -48.501 33.646 1.00 21.59 327 GLU D O 1
ATOM 6212 N N . PRO D 1 165 ? 13.963 -48.981 34.388 1.00 22.11 328 PRO D N 1
ATOM 6213 C CA . PRO D 1 165 ? 13.987 -47.801 35.276 1.00 20.94 328 PRO D CA 1
ATOM 6214 C C . PRO D 1 165 ? 15.129 -47.821 36.298 1.00 20.55 328 PRO D C 1
ATOM 6215 O O . PRO D 1 165 ? 15.513 -48.884 36.797 1.00 19.84 328 PRO D O 1
ATOM 6219 N N . VAL D 1 166 ? 15.706 -46.643 36.565 1.00 19.16 329 VAL D N 1
ATOM 6220 C CA . VAL D 1 166 ? 16.663 -46.467 37.645 1.00 18.64 329 VAL D CA 1
ATOM 6221 C C . VAL D 1 166 ? 16.098 -45.600 38.781 1.00 18.82 329 VAL D C 1
ATOM 6222 O O . VAL D 1 166 ? 16.639 -45.582 39.876 1.00 19.83 329 VAL D O 1
ATOM 6226 N N . LEU D 1 167 ? 15.009 -44.900 38.537 1.00 18.44 330 LEU D N 1
ATOM 6227 C CA . LEU D 1 167 ? 14.528 -43.890 39.499 1.00 19.45 330 LEU D CA 1
ATOM 6228 C C . LEU D 1 167 ? 13.334 -44.484 40.230 1.00 19.71 330 LEU D C 1
ATOM 6229 O O . LEU D 1 167 ? 12.331 -44.824 39.583 1.00 20.29 330 LEU D O 1
ATOM 6234 N N . PHE D 1 168 ? 13.444 -44.557 41.554 1.00 20.37 331 PHE D N 1
ATOM 6235 C CA . PHE D 1 168 ? 12.418 -45.149 42.418 1.00 22.51 331 PHE D CA 1
ATOM 6236 C C . PHE D 1 168 ? 12.073 -44.220 43.568 1.00 23.65 331 PHE D C 1
ATOM 6237 O O . PHE D 1 168 ? 12.959 -43.577 44.175 1.00 24.06 331 PHE D O 1
ATOM 6245 N N . GLU D 1 169 ? 10.801 -44.239 43.903 1.00 25.15 332 GLU D N 1
ATOM 6246 C CA . GLU D 1 169 ? 10.251 -43.460 44.986 1.00 28.09 332 GLU D CA 1
ATOM 6247 C C . GLU D 1 169 ? 10.420 -44.147 46.352 1.00 28.83 332 GLU D C 1
ATOM 6248 O O . GLU D 1 169 ? 9.945 -45.280 46.545 1.00 28.31 332 GLU D O 1
ATOM 6254 N N . GLU D 1 170 ? 11.140 -43.483 47.272 1.00 29.86 333 GLU D N 1
ATOM 6255 C CA . GLU D 1 170 ? 11.085 -43.764 48.728 1.00 31.51 333 GLU D CA 1
ATOM 6256 C C . GLU D 1 170 ? 10.119 -42.749 49.397 1.00 31.68 333 GLU D C 1
ATOM 6257 O O . GLU D 1 170 ? 9.639 -41.817 48.731 1.00 31.56 333 GLU D O 1
ATOM 6263 N N . LYS D 1 171 ? 9.790 -42.913 50.679 1.00 31.95 334 LYS D N 1
ATOM 6264 C CA . LYS D 1 171 ? 8.819 -41.966 51.292 1.00 31.86 334 LYS D CA 1
ATOM 6265 C C . LYS D 1 171 ? 9.250 -40.486 51.330 1.00 30.75 334 LYS D C 1
ATOM 6266 O O . LYS D 1 171 ? 8.444 -39.593 51.038 1.00 29.81 334 LYS D O 1
ATOM 6272 N N . HIS D 1 172 ? 10.499 -40.238 51.722 1.00 30.23 335 HIS D N 1
ATOM 6273 C CA . HIS D 1 172 ? 10.998 -38.871 51.855 1.00 30.02 335 HIS D CA 1
ATOM 6274 C C . HIS D 1 172 ? 11.976 -38.446 50.748 1.00 29.37 335 HIS D C 1
ATOM 6275 O O . HIS D 1 172 ? 12.433 -37.286 50.745 1.00 28.65 335 HIS D O 1
ATOM 6282 N N . TYR D 1 173 ? 12.312 -39.360 49.835 1.00 26.59 336 TYR D N 1
ATOM 6283 C CA . TYR D 1 173 ? 13.272 -39.043 48.784 1.00 25.26 336 TYR D CA 1
ATOM 6284 C C . TYR D 1 173 ? 13.178 -40.028 47.625 1.00 24.74 336 TYR D C 1
ATOM 6285 O O . TYR D 1 173 ? 12.313 -40.914 47.610 1.00 23.93 336 TYR D O 1
ATOM 6294 N N . TYR D 1 174 ? 14.024 -39.821 46.622 1.00 23.66 337 TYR D N 1
ATOM 6295 C CA . TYR D 1 174 ? 14.053 -40.671 45.453 1.00 23.60 337 TYR D CA 1
ATOM 6296 C C . TYR D 1 174 ? 15.387 -41.341 45.424 1.00 24.07 337 TYR D C 1
ATOM 6297 O O . TYR D 1 174 ? 16.386 -40.746 45.813 1.00 23.96 337 TYR D O 1
ATOM 6306 N N . LYS D 1 175 ? 15.434 -42.587 44.975 1.00 24.99 338 LYS D N 1
ATOM 6307 C CA . LYS D 1 175 ? 16.754 -43.206 44.832 1.00 26.24 338 LYS D CA 1
ATOM 6308 C C . LYS D 1 175 ? 17.052 -43.546 43.406 1.00 24.36 338 LYS D C 1
ATOM 6309 O O . LYS D 1 175 ? 16.169 -43.909 42.657 1.00 25.29 338 LYS D O 1
ATOM 6315 N N . VAL D 1 176 ? 18.301 -43.388 43.032 1.00 23.28 339 VAL D N 1
ATOM 6316 C CA . VAL D 1 176 ? 18.726 -43.803 41.715 1.00 22.60 339 VAL D CA 1
ATOM 6317 C C . VAL D 1 176 ? 19.557 -45.059 41.883 1.00 22.41 339 VAL D C 1
ATOM 6318 O O . VAL D 1 176 ? 20.640 -45.009 42.419 1.00 21.72 339 VAL D O 1
ATOM 6322 N N . ASP D 1 177 ? 19.039 -46.184 41.400 1.00 22.62 340 ASP D N 1
ATOM 6323 C CA . ASP D 1 177 ? 19.795 -47.441 41.455 1.00 23.03 340 ASP D CA 1
ATOM 6324 C C . ASP D 1 177 ? 20.622 -47.648 40.202 1.00 22.95 340 ASP D C 1
ATOM 6325 O O . ASP D 1 177 ? 20.104 -48.090 39.190 1.00 21.54 340 ASP D O 1
ATOM 6330 N N . TYR D 1 178 ? 21.923 -47.338 40.295 1.00 23.32 341 TYR D N 1
ATOM 6331 C CA . TYR D 1 178 ? 22.832 -47.426 39.151 1.00 24.77 341 TYR D CA 1
ATOM 6332 C C . TYR D 1 178 ? 23.118 -48.828 38.640 1.00 23.87 341 TYR D C 1
ATOM 6333 O O . TYR D 1 178 ? 23.622 -48.988 37.538 1.00 21.96 341 TYR D O 1
ATOM 6342 N N . SER D 1 179 ? 22.754 -49.850 39.422 1.00 24.46 342 SER D N 1
ATOM 6343 C CA . SER D 1 179 ? 22.861 -51.241 38.954 1.00 23.21 342 SER D CA 1
ATOM 6344 C C . SER D 1 179 ? 21.924 -51.512 37.761 1.00 23.31 342 SER D C 1
ATOM 6345 O O . SER D 1 179 ? 22.175 -52.421 37.000 1.00 23.64 342 SER D O 1
ATOM 6348 N N . ARG D 1 180 ? 20.886 -50.690 37.554 1.00 21.84 343 ARG D N 1
ATOM 6349 C CA . ARG D 1 180 ? 19.930 -50.852 36.427 1.00 21.37 343 ARG D CA 1
ATOM 6350 C C . ARG D 1 180 ? 20.265 -49.973 35.215 1.00 21.15 343 ARG D C 1
ATOM 6351 O O . ARG D 1 180 ? 19.586 -50.027 34.191 1.00 19.47 343 ARG D O 1
ATOM 6359 N N . PHE D 1 181 ? 21.300 -49.155 35.355 1.00 20.63 344 PHE D N 1
ATOM 6360 C CA . PHE D 1 181 ? 21.622 -48.130 34.354 1.00 20.51 344 PHE D CA 1
ATOM 6361 C C . PHE D 1 181 ? 21.770 -48.685 32.937 1.00 19.82 344 PHE D C 1
ATOM 6362 O O . PHE D 1 181 ? 21.175 -48.193 32.010 1.00 20.41 344 PHE D O 1
ATOM 6370 N N . HIS D 1 182 ? 22.594 -49.704 32.791 1.00 20.65 345 HIS D N 1
ATOM 6371 C CA . HIS D 1 182 ? 22.883 -50.309 31.498 1.00 20.07 345 HIS D CA 1
ATOM 6372 C C . HIS D 1 182 ? 21.898 -51.410 31.136 1.00 21.13 345 HIS D C 1
ATOM 6373 O O . HIS D 1 182 ? 21.978 -52.016 30.037 1.00 19.24 345 HIS D O 1
ATOM 6380 N N . LYS D 1 183 ? 20.933 -51.656 32.021 1.00 21.42 346 LYS D N 1
ATOM 6381 C CA . LYS D 1 183 ? 20.018 -52.774 31.770 1.00 22.34 346 LYS D CA 1
ATOM 6382 C C . LYS D 1 183 ? 18.829 -52.452 30.890 1.00 23.06 346 LYS D C 1
ATOM 6383 O O . LYS D 1 183 ? 18.292 -51.336 30.894 1.00 21.47 346 LYS D O 1
ATOM 6389 N N . THR D 1 184 ? 18.425 -53.444 30.095 1.00 23.78 347 THR D N 1
ATOM 6390 C CA . THR D 1 184 ? 17.276 -53.288 29.228 1.00 25.44 347 THR D CA 1
ATOM 6391 C C . THR D 1 184 ? 16.291 -54.462 29.336 1.00 26.66 347 THR D C 1
ATOM 6392 O O . THR D 1 184 ? 16.634 -55.552 29.827 1.00 26.24 347 THR D O 1
ATOM 6396 N N . TYR D 1 185 ? 15.077 -54.259 28.848 1.00 27.78 348 TYR D N 1
ATOM 6397 C CA . TYR D 1 185 ? 14.192 -55.396 28.623 1.00 30.00 348 TYR D CA 1
ATOM 6398 C C . TYR D 1 185 ? 13.719 -55.449 27.169 1.00 31.16 348 TYR D C 1
ATOM 6399 O O . TYR D 1 185 ? 13.864 -54.467 26.421 1.00 30.74 348 TYR D O 1
ATOM 6408 N N . GLU D 1 186 ? 13.171 -56.586 26.759 1.00 31.88 349 GLU D N 1
ATOM 6409 C CA . GLU D 1 186 ? 12.696 -56.739 25.379 1.00 33.75 349 GLU D CA 1
ATOM 6410 C C . GLU D 1 186 ? 11.227 -56.393 25.176 1.00 33.37 349 GLU D C 1
ATOM 6411 O O . GLU D 1 186 ? 10.396 -56.663 26.052 1.00 34.97 349 GLU D O 1
ATOM 6417 N N . VAL D 1 187 ? 10.932 -55.768 24.043 1.00 32.02 350 VAL D N 1
ATOM 6418 C CA . VAL D 1 187 ? 9.574 -55.500 23.594 1.00 32.98 350 VAL D CA 1
ATOM 6419 C C . VAL D 1 187 ? 9.370 -56.253 22.261 1.00 33.07 350 VAL D C 1
ATOM 6420 O O . VAL D 1 187 ? 9.618 -55.687 21.186 1.00 32.73 350 VAL D O 1
ATOM 6424 N N . PRO D 1 188 ? 8.924 -57.534 22.327 1.00 33.90 351 PRO D N 1
ATOM 6425 C CA . PRO D 1 188 ? 8.820 -58.456 21.163 1.00 34.35 351 PRO D CA 1
ATOM 6426 C C . PRO D 1 188 ? 7.806 -57.959 20.140 1.00 34.36 351 PRO D C 1
ATOM 6427 O O . PRO D 1 188 ? 7.876 -58.306 18.970 1.00 34.48 351 PRO D O 1
ATOM 6431 N N . ASN D 1 189 ? 6.915 -57.110 20.633 1.00 35.00 352 ASN D N 1
ATOM 6432 C CA . ASN D 1 189 ? 5.885 -56.349 19.935 1.00 36.30 352 ASN D CA 1
ATOM 6433 C C . ASN D 1 189 ? 6.421 -55.300 18.934 1.00 35.71 352 ASN D C 1
ATOM 6434 O O . ASN D 1 189 ? 5.685 -54.811 18.064 1.00 36.10 352 ASN D O 1
ATOM 6439 N N . THR D 1 190 ? 7.692 -54.924 19.067 1.00 34.30 353 THR D N 1
ATOM 6440 C CA . THR D 1 190 ? 8.264 -53.842 18.255 1.00 32.97 353 THR D CA 1
ATOM 6441 C C . THR D 1 190 ? 8.263 -54.226 16.767 1.00 33.18 353 THR D C 1
ATOM 6442 O O . THR D 1 190 ? 8.683 -55.329 16.429 1.00 33.19 353 THR D O 1
ATOM 6446 N N . PRO D 1 191 ? 7.811 -53.313 15.877 1.00 32.84 354 PRO D N 1
ATOM 6447 C CA . PRO D 1 191 ? 7.884 -53.599 14.454 1.00 33.36 354 PRO D CA 1
ATOM 6448 C C . PRO D 1 191 ? 9.337 -53.729 14.020 1.00 33.38 354 PRO D C 1
ATOM 6449 O O . PRO D 1 191 ? 10.234 -53.107 14.602 1.00 33.14 354 PRO D O 1
ATOM 6453 N N . LEU D 1 192 ? 9.549 -54.531 12.988 1.00 33.81 355 LEU D N 1
ATOM 6454 C CA . LEU D 1 192 ? 10.884 -54.872 12.502 1.00 33.48 355 LEU D CA 1
ATOM 6455 C C . LEU D 1 192 ? 11.240 -54.090 11.249 1.00 33.17 355 LEU D C 1
ATOM 6456 O O . LEU D 1 192 ? 12.378 -54.112 10.798 1.00 33.58 355 LEU D O 1
ATOM 6461 N N . CYS D 1 193 ? 10.269 -53.389 10.680 1.00 33.19 356 CYS D N 1
ATOM 6462 C CA . CYS D 1 193 ? 10.493 -52.601 9.461 1.00 33.62 356 CYS D CA 1
ATOM 6463 C C . CYS D 1 193 ? 11.045 -51.202 9.760 1.00 33.70 356 CYS D C 1
ATOM 6464 O O . CYS D 1 193 ? 11.104 -50.792 10.914 1.00 34.09 356 CYS D O 1
ATOM 6467 N N . SER D 1 194 ? 11.399 -50.451 8.721 1.00 33.97 357 SER D N 1
ATOM 6468 C CA . SER D 1 194 ? 11.925 -49.106 8.889 1.00 33.59 357 SER D CA 1
ATOM 6469 C C . SER D 1 194 ? 10.815 -48.144 9.315 1.00 34.06 357 SER D C 1
ATOM 6470 O O . SER D 1 194 ? 9.624 -48.459 9.191 1.00 33.74 357 SER D O 1
ATOM 6473 N N . ALA D 1 195 ? 11.213 -46.982 9.828 1.00 33.61 358 ALA D N 1
ATOM 6474 C CA . ALA D 1 195 ? 10.285 -45.877 10.046 1.00 33.76 358 ALA D CA 1
ATOM 6475 C C . ALA D 1 195 ? 9.572 -45.441 8.752 1.00 34.45 358 ALA D C 1
ATOM 6476 O O . ALA D 1 195 ? 8.415 -45.044 8.806 1.00 33.60 358 ALA D O 1
ATOM 6478 N N . ARG D 1 196 ? 10.260 -45.480 7.605 1.00 35.37 359 ARG D N 1
ATOM 6479 C CA . ARG D 1 196 ? 9.621 -45.164 6.302 1.00 36.57 359 ARG D CA 1
ATOM 6480 C C . ARG D 1 196 ? 8.469 -46.110 5.975 1.00 36.67 359 ARG D C 1
ATOM 6481 O O . ARG D 1 196 ? 7.398 -45.677 5.591 1.00 36.84 359 ARG D O 1
ATOM 6489 N N . ASP D 1 197 ? 8.711 -47.403 6.121 1.00 37.78 360 ASP D N 1
ATOM 6490 C CA . ASP D 1 197 ? 7.687 -48.410 5.922 1.00 38.84 360 ASP D CA 1
ATOM 6491 C C . ASP D 1 197 ? 6.499 -48.240 6.870 1.00 40.48 360 ASP D C 1
ATOM 6492 O O . ASP D 1 197 ? 5.353 -48.402 6.441 1.00 40.54 360 ASP D O 1
ATOM 6497 N N . LEU D 1 198 ? 6.772 -47.948 8.150 1.00 41.07 361 LEU D N 1
ATOM 6498 C CA . LEU D 1 198 ? 5.712 -47.675 9.119 1.00 42.03 361 LEU D CA 1
ATOM 6499 C C . LEU D 1 198 ? 4.908 -46.456 8.726 1.00 43.01 361 LEU D C 1
ATOM 6500 O O . LEU D 1 198 ? 3.702 -46.401 8.980 1.00 43.25 361 LEU D O 1
ATOM 6505 N N . ALA D 1 199 ? 5.572 -45.482 8.124 1.00 44.93 362 ALA D N 1
ATOM 6506 C CA . ALA D 1 199 ? 4.906 -44.274 7.647 1.00 47.55 362 ALA D CA 1
ATOM 6507 C C . ALA D 1 199 ? 3.954 -44.597 6.487 1.00 49.93 362 ALA D C 1
ATOM 6508 O O . ALA D 1 199 ? 2.937 -43.905 6.318 1.00 50.15 362 ALA D O 1
ATOM 6510 N N . GLU D 1 200 ? 4.298 -45.636 5.704 1.00 52.29 363 GLU D N 1
ATOM 6511 C CA . GLU D 1 200 ? 3.461 -46.146 4.604 1.00 54.83 363 GLU D CA 1
ATOM 6512 C C . GLU D 1 200 ? 2.279 -46.958 5.100 1.00 56.00 363 GLU D C 1
ATOM 6513 O O . GLU D 1 200 ? 1.147 -46.669 4.733 1.00 56.49 363 GLU D O 1
ATOM 6519 N N . LYS D 1 201 ? 2.542 -47.963 5.932 1.00 57.49 364 LYS D N 1
ATOM 6520 C CA . LYS D 1 201 ? 1.494 -48.710 6.610 1.00 59.42 364 LYS D CA 1
ATOM 6521 C C . LYS D 1 201 ? 0.485 -47.784 7.307 1.00 61.14 364 LYS D C 1
ATOM 6522 O O . LYS D 1 201 ? -0.557 -48.240 7.773 1.00 61.82 364 LYS D O 1
ATOM 6528 N N . LYS D 1 202 ? 0.791 -46.493 7.377 1.00 63.16 365 LYS D N 1
ATOM 6529 C CA . LYS D 1 202 ? -0.100 -45.521 8.008 1.00 65.58 365 LYS D CA 1
ATOM 6530 C C . LYS D 1 202 ? -0.899 -44.718 6.965 1.00 67.17 365 LYS D C 1
ATOM 6531 O O . LYS D 1 202 ? -1.795 -43.942 7.322 1.00 67.41 365 LYS D O 1
ATOM 6537 N N . TYR D 1 203 ? -0.570 -44.907 5.685 1.00 69.04 366 TYR D N 1
ATOM 6538 C CA . TYR D 1 203 ? -1.453 -44.504 4.585 1.00 70.85 366 TYR D CA 1
ATOM 6539 C C . TYR D 1 203 ? -2.408 -45.641 4.242 1.00 71.51 366 TYR D C 1
ATOM 6540 O O . TYR D 1 203 ? -3.614 -45.429 4.114 1.00 71.60 366 TYR D O 1
ATOM 6549 N N . ILE D 1 204 ? -1.858 -46.847 4.105 1.00 72.24 367 ILE D N 1
ATOM 6550 C CA . ILE D 1 204 ? -2.645 -48.059 3.857 1.00 73.16 367 ILE D CA 1
ATOM 6551 C C . ILE D 1 204 ? -3.757 -48.244 4.917 1.00 73.91 367 ILE D C 1
ATOM 6552 O O . ILE D 1 204 ? -4.674 -49.046 4.732 1.00 73.87 367 ILE D O 1
ATOM 6557 N N . LEU D 1 205 ? -3.654 -47.492 6.016 1.00 74.86 368 LEU D N 1
ATOM 6558 C CA . LEU D 1 205 ? -4.722 -47.346 7.003 1.00 75.70 368 LEU D CA 1
ATOM 6559 C C . LEU D 1 205 ? -5.661 -46.203 6.585 1.00 76.22 368 LEU D C 1
ATOM 6560 O O . LEU D 1 205 ? -6.880 -46.362 6.617 1.00 76.58 368 LEU D O 1
ATOM 6565 N N . SER D 1 206 ? -5.091 -45.070 6.174 1.00 76.61 369 SER D N 1
ATOM 6566 C CA . SER D 1 206 ? -5.875 -43.905 5.771 1.00 76.92 369 SER D CA 1
ATOM 6567 C C . SER D 1 206 ? -5.313 -43.257 4.506 1.00 77.19 369 SER D C 1
ATOM 6568 O O . SER D 1 206 ? -6.061 -42.814 3.627 1.00 77.40 369 SER D O 1
#

GO terms:
  GO:0005242 inward rectifier potassium channel activity (F, IDA)
  GO:0005886 plasma membrane (C, EXP)
  GO:0015693 magnesium ion transport (P, IDA)
  GO:0086001 cardiac muscle cell action potential (P, IMP)
  GO:0005242 inward rectifier potassium channel activity (F, TAS)
  GO:0005886 plasma membrane (C, TAS)
  GO:0042802 identical protein binding (F, IPI)
  GO:0005515 protein binding (F, IPI)

Radius of gyration: 28.37 Å; Cα contacts (8 Å, |Δi|>4): 1989; chains: 4; bounding box: 75×76×75 Å

Organism: Mus musculus (NCBI:txid10090)

Nearest PDB structures (foldseek):
  2gix-assembly1_A  TM=9.790E-01  e=3.018E-40  Mus musculus
  1u4f-assembly1_A  TM=9.770E-01  e=4.071E-37  Mus musculus
  1u4f-assembly1_D  TM=9.797E-01  e=7.280E-37  Mus musculus
  1u4f-assembly1_B  TM=9.783E-01  e=7.280E-37  Mus musculus
  6m85-assembly1_A  TM=9.446E-01  e=1.404E-30  Gallus gallus

Foldseek 3Di:
DDFQADQADPVRDGQEAEPPPVDDDDDQKDKAQFWEWFDDPLFTKIKIKIAGRDPFWFAQKFKWKWKWQWDADPVGDTRHTDTHTFDQPPVPCNSGDGHDAMDIGIGTLDPPGPQQFAFLVNLVPDFIKMKMWMWGAGPVPRDIDIDIDMDTSVRYHYQKDFDAQWADDNHGIYGYCVRNNDIDGHPPGGRGGRNVSVVVVVVVVD/DDFQADQADPVGRGQEAEPPCPVPPDLLDFWAQFWEWFDDPLFTKIKIKTAARPVQGFAQKFKWKWKWQWDADPVGRTRHTDTHTQDQPVVPCNSGDPHHAMDMGIGGQDPPGPQQQPFLVNLVPDFIKMKMWMKGHRPPDRHIDIRIDMDTSVRYHYQKDFDAQWADDNHGIYGYCVRNNPIDGHPVGDRGGNNVSVVPD/DDFQAAQADPVGQGQEAEPPLPDDDPQQKDKAQFWEWFDDPLFTKIKIKIAGSDAWFFAQKFKWKWKWDWDADPVRDTRHTDTHTADQPVVPCNSGDGHGAMDIGIGTQDPPGPQQQPFLVNLVPDFIKMKMWMWGATDPVRRTDIDIDMDTSVRYHYQKDFDAQWADDNHGIYGYCVRVNPIDGHPPGGRGGNNVSVVVVVVVVD/DDFQADQADPVGRGQEAEPPQDDPVSQAKDKAQFWEWFDDPLFTKIKIKIAGNHPWFFAQKFKWKWKWDWDADPVGDTDHTDTHTQDQQVVPPPSGDRHDAMDMGIGGLDPPGPQQQPFLVNLVVDFIKMKMWMKGATPPDRHIDIDIDMDTSVRYHYQKDFDAQWADDNHGIYGYCVRRNPIDGHPVGDGGGNNVSVVVVVVVD

Sequence (818 aa):
SHGRSRFVKKDGHCNVQFINVGEKRNETLVFSHNAVIAMRDGKLCLMWRVGNLQKSHLVEAHVRAQLLKSRITSEGEYIPLDQIDINVGFDSGIDRIFLVSPITIVHEIDEDSPLYDLSKQDIDNADFEIVVILEGMVEATAMTKQCRSSYLANEILWGHRYEPVLFEEKHYYKVDYSRFHKTYEVPNTPLCSARDLAEKKYILSNSHGRSRFVKKDGHCNVQFINVGEKRNETLVFSHNAVIAMRDGKLCLMWRVGNLQKSHLVEAHVRAQLLKSRITSEGEYIPLDQIDINVGFDSGIDRIFLVSPITIVHEIDEDSPLYDLSKQDIDNADFEIVVILEGMVEATAMTKQCRSSYLANEILWGHRYEPVLFEEKHYYKVDYSRFHKTYEVPNTPLCSARDLAEKKSHGRSRFVKKDGHCNVQFINVGEKRNETLVFSHNAVIAMRDGKLCLMWRVGNLQKSHLVEAHVRAQLLKSRITSEGEYIPLDQIDINVGFDSGIDRIFLVSPITIVHEIDEDSPLYDLSKQDIDNADFEIVVILEGMVEATAMTKQCRSSYLANEILWGHRYEPVLFEEKHYYKVDYSRFHKTYEVPNTPLCSARDLAEKKYILSNSHGRSRFVKKDGHCNVQFINVGEKRNETLVFSHNAVIAMRDGKLCLMWRVGNLQKSHLVEAHVRAQLLKSRITSEGEYIPLDQIDINVGFDSGIDRIFLVSPITIVHEIDEDSPLYDLSKQDIDNADFEIVVILEGMVEATAMTKQCRSSYLANEILWGHRYEPVLFEEKHYYKVDYSRFHKTYEVPNTPLCSARDLAEKKYILS

Secondary structure (DSSP, 8-state):
---SS-SB-TTS-B-EEEE----S-S-SEEE-S-EEEEEETTEEEEEEEEEE--SS-EEEEEEEEEEEEEEE-TT--EEEEEEEEE-SSGGGTTTEE--SS-EEEEEE--TTSTTTT--HHHHHT---EEEEEEEEEETTT-PEEEEEEEEEGGGEEETEEEPP-EEE-SSSEEEEGGGTT-EEE-TTS--S-HHHHHHHHHHHH-/---SS-SB-TTS-B-EEEE--TT-S-S---B-S-EEEEEETTEEEEEEEE---SSS-EEEEEEEEEEEEEEE-TT--EEEEEEEE--SSTTTTTTEE--SS-EEEEEE--TTSTTTT--HHHHHT---EEEEEEEEEETTSS-EEEEEEEEEGGGEEETEEEPP-EEE-SSSEEEEGGGTT-EEE-TTS--S-HHHHHT--/---SS-SB-TTS-B-EEEES--S--S--EEE-S-EEEEEETTEEEEEEEEEESS---EEEEEEEEEEEEEEE-TT--EEEEEEEEE-SSGGGTTTB---SS-EEEEEE--TTSTTTT--HHHHHT---EEEEEEEEEETTTTEEEEEEE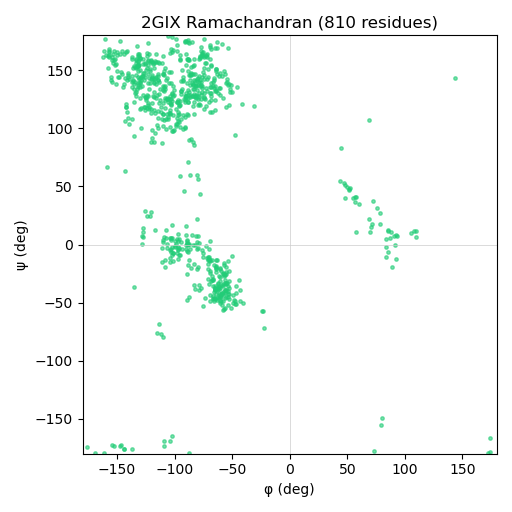EEEGGGEEETEEEPP-EEE-SSSEEEEGGGTT-EEE-TTS--S-HHHHHHHHHHH--/---SS-SB-TTS-B-EEEES--SGGG-SEEE-S-EEEEEETTEEEEEEEEEE-SSS-EEEEEEEEEEEEEEE-TTS-EEEEEEEE--SSTTTTTTEE--SS-EEEEEE--TTSTTTT--HHHHHH---EEEEEEEEEETTSS-EEEEEEEEEGGGEEETEEEPP-EEE-SSSEEEEGGGTT-EEE-TTS--S-HHHHHHTTTTT-

Solvent-accessible surface area: 36051 Å² total; per-residue (Å²): 66,45,20,166,12,40,5,0,80,59,112,2,97,13,19,24,84,75,54,90,53,85,80,116,71,83,124,35,8,41,13,2,106,38,0,0,0,1,34,37,59,54,110,5,5,2,1,0,12,0,0,10,53,30,218,20,35,4,0,56,1,32,2,8,0,5,10,1,64,28,70,111,4,94,51,48,11,105,18,32,34,32,38,55,49,6,100,16,12,65,101,59,3,99,7,53,12,3,3,11,4,16,27,35,10,54,2,66,9,45,119,126,8,52,2,29,74,44,21,69,122,65,7,91,117,38,74,19,0,1,0,0,1,0,3,0,14,15,46,79,64,1,62,0,40,14,21,43,5,0,2,38,2,114,26,13,52,23,4,38,20,14,51,29,4,14,69,97,58,148,130,74,16,50,0,12,18,50,86,3,59,109,36,74,115,26,117,130,12,37,114,24,6,8,100,55,41,48,94,118,165,148,124,159,96,124,81,37,23,150,12,43,6,0,79,69,94,3,96,24,13,25,79,81,50,91,56,58,176,35,127,42,36,92,42,5,15,2,99,28,1,0,0,1,30,32,58,57,100,4,4,1,2,0,11,0,0,10,11,62,182,22,62,2,1,46,2,27,2,10,1,4,11,1,70,26,63,111,4,101,54,48,13,110,16,34,33,24,34,67,47,6,99,16,12,65,93,62,2,102,8,48,15,4,3,11,4,16,30,35,10,52,2,61,8,38,123,125,9,56,2,24,75,47,23,69,129,54,6,97,125,32,68,16,0,2,0,0,1,0,4,0,24,20,47,61,42,10,81,3,56,8,15,23,5,0,1,37,2,116,24,11,50,20,1,40,18,15,53,29,4,15,66,97,59,132,113,70,17,54,0,14,13,50,86,0,75,111,37,77,87,21,122,131,9,40,113,30,4,7,88,68,28,50,118,125,219,87,35,21,145,12,40,5,0,81,58,97,6,115,14,14,0,80,36,64,93,48,65,99,107,52,114,80,20,8,35,14,1,101,27,1,1,0,1,32,32,63,54,100,6,4,1,4,0,14,0,0,3,32,98,100,28,49,5,1,67,1,26,2,6,0,4,10,1,71,33,70,111,4,99,53,49,10,108,18,34,33,30,39,54,49,6,106,15,10,66,98,63,2,101,6,49,14,3,10,9,4,18,27,34,10,54,2,73,10,42,118,123,8,54,2,28,82,46,22,70,139,63,6,94,124,37,76,19,0,1,0,0,1,0,4,2,17,10,35,97,78,16,60,4,23,11,15,32,4,0,1,40,2,118,24,12,49,16,2,38,24,13,53,28,5,14,68,91,60,135,118,70,16,48,0,13,15,53,88,4,86,113,36,74,101,26,124,133,12,39,113,24,6,6,128,57,40,47,107,111,157,151,104,153,85,133,99,33,24,152,11,28,5,0,85,56,122,2,116,7,16,33,82,59,47,92,39,69,108,180,72,33,37,61,16,40,13,1,98,28,1,0,1,1,34,35,58,53,105,5,4,1,2,1,12,0,0,10,19,45,209,44,44,7,0,50,1,28,2,10,1,6,8,1,62,34,67,111,3,94,48,50,11,105,16,30,35,29,36,50,56,5,93,15,13,65,92,60,3,112,8,46,14,2,6,9,3,17,27,35,10,52,2,76,9,50,138,130,10,50,3,34,80,45,24,73,132,57,8,91,116,33,70,12,0,1,0,0,2,0,1,0,20,24,40,51,47,8,76,6,73,12,20,31,3,0,1,36,1,121,23,11,48,22,6,32,18,14,52,30,4,16,65,97,60,130,119,74,16,48,0,13,16,51,85,3,89,106,39,71,120,23,125,129,9,38,116,24,3,8,102,65,38,42,81,122,139,173,159,142,112

CATH classification: 2.60.40.1400

InterPro domains:
  IPR003271 Potassium channel, inwardly rectifying, Kir2.1 [PR01324] (1-10)
  IPR003271 Potassium channel, inwardly rectifying, Kir2.1 [PR01324] (21-28)
  IPR003271 Potassium channel, inwardly rectifying, Kir2.1 [PR01324] (35-45)
  IPR003271 Potassium channel, inwardly rectifying, Kir2.1 [PR01324] (116-128)
  IPR003271 Potassium channel, inwardly rectifying, Kir2.1 [PR01324] (392-403)
  IPR003271 Potassium channel, inwardly rectifying, Kir2.1 [PR01324] (407-419)
  IPR013518 Potassium channel, inwardly rectifying, Kir, cytoplasmic [G3DSA:2.60.40.1400] (46-360)
  IPR013673 Potassium channel, inwardly rectifying, Kir, N-terminal [PF08466] (1-47)
  IPR014756 Immunoglobulin E-set [SSF81296] (168-367)
  IPR016449 Potassium channel, inwardly rectifying, Kir [PIRSF005465] (32-389)
  IPR016449 Potassium channel, inwardly rectifying, Kir [PR01320] (81-107)
  IPR016449 Potassium channel, inwardly rectifying, Kir [PR01320] (132-154)
  IPR016449 Potassium channel, inwardly rectifying, Kir [PR01320] (261-279)
  IPR016449 Potassium channel, inwardly rectifying, Kir [PR01320] (292-312)
  IPR016449 Potassium channel, inwardly rectifying, Kir [PR01320] (313-330)
  IPR016449 Potassium channel, inwardly rectifying, Kir [PR01320] (337-351)
  IPR016449 Potassium channel, inwardly rectifying, Kir [PTHR11767] (18-365)
  IPR040445 Potassium channel, inwardly rectifying, transmembrane domain [PF01007] (48-186)
  IPR041647 Inward rectifier potassium channel, C-terminal [PF17655] (193-365)